Protein 5X3T (pdb70)

Organism: Mycobacterium tuberculosis (strain ATCC 25618 / H37Rv) (NCBI:txid83332)

Solvent-accessible surface area: 34575 Å² total

Sequence (798 aa):
DKTTVYLPDELKAAVKRAARQRGVSEAQVIRESIRAAVGGAKPPPRGGYAGSEPIARRVDELLAGFGEDKTTVYLPDELKAAVKRAARQRGVSEAQVIRESIRAAVGGAKPPPRGGYAGSEPIARRVDELLAGFGEDKTTVYLPDELKAAVKRAARQRGVSEAQVIRESIRAAVGGAKPPPRGGYAGSEPIARRVDKTTVYLPDELKAAVKRAARQRGVSEAQVIRESIRAAVGGAKPPPRGGYAGSEPIARRVSHIIDTSALLAYFDAAEPDHAAVSECIDSSADALVVSPYVVAELDYLVATRVGVDAELAVLRELAGGAWELANCGAAEIEQAARIVTKYQDQRIGIADAANVVLADRYRTRTILTLDRRHFSALRPIGGGRFTVIPSHIIDTSALLAYFDAAEPDHAAVSECIDSSADALVVSPYVVAELDYLVATRVGVDAELAVLRELAGGAWELANCGAAEIEQAARIVTKYQDQRIGIADAANVVLADRYRTRTILTLDRRHFSALRPIGGGRFTVIPSHIIDTSALLAYFDAAEPDHAAVSECIDSSADALVVSPYVVAELDYLVATRVGVDAELAVLRELAGGAWELANCGAAEIEQAARIVTKYQDQRIGIADAANVVLADRYRTRTILTLDRRHFSALRPIGGGRFTVIPSHIIDTSALLAYFDAAEPDHAAVSECIDSSADALVVSPYVVAELDYLVATRVGVDAELAVLRELAGGAWELANCGAAEIEQAARIVTKYQDQRIGIADAANVVLADRYRTRTILTLDRRHFSALRPIGGGRFTVIP

B-factor: mean 61.22, std 21.38, range [20.0, 223.57]

Radius of gyration: 30.85 Å; Cα contacts (8 Å, |Δi|>4): 1413; chains: 8; bounding box: 76×91×74 Å

GO terms:
  GO:0045927 positive regulation of growth (P, IMP)

Secondary structure (DSSP, 8-state):
-EEEE---HHHHHHHHHHHHHHTS-HHHHHHHHHHHHH-SSPPPP------SS--TT-HHHHTTTTT-/---B-HHHHHHHH-TTSTTHHHHHHHHTT--S--EE-HHHHHHHHHHHHHHT-HHHHHHHHHHHHSSSSEE----HHHHHHHHHHHHHTGGG--HHHHHHHHHHHHHTT--EEE-S-HHHHHSS--TTSS--EEE-/-PEEEE--HHHHHHHHHHHHHHTS-HHHHHHHHHHHHH-S-PPPP------SS--TT-HHHHTTT---/---B-HHHHHHHH-TTSTTHHHHHHHHTT--S--EE-HHHHHHHHHHHHHHT-HHHHHHHHHHHHTTSSEE----HHHHHHHHHHHHHTGGG--HHHHHHHHHHHHHTT--EEE-S-HHHHHTS--TTSS--EEE-/---EE---TTHHHHHHHHHHHHTS-HHHHHHHHHHHHH-SSPPPP------SS--SS--/---B-HHHHHHHH-TTSTTHHHHHHHHHT--S--EE-HHHHHHHHHHHHHHT-HHHHHHHHHHHTSSSSEE----HHHHHHHHHHHHHTTTTT-HHHHHHHHHHHHHTT--EEE-S--TTTTTS--SSSS--EEE-/--EE----HHHHHHHHHHHHHHTS-HHHHHHHHHHHHHGGGPPPP------SS--S---/---B-HHHHHHHH-TTSTTHHHHHHHHTT--S--EE-HHHHHHHHHHHHHHT-HHHHHHHHHHHTTTSSEE----HHHHHHHHHHHHHTTTS---HHHHHHHHHHHHTT--EEE-S-HHHHHSS--TTSS--EEE-

Structure (mmCIF, N/CA/C/O backbone):
data_5X3T
#
_entry.id   5X3T
#
_cell.length_a   64.221
_cell.length_b   64.221
_cell.length_c   216.134
_cell.angle_alpha   90.00
_cell.angle_beta   90.00
_cell.angle_gamma   90.00
#
_symmetry.space_group_name_H-M   'P 41'
#
loop_
_entity.id
_entity.type
_entity.pdbx_description
1 polymer 'Antitoxin VapB26'
2 polymer 'Ribonuclease VapC26'
3 non-polymer 'MAGNESIUM ION'
4 water water
#
loop_
_atom_site.group_PDB
_atom_site.id
_atom_site.type_symbol
_atom_site.label_atom_id
_atom_site.label_alt_id
_atom_site.label_comp_id
_atom_site.label_asym_id
_atom_site.label_entity_id
_atom_site.label_seq_id
_atom_site.pdbx_PDB_ins_code
_atom_site.Cartn_x
_atom_site.Cartn_y
_atom_site.Cartn_z
_atom_site.occupancy
_atom_site.B_iso_or_equiv
_atom_site.auth_seq_id
_atom_site.auth_comp_id
_atom_site.auth_asym_id
_atom_site.auth_atom_id
_atom_site.pdbx_PDB_model_num
ATOM 9 N N . ASP A 1 2 ? 3.352 46.859 142.660 1.00 88.95 2 ASP A N 1
ATOM 10 C CA . ASP A 1 2 ? 3.988 48.119 143.013 1.00 95.52 2 ASP A CA 1
ATOM 11 C C . ASP A 1 2 ? 3.836 49.120 141.887 1.00 89.34 2 ASP A C 1
ATOM 12 O O . ASP A 1 2 ? 4.009 48.787 140.715 1.00 79.57 2 ASP A O 1
ATOM 17 N N . LYS A 1 3 ? 3.524 50.355 142.253 1.00 75.76 3 LYS A N 1
ATOM 18 C CA . LYS A 1 3 ? 3.385 51.414 141.275 1.00 68.58 3 LYS A CA 1
ATOM 19 C C . LYS A 1 3 ? 4.732 52.093 141.065 1.00 78.60 3 LYS A C 1
ATOM 20 O O . LYS A 1 3 ? 5.260 52.743 141.966 1.00 88.20 3 LYS A O 1
ATOM 26 N N . THR A 1 4 ? 5.274 51.940 139.861 1.00 73.65 4 THR A N 1
ATOM 27 C CA . THR A 1 4 ? 6.583 52.486 139.518 1.00 76.97 4 THR A CA 1
ATOM 28 C C . THR A 1 4 ? 6.462 53.656 138.546 1.00 70.48 4 THR A C 1
ATOM 29 O O . THR A 1 4 ? 5.631 53.642 137.639 1.00 73.29 4 THR A O 1
ATOM 33 N N . THR A 1 5 ? 7.294 54.670 138.747 1.00 74.49 5 THR A N 1
ATOM 34 C CA . THR A 1 5 ? 7.329 55.824 137.863 1.00 67.33 5 THR A CA 1
ATOM 35 C C . THR A 1 5 ? 8.716 55.987 137.258 1.00 68.94 5 THR A C 1
ATOM 36 O O . THR A 1 5 ? 9.706 56.117 137.978 1.00 70.46 5 THR A O 1
ATOM 40 N N . VAL A 1 6 ? 8.790 55.970 135.934 1.00 62.42 6 VAL A N 1
ATOM 41 C CA . VAL A 1 6 ? 10.069 56.128 135.259 1.00 62.86 6 VAL A CA 1
ATOM 42 C C . VAL A 1 6 ? 10.015 57.251 134.241 1.00 67.25 6 VAL A C 1
ATOM 43 O O . VAL A 1 6 ? 8.986 57.474 133.604 1.00 70.02 6 VAL A O 1
ATOM 47 N N . TYR A 1 7 ? 11.118 57.974 134.094 1.00 63.06 7 TYR A N 1
ATOM 48 C CA . TYR A 1 7 ? 11.214 58.903 132.982 1.00 65.71 7 TYR A CA 1
ATOM 49 C C . TYR A 1 7 ? 11.604 58.139 131.728 1.00 62.53 7 TYR A C 1
ATOM 50 O O . TYR A 1 7 ? 12.588 57.400 131.714 1.00 58.27 7 TYR A O 1
ATOM 59 N N . LEU A 1 8 ? 10.795 58.293 130.688 1.00 56.95 8 LEU A N 1
ATOM 60 C CA . LEU A 1 8 ? 11.095 57.741 129.376 1.00 57.60 8 LEU A CA 1
ATOM 61 C C . LEU A 1 8 ? 11.293 58.907 128.420 1.00 57.57 8 LEU A C 1
ATOM 62 O O . LEU A 1 8 ? 10.390 59.731 128.265 1.00 66.14 8 LEU A O 1
ATOM 67 N N . PRO A 1 9 ? 12.481 59.017 127.805 1.00 68.36 9 PRO A N 1
ATOM 68 C CA . PRO A 1 9 ? 12.617 60.119 126.846 1.00 66.28 9 PRO A CA 1
ATOM 69 C C . PRO A 1 9 ? 11.672 59.956 125.654 1.00 72.19 9 PRO A C 1
ATOM 70 O O . PRO A 1 9 ? 11.297 58.834 125.319 1.00 74.00 9 PRO A O 1
ATOM 74 N N . ASP A 1 10 ? 11.301 61.076 125.041 1.00 83.18 10 ASP A N 1
ATOM 75 C CA . ASP A 1 10 ? 10.367 61.124 123.916 1.00 79.53 10 ASP A CA 1
ATOM 76 C C . ASP A 1 10 ? 10.692 60.139 122.792 1.00 72.80 10 ASP A C 1
ATOM 77 O O . ASP A 1 10 ? 9.792 59.533 122.201 1.00 71.01 10 ASP A O 1
ATOM 82 N N . GLU A 1 11 ? 11.982 59.999 122.503 1.00 72.58 11 GLU A N 1
ATOM 83 C CA . GLU A 1 11 ? 12.482 58.999 121.566 1.00 68.71 11 GLU A CA 1
ATOM 84 C C . GLU A 1 11 ? 11.860 57.620 121.819 1.00 65.97 11 GLU A C 1
ATOM 85 O O . GLU A 1 11 ? 11.262 57.006 120.930 1.00 64.23 11 GLU A O 1
ATOM 91 N N . LEU A 1 12 ? 11.942 57.197 123.073 1.00 70.96 12 LEU A N 1
ATOM 92 C CA . LEU A 1 12 ? 11.632 55.846 123.497 1.00 60.04 12 LEU A CA 1
ATOM 93 C C . LEU A 1 12 ? 10.133 55.641 123.620 1.00 60.62 12 LEU A C 1
ATOM 94 O O . LEU A 1 12 ? 9.614 54.563 123.334 1.00 63.54 12 LEU A O 1
ATOM 99 N N . LYS A 1 13 ? 9.447 56.688 124.060 1.00 56.33 13 LYS A N 1
ATOM 100 C CA . LYS A 1 13 ? 8.000 56.657 124.201 1.00 61.18 13 LYS A CA 1
ATOM 101 C C . LYS A 1 13 ? 7.351 56.594 122.826 1.00 61.53 13 LYS A C 1
ATOM 102 O O . LYS A 1 13 ? 6.331 55.927 122.639 1.00 52.32 13 LYS A O 1
ATOM 108 N N . ALA A 1 14 ? 7.955 57.283 121.862 1.00 60.49 14 ALA A N 1
ATOM 109 C CA . ALA A 1 14 ? 7.490 57.220 120.484 1.00 58.44 14 ALA A CA 1
ATOM 110 C C . ALA A 1 14 ? 7.787 55.854 119.873 1.00 59.04 14 ALA A C 1
ATOM 111 O O . ALA A 1 14 ? 6.979 55.322 119.110 1.00 63.87 14 ALA A O 1
ATOM 113 N N . ALA A 1 15 ? 8.950 55.296 120.203 1.00 58.99 15 ALA A N 1
ATOM 114 C CA . ALA A 1 15 ? 9.287 53.936 119.775 1.00 57.61 15 ALA A CA 1
ATOM 115 C C . ALA A 1 15 ? 8.235 52.939 120.267 1.00 60.19 15 ALA A C 1
ATOM 116 O O . ALA A 1 15 ? 7.695 52.136 119.492 1.00 52.01 15 ALA A O 1
ATOM 118 N N . VAL A 1 16 ? 7.951 53.013 121.564 1.00 57.81 16 VAL A N 1
ATOM 119 C CA . VAL A 1 16 ? 6.957 52.166 122.214 1.00 57.43 16 VAL A CA 1
ATOM 120 C C . VAL A 1 16 ? 5.587 52.332 121.579 1.00 53.91 16 VAL A C 1
ATOM 121 O O . VAL A 1 16 ? 4.909 51.347 121.305 1.00 50.62 16 VAL A O 1
ATOM 125 N N . LYS A 1 17 ? 5.186 53.581 121.359 1.00 52.21 17 LYS A N 1
ATOM 126 C CA . LYS A 1 17 ? 3.900 53.883 120.739 1.00 58.00 17 LYS A CA 1
ATOM 127 C C . LYS A 1 17 ? 3.802 53.235 119.360 1.00 56.56 17 LYS A C 1
ATOM 128 O O . LYS A 1 17 ? 2.790 52.613 119.014 1.00 64.74 17 LYS A O 1
ATOM 134 N N . ARG A 1 18 ? 4.869 53.383 118.582 1.00 48.66 18 ARG A N 1
ATOM 135 C CA . ARG A 1 18 ? 4.958 52.756 117.271 1.00 60.39 18 ARG A CA 1
ATOM 136 C C . ARG A 1 18 ? 4.750 51.243 117.356 1.00 66.43 18 ARG A C 1
ATOM 137 O O . ARG A 1 18 ? 3.877 50.682 116.676 1.00 59.10 18 ARG A O 1
ATOM 145 N N . ALA A 1 19 ? 5.552 50.591 118.198 1.00 65.69 19 ALA A N 1
ATOM 146 C CA . ALA A 1 19 ? 5.463 49.143 118.375 1.00 51.64 19 ALA A CA 1
ATOM 147 C C . ALA A 1 19 ? 4.058 48.721 118.811 1.00 61.83 19 ALA A C 1
ATOM 148 O O . ALA A 1 19 ? 3.545 47.682 118.384 1.00 58.88 19 ALA A O 1
ATOM 150 N N . ALA A 1 20 ? 3.441 49.547 119.649 1.00 54.32 20 ALA A N 1
ATOM 151 C CA . ALA A 1 20 ? 2.120 49.267 120.188 1.00 59.81 20 ALA A CA 1
ATOM 152 C C . ALA A 1 20 ? 1.072 49.280 119.091 1.00 61.43 20 ALA A C 1
ATOM 153 O O . ALA A 1 20 ? 0.273 48.349 118.982 1.00 60.15 20 ALA A O 1
ATOM 155 N N . ARG A 1 21 ? 1.074 50.328 118.273 1.00 60.48 21 ARG A N 1
ATOM 156 C CA . ARG A 1 21 ? 0.092 50.407 117.194 1.00 65.50 21 ARG A CA 1
ATOM 157 C C . ARG A 1 21 ? 0.354 49.416 116.067 1.00 62.07 21 ARG A C 1
ATOM 158 O O . ARG A 1 21 ? -0.563 49.068 115.326 1.00 69.12 21 ARG A O 1
ATOM 166 N N . GLN A 1 22 ? 1.595 48.959 115.934 1.00 70.82 22 GLN A N 1
ATOM 167 C CA . GLN A 1 22 ? 1.886 47.926 114.943 1.00 74.29 22 GLN A CA 1
ATOM 168 C C . GLN A 1 22 ? 1.449 46.539 115.413 1.00 71.82 22 GLN A C 1
ATOM 169 O O . GLN A 1 22 ? 1.041 45.704 114.605 1.00 74.26 22 GLN A O 1
ATOM 175 N N . ARG A 1 23 ? 1.577 46.280 116.712 1.00 68.81 23 ARG A N 1
ATOM 176 C CA . ARG A 1 23 ? 1.151 45.003 117.290 1.00 74.93 23 ARG A CA 1
ATOM 177 C C . ARG A 1 23 ? -0.332 44.954 117.662 1.00 72.40 23 ARG A C 1
ATOM 178 O O . ARG A 1 23 ? -0.906 43.871 117.809 1.00 66.36 23 ARG A O 1
ATOM 186 N N . GLY A 1 24 ? -0.951 46.121 117.812 1.00 70.77 24 GLY A N 1
ATOM 187 C CA . GLY A 1 24 ? -2.355 46.193 118.179 1.00 74.62 24 GLY A CA 1
ATOM 188 C C . GLY A 1 24 ? -2.621 45.925 119.651 1.00 78.06 24 GLY A C 1
ATOM 189 O O . GLY A 1 24 ? -3.601 45.265 120.000 1.00 74.10 24 GLY A O 1
ATOM 190 N N . VAL A 1 25 ? -1.742 46.430 120.516 1.00 80.05 25 VAL A N 1
ATOM 191 C CA . VAL A 1 25 ? -1.906 46.296 121.967 1.00 70.53 25 VAL A CA 1
ATOM 192 C C . VAL A 1 25 ? -1.556 47.595 122.703 1.00 61.74 25 VAL A C 1
ATOM 193 O O . VAL A 1 25 ? -1.034 48.537 122.109 1.00 61.26 25 VAL A O 1
ATOM 197 N N . SER A 1 26 ? -1.851 47.634 124.000 1.00 59.57 26 SER A N 1
ATOM 198 C CA . SER A 1 26 ? -1.544 48.791 124.842 1.00 52.61 26 SER A CA 1
ATOM 199 C C . SER A 1 26 ? -0.041 49.062 124.923 1.00 56.89 26 SER A C 1
ATOM 200 O O . SER A 1 26 ? 0.772 48.157 124.727 1.00 58.38 26 SER A O 1
ATOM 203 N N . GLU A 1 27 ? 0.324 50.310 125.201 1.00 47.83 27 GLU A N 1
ATOM 204 C CA . GLU A 1 27 ? 1.728 50.672 125.397 1.00 61.13 27 GLU A CA 1
ATOM 205 C C . GLU A 1 27 ? 2.265 49.999 126.664 1.00 48.65 27 GLU A C 1
ATOM 206 O O . GLU A 1 27 ? 3.431 49.573 126.734 1.00 51.40 27 GLU A O 1
ATOM 212 N N . ALA A 1 28 ? 1.381 49.893 127.652 1.00 40.59 28 ALA A N 1
ATOM 213 C CA . ALA A 1 28 ? 1.665 49.215 128.909 1.00 44.94 28 ALA A CA 1
ATOM 214 C C . ALA A 1 28 ? 2.166 47.790 128.691 1.00 49.53 28 ALA A C 1
ATOM 215 O O . ALA A 1 28 ? 3.174 47.379 129.271 1.00 53.69 28 ALA A O 1
ATOM 217 N N . GLN A 1 29 ? 1.453 47.043 127.851 1.00 44.85 29 GLN A N 1
ATOM 218 C CA . GLN A 1 29 ? 1.790 45.650 127.579 1.00 41.35 29 GLN A CA 1
ATOM 219 C C . GLN A 1 29 ? 3.156 45.523 126.909 1.00 47.04 29 GLN A C 1
ATOM 220 O O . GLN A 1 29 ? 3.948 44.644 127.265 1.00 47.02 29 GLN A O 1
ATOM 226 N N . VAL A 1 30 ? 3.425 46.398 125.942 1.00 43.97 30 VAL A N 1
ATOM 227 C CA . VAL A 1 30 ? 4.722 46.436 125.274 1.00 43.86 30 VAL A CA 1
ATOM 228 C C . VAL A 1 30 ? 5.834 46.642 126.296 1.00 47.84 30 VAL A C 1
ATOM 229 O O . VAL A 1 30 ? 6.845 45.930 126.286 1.00 47.57 30 VAL A O 1
ATOM 233 N N . ILE A 1 31 ? 5.632 47.611 127.186 1.00 47.37 31 ILE A N 1
ATOM 234 C CA . ILE A 1 31 ? 6.621 47.905 128.219 1.00 38.10 31 ILE A CA 1
ATOM 235 C C . ILE A 1 31 ? 6.858 46.703 129.150 1.00 44.30 31 ILE A C 1
ATOM 236 O O . ILE A 1 31 ? 8.011 46.304 129.383 1.00 47.75 31 ILE A O 1
ATOM 241 N N . ARG A 1 32 ? 5.776 46.119 129.665 1.00 41.64 32 ARG A N 1
ATOM 242 C CA . ARG A 1 32 ? 5.883 44.955 130.548 1.00 40.12 32 ARG A CA 1
ATOM 243 C C . ARG A 1 32 ? 6.626 43.803 129.882 1.00 43.45 32 ARG A C 1
ATOM 244 O O . ARG A 1 32 ? 7.531 43.208 130.472 1.00 43.19 32 ARG A O 1
ATOM 252 N N . GLU A 1 33 ? 6.236 43.499 128.649 1.00 46.27 33 GLU A N 1
ATOM 253 C CA . GLU A 1 33 ? 6.871 42.429 127.895 1.00 41.54 33 GLU A CA 1
ATOM 254 C C . GLU A 1 33 ? 8.356 42.698 127.668 1.00 46.97 33 GLU A C 1
ATOM 255 O O . GLU A 1 33 ? 9.174 41.787 127.795 1.00 41.49 33 GLU A O 1
ATOM 261 N N . SER A 1 34 ? 8.703 43.941 127.339 1.00 41.73 34 SER A N 1
ATOM 262 C CA . SER A 1 34 ? 10.104 44.310 127.133 1.00 45.00 34 SER A CA 1
ATOM 263 C C . SER A 1 34 ? 10.918 44.047 128.394 1.00 45.66 34 SER A C 1
ATOM 264 O O . SER A 1 34 ? 11.954 43.361 128.366 1.00 45.53 34 SER A O 1
ATOM 267 N N . ILE A 1 35 ? 10.419 44.583 129.504 1.00 41.48 35 ILE A N 1
ATOM 268 C CA . ILE A 1 35 ? 11.072 44.416 130.800 1.00 38.35 35 ILE A CA 1
ATOM 269 C C . ILE A 1 35 ? 11.252 42.944 131.179 1.00 44.94 35 ILE A C 1
ATOM 270 O O . ILE A 1 35 ? 12.353 42.532 131.546 1.00 45.29 35 ILE A O 1
ATOM 275 N N . ARG A 1 36 ? 10.174 42.162 131.103 1.00 41.46 36 ARG A N 1
ATOM 276 C CA . ARG A 1 36 ? 10.255 40.725 131.375 1.00 37.56 36 ARG A CA 1
ATOM 277 C C . ARG A 1 36 ? 11.278 40.038 130.490 1.00 38.06 36 ARG A C 1
ATOM 278 O O . ARG A 1 36 ? 12.019 39.169 130.942 1.00 39.31 36 ARG A O 1
ATOM 286 N N . ALA A 1 37 ? 11.303 40.431 129.225 1.00 33.43 37 ALA A N 1
ATOM 287 C CA . ALA A 1 37 ? 12.259 39.878 128.283 1.00 39.07 37 ALA A CA 1
ATOM 288 C C . ALA A 1 37 ? 13.691 40.165 128.714 1.00 40.20 37 ALA A C 1
ATOM 289 O O . ALA A 1 37 ? 14.565 39.315 128.563 1.00 42.93 37 ALA A O 1
ATOM 291 N N . ALA A 1 38 ? 13.944 41.362 129.240 1.00 45.29 38 ALA A N 1
ATOM 292 C CA . ALA A 1 38 ? 15.311 41.701 129.657 1.00 40.27 38 ALA A CA 1
ATOM 293 C C . ALA A 1 38 ? 15.738 41.093 131.002 1.00 43.58 38 ALA A C 1
ATOM 294 O O . ALA A 1 38 ? 16.796 40.471 131.090 1.00 52.25 38 ALA A O 1
ATOM 296 N N . VAL A 1 39 ? 14.932 41.287 132.046 1.00 37.18 39 VAL A N 1
ATOM 297 C CA . VAL A 1 39 ? 15.318 40.847 133.393 1.00 36.66 39 VAL A CA 1
ATOM 298 C C . VAL A 1 39 ? 14.722 39.517 133.859 1.00 41.92 39 VAL A C 1
ATOM 299 O O . VAL A 1 39 ? 15.065 39.037 134.942 1.00 37.36 39 VAL A O 1
ATOM 303 N N . GLY A 1 40 ? 13.832 38.931 133.062 1.00 41.50 40 GLY A N 1
ATOM 304 C CA . GLY A 1 40 ? 13.166 37.699 133.449 1.00 38.98 40 GLY A CA 1
ATOM 305 C C . GLY A 1 40 ? 12.078 37.877 134.495 1.00 42.43 40 GLY A C 1
ATOM 306 O O . GLY A 1 40 ? 11.764 38.991 134.916 1.00 48.10 40 GLY A O 1
ATOM 307 N N . GLY A 1 41 ? 11.507 36.752 134.907 1.00 42.26 41 GLY A N 1
ATOM 308 C CA . GLY A 1 41 ? 10.459 36.690 135.907 1.00 49.23 41 GLY A CA 1
ATOM 309 C C . GLY A 1 41 ? 11.047 36.338 137.257 1.00 52.10 41 GLY A C 1
ATOM 310 O O . GLY A 1 41 ? 12.116 36.828 137.626 1.00 46.44 41 GLY A O 1
ATOM 311 N N . ALA A 1 42 ? 10.317 35.517 138.006 1.00 60.50 42 ALA A N 1
ATOM 312 C CA . ALA A 1 42 ? 10.799 34.977 139.274 1.00 57.97 42 ALA A CA 1
ATOM 313 C C . ALA A 1 42 ? 12.181 34.378 139.080 1.00 47.65 42 ALA A C 1
ATOM 314 O O . ALA A 1 42 ? 12.466 33.783 138.042 1.00 44.98 42 ALA A O 1
ATOM 316 N N . LYS A 1 43 ? 13.046 34.557 140.072 1.00 45.82 43 LYS A N 1
ATOM 317 C CA . LYS A 1 43 ? 14.428 34.110 139.951 1.00 40.59 43 LYS A CA 1
ATOM 318 C C . LYS A 1 43 ? 14.508 32.595 139.803 1.00 46.04 43 LYS A C 1
ATOM 319 O O . LYS A 1 43 ? 14.044 31.857 140.674 1.00 51.24 43 LYS A O 1
ATOM 325 N N . PRO A 1 44 ? 15.084 32.127 138.684 1.00 48.43 44 PRO A N 1
ATOM 326 C CA . PRO A 1 44 ? 15.286 30.693 138.463 1.00 40.57 44 PRO A CA 1
ATOM 327 C C . PRO A 1 44 ? 16.174 30.093 139.542 1.00 46.72 44 PRO A C 1
ATOM 328 O O . PRO A 1 44 ? 17.169 30.711 139.913 1.00 40.02 44 PRO A O 1
ATOM 332 N N . PRO A 1 45 ? 15.802 28.917 140.065 1.00 46.54 45 PRO A N 1
ATOM 333 C CA . PRO A 1 45 ? 16.656 28.179 141.000 1.00 36.09 45 PRO A CA 1
ATOM 334 C C . PRO A 1 45 ? 17.963 27.750 140.337 1.00 35.35 45 PRO A C 1
ATOM 335 O O . PRO A 1 45 ? 17.982 27.505 139.129 1.00 40.29 45 PRO A O 1
ATOM 339 N N . PRO A 1 46 ? 19.051 27.673 141.114 1.00 35.76 46 PRO A N 1
ATOM 340 C CA . PRO A 1 46 ? 20.334 27.249 140.547 1.00 35.95 46 PRO A CA 1
ATOM 341 C C . PRO A 1 46 ? 20.363 25.766 140.191 1.00 36.73 46 PRO A C 1
ATOM 342 O O . PRO A 1 46 ? 19.562 24.992 140.715 1.00 32.60 46 PRO A O 1
ATOM 346 N N . ARG A 1 47 ? 21.280 25.381 139.308 1.00 43.48 47 ARG A N 1
ATOM 347 C CA . ARG A 1 47 ? 21.473 23.977 138.969 1.00 32.93 47 ARG A CA 1
ATOM 348 C C . ARG A 1 47 ? 22.912 23.556 139.229 1.00 40.39 47 ARG A C 1
ATOM 349 O O . ARG A 1 47 ? 23.855 24.176 138.733 1.00 41.21 47 ARG A O 1
ATOM 357 N N . GLY A 1 48 ? 23.074 22.517 140.039 1.00 42.45 48 GLY A N 1
ATOM 358 C CA . GLY A 1 48 ? 24.382 21.948 140.304 1.00 37.08 48 GLY A CA 1
ATOM 359 C C . GLY A 1 48 ? 24.559 20.621 139.599 1.00 48.85 48 GLY A C 1
ATOM 360 O O . GLY A 1 48 ? 23.696 20.207 138.828 1.00 53.70 48 GLY A O 1
ATOM 361 N N . GLY A 1 49 ? 25.670 19.949 139.886 1.00 44.99 49 GLY A N 1
ATOM 362 C CA . GLY A 1 49 ? 25.930 18.618 139.366 1.00 44.64 49 GLY A CA 1
ATOM 363 C C . GLY A 1 49 ? 25.877 18.506 137.853 1.00 47.45 49 GLY A C 1
ATOM 364 O O . GLY A 1 49 ? 25.147 17.677 137.312 1.00 55.05 49 GLY A O 1
ATOM 373 N N . TYR A 1 51 ? 28.533 17.915 135.832 1.00 45.02 51 TYR A N 1
ATOM 374 C CA . TYR A 1 51 ? 29.521 16.995 135.310 1.00 51.53 51 TYR A CA 1
ATOM 375 C C . TYR A 1 51 ? 30.034 16.125 136.441 1.00 50.49 51 TYR A C 1
ATOM 376 O O . TYR A 1 51 ? 29.686 16.331 137.599 1.00 48.03 51 TYR A O 1
ATOM 385 N N . ALA A 1 52 ? 30.871 15.158 136.101 1.00 50.35 52 ALA A N 1
ATOM 386 C CA . ALA A 1 52 ? 31.512 14.330 137.107 1.00 49.09 52 ALA A CA 1
ATOM 387 C C . ALA A 1 52 ? 33.000 14.383 136.833 1.00 53.93 52 ALA A C 1
ATOM 388 O O . ALA A 1 52 ? 33.459 13.985 135.763 1.00 62.55 52 ALA A O 1
ATOM 390 N N . GLY A 1 53 ? 33.744 14.918 137.792 1.00 55.76 53 GLY A N 1
ATOM 391 C CA . GLY A 1 53 ? 35.162 15.144 137.608 1.00 59.76 53 GLY A CA 1
ATOM 392 C C . GLY A 1 53 ? 35.959 13.905 137.939 1.00 62.43 53 GLY A C 1
ATOM 393 O O . GLY A 1 53 ? 35.432 12.955 138.511 1.00 53.96 53 GLY A O 1
ATOM 394 N N . SER A 1 54 ? 37.229 13.907 137.553 1.00 65.96 54 SER A N 1
ATOM 395 C CA . SER A 1 54 ? 38.113 12.796 137.858 1.00 67.09 54 SER A CA 1
ATOM 396 C C . SER A 1 54 ? 38.531 12.822 139.324 1.00 71.90 54 SER A C 1
ATOM 397 O O . SER A 1 54 ? 38.358 11.846 140.053 1.00 77.12 54 SER A O 1
ATOM 400 N N . GLU A 1 55 ? 39.044 13.968 139.756 1.00 79.33 55 GLU A N 1
ATOM 401 C CA . GLU A 1 55 ? 39.656 14.092 141.072 1.00 73.52 55 GLU A CA 1
ATOM 402 C C . GLU A 1 55 ? 39.005 15.203 141.889 1.00 70.14 55 GLU A C 1
ATOM 403 O O . GLU A 1 55 ? 38.673 16.256 141.344 1.00 57.90 55 GLU A O 1
ATOM 409 N N . PRO A 1 56 ? 38.799 14.972 143.198 1.00 67.01 56 PRO A N 1
ATOM 410 C CA . PRO A 1 56 ? 38.301 16.101 143.994 1.00 51.89 56 PRO A CA 1
ATOM 411 C C . PRO A 1 56 ? 39.329 17.226 144.063 1.00 50.73 56 PRO A C 1
ATOM 412 O O . PRO A 1 56 ? 40.439 17.013 144.556 1.00 65.63 56 PRO A O 1
ATOM 416 N N . ILE A 1 57 ? 38.964 18.406 143.571 1.00 44.73 57 ILE A N 1
ATOM 417 C CA . ILE A 1 57 ? 39.822 19.585 143.675 1.00 47.20 57 ILE A CA 1
ATOM 418 C C . ILE A 1 57 ? 39.335 20.654 144.662 1.00 47.34 57 ILE A C 1
ATOM 419 O O . ILE A 1 57 ? 40.019 21.651 144.891 1.00 45.44 57 ILE A O 1
ATOM 424 N N . ALA A 1 58 ? 38.159 20.442 145.244 1.00 42.01 58 ALA A N 1
ATOM 425 C CA . ALA A 1 58 ? 37.429 21.514 145.928 1.00 46.77 58 ALA A CA 1
ATOM 426 C C . ALA A 1 58 ? 38.106 22.008 147.203 1.00 49.64 58 ALA A C 1
ATOM 427 O O . ALA A 1 58 ? 37.974 23.178 147.572 1.00 50.64 58 ALA A O 1
ATOM 429 N N . ARG A 1 59 ? 38.822 21.115 147.875 1.00 49.35 59 ARG A N 1
ATOM 430 C CA . ARG A 1 59 ? 39.499 21.476 149.112 1.00 54.61 59 ARG A CA 1
ATOM 431 C C . ARG A 1 59 ? 40.941 21.895 148.819 1.00 57.06 59 ARG A C 1
ATOM 432 O O . ARG A 1 59 ? 41.693 22.275 149.715 1.00 61.85 59 ARG A O 1
ATOM 440 N N . ARG A 1 60 ? 41.325 21.797 147.552 1.00 51.61 60 ARG A N 1
ATOM 441 C CA . ARG A 1 60 ? 42.696 22.080 147.129 1.00 44.19 60 ARG A CA 1
ATOM 442 C C . ARG A 1 60 ? 42.948 23.458 146.488 1.00 47.40 60 ARG A C 1
ATOM 443 O O . ARG A 1 60 ? 44.041 23.697 145.978 1.00 56.32 60 ARG A O 1
ATOM 451 N N . VAL A 1 61 ? 41.958 24.352 146.538 1.00 45.40 61 VAL A N 1
ATOM 452 C CA . VAL A 1 61 ? 41.947 25.615 145.782 1.00 46.45 61 VAL A CA 1
ATOM 453 C C . VAL A 1 61 ? 43.300 26.347 145.743 1.00 45.47 61 VAL A C 1
ATOM 454 O O . VAL A 1 61 ? 43.869 26.528 144.656 1.00 48.63 61 VAL A O 1
ATOM 458 N N . ASP A 1 62 ? 43.801 26.763 146.910 1.00 43.88 62 ASP A N 1
ATOM 459 C CA . ASP A 1 62 ? 45.096 27.451 147.016 1.00 51.52 62 ASP A CA 1
ATOM 460 C C . ASP A 1 62 ? 46.181 26.763 146.205 1.00 54.15 62 ASP A C 1
ATOM 461 O O . ASP A 1 62 ? 46.866 27.394 145.402 1.00 57.84 62 ASP A O 1
ATOM 466 N N . GLU A 1 63 ? 46.316 25.459 146.421 1.00 44.76 63 GLU A N 1
ATOM 467 C CA . GLU A 1 63 ? 47.322 24.647 145.751 1.00 47.43 63 GLU A CA 1
ATOM 468 C C . GLU A 1 63 ? 47.176 24.654 144.222 1.00 49.54 63 GLU A C 1
ATOM 469 O O . GLU A 1 63 ? 48.179 24.718 143.508 1.00 59.28 63 GLU A O 1
ATOM 475 N N . LEU A 1 64 ? 45.938 24.602 143.725 1.00 51.15 64 LEU A N 1
ATOM 476 C CA . LEU A 1 64 ? 45.699 24.407 142.288 1.00 50.70 64 LEU A CA 1
ATOM 477 C C . LEU A 1 64 ? 45.540 25.693 141.490 1.00 44.45 64 LEU A C 1
ATOM 478 O O . LEU A 1 64 ? 45.482 25.667 140.258 1.00 52.75 64 LEU A O 1
ATOM 483 N N . LEU A 1 65 ? 45.452 26.808 142.203 1.00 43.25 65 LEU A N 1
ATOM 484 C CA . LEU A 1 65 ? 45.428 28.134 141.596 1.00 51.63 65 LEU A CA 1
ATOM 485 C C . LEU A 1 65 ? 46.778 28.553 141.038 1.00 56.21 65 LEU A C 1
ATOM 486 O O . LEU A 1 65 ? 46.927 29.667 140.556 1.00 52.14 65 LEU A O 1
ATOM 491 N N . ALA A 1 66 ? 47.762 27.671 141.157 1.00 62.23 66 ALA A N 1
ATOM 492 C CA . ALA A 1 66 ? 49.172 27.986 140.915 1.00 55.49 66 ALA A CA 1
ATOM 493 C C . ALA A 1 66 ? 49.463 28.861 139.684 1.00 62.25 66 ALA A C 1
ATOM 494 O O . ALA A 1 66 ? 49.990 29.961 139.822 1.00 75.18 66 ALA A O 1
ATOM 496 N N . GLY A 1 67 ? 49.132 28.382 138.490 1.00 47.64 67 GLY A N 1
ATOM 497 C CA . GLY A 1 67 ? 49.433 29.129 137.277 1.00 48.35 67 GLY A CA 1
ATOM 498 C C . GLY A 1 67 ? 48.397 30.163 136.855 1.00 62.50 67 GLY A C 1
ATOM 499 O O . GLY A 1 67 ? 48.361 30.564 135.693 1.00 56.10 67 GLY A O 1
ATOM 500 N N . PHE A 1 68 ? 47.546 30.580 137.790 1.00 55.60 68 PHE A N 1
ATOM 501 C CA . PHE A 1 68 ? 46.522 31.602 137.542 1.00 43.13 68 PHE A CA 1
ATOM 502 C C . PHE A 1 68 ? 47.123 32.895 136.983 1.00 49.05 68 PHE A C 1
ATOM 503 O O . PHE A 1 68 ? 48.099 33.418 137.520 1.00 52.77 68 PHE A O 1
ATOM 511 N N . GLY A 1 69 ? 46.540 33.402 135.899 1.00 55.57 69 GLY A N 1
ATOM 512 C CA . GLY A 1 69 ? 47.025 34.619 135.266 1.00 56.15 69 GLY A CA 1
ATOM 513 C C . GLY A 1 69 ? 48.216 34.369 134.358 1.00 69.41 69 GLY A C 1
ATOM 514 O O . GLY A 1 69 ? 48.868 35.308 133.893 1.00 65.35 69 GLY A O 1
ATOM 515 N N . GLU A 1 70 ? 48.489 33.089 134.118 1.00 68.75 70 GLU A N 1
ATOM 516 C CA . GLU A 1 70 ? 49.584 32.644 133.257 1.00 75.31 70 GLU A CA 1
ATOM 517 C C . GLU A 1 70 ? 50.937 33.184 133.717 1.00 84.99 70 GLU A C 1
ATOM 518 O O . GLU A 1 70 ? 51.687 32.504 134.422 1.00 82.70 70 GLU A O 1
ATOM 532 N N . ASP B 1 2 ? 6.048 65.074 132.500 1.00 139.52 2 ASP C N 1
ATOM 533 C CA . ASP B 1 2 ? 5.262 63.972 133.043 1.00 134.88 2 ASP C CA 1
ATOM 534 C C . ASP B 1 2 ? 5.952 62.621 132.865 1.00 132.27 2 ASP C C 1
ATOM 535 O O . ASP B 1 2 ? 6.243 62.204 131.743 1.00 131.58 2 ASP C O 1
ATOM 540 N N . LYS B 1 3 ? 6.209 61.952 133.987 1.00 118.50 3 LYS C N 1
ATOM 541 C CA . LYS B 1 3 ? 6.842 60.642 133.980 1.00 102.80 3 LYS C CA 1
ATOM 542 C C . LYS B 1 3 ? 5.811 59.552 133.743 1.00 89.84 3 LYS C C 1
ATOM 543 O O . LYS B 1 3 ? 4.638 59.703 134.084 1.00 92.22 3 LYS C O 1
ATOM 549 N N . THR B 1 4 ? 6.259 58.450 133.158 1.00 74.92 4 THR C N 1
ATOM 550 C CA . THR B 1 4 ? 5.355 57.374 132.783 1.00 75.21 4 THR C CA 1
ATOM 551 C C . THR B 1 4 ? 5.107 56.422 133.949 1.00 69.07 4 THR C C 1
ATOM 552 O O . THR B 1 4 ? 6.043 55.970 134.610 1.00 67.05 4 THR C O 1
ATOM 556 N N . THR B 1 5 ? 3.837 56.123 134.201 1.00 68.30 5 THR C N 1
ATOM 557 C CA . THR B 1 5 ? 3.482 55.148 135.223 1.00 66.40 5 THR C CA 1
ATOM 558 C C . THR B 1 5 ? 3.619 53.729 134.684 1.00 55.06 5 THR C C 1
ATOM 559 O O . THR B 1 5 ? 3.154 53.419 133.587 1.00 53.86 5 THR C O 1
ATOM 563 N N . VAL B 1 6 ? 4.268 52.872 135.462 1.00 60.66 6 VAL C N 1
ATOM 564 C CA . VAL B 1 6 ? 4.409 51.472 135.098 1.00 54.71 6 VAL C CA 1
ATOM 565 C C . VAL B 1 6 ? 4.019 50.584 136.269 1.00 61.42 6 VAL C C 1
ATOM 566 O O . VAL B 1 6 ? 4.610 50.676 137.345 1.00 68.96 6 VAL C O 1
ATOM 570 N N . TYR B 1 7 ? 3.019 49.733 136.067 1.00 44.92 7 TYR C N 1
ATOM 571 C CA . TYR B 1 7 ? 2.640 48.780 137.100 1.00 53.19 7 TYR C CA 1
ATOM 572 C C . TYR B 1 7 ? 3.368 47.459 136.880 1.00 54.99 7 TYR C C 1
ATOM 573 O O . TYR B 1 7 ? 3.234 46.819 135.836 1.00 58.67 7 TYR C O 1
ATOM 582 N N . LEU B 1 8 ? 4.180 47.093 137.864 1.00 47.40 8 LEU C N 1
ATOM 583 C CA . LEU B 1 8 ? 4.969 45.872 137.817 1.00 55.00 8 LEU C CA 1
ATOM 584 C C . LEU B 1 8 ? 4.423 44.823 138.779 1.00 54.97 8 LEU C C 1
ATOM 585 O O . LEU B 1 8 ? 4.215 45.115 139.958 1.00 66.03 8 LEU C O 1
ATOM 590 N N . PRO B 1 9 ? 4.159 43.606 138.278 1.00 54.95 9 PRO C N 1
ATOM 591 C CA . PRO B 1 9 ? 3.930 42.498 139.212 1.00 60.72 9 PRO C CA 1
ATOM 592 C C . PRO B 1 9 ? 5.158 42.309 140.096 1.00 62.82 9 PRO C C 1
ATOM 593 O O . PRO B 1 9 ? 6.260 42.667 139.684 1.00 61.40 9 PRO C O 1
ATOM 597 N N . ASP B 1 10 ? 4.970 41.772 141.297 1.00 65.53 10 ASP C N 1
ATOM 598 C CA . ASP B 1 10 ? 6.057 41.694 142.272 1.00 64.81 10 ASP C CA 1
ATOM 599 C C . ASP B 1 10 ? 7.214 40.829 141.786 1.00 61.56 10 ASP C C 1
ATOM 600 O O . ASP B 1 10 ? 8.375 41.084 142.117 1.00 55.94 10 ASP C O 1
ATOM 605 N N . GLU B 1 11 ? 6.885 39.813 140.998 1.00 52.94 11 GLU C N 1
ATOM 606 C CA . GLU B 1 11 ? 7.880 38.962 140.364 1.00 47.67 11 GLU C CA 1
ATOM 607 C C . GLU B 1 11 ? 8.853 39.825 139.562 1.00 52.65 11 GLU C C 1
ATOM 608 O O . GLU B 1 11 ? 10.088 39.770 139.727 1.00 55.32 11 GLU C O 1
ATOM 614 N N . LEU B 1 12 ? 8.258 40.660 138.719 1.00 49.71 12 LEU C N 1
ATOM 615 C CA . LEU B 1 12 ? 8.979 41.495 137.780 1.00 49.43 12 LEU C CA 1
ATOM 616 C C . LEU B 1 12 ? 9.703 42.644 138.481 1.00 54.42 12 LEU C C 1
ATOM 617 O O . LEU B 1 12 ? 10.816 43.014 138.096 1.00 48.19 12 LEU C O 1
ATOM 622 N N . LYS B 1 13 ? 9.062 43.207 139.504 1.00 47.36 13 LYS C N 1
ATOM 623 C CA . LYS B 1 13 ? 9.660 44.275 140.300 1.00 54.41 13 LYS C CA 1
ATOM 624 C C . LYS B 1 13 ? 10.936 43.764 140.963 1.00 52.58 13 LYS C C 1
ATOM 625 O O . LYS B 1 13 ? 11.985 44.424 140.933 1.00 47.86 13 LYS C O 1
ATOM 631 N N . ALA B 1 14 ? 10.833 42.575 141.553 1.00 45.97 14 ALA C N 1
ATOM 632 C CA . ALA B 1 14 ? 11.974 41.909 142.171 1.00 46.91 14 ALA C CA 1
ATOM 633 C C . ALA B 1 14 ? 13.074 41.651 141.154 1.00 54.76 14 ALA C C 1
ATOM 634 O O . ALA B 1 14 ? 14.257 41.822 141.457 1.00 46.83 14 ALA C O 1
ATOM 636 N N . ALA B 1 15 ? 12.685 41.229 139.953 1.00 43.86 15 ALA C N 1
ATOM 637 C CA . ALA B 1 15 ? 13.666 40.989 138.897 1.00 45.56 15 ALA C CA 1
ATOM 638 C C . ALA B 1 15 ? 14.416 42.267 138.491 1.00 44.71 15 ALA C C 1
ATOM 639 O O . ALA B 1 15 ? 15.635 42.248 138.287 1.00 45.34 15 ALA C O 1
ATOM 641 N N . VAL B 1 16 ? 13.683 43.372 138.382 1.00 41.32 16 VAL C N 1
ATOM 642 C CA . VAL B 1 16 ? 14.285 44.657 138.024 1.00 48.26 16 VAL C CA 1
ATOM 643 C C . VAL B 1 16 ? 15.256 45.123 139.107 1.00 45.12 16 VAL C C 1
ATOM 644 O O . VAL B 1 16 ? 16.399 45.498 138.820 1.00 44.46 16 VAL C O 1
ATOM 648 N N . LYS B 1 17 ? 14.791 45.085 140.352 1.00 47.15 17 LYS C N 1
ATOM 649 C CA . LYS B 1 17 ? 15.622 45.391 141.513 1.00 50.54 17 LYS C CA 1
ATOM 650 C C . LYS B 1 17 ? 16.915 44.570 141.501 1.00 54.17 17 LYS C C 1
ATOM 651 O O . LYS B 1 17 ? 18.012 45.103 141.696 1.00 49.41 17 LYS C O 1
ATOM 657 N N . ARG B 1 18 ? 16.760 43.274 141.246 1.00 51.62 18 ARG C N 1
ATOM 658 C CA . ARG B 1 18 ? 17.859 42.313 141.198 1.00 45.03 18 ARG C CA 1
ATOM 659 C C . ARG B 1 18 ? 18.894 42.706 140.136 1.00 45.86 18 ARG C C 1
ATOM 660 O O . ARG B 1 18 ? 20.098 42.804 140.420 1.00 43.14 18 ARG C O 1
ATOM 668 N N . ALA B 1 19 ? 18.410 42.964 138.924 1.00 36.76 19 ALA C N 1
ATOM 669 C CA . ALA B 1 19 ? 19.269 43.354 137.806 1.00 41.45 19 ALA C CA 1
ATOM 670 C C . ALA B 1 19 ? 20.031 44.646 138.079 1.00 46.33 19 ALA C C 1
ATOM 671 O O . ALA B 1 19 ? 21.229 44.746 137.799 1.00 50.36 19 ALA C O 1
ATOM 673 N N . ALA B 1 20 ? 19.321 45.637 138.609 1.00 41.69 20 ALA C N 1
ATOM 674 C CA . ALA B 1 20 ? 19.925 46.915 138.969 1.00 52.94 20 ALA C CA 1
ATOM 675 C C . ALA B 1 20 ? 21.017 46.732 140.017 1.00 48.11 20 ALA C C 1
ATOM 676 O O . ALA B 1 20 ? 22.114 47.282 139.891 1.00 42.76 20 ALA C O 1
ATOM 678 N N . ARG B 1 21 ? 20.708 45.956 141.051 1.00 43.73 21 ARG C N 1
ATOM 679 C CA . ARG B 1 21 ? 21.665 45.688 142.115 1.00 42.23 21 ARG C CA 1
ATOM 680 C C . ARG B 1 21 ? 22.926 45.032 141.566 1.00 43.18 21 ARG C C 1
ATOM 681 O O . ARG B 1 21 ? 24.037 45.412 141.936 1.00 42.92 21 ARG C O 1
ATOM 689 N N . GLN B 1 22 ? 22.758 44.055 140.679 1.00 53.26 22 GLN C N 1
ATOM 690 C CA . GLN B 1 22 ? 23.916 43.390 140.087 1.00 43.59 22 GLN C CA 1
ATOM 691 C C . GLN B 1 22 ? 24.725 44.309 139.176 1.00 44.49 22 GLN C C 1
ATOM 692 O O . GLN B 1 22 ? 25.956 44.263 139.177 1.00 48.51 22 GLN C O 1
ATOM 698 N N . ARG B 1 23 ? 24.036 45.141 138.401 1.00 52.77 23 ARG C N 1
ATOM 699 C CA . ARG B 1 23 ? 24.703 45.945 137.377 1.00 53.00 23 ARG C CA 1
ATOM 700 C C . ARG B 1 23 ? 25.292 47.264 137.875 1.00 59.04 23 ARG C C 1
ATOM 701 O O . ARG B 1 23 ? 26.044 47.925 137.153 1.00 50.44 23 ARG C O 1
ATOM 709 N N . GLY B 1 24 ? 24.955 47.644 139.102 1.00 50.67 24 GLY C N 1
ATOM 710 C CA . GLY B 1 24 ? 25.415 48.905 139.650 1.00 47.76 24 GLY C CA 1
ATOM 711 C C . GLY B 1 24 ? 24.837 50.081 138.889 1.00 60.13 24 GLY C C 1
ATOM 712 O O . GLY B 1 24 ? 25.500 51.103 138.704 1.00 61.82 24 GLY C O 1
ATOM 713 N N . VAL B 1 25 ? 23.602 49.923 138.425 1.00 67.38 25 VAL C N 1
ATOM 714 C CA . VAL B 1 25 ? 22.876 51.019 137.796 1.00 55.62 25 VAL C CA 1
ATOM 715 C C . VAL B 1 25 ? 21.512 51.193 138.464 1.00 55.11 25 VAL C C 1
ATOM 716 O O . VAL B 1 25 ? 21.167 50.474 139.404 1.00 60.16 25 VAL C O 1
ATOM 720 N N . SER B 1 26 ? 20.748 52.163 137.975 1.00 59.91 26 SER C N 1
ATOM 721 C CA . SER B 1 26 ? 19.429 52.475 138.523 1.00 62.46 26 SER C CA 1
ATOM 722 C C . SER B 1 26 ? 18.353 51.519 138.018 1.00 55.32 26 SER C C 1
ATOM 723 O O . SER B 1 26 ? 18.483 50.942 136.939 1.00 49.00 26 SER C O 1
ATOM 726 N N . GLU B 1 27 ? 17.293 51.354 138.804 1.00 44.55 27 GLU C N 1
ATOM 727 C CA . GLU B 1 27 ? 16.130 50.578 138.373 1.00 52.86 27 GLU C CA 1
ATOM 728 C C . GLU B 1 27 ? 15.510 51.213 137.127 1.00 47.19 27 GLU C C 1
ATOM 729 O O . GLU B 1 27 ? 15.155 50.521 136.161 1.00 53.56 27 GLU C O 1
ATOM 735 N N . ALA B 1 28 ? 15.398 52.538 137.163 1.00 47.20 28 ALA C N 1
ATOM 736 C CA . ALA B 1 28 ? 14.914 53.325 136.033 1.00 53.83 28 ALA C CA 1
ATOM 737 C C . ALA B 1 28 ? 15.695 53.012 134.759 1.00 47.81 28 ALA C C 1
ATOM 738 O O . ALA B 1 28 ? 15.122 52.870 133.672 1.00 53.12 28 ALA C O 1
ATOM 740 N N . GLN B 1 29 ? 17.009 52.900 134.913 1.00 53.73 29 GLN C N 1
ATOM 741 C CA . GLN B 1 29 ? 17.909 52.646 133.797 1.00 48.85 29 GLN C CA 1
ATOM 742 C C . GLN B 1 29 ? 17.743 51.234 133.240 1.00 51.78 29 GLN C C 1
ATOM 743 O O . GLN B 1 29 ? 17.742 51.038 132.022 1.00 48.32 29 GLN C O 1
ATOM 749 N N . VAL B 1 30 ? 17.610 50.256 134.133 1.00 43.87 30 VAL C N 1
ATOM 750 C CA . VAL B 1 30 ? 17.325 48.881 133.730 1.00 42.65 30 VAL C CA 1
ATOM 751 C C . VAL B 1 30 ? 16.062 48.837 132.880 1.00 47.11 30 VAL C C 1
ATOM 752 O O . VAL B 1 30 ? 16.034 48.214 131.811 1.00 36.89 30 VAL C O 1
ATOM 756 N N . ILE B 1 31 ? 15.020 49.514 133.358 1.00 45.43 31 ILE C N 1
ATOM 757 C CA . ILE B 1 31 ? 13.760 49.576 132.623 1.00 46.95 31 ILE C CA 1
ATOM 758 C C . ILE B 1 31 ? 13.927 50.212 131.239 1.00 51.30 31 ILE C C 1
ATOM 759 O O . ILE B 1 31 ? 13.508 49.633 130.220 1.00 48.87 31 ILE C O 1
ATOM 764 N N . ARG B 1 32 ? 14.549 51.389 131.201 1.00 48.52 32 ARG C N 1
ATOM 765 C CA . ARG B 1 32 ? 14.795 52.074 129.932 1.00 47.92 32 ARG C CA 1
ATOM 766 C C . ARG B 1 32 ? 15.554 51.215 128.927 1.00 51.13 32 ARG C C 1
ATOM 767 O O . ARG B 1 32 ? 15.187 51.155 127.755 1.00 50.69 32 ARG C O 1
ATOM 775 N N . GLU B 1 33 ? 16.610 50.550 129.381 1.00 48.53 33 GLU C N 1
ATOM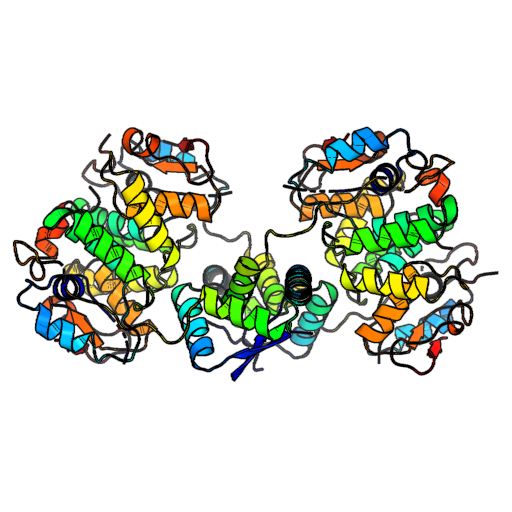 776 C CA . GLU B 1 33 ? 17.397 49.727 128.470 1.00 48.05 33 GLU C CA 1
ATOM 777 C C . GLU B 1 33 ? 16.646 48.480 128.023 1.00 48.28 33 GLU C C 1
ATOM 778 O O . GLU B 1 33 ? 16.840 48.008 126.898 1.00 38.03 33 GLU C O 1
ATOM 784 N N . SER B 1 34 ? 15.798 47.944 128.897 1.00 55.71 34 SER C N 1
ATOM 785 C CA . SER B 1 34 ? 14.919 46.844 128.511 1.00 47.36 34 SER C CA 1
ATOM 786 C C . SER B 1 34 ? 14.076 47.269 127.318 1.00 47.28 34 SER C C 1
ATOM 787 O O . SER B 1 34 ? 14.056 46.617 126.255 1.00 50.98 34 SER C O 1
ATOM 790 N N . ILE B 1 35 ? 13.392 48.393 127.507 1.00 41.63 35 ILE C N 1
ATOM 791 C CA . ILE B 1 35 ? 12.509 48.928 126.481 1.00 42.26 35 ILE C CA 1
ATOM 792 C C . ILE B 1 35 ? 13.246 49.249 125.183 1.00 49.60 35 ILE C C 1
ATOM 793 O O . ILE B 1 35 ? 12.752 48.944 124.101 1.00 53.83 35 ILE C O 1
ATOM 798 N N . ARG B 1 36 ? 14.426 49.853 125.287 1.00 57.00 36 ARG C N 1
ATOM 799 C CA . ARG B 1 36 ? 15.197 50.188 124.097 1.00 57.46 36 ARG C CA 1
ATOM 800 C C . ARG B 1 36 ? 15.603 48.932 123.337 1.00 54.47 36 ARG C C 1
ATOM 801 O O . ARG B 1 36 ? 15.483 48.876 122.111 1.00 56.05 36 ARG C O 1
ATOM 809 N N . ALA B 1 37 ? 16.083 47.930 124.067 1.00 52.91 37 ALA C N 1
ATOM 810 C CA . ALA B 1 37 ? 16.499 46.680 123.447 1.00 54.69 37 ALA C CA 1
ATOM 811 C C . ALA B 1 37 ? 15.334 46.013 122.736 1.00 50.02 37 ALA C C 1
ATOM 812 O O . ALA B 1 37 ? 15.516 45.383 121.690 1.00 52.05 37 ALA C O 1
ATOM 814 N N . ALA B 1 38 ? 14.136 46.143 123.299 1.00 48.26 38 ALA C N 1
ATOM 815 C CA . ALA B 1 38 ? 12.964 45.596 122.621 1.00 52.83 38 ALA C CA 1
ATOM 816 C C . ALA B 1 38 ? 12.526 46.389 121.380 1.00 61.20 38 ALA C C 1
ATOM 817 O O . ALA B 1 38 ? 12.472 45.842 120.280 1.00 65.18 38 ALA C O 1
ATOM 819 N N . VAL B 1 39 ? 12.220 47.675 121.555 1.00 55.07 39 VAL C N 1
ATOM 820 C CA . VAL B 1 39 ? 11.649 48.472 120.462 1.00 57.34 39 VAL C CA 1
ATOM 821 C C . VAL B 1 39 ? 12.612 49.419 119.717 1.00 71.33 39 VAL C C 1
ATOM 822 O O . VAL B 1 39 ? 12.184 50.142 118.816 1.00 71.89 39 VAL C O 1
ATOM 826 N N . GLY B 1 40 ? 13.892 49.435 120.082 1.00 71.82 40 GLY C N 1
ATOM 827 C CA . GLY B 1 40 ? 14.839 50.345 119.446 1.00 64.12 40 GLY C CA 1
ATOM 828 C C . GLY B 1 40 ? 15.460 49.809 118.168 1.00 73.67 40 GLY C C 1
ATOM 829 O O . GLY B 1 40 ? 15.179 48.687 117.756 1.00 62.24 40 GLY C O 1
ATOM 830 N N . GLY B 1 41 ? 16.305 50.622 117.538 1.00 73.35 41 GLY C N 1
ATOM 831 C CA . GLY B 1 41 ? 17.016 50.228 116.332 1.00 77.67 41 GLY C CA 1
ATOM 832 C C . GLY B 1 41 ? 16.145 50.173 115.094 1.00 81.41 41 GLY C C 1
ATOM 833 O O . GLY B 1 41 ? 16.635 49.947 113.989 1.00 82.27 41 GLY C O 1
ATOM 834 N N . ALA B 1 42 ? 14.851 50.403 115.303 1.00 77.24 42 ALA C N 1
ATOM 835 C CA . ALA B 1 42 ? 13.822 50.231 114.285 1.00 78.50 42 ALA C CA 1
ATOM 836 C C . ALA B 1 42 ? 13.398 51.538 113.578 1.00 79.98 42 ALA C C 1
ATOM 837 O O . ALA B 1 42 ? 12.493 51.516 112.727 1.00 87.31 42 ALA C O 1
ATOM 839 N N . LYS B 1 43 ? 14.041 52.660 113.917 1.00 80.76 43 LYS C N 1
ATOM 840 C CA . LYS B 1 43 ? 13.579 53.987 113.476 1.00 86.68 43 LYS C CA 1
ATOM 841 C C . LYS B 1 43 ? 13.587 54.156 111.941 1.00 83.55 43 LYS C C 1
ATOM 842 O O . LYS B 1 43 ? 14.575 53.828 111.269 1.00 85.34 43 LYS C O 1
ATOM 848 N N . PRO B 1 44 ? 12.463 54.648 111.391 1.00 68.20 44 PRO C N 1
ATOM 849 C CA . PRO B 1 44 ? 12.145 54.789 109.961 1.00 74.33 44 PRO C CA 1
ATOM 850 C C . PRO B 1 44 ? 13.162 55.613 109.170 1.00 71.13 44 PRO C C 1
ATOM 851 O O . PRO B 1 44 ? 13.697 56.578 109.703 1.00 68.28 44 PRO C O 1
ATOM 855 N N . PRO B 1 45 ? 13.425 55.236 107.906 1.00 75.25 45 PRO C N 1
ATOM 856 C CA . PRO B 1 45 ? 14.310 56.062 107.076 1.00 74.83 45 PRO C CA 1
ATOM 857 C C . PRO B 1 45 ? 13.657 57.396 106.701 1.00 75.33 45 PRO C C 1
ATOM 858 O O . PRO B 1 45 ? 12.429 57.493 106.700 1.00 74.46 45 PRO C O 1
ATOM 862 N N . PRO B 1 46 ? 14.470 58.421 106.403 1.00 76.83 46 PRO C N 1
ATOM 863 C CA . PRO B 1 46 ? 13.955 59.730 105.980 1.00 70.27 46 PRO C CA 1
ATOM 864 C C . PRO B 1 46 ? 13.359 59.704 104.574 1.00 69.20 46 PRO C C 1
ATOM 865 O O . PRO B 1 46 ? 13.876 59.013 103.693 1.00 68.33 46 PRO C O 1
ATOM 869 N N . ARG B 1 47 ? 12.277 60.450 104.373 1.00 73.88 47 ARG C N 1
ATOM 870 C CA . ARG B 1 47 ? 11.620 60.517 103.072 1.00 77.52 47 ARG C CA 1
ATOM 871 C C . ARG B 1 47 ? 11.918 61.848 102.383 1.00 73.91 47 ARG C C 1
ATOM 872 O O . ARG B 1 47 ? 11.560 62.914 102.885 1.00 79.79 47 ARG C O 1
ATOM 880 N N . GLY B 1 48 ? 12.570 61.786 101.228 1.00 70.88 48 GLY C N 1
ATOM 881 C CA . GLY B 1 48 ? 12.820 62.979 100.439 1.00 73.11 48 GLY C CA 1
ATOM 882 C C . GLY B 1 48 ? 11.818 63.097 99.309 1.00 78.18 48 GLY C C 1
ATOM 883 O O . GLY B 1 48 ? 10.807 62.394 99.308 1.00 79.60 48 GLY C O 1
ATOM 884 N N . GLY B 1 49 ? 12.102 63.988 98.359 1.00 73.72 49 GLY C N 1
ATOM 885 C CA . GLY B 1 49 ? 11.319 64.128 97.139 1.00 68.20 49 GLY C CA 1
ATOM 886 C C . GLY B 1 49 ? 9.831 64.273 97.371 1.00 63.47 49 GLY C C 1
ATOM 887 O O . GLY B 1 49 ? 9.008 63.834 96.569 1.00 74.07 49 GLY C O 1
ATOM 896 N N . TYR B 1 51 ? 7.573 66.579 97.274 1.00 75.75 51 TYR C N 1
ATOM 897 C CA . TYR B 1 51 ? 6.640 67.390 96.506 1.00 68.09 51 TYR C CA 1
ATOM 898 C C . TYR B 1 51 ? 7.258 68.040 95.270 1.00 77.77 51 TYR C C 1
ATOM 899 O O . TYR B 1 51 ? 8.450 67.912 95.010 1.00 72.12 51 TYR C O 1
ATOM 908 N N . ALA B 1 52 ? 6.422 68.751 94.520 1.00 85.66 52 ALA C N 1
ATOM 909 C CA . ALA B 1 52 ? 6.835 69.418 93.281 1.00 85.08 52 ALA C CA 1
ATOM 910 C C . ALA B 1 52 ? 6.747 70.941 93.451 1.00 81.75 52 ALA C C 1
ATOM 911 O O . ALA B 1 52 ? 5.665 71.474 93.652 1.00 79.53 52 ALA C O 1
ATOM 913 N N . GLY B 1 53 ? 7.882 71.630 93.362 1.00 75.87 53 GLY C N 1
ATOM 914 C CA . GLY B 1 53 ? 7.990 73.015 93.790 1.00 80.59 53 GLY C CA 1
ATOM 915 C C . GLY B 1 53 ? 7.464 74.122 92.893 1.00 85.78 53 GLY C C 1
ATOM 916 O O . GLY B 1 53 ? 6.696 74.952 93.353 1.00 99.57 53 GLY C O 1
ATOM 917 N N . SER B 1 54 ? 7.793 74.073 91.602 1.00 81.29 54 SER C N 1
ATOM 918 C CA . SER B 1 54 ? 7.964 75.261 90.745 1.00 92.54 54 SER C CA 1
ATOM 919 C C . SER B 1 54 ? 9.205 76.051 91.179 1.00 96.50 54 SER C C 1
ATOM 920 O O . SER B 1 54 ? 10.305 75.500 91.195 1.00 94.75 54 SER C O 1
ATOM 923 N N . GLU B 1 55 ? 9.041 77.328 91.521 1.00 94.34 55 GLU C N 1
ATOM 924 C CA . GLU B 1 55 ? 10.183 78.250 91.717 1.00 82.98 55 GLU C CA 1
ATOM 925 C C . GLU B 1 55 ? 11.242 77.730 92.703 1.00 80.17 55 GLU C C 1
ATOM 926 O O . GLU B 1 55 ? 10.931 77.408 93.852 1.00 82.51 55 GLU C O 1
ATOM 932 N N . PRO B 1 56 ? 12.493 77.594 92.234 1.00 78.17 56 PRO C N 1
ATOM 933 C CA . PRO B 1 56 ? 13.551 77.103 93.126 1.00 71.02 56 PRO C CA 1
ATOM 934 C C . PRO B 1 56 ? 13.964 78.137 94.175 1.00 70.47 56 PRO C C 1
ATOM 935 O O . PRO B 1 56 ? 14.424 79.223 93.811 1.00 62.25 56 PRO C O 1
ATOM 939 N N . ILE B 1 57 ? 13.817 77.805 95.455 1.00 67.21 57 ILE C N 1
ATOM 940 C CA . ILE B 1 57 ? 14.243 78.703 96.532 1.00 58.38 57 ILE C CA 1
ATOM 941 C C . ILE B 1 57 ? 15.464 78.295 97.383 1.00 55.37 57 ILE C C 1
ATOM 942 O O . ILE B 1 57 ? 15.900 79.073 98.233 1.00 56.41 57 ILE C O 1
ATOM 947 N N . ALA B 1 58 ? 16.019 77.104 97.168 1.00 65.56 58 ALA C N 1
ATOM 948 C CA . ALA B 1 58 ? 16.953 76.516 98.142 1.00 64.68 58 ALA C CA 1
ATOM 949 C C . ALA B 1 58 ? 18.254 77.298 98.324 1.00 56.07 58 ALA C C 1
ATOM 950 O O . ALA B 1 58 ? 18.806 77.347 99.426 1.00 60.53 58 ALA C O 1
ATOM 952 N N . ARG B 1 59 ? 18.746 77.889 97.242 1.00 49.67 59 ARG C N 1
ATOM 953 C CA . ARG B 1 59 ? 19.993 78.643 97.286 1.00 61.98 59 ARG C CA 1
ATOM 954 C C . ARG B 1 59 ? 19.703 80.104 97.600 1.00 57.68 59 ARG C C 1
ATOM 955 O O . ARG B 1 59 ? 20.609 80.923 97.765 1.00 51.79 59 ARG C O 1
ATOM 963 N N . ARG B 1 60 ? 18.418 80.425 97.630 1.00 47.72 60 ARG C N 1
ATOM 964 C CA . ARG B 1 60 ? 17.965 81.792 97.832 1.00 58.15 60 ARG C CA 1
ATOM 965 C C . ARG B 1 60 ? 17.491 82.155 99.251 1.00 58.72 60 ARG C C 1
ATOM 966 O O . ARG B 1 60 ? 16.967 83.250 99.447 1.00 57.74 60 ARG C O 1
ATOM 974 N N . VAL B 1 61 ? 17.689 81.263 100.225 1.00 51.03 61 VAL C N 1
ATOM 975 C CA . VAL B 1 61 ? 17.026 81.340 101.539 1.00 49.59 61 VAL C CA 1
ATOM 976 C C . VAL B 1 61 ? 16.987 82.737 102.164 1.00 56.63 61 VAL C C 1
ATOM 977 O O . VAL B 1 61 ? 15.902 83.234 102.496 1.00 54.84 61 VAL C O 1
ATOM 981 N N . ASP B 1 62 ? 18.150 83.379 102.271 1.00 56.23 62 ASP C N 1
ATOM 982 C CA . ASP B 1 62 ? 18.240 84.699 102.883 1.00 55.61 62 ASP C CA 1
ATOM 983 C C . ASP B 1 62 ? 17.256 85.616 102.183 1.00 61.74 62 ASP C C 1
ATOM 984 O O . ASP B 1 62 ? 16.308 86.118 102.801 1.00 71.99 62 ASP C O 1
ATOM 989 N N . GLU B 1 63 ? 17.443 85.750 100.873 1.00 54.42 63 GLU C N 1
ATOM 990 C CA . GLU B 1 63 ? 16.589 86.582 100.041 1.00 61.95 63 GLU C CA 1
ATOM 991 C C . GLU B 1 63 ? 15.112 86.322 100.300 1.00 56.90 63 GLU C C 1
ATOM 992 O O . GLU B 1 63 ? 14.322 87.263 100.412 1.00 67.95 63 GLU C O 1
ATOM 998 N N . LEU B 1 64 ? 14.743 85.050 100.415 1.00 49.14 64 LEU C N 1
ATOM 999 C CA . LEU B 1 64 ? 13.332 84.700 100.504 1.00 53.24 64 LEU C CA 1
ATOM 1000 C C . LEU B 1 64 ? 12.815 84.465 101.906 1.00 59.36 64 LEU C C 1
ATOM 1001 O O . LEU B 1 64 ? 11.658 84.076 102.072 1.00 65.17 64 LEU C O 1
ATOM 1006 N N . LEU B 1 65 ? 13.651 84.679 102.916 1.00 64.56 65 LEU C N 1
ATOM 1007 C CA . LEU B 1 65 ? 13.142 84.641 104.286 1.00 62.00 65 LEU C CA 1
ATOM 1008 C C . LEU B 1 65 ? 12.532 85.957 104.715 1.00 57.21 65 LEU C C 1
ATOM 1009 O O . LEU B 1 65 ? 12.151 86.118 105.868 1.00 58.39 65 LEU C O 1
ATOM 1014 N N . ALA B 1 66 ? 12.458 86.889 103.776 1.00 56.65 66 ALA C N 1
ATOM 1015 C CA . ALA B 1 66 ? 12.181 88.302 104.046 1.00 58.50 66 ALA C CA 1
ATOM 1016 C C . ALA B 1 66 ? 11.040 88.564 105.016 1.00 68.78 66 ALA C C 1
ATOM 1017 O O . ALA B 1 66 ? 11.229 89.134 106.087 1.00 77.44 66 ALA C O 1
ATOM 1019 N N . GLY B 1 67 ? 9.850 88.134 104.654 1.00 59.26 67 GLY C N 1
ATOM 1020 C CA . GLY B 1 67 ? 8.728 88.393 105.518 1.00 52.99 67 GLY C CA 1
ATOM 1021 C C . GLY B 1 67 ? 8.635 87.468 106.722 1.00 54.49 67 GLY C C 1
ATOM 1022 O O . GLY B 1 67 ? 7.560 87.384 107.301 1.00 46.05 67 GLY C O 1
ATOM 1023 N N . PHE B 1 68 ? 9.722 86.788 107.111 1.00 57.33 68 PHE C N 1
ATOM 1024 C CA . PHE B 1 68 ? 9.652 85.797 108.204 1.00 51.60 68 PHE C CA 1
ATOM 1025 C C . PHE B 1 68 ? 8.953 86.426 109.447 1.00 48.46 68 PHE C C 1
ATOM 1026 O O . PHE B 1 68 ? 9.187 87.588 109.791 1.00 53.48 68 PHE C O 1
ATOM 1034 N N . GLY B 1 69 ? 8.133 85.632 110.137 1.00 60.58 69 GLY C N 1
ATOM 1035 C CA . GLY B 1 69 ? 6.853 86.073 110.685 1.00 68.35 69 GLY C CA 1
ATOM 1036 C C . GLY B 1 69 ? 6.557 87.356 111.468 1.00 57.40 69 GLY C C 1
ATOM 1037 O O . GLY B 1 69 ? 7.136 87.679 112.510 1.00 73.21 69 GLY C O 1
ATOM 1038 N N . GLU B 1 70 ? 5.545 88.064 110.979 1.00 66.45 70 GLU C N 1
ATOM 1039 C CA . GLU B 1 70 ? 4.835 87.642 109.771 1.00 80.49 70 GLU C CA 1
ATOM 1040 C C . GLU B 1 70 ? 4.466 88.810 108.846 1.00 81.41 70 GLU C C 1
ATOM 1041 O O . GLU B 1 70 ? 4.036 89.870 109.303 1.00 87.93 70 GLU C O 1
ATOM 1055 N N . ASP C 1 2 ? 12.391 67.137 152.984 1.00 156.68 2 ASP E N 1
ATOM 1056 C CA . ASP C 1 2 ? 13.263 66.515 152.000 1.00 155.99 2 ASP E CA 1
ATOM 1057 C C . ASP C 1 2 ? 13.206 65.000 152.029 1.00 148.50 2 ASP E C 1
ATOM 1058 O O . ASP C 1 2 ? 13.655 64.339 152.973 1.00 145.34 2 ASP E O 1
ATOM 1063 N N . LYS C 1 3 ? 12.662 64.472 150.944 1.00 145.95 3 LYS E N 1
ATOM 1064 C CA . LYS C 1 3 ? 12.739 63.071 150.570 1.00 139.92 3 LYS E CA 1
ATOM 1065 C C . LYS C 1 3 ? 13.637 62.822 149.337 1.00 135.04 3 LYS E C 1
ATOM 1066 O O . LYS C 1 3 ? 13.614 61.699 148.820 1.00 138.52 3 LYS E O 1
ATOM 1072 N N . THR C 1 4 ? 14.347 63.835 148.803 1.00 129.54 4 THR E N 1
ATOM 1073 C CA . THR C 1 4 ? 14.932 63.631 147.466 1.00 120.57 4 THR E CA 1
ATOM 1074 C C . THR C 1 4 ? 15.889 62.474 147.463 1.00 102.84 4 THR E C 1
ATOM 1075 O O . THR C 1 4 ? 16.941 62.510 148.096 1.00 87.18 4 THR E O 1
ATOM 1079 N N . THR C 1 5 ? 15.531 61.487 146.656 1.00 99.37 5 THR E N 1
ATOM 1080 C CA . THR C 1 5 ? 16.298 60.275 146.524 1.00 101.53 5 THR E CA 1
ATOM 1081 C C . THR C 1 5 ? 16.611 60.159 145.047 1.00 91.22 5 THR E C 1
ATOM 1082 O O . THR C 1 5 ? 15.709 60.081 144.210 1.00 85.34 5 THR E O 1
ATOM 1086 N N . VAL C 1 6 ? 17.893 60.201 144.720 1.00 84.81 6 VAL E N 1
ATOM 1087 C CA . VAL C 1 6 ? 18.296 60.247 143.331 1.00 77.43 6 VAL E CA 1
ATOM 1088 C C . VAL C 1 6 ? 19.476 59.325 143.130 1.00 75.66 6 VAL E C 1
ATOM 1089 O O . VAL C 1 6 ? 20.447 59.371 143.885 1.00 73.33 6 VAL E O 1
ATOM 1093 N N . TYR C 1 7 ? 19.390 58.473 142.117 1.00 88.16 7 TYR E N 1
ATOM 1094 C CA . TYR C 1 7 ? 20.486 57.562 141.854 1.00 88.42 7 TYR E CA 1
ATOM 1095 C C . TYR C 1 7 ? 21.667 58.284 141.226 1.00 73.98 7 TYR E C 1
ATOM 1096 O O . TYR C 1 7 ? 21.542 58.951 140.199 1.00 66.85 7 TYR E O 1
ATOM 1105 N N . LEU C 1 8 ? 22.817 58.136 141.871 1.00 69.06 8 LEU E N 1
ATOM 1106 C CA . LEU C 1 8 ? 24.074 58.685 141.393 1.00 71.14 8 LEU E CA 1
ATOM 1107 C C . LEU C 1 8 ? 24.998 57.504 141.103 1.00 75.99 8 LEU E C 1
ATOM 1108 O O . LEU C 1 8 ? 25.331 56.755 142.021 1.00 89.86 8 LEU E O 1
ATOM 1113 N N . PRO C 1 9 ? 25.387 57.302 139.829 1.00 82.79 9 PRO E N 1
ATOM 1114 C CA . PRO C 1 9 ? 26.184 56.100 139.539 1.00 89.28 9 PRO E CA 1
ATOM 1115 C C . PRO C 1 9 ? 27.531 56.093 140.254 1.00 90.88 9 PRO E C 1
ATOM 1116 O O . PRO C 1 9 ? 28.043 57.144 140.626 1.00 84.84 9 PRO E O 1
ATOM 1120 N N . ASP C 1 10 ? 28.096 54.908 140.433 1.00 103.59 10 ASP E N 1
ATOM 1121 C CA . ASP C 1 10 ? 29.184 54.718 141.381 1.00 98.80 10 ASP E CA 1
ATOM 1122 C C . ASP C 1 10 ? 30.492 55.421 141.020 1.00 99.58 10 ASP E C 1
ATOM 1123 O O . ASP C 1 10 ? 31.419 55.479 141.831 1.00 107.53 10 ASP E O 1
ATOM 1128 N N . GLU C 1 11 ? 30.568 55.979 139.819 1.00 101.03 11 GLU E N 1
ATOM 1129 C CA . GLU C 1 11 ? 31.747 56.760 139.458 1.00 97.26 11 GLU E CA 1
ATOM 1130 C C . GLU C 1 11 ? 31.707 58.193 140.000 1.00 93.52 11 GLU E C 1
ATOM 1131 O O . GLU C 1 11 ? 32.744 58.734 140.353 1.00 92.01 11 GLU E O 1
ATOM 1137 N N . LEU C 1 12 ? 30.540 58.829 140.063 1.00 105.26 12 LEU E N 1
ATOM 1138 C CA . LEU C 1 12 ? 30.536 60.254 140.399 1.00 104.20 12 LEU E CA 1
ATOM 1139 C C . LEU C 1 12 ? 30.376 60.568 141.874 1.00 101.55 12 LEU E C 1
ATOM 1140 O O . LEU C 1 12 ? 30.435 61.730 142.246 1.00 106.17 12 LEU E O 1
ATOM 1145 N N . LYS C 1 13 ? 30.108 59.566 142.700 1.00 94.59 13 LYS E N 1
ATOM 1146 C CA . LYS C 1 13 ? 30.082 59.808 144.141 1.00 90.88 13 LYS E CA 1
ATOM 1147 C C . LYS C 1 13 ? 31.473 59.658 144.710 1.00 87.20 13 LYS E C 1
ATOM 1148 O O . LYS C 1 13 ? 31.806 60.120 145.817 1.00 85.56 13 LYS E O 1
ATOM 1154 N N . ALA C 1 14 ? 32.268 58.944 143.927 1.00 81.81 14 ALA E N 1
ATOM 1155 C CA . ALA C 1 14 ? 33.701 58.986 144.010 1.00 90.13 14 ALA E CA 1
ATOM 1156 C C . ALA C 1 14 ? 34.120 60.447 143.818 1.00 85.83 14 ALA E C 1
ATOM 1157 O O . ALA C 1 14 ? 34.804 61.027 144.685 1.00 86.92 14 ALA E O 1
ATOM 1159 N N . ALA C 1 15 ? 33.721 61.018 142.678 1.00 81.68 15 ALA E N 1
ATOM 1160 C CA . ALA C 1 15 ? 34.002 62.402 142.356 1.00 89.73 15 ALA E CA 1
ATOM 1161 C C . ALA C 1 15 ? 33.557 63.317 143.484 1.00 86.53 15 ALA E C 1
ATOM 1162 O O . ALA C 1 15 ? 34.302 64.208 143.907 1.00 85.22 15 ALA E O 1
ATOM 1164 N N . VAL C 1 16 ? 32.342 63.087 143.969 1.00 76.31 16 VAL E N 1
ATOM 1165 C CA . VAL C 1 16 ? 31.772 63.927 145.009 1.00 77.45 16 VAL E CA 1
ATOM 1166 C C . VAL C 1 16 ? 32.551 63.865 146.319 1.00 87.75 16 VAL E C 1
ATOM 1167 O O . VAL C 1 16 ? 32.937 64.907 146.840 1.00 92.63 16 VAL E O 1
ATOM 1171 N N . LYS C 1 17 ? 32.797 62.668 146.855 1.00 92.86 17 LYS E N 1
ATOM 1172 C CA . LYS C 1 17 ? 33.488 62.588 148.150 1.00 98.24 17 LYS E CA 1
ATOM 1173 C C . LYS C 1 17 ? 34.926 63.092 148.034 1.00 94.73 17 LYS E C 1
ATOM 1174 O O . LYS C 1 17 ? 35.422 63.751 148.959 1.00 100.78 17 LYS E O 1
ATOM 1180 N N . ARG C 1 18 ? 35.588 62.798 146.912 1.00 86.66 18 ARG E N 1
ATOM 1181 C CA . ARG C 1 18 ? 36.894 63.404 146.640 1.00 89.41 18 ARG E CA 1
ATOM 1182 C C . ARG C 1 18 ? 36.790 64.927 146.711 1.00 94.89 18 ARG E C 1
ATOM 1183 O O . ARG C 1 18 ? 37.626 65.595 147.324 1.00 96.71 18 ARG E O 1
ATOM 1191 N N . ALA C 1 19 ? 35.746 65.460 146.081 1.00 94.89 19 ALA E N 1
ATOM 1192 C CA . ALA C 1 19 ? 35.490 66.898 146.045 1.00 90.48 19 ALA E CA 1
ATOM 1193 C C . ALA C 1 19 ? 35.326 67.494 147.446 1.00 84.22 19 ALA E C 1
ATOM 1194 O O . ALA C 1 19 ? 35.992 68.477 147.786 1.00 86.15 19 ALA E O 1
ATOM 1196 N N . ALA C 1 20 ? 34.443 66.904 148.248 1.00 72.00 20 ALA E N 1
ATOM 1197 C CA . ALA C 1 20 ? 34.199 67.371 149.606 1.00 81.81 20 ALA E CA 1
ATOM 1198 C C . ALA C 1 20 ? 35.467 67.271 150.438 1.00 87.11 20 ALA E C 1
ATOM 1199 O O . ALA C 1 20 ? 35.689 68.079 151.344 1.00 82.07 20 ALA E O 1
ATOM 1201 N N . ARG C 1 21 ? 36.300 66.280 150.127 1.00 94.15 21 ARG E N 1
ATOM 1202 C CA . ARG C 1 21 ? 37.590 66.157 150.791 1.00 95.69 21 ARG E CA 1
ATOM 1203 C C . ARG C 1 21 ? 38.492 67.330 150.435 1.00 89.11 21 ARG E C 1
ATOM 1204 O O . ARG C 1 21 ? 39.094 67.941 151.316 1.00 87.84 21 ARG E O 1
ATOM 1212 N N . GLN C 1 22 ? 38.595 67.660 149.154 1.00 90.33 22 GLN E N 1
ATOM 1213 C CA . GLN C 1 22 ? 39.495 68.750 148.802 1.00 88.09 22 GLN E CA 1
ATOM 1214 C C . GLN C 1 22 ? 38.940 70.119 149.201 1.00 86.38 22 GLN E C 1
ATOM 1215 O O . GLN C 1 22 ? 39.691 71.086 149.289 1.00 75.97 22 GLN E O 1
ATOM 1221 N N . ARG C 1 23 ? 37.634 70.221 149.426 1.00 91.20 23 ARG E N 1
ATOM 1222 C CA . ARG C 1 23 ? 37.086 71.477 149.940 1.00 84.48 23 ARG E CA 1
ATOM 1223 C C . ARG C 1 23 ? 36.798 71.516 151.447 1.00 82.60 23 ARG E C 1
ATOM 1224 O O . ARG C 1 23 ? 36.499 72.580 151.994 1.00 79.20 23 ARG E O 1
ATOM 1232 N N . GLY C 1 24 ? 36.925 70.377 152.123 1.00 80.78 24 GLY E N 1
ATOM 1233 C CA . GLY C 1 24 ? 36.620 70.291 153.545 1.00 66.09 24 GLY E CA 1
ATOM 1234 C C . GLY C 1 24 ? 35.177 70.583 153.936 1.00 74.11 24 GLY E C 1
ATOM 1235 O O . GLY C 1 24 ? 34.936 71.326 154.887 1.00 80.98 24 GLY E O 1
ATOM 1236 N N . VAL C 1 25 ? 34.219 69.994 153.220 1.00 79.29 25 VAL E N 1
ATOM 1237 C CA . VAL C 1 25 ? 32.793 70.252 153.461 1.00 79.29 25 VAL E CA 1
ATOM 1238 C C . VAL C 1 25 ? 31.926 68.995 153.391 1.00 79.96 25 VAL E C 1
ATOM 1239 O O . VAL C 1 25 ? 32.399 67.915 153.033 1.00 74.56 25 VAL E O 1
ATOM 1243 N N . SER C 1 26 ? 30.658 69.140 153.770 1.00 77.65 26 SER E N 1
ATOM 1244 C CA . SER C 1 26 ? 29.656 68.103 153.539 1.00 77.08 26 SER E CA 1
ATOM 1245 C C . SER C 1 26 ? 29.588 67.806 152.044 1.00 85.12 26 SER E C 1
ATOM 1246 O O . SER C 1 26 ? 29.617 68.728 151.230 1.00 88.30 26 SER E O 1
ATOM 1249 N N . GLU C 1 27 ? 29.506 66.535 151.666 1.00 77.41 27 GLU E N 1
ATOM 1250 C CA . GLU C 1 27 ? 29.387 66.223 150.246 1.00 74.86 27 GLU E CA 1
ATOM 1251 C C . GLU C 1 27 ? 27.951 66.411 149.781 1.00 72.62 27 GLU E C 1
ATOM 1252 O O . GLU C 1 27 ? 27.692 66.645 148.593 1.00 72.35 27 GLU E O 1
ATOM 1258 N N . ALA C 1 28 ? 27.017 66.330 150.723 1.00 60.37 28 ALA E N 1
ATOM 1259 C CA . ALA C 1 28 ? 25.652 66.741 150.439 1.00 70.75 28 ALA E CA 1
ATOM 1260 C C . ALA C 1 28 ? 25.708 68.179 149.941 1.00 81.20 28 ALA E C 1
ATOM 1261 O O . ALA C 1 28 ? 25.021 68.554 148.991 1.00 84.95 28 ALA E O 1
ATOM 1263 N N . GLN C 1 29 ? 26.580 68.959 150.572 1.00 77.43 29 GLN E N 1
ATOM 1264 C CA . GLN C 1 29 ? 26.758 70.373 150.262 1.00 70.31 29 GLN E CA 1
ATOM 1265 C C . GLN C 1 29 ? 27.421 70.608 148.901 1.00 66.06 29 GLN E C 1
ATOM 1266 O O . GLN C 1 29 ? 27.024 71.516 148.160 1.00 66.36 29 GLN E O 1
ATOM 1272 N N . VAL C 1 30 ? 28.429 69.798 148.578 1.00 63.51 30 VAL E N 1
ATOM 1273 C CA . VAL C 1 30 ? 29.028 69.817 147.244 1.00 66.40 30 VAL E CA 1
ATOM 1274 C C . VAL C 1 30 ? 27.923 69.601 146.216 1.00 71.55 30 VAL E C 1
ATOM 1275 O O . VAL C 1 30 ? 27.864 70.288 145.188 1.00 64.33 30 VAL E O 1
ATOM 1279 N N . ILE C 1 31 ? 27.029 68.663 146.520 1.00 68.22 31 ILE E N 1
ATOM 1280 C CA . ILE C 1 31 ? 25.890 68.368 145.653 1.00 64.22 31 ILE E CA 1
ATOM 1281 C C . ILE C 1 31 ? 24.945 69.565 145.462 1.00 63.20 31 ILE E C 1
ATOM 1282 O O . ILE C 1 31 ? 24.654 69.961 144.318 1.00 67.82 31 ILE E O 1
ATOM 1287 N N . ARG C 1 32 ? 24.482 70.151 146.568 1.00 56.95 32 ARG E N 1
ATOM 1288 C CA . ARG C 1 32 ? 23.609 71.329 146.473 1.00 69.18 32 ARG E CA 1
ATOM 1289 C C . ARG C 1 32 ? 24.255 72.457 145.673 1.00 66.37 32 ARG E C 1
ATOM 1290 O O . ARG C 1 32 ? 23.600 73.093 144.837 1.00 66.30 32 ARG E O 1
ATOM 1298 N N . GLU C 1 33 ? 25.540 72.696 145.912 1.00 65.31 33 GLU E N 1
ATOM 1299 C CA . GLU C 1 33 ? 26.225 73.786 145.228 1.00 60.26 33 GLU E CA 1
ATOM 1300 C C . GLU C 1 33 ? 26.407 73.522 143.732 1.00 60.97 33 GLU E C 1
ATOM 1301 O O . GLU C 1 33 ? 26.238 74.432 142.921 1.00 68.13 33 GLU E O 1
ATOM 1307 N N . SER C 1 34 ? 26.743 72.289 143.366 1.00 57.37 34 SER E N 1
ATOM 1308 C CA . SER C 1 34 ? 26.820 71.921 141.953 1.00 58.52 34 SER E CA 1
ATOM 1309 C C . SER C 1 34 ? 25.486 72.177 141.253 1.00 57.74 34 SER E C 1
ATOM 1310 O O . SER C 1 34 ? 25.418 72.855 140.211 1.00 52.23 34 SER E O 1
ATOM 1313 N N . ILE C 1 35 ? 24.424 71.630 141.840 1.00 57.80 35 ILE E N 1
ATOM 1314 C CA . ILE C 1 35 ? 23.084 71.801 141.285 1.00 54.98 35 ILE E CA 1
ATOM 1315 C C . ILE C 1 35 ? 22.741 73.277 141.090 1.00 52.63 35 ILE E C 1
ATOM 1316 O O . ILE C 1 35 ? 22.291 73.685 140.010 1.00 54.89 35 ILE E O 1
ATOM 1321 N N . ARG C 1 36 ? 22.964 74.078 142.130 1.00 52.35 36 ARG E N 1
ATOM 1322 C CA . ARG C 1 36 ? 22.653 75.498 142.049 1.00 57.07 36 ARG E CA 1
ATOM 1323 C C . ARG C 1 36 ? 23.505 76.179 140.985 1.00 53.72 36 ARG E C 1
ATOM 1324 O O . ARG C 1 36 ? 23.067 77.130 140.338 1.00 49.74 36 ARG E O 1
ATOM 1332 N N . ALA C 1 37 ? 24.720 75.683 140.794 1.00 44.38 37 ALA E N 1
ATOM 1333 C CA . ALA C 1 37 ? 25.572 76.219 139.744 1.00 46.14 37 ALA E CA 1
ATOM 1334 C C . ALA C 1 37 ? 24.967 75.947 138.372 1.00 49.09 37 ALA E C 1
ATOM 1335 O O . ALA C 1 37 ? 25.016 76.818 137.496 1.00 47.10 37 ALA E O 1
ATOM 1337 N N . ALA C 1 38 ? 24.374 74.775 138.177 1.00 58.81 38 ALA E N 1
ATOM 1338 C CA . ALA C 1 38 ? 23.784 74.487 136.873 1.00 49.90 38 ALA E CA 1
ATOM 1339 C C . ALA C 1 38 ? 22.421 75.146 136.640 1.00 47.90 38 ALA E C 1
ATOM 1340 O O . ALA C 1 38 ? 22.269 75.967 135.745 1.00 62.70 38 ALA E O 1
ATOM 1342 N N . VAL C 1 39 ? 21.422 74.773 137.441 1.00 45.61 39 VAL E N 1
ATOM 1343 C CA . VAL C 1 39 ? 20.045 75.271 137.250 1.00 52.62 39 VAL E CA 1
ATOM 1344 C C . VAL C 1 39 ? 19.618 76.436 138.170 1.00 52.83 39 VAL E C 1
ATOM 1345 O O . VAL C 1 39 ? 18.545 77.019 137.993 1.00 51.97 39 VAL E O 1
ATOM 1349 N N . GLY C 1 40 ? 20.490 76.804 139.105 1.00 49.63 40 GLY E N 1
ATOM 1350 C CA . GLY C 1 40 ? 20.076 77.198 140.448 1.00 54.00 40 GLY E CA 1
ATOM 1351 C C . GLY C 1 40 ? 19.324 78.422 140.929 1.00 57.29 40 GLY E C 1
ATOM 1352 O O . GLY C 1 40 ? 19.457 79.536 140.418 1.00 73.59 40 GLY E O 1
ATOM 1353 N N . GLY C 1 41 ? 18.545 78.178 141.981 1.00 61.40 41 GLY E N 1
ATOM 1354 C CA . GLY C 1 41 ? 17.948 79.225 142.785 1.00 71.62 41 GLY E CA 1
ATOM 1355 C C . GLY C 1 41 ? 16.523 79.576 142.419 1.00 64.01 41 GLY E C 1
ATOM 1356 O O . GLY C 1 41 ? 15.940 78.982 141.511 1.00 65.77 41 GLY E O 1
ATOM 1357 N N . ALA C 1 42 ? 15.964 80.539 143.149 1.00 64.88 42 ALA E N 1
ATOM 1358 C CA . ALA C 1 42 ? 14.665 81.103 142.821 1.00 54.44 42 ALA E CA 1
ATOM 1359 C C . ALA C 1 42 ? 14.726 81.639 141.407 1.00 48.05 42 ALA E C 1
ATOM 1360 O O . ALA C 1 42 ? 15.748 82.192 140.999 1.00 53.82 42 ALA E O 1
ATOM 1362 N N . LYS C 1 43 ? 13.641 81.460 140.662 1.00 50.95 43 LYS E N 1
ATOM 1363 C CA . LYS C 1 43 ? 13.590 81.914 139.283 1.00 50.13 43 LYS E CA 1
ATOM 1364 C C . LYS C 1 43 ? 13.893 83.397 139.200 1.00 52.28 43 LYS E C 1
ATOM 1365 O O . LYS C 1 43 ? 13.272 84.202 139.898 1.00 53.55 43 LYS E O 1
ATOM 1371 N N . PRO C 1 44 ? 14.866 83.763 138.359 1.00 49.04 44 PRO E N 1
ATOM 1372 C CA . PRO C 1 44 ? 15.112 85.186 138.139 1.00 42.00 44 PRO E CA 1
ATOM 1373 C C . PRO C 1 44 ? 13.891 85.822 137.490 1.00 45.97 44 PRO E C 1
ATOM 1374 O O . PRO C 1 44 ? 13.295 85.218 136.604 1.00 48.89 44 PRO E O 1
ATOM 1378 N N . PRO C 1 45 ? 13.474 86.996 137.977 1.00 43.88 45 PRO E N 1
ATOM 1379 C CA . PRO C 1 45 ? 12.429 87.747 137.279 1.00 41.04 45 PRO E CA 1
ATOM 1380 C C . PRO C 1 45 ? 12.921 88.210 135.915 1.00 45.20 45 PRO E C 1
ATOM 1381 O O . PRO C 1 45 ? 14.118 88.444 135.748 1.00 49.10 45 PRO E O 1
ATOM 1385 N N . PRO C 1 46 ? 12.008 88.332 134.940 1.00 47.87 46 PRO E N 1
ATOM 1386 C CA . PRO C 1 46 ? 12.386 88.752 133.588 1.00 40.65 46 PRO E CA 1
ATOM 1387 C C . PRO C 1 46 ? 12.767 90.225 133.516 1.00 36.91 46 PRO E C 1
ATOM 1388 O O . PRO C 1 46 ? 12.395 91.002 134.398 1.00 34.35 46 PRO E O 1
ATOM 1392 N N . ARG C 1 47 ? 13.514 90.594 132.481 1.00 34.33 47 ARG E N 1
ATOM 1393 C CA . ARG C 1 47 ? 13.849 91.990 132.243 1.00 34.37 47 ARG E CA 1
ATOM 1394 C C . ARG C 1 47 ? 13.420 92.437 130.846 1.00 38.47 47 ARG E C 1
ATOM 1395 O O . ARG C 1 47 ? 13.804 91.839 129.837 1.00 39.87 47 ARG E O 1
ATOM 1403 N N . GLY C 1 48 ? 12.597 93.480 130.804 1.00 36.23 48 GLY E N 1
ATOM 1404 C CA . GLY C 1 48 ? 12.170 94.083 129.555 1.00 38.01 48 GLY E CA 1
ATOM 1405 C C . GLY C 1 48 ? 12.813 95.440 129.351 1.00 42.42 48 GLY E C 1
ATOM 1406 O O . GLY C 1 48 ? 13.721 95.816 130.093 1.00 44.41 48 GLY E O 1
ATOM 1407 N N . GLY C 1 49 ? 12.331 96.180 128.356 1.00 42.28 49 GLY E N 1
ATOM 1408 C CA . GLY C 1 49 ? 12.834 97.513 128.065 1.00 43.62 49 GLY E CA 1
ATOM 1409 C C . GLY C 1 49 ? 14.338 97.572 127.871 1.00 47.22 49 GLY E C 1
ATOM 1410 O O . GLY C 1 49 ? 15.012 98.462 128.390 1.00 58.27 49 GLY E O 1
ATOM 1419 N N . TYR C 1 51 ? 15.954 97.991 125.077 1.00 40.19 51 TYR E N 1
ATOM 1420 C CA . TYR C 1 51 ? 16.319 99.004 124.097 1.00 45.95 51 TYR E CA 1
ATOM 1421 C C . TYR C 1 51 ? 15.108 99.854 123.745 1.00 47.97 51 TYR E C 1
ATOM 1422 O O . TYR C 1 51 ? 13.998 99.589 124.202 1.00 49.12 51 TYR E O 1
ATOM 1431 N N . ALA C 1 52 ? 15.323 100.867 122.918 1.00 55.96 52 ALA E N 1
ATOM 1432 C CA . ALA C 1 52 ? 14.213 101.608 122.344 1.00 51.78 52 ALA E CA 1
ATOM 1433 C C . ALA C 1 52 ? 14.381 101.652 120.834 1.00 51.82 52 ALA E C 1
ATOM 1434 O O . ALA C 1 52 ? 15.313 102.273 120.321 1.00 66.16 52 ALA E O 1
ATOM 1436 N N . GLY C 1 53 ? 13.477 100.981 120.128 1.00 56.55 53 GLY E N 1
ATOM 1437 C CA . GLY C 1 53 ? 13.512 100.941 118.677 1.00 61.10 53 GLY E CA 1
ATOM 1438 C C . GLY C 1 53 ? 13.057 102.259 118.084 1.00 70.35 53 GLY E C 1
ATOM 1439 O O . GLY C 1 53 ? 12.501 103.101 118.790 1.00 62.08 53 GLY E O 1
ATOM 1440 N N . SER C 1 54 ? 13.299 102.438 116.787 1.00 74.30 54 SER E N 1
ATOM 1441 C CA . SER C 1 54 ? 13.001 103.698 116.107 1.00 77.10 54 SER E CA 1
ATOM 1442 C C . SER C 1 54 ? 11.652 103.720 115.378 1.00 76.98 54 SER E C 1
ATOM 1443 O O . SER C 1 54 ? 11.335 104.710 114.719 1.00 77.09 54 SER E O 1
ATOM 1446 N N . GLU C 1 55 ? 10.865 102.648 115.500 1.00 82.29 55 GLU E N 1
ATOM 1447 C CA . GLU C 1 55 ? 9.514 102.589 114.916 1.00 80.65 55 GLU E CA 1
ATOM 1448 C C . GLU C 1 55 ? 8.785 101.299 115.301 1.00 74.77 55 GLU E C 1
ATOM 1449 O O . GLU C 1 55 ? 9.405 100.238 115.376 1.00 69.65 55 GLU E O 1
ATOM 1455 N N . PRO C 1 56 ? 7.461 101.389 115.538 1.00 78.73 56 PRO E N 1
ATOM 1456 C CA . PRO C 1 56 ? 6.678 100.248 116.029 1.00 67.10 56 PRO E CA 1
ATOM 1457 C C . PRO C 1 56 ? 6.482 99.145 114.996 1.00 65.97 56 PRO E C 1
ATOM 1458 O O . PRO C 1 56 ? 6.174 99.408 113.834 1.00 77.03 56 PRO E O 1
ATOM 1462 N N . ILE C 1 57 ? 6.662 97.910 115.446 1.00 68.78 57 ILE E N 1
ATOM 1463 C CA . ILE C 1 57 ? 6.562 96.728 114.596 1.00 64.97 57 ILE E CA 1
ATOM 1464 C C . ILE C 1 57 ? 5.594 95.715 115.211 1.00 61.27 57 ILE E C 1
ATOM 1465 O O . ILE C 1 57 ? 4.707 95.212 114.526 1.00 63.37 57 ILE E O 1
ATOM 1470 N N . ALA C 1 58 ? 5.776 95.429 116.497 1.00 59.64 58 ALA E N 1
ATOM 1471 C CA . ALA C 1 58 ? 5.068 94.361 117.205 1.00 60.62 58 ALA E CA 1
ATOM 1472 C C . ALA C 1 58 ? 3.571 94.241 116.885 1.00 61.19 58 ALA E C 1
ATOM 1473 O O . ALA C 1 58 ? 3.021 93.144 116.948 1.00 66.26 58 ALA E O 1
ATOM 1475 N N . ARG C 1 59 ? 2.903 95.344 116.561 1.00 71.14 59 ARG E N 1
ATOM 1476 C CA . ARG C 1 59 ? 1.489 95.257 116.202 1.00 77.45 59 ARG E CA 1
ATOM 1477 C C . ARG C 1 59 ? 1.248 95.237 114.695 1.00 73.87 59 ARG E C 1
ATOM 1478 O O . ARG C 1 59 ? 1.899 95.952 113.937 1.00 76.93 59 ARG E O 1
ATOM 1486 N N . ARG C 1 60 ? 0.286 94.417 114.281 1.00 82.21 60 ARG E N 1
ATOM 1487 C CA . ARG C 1 60 ? -0.001 94.174 112.871 1.00 92.03 60 ARG E CA 1
ATOM 1488 C C . ARG C 1 60 ? -0.819 95.277 112.202 1.00 98.97 60 ARG E C 1
ATOM 1489 O O . ARG C 1 60 ? -1.087 96.321 112.797 1.00 96.56 60 ARG E O 1
ATOM 1497 N N . VAL C 1 61 ? -1.215 95.030 110.956 1.00 108.98 61 VAL E N 1
ATOM 1498 C CA . VAL C 1 61 ? -2.027 95.976 110.197 1.00 104.52 61 VAL E CA 1
ATOM 1499 C C . VAL C 1 61 ? -3.517 95.712 110.402 1.00 96.26 61 VAL E C 1
ATOM 1500 O O . VAL C 1 61 ? -4.088 96.080 111.427 1.00 90.59 61 VAL E O 1
ATOM 1512 N N . ASP D 1 2 ? 22.694 51.617 146.722 1.00 136.37 2 ASP G N 1
ATOM 1513 C CA . ASP D 1 2 ? 22.551 52.197 145.395 1.00 134.68 2 ASP G CA 1
ATOM 1514 C C . ASP D 1 2 ? 22.200 53.682 145.447 1.00 124.87 2 ASP G C 1
ATOM 1515 O O . ASP D 1 2 ? 23.023 54.540 145.127 1.00 104.68 2 ASP G O 1
ATOM 1520 N N . LYS D 1 3 ? 20.974 53.974 145.871 1.00 125.36 3 LYS G N 1
ATOM 1521 C CA . LYS D 1 3 ? 20.367 55.287 145.647 1.00 120.62 3 LYS G CA 1
ATOM 1522 C C . LYS D 1 3 ? 20.516 56.284 146.797 1.00 121.91 3 LYS G C 1
ATOM 1523 O O . LYS D 1 3 ? 20.353 55.932 147.965 1.00 125.15 3 LYS G O 1
ATOM 1529 N N . THR D 1 4 ? 20.791 57.538 146.437 1.00 111.95 4 THR G N 1
ATOM 1530 C CA . THR D 1 4 ? 21.149 58.589 147.390 1.00 104.70 4 THR G CA 1
ATOM 1531 C C . THR D 1 4 ? 19.956 59.417 147.846 1.00 99.72 4 THR G C 1
ATOM 1532 O O . THR D 1 4 ? 19.054 59.666 147.063 1.00 99.23 4 THR G O 1
ATOM 1536 N N . THR D 1 5 ? 19.972 59.850 149.107 1.00 96.89 5 THR G N 1
ATOM 1537 C CA . THR D 1 5 ? 19.119 60.947 149.575 1.00 95.97 5 THR G CA 1
ATOM 1538 C C . THR D 1 5 ? 20.041 62.095 150.038 1.00 99.50 5 THR G C 1
ATOM 1539 O O . THR D 1 5 ? 21.084 61.841 150.642 1.00 99.99 5 THR G O 1
ATOM 1543 N N . VAL D 1 6 ? 19.684 63.343 149.717 1.00 99.95 6 VAL G N 1
ATOM 1544 C CA . VAL D 1 6 ? 20.471 64.536 150.103 1.00 90.06 6 VAL G CA 1
ATOM 1545 C C . VAL D 1 6 ? 19.570 65.743 150.346 1.00 92.18 6 VAL G C 1
ATOM 1546 O O . VAL D 1 6 ? 18.503 65.795 149.750 1.00 90.51 6 VAL G O 1
ATOM 1550 N N . TYR D 1 7 ? 20.002 66.737 151.139 1.00 95.94 7 TYR G N 1
ATOM 1551 C CA . TYR D 1 7 ? 19.099 67.863 151.446 1.00 102.82 7 TYR G CA 1
ATOM 1552 C C . TYR D 1 7 ? 19.020 68.889 150.322 1.00 98.84 7 TYR G C 1
ATOM 1553 O O . TYR D 1 7 ? 20.016 69.499 149.947 1.00 92.15 7 TYR G O 1
ATOM 1562 N N . LEU D 1 8 ? 17.817 69.052 149.779 1.00 93.46 8 LEU G N 1
ATOM 1563 C CA . LEU D 1 8 ? 17.525 70.083 148.782 1.00 84.94 8 LEU G CA 1
ATOM 1564 C C . LEU D 1 8 ? 16.452 71.054 149.283 1.00 84.15 8 LEU G C 1
ATOM 1565 O O . LEU D 1 8 ? 15.312 70.643 149.525 1.00 85.13 8 LEU G O 1
ATOM 1570 N N . PRO D 1 9 ? 16.802 72.343 149.434 1.00 83.51 9 PRO G N 1
ATOM 1571 C CA . PRO D 1 9 ? 15.797 73.368 149.745 1.00 86.36 9 PRO G CA 1
ATOM 1572 C C . PRO D 1 9 ? 14.723 73.421 148.656 1.00 88.97 9 PRO G C 1
ATOM 1573 O O . PRO D 1 9 ? 15.024 73.056 147.522 1.00 85.27 9 PRO G O 1
ATOM 1577 N N . ASP D 1 10 ? 13.506 73.846 148.994 1.00 85.57 10 ASP G N 1
ATOM 1578 C CA . ASP D 1 10 ? 12.382 73.831 148.053 1.00 92.39 10 ASP G CA 1
ATOM 1579 C C . ASP D 1 10 ? 12.732 74.541 146.751 1.00 86.39 10 ASP G C 1
ATOM 1580 O O . ASP D 1 10 ? 12.491 74.022 145.661 1.00 83.84 10 ASP G O 1
ATOM 1585 N N . GLU D 1 11 ? 13.312 75.727 146.885 1.00 81.69 11 GLU G N 1
ATOM 1586 C CA . GLU D 1 11 ? 13.682 76.569 145.751 1.00 80.99 11 GLU G CA 1
ATOM 1587 C C . GLU D 1 11 ? 14.585 75.830 144.757 1.00 72.46 11 GLU G C 1
ATOM 1588 O O . GLU D 1 11 ? 14.443 75.980 143.529 1.00 72.35 11 GLU G O 1
ATOM 1594 N N . LEU D 1 12 ? 15.485 75.005 145.292 1.00 67.78 12 LEU G N 1
ATOM 1595 C CA . LEU D 1 12 ? 16.396 74.213 144.470 1.00 75.63 12 LEU G CA 1
ATOM 1596 C C . LEU D 1 12 ? 15.696 73.117 143.673 1.00 68.37 12 LEU G C 1
ATOM 1597 O O . LEU D 1 12 ? 15.959 72.947 142.486 1.00 62.25 12 LEU G O 1
ATOM 1602 N N . LYS D 1 13 ? 14.820 72.371 144.335 1.00 85.53 13 LYS G N 1
ATOM 1603 C CA . LYS D 1 13 ? 14.040 71.316 143.686 1.00 78.65 13 LYS G CA 1
ATOM 1604 C C . LYS D 1 13 ? 13.102 71.886 142.636 1.00 65.65 13 LYS G C 1
ATOM 1605 O O . LYS D 1 13 ? 12.822 71.254 141.612 1.00 69.46 13 LYS G O 1
ATOM 1611 N N . ALA D 1 14 ? 12.607 73.087 142.912 1.00 62.62 14 ALA G N 1
ATOM 1612 C CA . ALA D 1 14 ? 11.803 73.828 141.958 1.00 63.14 14 ALA G CA 1
ATOM 1613 C C . ALA D 1 14 ? 12.645 74.139 140.729 1.00 69.28 14 ALA G C 1
ATOM 1614 O O . ALA D 1 14 ? 12.193 73.939 139.595 1.00 68.31 14 ALA G O 1
ATOM 1616 N N . ALA D 1 15 ? 13.859 74.640 140.957 1.00 64.21 15 ALA G N 1
ATOM 1617 C CA . ALA D 1 15 ? 14.783 74.920 139.865 1.00 57.35 15 ALA G CA 1
ATOM 1618 C C . ALA D 1 15 ? 15.062 73.672 139.020 1.00 55.02 15 ALA G C 1
ATOM 1619 O O . ALA D 1 15 ? 15.079 73.731 137.784 1.00 61.03 15 ALA G O 1
ATOM 1621 N N . VAL D 1 16 ? 15.269 72.545 139.699 1.00 64.18 16 VAL G N 1
ATOM 1622 C CA . VAL D 1 16 ? 15.533 71.270 139.035 1.00 61.72 16 VAL G CA 1
ATOM 1623 C C . VAL D 1 16 ? 14.362 70.851 138.162 1.00 55.03 16 VAL G C 1
ATOM 1624 O O . VAL D 1 16 ? 14.544 70.446 137.007 1.00 53.67 16 VAL G O 1
ATOM 1628 N N . LYS D 1 17 ? 13.159 70.956 138.720 1.00 50.23 17 LYS G N 1
ATOM 1629 C CA . LYS D 1 17 ? 11.944 70.616 137.991 1.00 59.24 17 LYS G CA 1
ATOM 1630 C C . LYS D 1 17 ? 11.802 71.512 136.761 1.00 60.83 17 LYS G C 1
ATOM 1631 O O . LYS D 1 17 ? 11.399 71.044 135.692 1.00 54.69 17 LYS G O 1
ATOM 1637 N N . ARG D 1 18 ? 12.153 72.788 136.913 1.00 56.83 18 ARG G N 1
ATOM 1638 C CA . ARG D 1 18 ? 12.059 73.739 135.814 1.00 55.46 18 ARG G CA 1
ATOM 1639 C C . ARG D 1 18 ? 12.977 73.322 134.684 1.00 54.94 18 ARG G C 1
ATOM 1640 O O . ARG D 1 18 ? 12.549 73.166 133.538 1.00 50.70 18 ARG G O 1
ATOM 1648 N N . ALA D 1 19 ? 14.245 73.132 135.036 1.00 43.43 19 ALA G N 1
ATOM 1649 C CA . ALA D 1 19 ? 15.267 72.720 134.082 1.00 44.17 19 ALA G CA 1
ATOM 1650 C C . ALA D 1 19 ? 14.846 71.464 133.328 1.00 53.54 19 ALA G C 1
ATOM 1651 O O . ALA D 1 19 ? 14.846 71.450 132.095 1.00 51.12 19 ALA G O 1
ATOM 1653 N N . ALA D 1 20 ? 14.493 70.415 134.071 1.00 59.54 20 ALA G N 1
ATOM 1654 C CA . ALA D 1 20 ? 14.086 69.146 133.476 1.00 60.85 20 ALA G CA 1
ATOM 1655 C C . ALA D 1 20 ? 12.889 69.299 132.548 1.00 56.76 20 ALA G C 1
ATOM 1656 O O . ALA D 1 20 ? 12.845 68.705 131.471 1.00 50.90 20 ALA G O 1
ATOM 1658 N N . ARG D 1 21 ? 11.919 70.096 132.979 1.00 49.22 21 ARG G N 1
ATOM 1659 C CA . ARG D 1 21 ? 10.707 70.320 132.198 1.00 54.17 21 ARG G CA 1
ATOM 1660 C C . ARG D 1 21 ? 11.007 71.051 130.893 1.00 60.39 21 ARG G C 1
ATOM 1661 O O . ARG D 1 21 ? 10.365 70.810 129.872 1.00 66.01 21 ARG G O 1
ATOM 1669 N N . GLN D 1 22 ? 11.988 71.945 130.933 1.00 64.50 22 GLN G N 1
ATOM 1670 C CA . GLN D 1 22 ? 12.371 72.690 129.740 1.00 56.66 22 GLN G CA 1
ATOM 1671 C C . GLN D 1 22 ? 13.219 71.885 128.763 1.00 57.30 22 GLN G C 1
ATOM 1672 O O . GLN D 1 22 ? 12.962 71.886 127.562 1.00 63.01 22 GLN G O 1
ATOM 1678 N N . ARG D 1 23 ? 14.234 71.201 129.277 1.00 51.73 23 ARG G N 1
ATOM 1679 C CA . ARG D 1 23 ? 15.203 70.530 128.419 1.00 66.99 23 ARG G CA 1
ATOM 1680 C C . ARG D 1 23 ? 14.691 69.155 127.975 1.00 70.14 23 ARG G C 1
ATOM 1681 O O . ARG D 1 23 ? 15.268 68.516 127.090 1.00 75.35 23 ARG G O 1
ATOM 1689 N N . GLY D 1 24 ? 13.592 68.713 128.582 1.00 67.50 24 GLY G N 1
ATOM 1690 C CA . GLY D 1 24 ? 12.988 67.436 128.243 1.00 57.97 24 GLY G CA 1
ATOM 1691 C C . GLY D 1 24 ? 13.829 66.252 128.679 1.00 65.37 24 GLY G C 1
ATOM 1692 O O . GLY D 1 24 ? 14.092 65.344 127.891 1.00 69.48 24 GLY G O 1
ATOM 1693 N N . VAL D 1 25 ? 14.267 66.269 129.935 1.00 67.74 25 VAL G N 1
ATOM 1694 C CA . VAL D 1 25 ? 14.964 65.127 130.523 1.00 55.54 25 VAL G CA 1
ATOM 1695 C C . VAL D 1 25 ? 14.457 64.860 131.935 1.00 63.39 25 VAL G C 1
ATOM 1696 O O . VAL D 1 25 ? 13.581 65.571 132.430 1.00 70.28 25 VAL G O 1
ATOM 1700 N N . SER D 1 26 ? 15.012 63.841 132.584 1.00 66.89 26 SER G N 1
ATOM 1701 C CA . SER D 1 26 ? 14.635 63.515 133.956 1.00 70.15 26 SER G CA 1
ATOM 1702 C C . SER D 1 26 ? 15.267 64.512 134.922 1.00 72.20 26 SER G C 1
ATOM 1703 O O . SER D 1 26 ? 16.326 65.067 134.637 1.00 73.39 26 SER G O 1
ATOM 1706 N N . GLU D 1 27 ? 14.610 64.748 136.055 1.00 62.98 27 GLU G N 1
ATOM 1707 C CA . GLU D 1 27 ? 15.194 65.538 137.143 1.00 62.77 27 GLU G CA 1
ATOM 1708 C C . GLU D 1 27 ? 16.536 64.947 137.552 1.00 66.80 27 GLU G C 1
ATOM 1709 O O . GLU D 1 27 ? 17.495 65.662 137.865 1.00 84.77 27 GLU G O 1
ATOM 1715 N N . ALA D 1 28 ? 16.570 63.619 137.539 1.00 66.73 28 ALA G N 1
ATOM 1716 C CA . ALA D 1 28 ? 17.712 62.837 137.986 1.00 64.23 28 ALA G CA 1
ATOM 1717 C C . ALA D 1 28 ? 18.964 63.096 137.154 1.00 67.93 28 ALA G C 1
ATOM 1718 O O . ALA D 1 28 ? 20.067 63.126 137.695 1.00 75.40 28 ALA G O 1
ATOM 1720 N N . GLN D 1 29 ? 18.801 63.268 135.842 1.00 71.85 29 GLN G N 1
ATOM 1721 C CA . GLN D 1 29 ? 19.963 63.509 134.985 1.00 69.95 29 GLN G CA 1
ATOM 1722 C C . GLN D 1 29 ? 20.302 65.006 134.901 1.00 70.76 29 GLN G C 1
ATOM 1723 O O . GLN D 1 29 ? 21.426 65.381 134.541 1.00 72.79 29 GLN G O 1
ATOM 1729 N N . VAL D 1 30 ? 19.350 65.855 135.285 1.00 62.70 30 VAL G N 1
ATOM 1730 C CA . VAL D 1 30 ? 19.623 67.278 135.478 1.00 61.68 30 VAL G CA 1
ATOM 1731 C C . VAL D 1 30 ? 20.588 67.403 136.653 1.00 72.80 30 VAL G C 1
ATOM 1732 O O . VAL D 1 30 ? 21.652 68.031 136.548 1.00 70.33 30 VAL G O 1
ATOM 1736 N N . ILE D 1 31 ? 20.198 66.776 137.763 1.00 64.97 31 ILE G N 1
ATOM 1737 C CA . ILE D 1 31 ? 20.994 66.742 138.987 1.00 66.69 31 ILE G CA 1
ATOM 1738 C C . ILE D 1 31 ? 22.357 66.114 138.736 1.00 62.54 31 ILE G C 1
ATOM 1739 O O . ILE D 1 31 ? 23.403 66.703 139.044 1.00 71.32 31 ILE G O 1
ATOM 1744 N N . ARG D 1 32 ? 22.330 64.912 138.171 1.00 64.24 32 ARG G N 1
ATOM 1745 C CA . ARG D 1 32 ? 23.541 64.194 137.779 1.00 68.60 32 ARG G CA 1
ATOM 1746 C C . ARG D 1 32 ? 24.539 65.017 136.960 1.00 69.23 32 ARG G C 1
ATOM 1747 O O . ARG D 1 32 ? 25.700 65.158 137.352 1.00 80.63 32 ARG G O 1
ATOM 1755 N N . GLU D 1 33 ? 24.118 65.501 135.793 1.00 62.67 33 GLU G N 1
ATOM 1756 C CA . GLU D 1 33 ? 25.038 66.271 134.956 1.00 76.13 33 GLU G CA 1
ATOM 1757 C C . GLU D 1 33 ? 25.453 67.566 135.641 1.00 78.12 33 GLU G C 1
ATOM 1758 O O . GLU D 1 33 ? 26.546 68.061 135.402 1.00 70.90 33 GLU G O 1
ATOM 1764 N N . SER D 1 34 ? 24.587 68.132 136.478 1.00 66.51 34 SER G N 1
ATOM 1765 C CA . SER D 1 34 ? 25.002 69.284 137.275 1.00 53.93 34 SER G CA 1
ATOM 1766 C C . SER D 1 34 ? 26.266 68.902 138.045 1.00 64.52 34 SER G C 1
ATOM 1767 O O . SER D 1 34 ? 27.299 69.602 137.994 1.00 57.69 34 SER G O 1
ATOM 1770 N N . ILE D 1 35 ? 26.182 67.757 138.721 1.00 72.04 35 ILE G N 1
ATOM 1771 C CA . ILE D 1 35 ? 27.324 67.212 139.452 1.00 69.14 35 ILE G CA 1
ATOM 1772 C C . ILE D 1 35 ? 28.551 67.020 138.549 1.00 64.02 35 ILE G C 1
ATOM 1773 O O . ILE D 1 35 ? 29.659 67.432 138.908 1.00 63.74 35 ILE G O 1
ATOM 1778 N N . ARG D 1 36 ? 28.359 66.393 137.388 1.00 68.03 36 ARG G N 1
ATOM 1779 C CA . ARG D 1 36 ? 29.476 66.140 136.474 1.00 78.86 36 ARG G CA 1
ATOM 1780 C C . ARG D 1 36 ? 30.120 67.438 135.993 1.00 68.21 36 ARG G C 1
ATOM 1781 O O . ARG D 1 36 ? 31.334 67.516 135.845 1.00 68.69 36 ARG G O 1
ATOM 1789 N N . ALA D 1 37 ? 29.301 68.450 135.744 1.00 76.39 37 ALA G N 1
ATOM 1790 C CA . ALA D 1 37 ? 29.791 69.737 135.286 1.00 70.55 37 ALA G CA 1
ATOM 1791 C C . ALA D 1 37 ? 30.597 70.426 136.373 1.00 70.84 37 ALA G C 1
ATOM 1792 O O . ALA D 1 37 ? 31.560 71.131 136.075 1.00 70.63 37 ALA G O 1
ATOM 1794 N N . ALA D 1 38 ? 30.217 70.230 137.633 1.00 73.72 38 ALA G N 1
ATOM 1795 C CA . ALA D 1 38 ? 31.006 70.838 138.706 1.00 67.66 38 ALA G CA 1
ATOM 1796 C C . ALA D 1 38 ? 32.320 70.084 138.955 1.00 74.01 38 ALA G C 1
ATOM 1797 O O . ALA D 1 38 ? 33.376 70.700 139.094 1.00 67.37 38 ALA G O 1
ATOM 1799 N N . VAL D 1 39 ? 32.258 68.756 139.018 1.00 84.27 39 VAL G N 1
ATOM 1800 C CA . VAL D 1 39 ? 33.443 67.957 139.357 1.00 89.98 39 VAL G CA 1
ATOM 1801 C C . VAL D 1 39 ? 34.187 67.352 138.141 1.00 94.41 39 VAL G C 1
ATOM 1802 O O . VAL D 1 39 ? 35.140 66.588 138.306 1.00 100.13 39 VAL G O 1
ATOM 1806 N N . GLY D 1 40 ? 33.769 67.702 136.927 1.00 88.62 40 GLY G N 1
ATOM 1807 C CA . GLY D 1 40 ? 34.310 67.087 135.720 1.00 93.60 40 GLY G CA 1
ATOM 1808 C C . GLY D 1 40 ? 35.816 66.961 135.541 1.00 105.92 40 GLY G C 1
ATOM 1809 O O . GLY D 1 40 ? 36.306 65.870 135.261 1.00 97.56 40 GLY G O 1
ATOM 1810 N N . GLY D 1 41 ? 36.561 68.046 135.711 1.00 118.08 41 GLY G N 1
ATOM 1811 C CA . GLY D 1 41 ? 37.982 68.005 135.415 1.00 121.56 41 GLY G CA 1
ATOM 1812 C C . GLY D 1 41 ? 38.851 67.253 136.407 1.00 119.47 41 GLY G C 1
ATOM 1813 O O . GLY D 1 41 ? 39.949 66.805 136.063 1.00 111.14 41 GLY G O 1
ATOM 1814 N N . ALA D 1 42 ? 38.326 67.054 137.613 1.00 119.69 42 ALA G N 1
ATOM 1815 C CA . ALA D 1 42 ? 39.132 66.730 138.790 1.00 117.46 42 ALA G CA 1
ATOM 1816 C C . ALA D 1 42 ? 39.488 65.247 138.919 1.00 105.96 42 ALA G C 1
ATOM 1817 O O . ALA D 1 42 ? 40.085 64.824 139.917 1.00 101.35 42 ALA G O 1
ATOM 1819 N N . LYS D 1 43 ? 39.103 64.469 137.913 1.00 97.08 43 LYS G N 1
ATOM 1820 C CA . LYS D 1 43 ? 39.494 63.067 137.809 1.00 92.38 43 LYS G CA 1
ATOM 1821 C C . LYS D 1 43 ? 41.008 62.918 137.934 1.00 84.08 43 LYS G C 1
ATOM 1822 O O . LYS D 1 43 ? 41.758 63.506 137.151 1.00 75.47 43 LYS G O 1
ATOM 1828 N N . PRO D 1 44 ? 41.459 62.133 138.923 1.00 77.40 44 PRO G N 1
ATOM 1829 C CA . PRO D 1 44 ? 42.881 61.842 139.139 1.00 71.80 44 PRO G CA 1
ATOM 1830 C C . PRO D 1 44 ? 43.499 61.142 137.936 1.00 64.47 44 PRO G C 1
ATOM 1831 O O . PRO D 1 44 ? 42.876 60.243 137.378 1.00 64.23 44 PRO G O 1
ATOM 1835 N N . PRO D 1 45 ? 44.704 61.560 137.525 1.00 69.98 45 PRO G N 1
ATOM 1836 C CA . PRO D 1 45 ? 45.385 60.845 136.443 1.00 68.77 45 PRO G CA 1
ATOM 1837 C C . PRO D 1 45 ? 45.922 59.504 136.934 1.00 54.55 45 PRO G C 1
ATOM 1838 O O . PRO D 1 45 ? 46.132 59.341 138.134 1.00 60.21 45 PRO G O 1
ATOM 1842 N N . PRO D 1 46 ? 46.135 58.550 136.017 1.00 47.73 46 PRO G N 1
ATOM 1843 C CA . PRO D 1 46 ? 46.685 57.248 136.404 1.00 54.17 46 PRO G CA 1
ATOM 1844 C C . PRO D 1 46 ? 48.120 57.378 136.895 1.00 63.71 46 PRO G C 1
ATOM 1845 O O . PRO D 1 46 ? 48.798 58.349 136.558 1.00 64.72 46 PRO G O 1
ATOM 1849 N N . ARG D 1 47 ? 48.569 56.429 137.708 1.00 54.63 47 ARG G N 1
ATOM 1850 C CA . ARG D 1 47 ? 49.923 56.476 138.241 1.00 60.32 47 ARG G CA 1
ATOM 1851 C C . ARG D 1 47 ? 50.589 55.113 138.134 1.00 64.97 47 ARG G C 1
ATOM 1852 O O . ARG D 1 47 ? 50.075 54.118 138.645 1.00 72.75 47 ARG G O 1
ATOM 1860 N N . GLY D 1 48 ? 51.727 55.069 137.452 1.00 61.36 48 GLY G N 1
ATOM 1861 C CA . GLY D 1 48 ? 52.469 53.835 137.284 1.00 51.21 48 GLY G CA 1
ATOM 1862 C C . GLY D 1 48 ? 53.717 53.797 138.142 1.00 55.09 48 GLY G C 1
ATOM 1863 O O . GLY D 1 48 ? 54.011 54.749 138.860 1.00 55.30 48 GLY G O 1
ATOM 1864 N N . GLY D 1 49 ? 54.449 52.690 138.063 1.00 57.87 49 GLY G N 1
ATOM 1865 C CA . GLY D 1 49 ? 55.709 52.534 138.769 1.00 53.97 49 GLY G CA 1
ATOM 1866 C C . GLY D 1 49 ? 55.594 52.715 140.270 1.00 57.20 49 GLY G C 1
ATOM 1867 O O . GLY D 1 49 ? 56.301 53.526 140.860 1.00 68.03 49 GLY G O 1
ATOM 1876 N N . TYR D 1 51 ? 56.182 50.274 142.393 1.00 59.47 51 TYR G N 1
ATOM 1877 C CA . TYR D 1 51 ? 57.259 49.489 142.971 1.00 63.42 51 TYR G CA 1
ATOM 1878 C C . TYR D 1 51 ? 58.275 49.138 141.898 1.00 59.21 51 TYR G C 1
ATOM 1879 O O . TYR D 1 51 ? 58.052 49.389 140.718 1.00 52.67 51 TYR G O 1
ATOM 1888 N N . ALA D 1 52 ? 59.383 48.535 142.304 1.00 59.97 52 ALA G N 1
ATOM 1889 C CA . ALA D 1 52 ? 60.229 47.832 141.356 1.00 64.39 52 ALA G CA 1
ATOM 1890 C C . ALA D 1 52 ? 60.281 46.388 141.812 1.00 64.40 52 ALA G C 1
ATOM 1891 O O . ALA D 1 52 ? 60.859 46.075 142.853 1.00 76.34 52 ALA G O 1
ATOM 1893 N N . GLY D 1 53 ? 59.650 45.513 141.037 1.00 65.00 53 GLY G N 1
ATOM 1894 C CA . GLY D 1 53 ? 59.584 44.106 141.379 1.00 66.65 53 GLY G CA 1
ATOM 1895 C C . GLY D 1 53 ? 60.934 43.439 141.223 1.00 81.91 53 GLY G C 1
ATOM 1896 O O . GLY D 1 53 ? 61.808 43.946 140.518 1.00 89.80 53 GLY G O 1
ATOM 1897 N N . SER D 1 54 ? 61.110 42.304 141.888 1.00 95.04 54 SER G N 1
ATOM 1898 C CA . SER D 1 54 ? 62.377 41.589 141.842 1.00 99.09 54 SER G CA 1
ATOM 1899 C C . SER D 1 54 ? 62.372 40.496 140.776 1.00 100.74 54 SER G C 1
ATOM 1900 O O . SER D 1 54 ? 63.330 39.732 140.662 1.00 105.23 54 SER G O 1
ATOM 1903 N N . GLU D 1 55 ? 61.290 40.417 140.003 1.00 101.50 55 GLU G N 1
ATOM 1904 C CA . GLU D 1 55 ? 61.205 39.432 138.924 1.00 105.86 55 GLU G CA 1
ATOM 1905 C C . GLU D 1 55 ? 60.487 39.981 137.687 1.00 108.99 55 GLU G C 1
ATOM 1906 O O . GLU D 1 55 ? 59.568 40.782 137.820 1.00 98.37 55 GLU G O 1
ATOM 1912 N N . PRO D 1 56 ? 60.928 39.565 136.483 1.00 111.76 56 PRO G N 1
ATOM 1913 C CA . PRO D 1 56 ? 60.381 39.926 135.164 1.00 104.23 56 PRO G CA 1
ATOM 1914 C C . PRO D 1 56 ? 59.220 39.041 134.662 1.00 108.12 56 PRO G C 1
ATOM 1915 O O . PRO D 1 56 ? 59.444 38.128 133.858 1.00 104.49 56 PRO G O 1
ATOM 1919 N N . ILE D 1 57 ? 58.000 39.290 135.138 1.00 107.14 57 ILE G N 1
ATOM 1920 C CA . ILE D 1 57 ? 56.841 38.446 134.799 1.00 108.28 57 ILE G CA 1
ATOM 1921 C C . ILE D 1 57 ? 55.833 38.899 133.729 1.00 104.94 57 ILE G C 1
ATOM 1922 O O . ILE D 1 57 ? 54.942 38.119 133.384 1.00 101.06 57 ILE G O 1
ATOM 1927 N N . ALA D 1 58 ? 55.950 40.108 133.183 1.00 101.21 58 ALA G N 1
ATOM 1928 C CA . ALA D 1 58 ? 54.812 40.671 132.449 1.00 95.64 58 ALA G CA 1
ATOM 1929 C C . ALA D 1 58 ? 54.612 40.061 131.065 1.00 104.95 58 ALA G C 1
ATOM 1930 O O . ALA D 1 58 ? 53.515 40.119 130.519 1.00 104.75 58 ALA G O 1
ATOM 1932 N N . ARG D 1 59 ? 55.672 39.488 130.504 1.00 103.59 59 ARG G N 1
ATOM 1933 C CA . ARG D 1 59 ? 55.592 38.923 129.165 1.00 103.52 59 ARG G CA 1
ATOM 1934 C C . ARG D 1 59 ? 55.722 37.411 129.113 1.00 110.29 59 ARG G C 1
ATOM 1935 O O . ARG D 1 59 ? 56.596 36.821 129.749 1.00 112.65 59 ARG G O 1
ATOM 1943 N N . ARG D 1 60 ? 54.828 36.796 128.349 1.00 114.04 60 ARG G N 1
ATOM 1944 C CA . ARG D 1 60 ? 55.025 35.429 127.894 1.00 118.00 60 ARG G CA 1
ATOM 1945 C C . ARG D 1 60 ? 55.774 35.558 126.569 1.00 124.82 60 ARG G C 1
ATOM 1946 O O . ARG D 1 60 ? 56.864 35.006 126.387 1.00 117.72 60 ARG G O 1
ATOM 1954 N N . VAL D 1 61 ? 55.145 36.267 125.633 1.00 125.92 61 VAL G N 1
ATOM 1955 C CA . VAL D 1 61 ? 55.791 36.732 124.404 1.00 123.44 61 VAL G CA 1
ATOM 1956 C C . VAL D 1 61 ? 57.184 37.330 124.645 1.00 114.98 61 VAL G C 1
ATOM 1957 O O . VAL D 1 61 ? 58.141 37.013 123.932 1.00 104.94 61 VAL G O 1
ATOM 1961 N N . SER E 2 19 ? 19.020 34.209 154.681 1.00 70.49 -1 SER B N 1
ATOM 1962 C CA . SER E 2 19 ? 19.632 35.451 154.274 1.00 61.52 -1 SER B CA 1
ATOM 1963 C C . SER E 2 19 ? 20.348 35.257 152.984 1.00 48.52 -1 SER B C 1
ATOM 1964 O O . SER E 2 19 ? 20.262 34.224 152.381 1.00 50.63 -1 SER B O 1
ATOM 1967 N N . HIS E 2 20 ? 21.052 36.281 152.566 1.00 42.85 0 HIS B N 1
ATOM 1968 C CA . HIS E 2 20 ? 21.894 36.190 151.426 1.00 42.12 0 HIS B CA 1
ATOM 1969 C C . HIS E 2 20 ? 23.150 35.528 151.884 1.00 43.73 0 HIS B C 1
ATOM 1970 O O . HIS E 2 20 ? 23.502 35.619 153.023 1.00 44.03 0 HIS B O 1
ATOM 1985 N N . ILE E 2 22 ? 27.252 34.665 150.825 1.00 34.37 2 ILE B N 1
ATOM 1986 C CA . ILE E 2 22 ? 28.429 34.902 150.006 1.00 31.46 2 ILE B CA 1
ATOM 1987 C C . ILE E 2 22 ? 29.089 33.575 149.675 1.00 38.14 2 ILE B C 1
ATOM 1988 O O . ILE E 2 22 ? 29.354 32.769 150.567 1.00 44.13 2 ILE B O 1
ATOM 1993 N N . ILE E 2 23 ? 29.361 33.354 148.393 1.00 34.01 3 ILE B N 1
ATOM 1994 C CA . ILE E 2 23 ? 29.827 32.054 147.937 1.00 30.95 3 ILE B CA 1
ATOM 1995 C C . ILE E 2 23 ? 31.286 32.101 147.499 1.00 38.32 3 ILE B C 1
ATOM 1996 O O . ILE E 2 23 ? 31.702 33.006 146.774 1.00 39.50 3 ILE B O 1
ATOM 2001 N N . ASP E 2 24 ? 32.046 31.103 147.941 1.00 36.61 4 ASP B N 1
ATOM 2002 C CA . ASP E 2 24 ? 33.470 31.007 147.663 1.00 40.38 4 ASP B CA 1
ATOM 2003 C C . ASP E 2 24 ? 33.736 29.948 146.600 1.00 43.98 4 ASP B C 1
ATOM 2004 O O . ASP E 2 24 ? 32.938 29.031 146.413 1.00 39.99 4 ASP B O 1
ATOM 2009 N N . THR E 2 25 ? 34.844 30.122 145.887 1.00 42.36 5 THR B N 1
ATOM 2010 C CA . THR E 2 25 ? 35.266 29.239 144.806 1.00 44.28 5 THR B CA 1
ATOM 2011 C C . THR E 2 25 ? 35.143 27.749 145.134 1.00 41.28 5 THR B C 1
ATOM 2012 O O . THR E 2 25 ? 34.603 26.978 144.339 1.00 40.35 5 THR B O 1
ATOM 2016 N N . SER E 2 26 ? 35.644 27.355 146.300 1.00 35.27 6 SER B N 1
ATOM 2017 C CA . SER E 2 26 ? 35.602 25.961 146.740 1.00 38.40 6 SER B CA 1
ATOM 2018 C C . SER E 2 26 ? 34.186 25.380 146.702 1.00 43.71 6 SER B C 1
ATOM 2019 O O . SER E 2 26 ? 33.948 24.298 146.138 1.00 43.11 6 SER B O 1
ATOM 2022 N N . ALA E 2 27 ? 33.258 26.122 147.301 1.00 36.92 7 ALA B N 1
ATOM 2023 C CA . ALA E 2 27 ? 31.851 25.749 147.362 1.00 37.56 7 ALA B CA 1
ATOM 2024 C C . ALA E 2 27 ? 31.251 25.518 145.982 1.00 36.82 7 ALA B C 1
ATOM 2025 O O . ALA E 2 27 ? 30.563 24.524 145.762 1.00 45.29 7 ALA B O 1
ATOM 2027 N N . LEU E 2 28 ? 31.506 26.443 145.061 1.00 30.67 8 LEU B N 1
ATOM 2028 C CA . LEU E 2 28 ? 30.997 26.319 143.697 1.00 34.76 8 LEU B CA 1
ATOM 2029 C C . LEU E 2 28 ? 31.616 25.126 142.983 1.00 42.19 8 LEU B C 1
ATOM 2030 O O . LEU E 2 28 ? 30.949 24.448 142.189 1.00 36.96 8 LEU B O 1
ATOM 2035 N N . LEU E 2 29 ? 32.890 24.873 143.266 1.00 37.95 9 LEU B N 1
ATOM 2036 C CA . LEU E 2 29 ? 33.540 23.671 142.764 1.00 33.25 9 LEU B CA 1
ATOM 2037 C C . LEU E 2 29 ? 32.783 22.429 143.229 1.00 39.54 9 LEU B C 1
ATOM 2038 O O . LEU E 2 29 ? 32.513 21.535 142.426 1.00 43.41 9 LEU B O 1
ATOM 2043 N N . ALA E 2 30 ? 32.421 22.377 144.509 1.00 38.11 10 ALA B N 1
ATOM 2044 C CA . ALA E 2 30 ? 31.699 21.215 145.025 1.00 37.64 10 ALA B CA 1
ATOM 2045 C C . ALA E 2 30 ? 30.252 21.129 144.509 1.00 39.61 10 ALA B C 1
ATOM 2046 O O . ALA E 2 30 ? 29.706 20.035 144.374 1.00 35.28 10 ALA B O 1
ATOM 2048 N N . TYR E 2 31 ? 29.640 22.278 144.228 1.00 34.47 11 TYR B N 1
ATOM 2049 C CA . TYR E 2 31 ? 28.242 22.331 143.799 1.00 41.51 11 TYR B CA 1
ATOM 2050 C C . TYR E 2 31 ? 28.087 21.896 142.353 1.00 42.23 11 TYR B C 1
ATOM 2051 O O . TYR E 2 31 ? 27.155 21.169 142.005 1.00 45.09 11 TYR B O 1
ATOM 2060 N N . PHE E 2 32 ? 29.013 22.338 141.510 1.00 38.29 12 PHE B N 1
ATOM 2061 C CA . PHE E 2 32 ? 28.937 22.054 140.080 1.00 40.35 12 PHE B CA 1
ATOM 2062 C C . PHE E 2 32 ? 29.436 20.655 139.717 1.00 41.09 12 PHE B C 1
ATOM 2063 O O . PHE E 2 32 ? 29.030 20.092 138.700 1.00 41.95 12 PHE B O 1
ATOM 2071 N N . ASP E 2 33 ? 30.315 20.095 140.543 1.00 44.28 13 ASP B N 1
ATOM 2072 C CA . ASP E 2 33 ? 30.830 18.749 140.298 1.00 40.80 13 ASP B CA 1
ATOM 2073 C C . ASP E 2 33 ? 30.097 17.740 141.179 1.00 42.14 13 ASP B C 1
ATOM 2074 O O . ASP E 2 33 ? 30.154 17.816 142.406 1.00 43.65 13 ASP B O 1
ATOM 2079 N N . ALA E 2 34 ? 29.422 16.788 140.541 1.00 42.26 14 ALA B N 1
ATOM 2080 C CA . ALA E 2 34 ? 28.644 15.776 141.247 1.00 49.54 14 ALA B CA 1
ATOM 2081 C C . ALA E 2 34 ? 29.530 14.769 141.977 1.00 52.72 14 ALA B C 1
ATOM 2082 O O . ALA E 2 34 ? 29.084 14.103 142.914 1.00 53.52 14 ALA B O 1
ATOM 2084 N N . ALA E 2 35 ? 30.782 14.658 141.541 1.00 50.53 15 ALA B N 1
ATOM 2085 C CA . ALA E 2 35 ? 31.702 13.657 142.079 1.00 50.42 15 ALA B CA 1
ATOM 2086 C C . ALA E 2 35 ? 32.522 14.180 143.259 1.00 49.64 15 ALA B C 1
ATOM 2087 O O . ALA E 2 35 ? 33.232 13.418 143.916 1.00 51.30 15 ALA B O 1
ATOM 2089 N N . GLU E 2 36 ? 32.427 15.480 143.518 1.00 50.27 16 GLU B N 1
ATOM 2090 C CA . GLU E 2 36 ? 33.073 16.072 144.680 1.00 54.83 16 GLU B CA 1
ATOM 2091 C C . GLU E 2 36 ? 32.440 15.540 145.962 1.00 51.77 16 GLU B C 1
ATOM 2092 O O . GLU E 2 36 ? 31.218 15.481 146.074 1.00 45.83 16 GLU B O 1
ATOM 2098 N N . PRO E 2 37 ? 33.276 15.141 146.932 1.00 51.42 17 PRO B N 1
ATOM 2099 C CA . PRO E 2 37 ? 32.824 14.576 148.209 1.00 43.93 17 PRO B CA 1
ATOM 2100 C C . PRO E 2 37 ? 31.876 15.494 148.982 1.00 48.03 17 PRO B C 1
ATOM 2101 O O . PRO E 2 37 ? 30.992 14.994 149.675 1.00 54.31 17 PRO B O 1
ATOM 2105 N N . ASP E 2 38 ? 32.046 16.807 148.846 1.00 43.74 18 ASP B N 1
ATOM 2106 C CA . ASP E 2 38 ? 31.219 17.784 149.559 1.00 44.34 18 ASP B CA 1
ATOM 2107 C C . ASP E 2 38 ? 30.009 18.249 148.750 1.00 46.15 18 ASP B C 1
ATOM 2108 O O . ASP E 2 38 ? 29.295 19.162 149.171 1.00 40.60 18 ASP B O 1
ATOM 2113 N N . HIS E 2 39 ? 29.800 17.643 147.583 1.00 46.24 19 HIS B N 1
ATOM 2114 C CA . HIS E 2 39 ? 28.725 18.056 146.677 1.00 44.74 19 HIS B CA 1
ATOM 2115 C C . HIS E 2 39 ? 27.350 18.083 147.337 1.00 49.42 19 HIS B C 1
ATOM 2116 O O . HIS E 2 39 ? 26.578 19.009 147.112 1.00 42.92 19 HIS B O 1
ATOM 2123 N N . ALA E 2 40 ? 27.053 17.073 148.148 1.00 51.67 20 ALA B N 1
ATOM 2124 C CA . ALA E 2 40 ? 25.722 16.921 148.729 1.00 46.78 20 ALA B CA 1
ATOM 2125 C C . ALA E 2 40 ? 25.401 17.993 149.765 1.00 45.04 20 ALA B C 1
ATOM 2126 O O . ALA E 2 40 ? 24.301 18.543 149.776 1.00 48.54 20 ALA B O 1
ATOM 2128 N N . ALA E 2 41 ? 26.363 18.277 150.636 1.00 45.83 21 ALA B N 1
ATOM 2129 C CA . ALA E 2 41 ? 26.184 19.273 151.686 1.00 49.19 21 ALA B CA 1
ATOM 2130 C C . ALA E 2 41 ? 26.039 20.673 151.103 1.00 44.34 21 ALA B C 1
ATOM 2131 O O . ALA E 2 41 ? 25.113 21.418 151.450 1.00 53.57 21 ALA B O 1
ATOM 2133 N N . VAL E 2 42 ? 26.980 21.023 150.231 1.00 42.10 22 VAL B N 1
ATOM 2134 C CA . VAL E 2 42 ? 26.946 22.285 149.508 1.00 45.81 22 VAL B CA 1
ATOM 2135 C C . VAL E 2 42 ? 25.629 22.432 148.760 1.00 42.41 22 VAL B C 1
ATOM 2136 O O . VAL E 2 42 ? 24.980 23.472 148.843 1.00 47.25 22 VAL B O 1
ATOM 2140 N N . SER E 2 43 ? 25.233 21.379 148.049 1.00 39.44 23 SER B N 1
ATOM 2141 C CA . SER E 2 43 ? 23.967 21.378 147.324 1.00 44.67 23 SER B CA 1
ATOM 2142 C C . SER E 2 43 ? 22.799 21.618 148.274 1.00 45.40 23 SER B C 1
ATOM 2143 O O . SER E 2 43 ? 21.853 22.322 147.929 1.00 50.85 23 SER B O 1
ATOM 2146 N N . GLU E 2 44 ? 22.870 21.045 149.472 1.00 45.53 24 GLU B N 1
ATOM 2147 C CA . GLU E 2 44 ? 21.820 21.262 150.461 1.00 49.17 24 GLU B CA 1
ATOM 2148 C C . GLU E 2 44 ? 21.798 22.716 150.921 1.00 53.14 24 GLU B C 1
ATOM 2149 O O . GLU E 2 44 ? 20.733 23.269 151.197 1.00 58.12 24 GLU B O 1
ATOM 2155 N N . CYS E 2 45 ? 22.968 23.341 150.997 1.00 48.08 25 CYS B N 1
ATOM 2156 C CA . CYS E 2 45 ? 23.021 24.747 151.374 1.00 51.62 25 CYS B CA 1
ATOM 2157 C C . CYS E 2 45 ? 22.465 25.656 150.270 1.00 45.11 25 CYS B C 1
ATOM 2158 O O . CYS E 2 45 ? 21.672 26.553 150.552 1.00 48.84 25 CYS B O 1
ATOM 2161 N N . ILE E 2 46 ? 22.848 25.406 149.020 1.00 46.61 26 ILE B N 1
ATOM 2162 C CA . ILE E 2 46 ? 22.512 26.314 147.920 1.00 53.81 26 ILE B CA 1
ATOM 2163 C C . ILE E 2 46 ? 21.048 26.194 147.505 1.00 54.80 26 ILE B C 1
ATOM 2164 O O . ILE E 2 46 ? 20.291 27.155 147.610 1.00 55.63 26 ILE B O 1
ATOM 2169 N N . ASP E 2 47 ? 20.658 25.024 147.013 1.00 53.38 27 ASP B N 1
ATOM 2170 C CA . ASP E 2 47 ? 19.248 24.709 146.873 1.00 60.53 27 ASP B CA 1
ATOM 2171 C C . ASP E 2 47 ? 18.684 24.844 148.284 1.00 67.11 27 ASP B C 1
ATOM 2172 O O . ASP E 2 47 ? 19.378 24.484 149.233 1.00 73.51 27 ASP B O 1
ATOM 2177 N N . SER E 2 48 ? 17.462 25.374 148.408 1.00 70.61 28 SER B N 1
ATOM 2178 C CA . SER E 2 48 ? 16.781 25.685 149.684 1.00 76.13 28 SER B CA 1
ATOM 2179 C C . SER E 2 48 ? 17.138 27.071 150.246 1.00 70.49 28 SER B C 1
ATOM 2180 O O . SER E 2 48 ? 16.634 27.456 151.302 1.00 65.38 28 SER B O 1
ATOM 2183 N N . SER E 2 49 ? 18.002 27.814 149.553 1.00 72.02 29 SER B N 1
ATOM 2184 C CA . SER E 2 49 ? 18.427 29.153 150.001 1.00 67.97 29 SER B CA 1
ATOM 2185 C C . SER E 2 49 ? 17.295 30.193 150.095 1.00 74.39 29 SER B C 1
ATOM 2186 O O . SER E 2 49 ? 17.103 30.796 151.156 1.00 86.44 29 SER B O 1
ATOM 2189 N N . ALA E 2 50 ? 16.595 30.404 148.974 1.00 61.74 30 ALA B N 1
ATOM 2190 C CA . ALA E 2 50 ? 15.468 31.345 148.824 1.00 70.42 30 ALA B CA 1
ATOM 2191 C C . ALA E 2 50 ? 15.903 32.809 148.674 1.00 73.30 30 ALA B C 1
ATOM 2192 O O . ALA E 2 50 ? 15.089 33.662 148.317 1.00 75.46 30 ALA B O 1
ATOM 2194 N N . ASP E 2 51 ? 17.176 33.097 148.932 1.00 61.96 31 ASP B N 1
ATOM 2195 C CA . ASP E 2 51 ? 17.686 34.459 148.803 1.00 56.10 31 ASP B CA 1
ATOM 2196 C C . ASP E 2 51 ? 18.902 34.534 147.881 1.00 56.57 31 ASP B C 1
ATOM 2197 O O . ASP E 2 51 ? 19.277 33.549 147.249 1.00 55.17 31 ASP B O 1
ATOM 2202 N N . ALA E 2 52 ? 19.496 35.722 147.801 1.00 48.58 32 ALA B N 1
ATOM 2203 C CA . ALA E 2 52 ? 20.602 35.993 146.885 1.00 40.60 32 ALA B CA 1
ATOM 2204 C C . ALA E 2 52 ? 21.772 35.036 147.082 1.00 38.39 32 ALA B C 1
ATOM 2205 O O . ALA E 2 52 ? 22.254 34.845 148.197 1.00 38.29 32 ALA B O 1
ATOM 2207 N N . LEU E 2 53 ? 22.223 34.431 145.990 1.00 36.05 33 LEU B N 1
ATOM 2208 C CA . LEU E 2 53 ? 23.432 33.626 146.029 1.00 31.75 33 LEU B CA 1
ATOM 2209 C C . LEU E 2 53 ? 24.532 34.498 145.455 1.00 33.21 33 LEU B C 1
ATOM 2210 O O . LEU E 2 53 ? 24.596 34.714 144.246 1.00 34.50 33 LEU B O 1
ATOM 2215 N N . VAL E 2 54 ? 25.410 34.991 146.320 1.00 30.46 34 VAL B N 1
ATOM 2216 C CA . VAL E 2 54 ? 26.314 36.057 145.913 1.00 34.00 34 VAL B CA 1
ATOM 2217 C C . VAL E 2 54 ? 27.654 35.510 145.450 1.00 37.19 34 VAL B C 1
ATOM 2218 O O . VAL E 2 54 ? 28.325 34.775 146.172 1.00 34.45 34 VAL B O 1
ATOM 2222 N N . VAL E 2 55 ? 28.018 35.852 144.219 1.00 32.12 35 VAL B N 1
ATOM 2223 C CA . VAL E 2 55 ? 29.263 35.382 143.630 1.00 31.22 35 VAL B CA 1
ATOM 2224 C C . VAL E 2 55 ? 30.046 36.560 143.071 1.00 35.27 35 VAL B C 1
ATOM 2225 O O . VAL E 2 55 ? 29.581 37.255 142.166 1.00 40.39 35 VAL B O 1
ATOM 2229 N N . SER E 2 56 ? 31.233 36.791 143.625 1.00 45.54 36 SER B N 1
ATOM 2230 C CA . SER E 2 56 ? 32.114 37.852 143.148 1.00 37.37 36 SER B CA 1
ATOM 2231 C C . SER E 2 56 ? 32.660 37.528 141.758 1.00 32.88 36 SER B C 1
ATOM 2232 O O . SER E 2 56 ? 32.782 36.358 141.392 1.00 34.01 36 SER B O 1
ATOM 2235 N N . PRO E 2 57 ? 32.983 38.565 140.971 1.00 30.19 37 PRO B N 1
ATOM 2236 C CA . PRO E 2 57 ? 33.642 38.353 139.674 1.00 34.47 37 PRO B CA 1
ATOM 2237 C C . PRO E 2 57 ? 35.047 37.758 139.824 1.00 39.76 37 PRO B C 1
ATOM 2238 O O . PRO E 2 57 ? 35.540 37.070 138.922 1.00 39.32 37 PRO B O 1
ATOM 2242 N N . TYR E 2 58 ? 35.675 38.021 140.965 1.00 35.28 38 TYR B N 1
ATOM 2243 C CA . TYR E 2 58 ? 36.989 37.472 141.272 1.00 36.90 38 TYR B CA 1
ATOM 2244 C C . TYR E 2 58 ? 36.877 35.958 141.456 1.00 41.71 38 TYR B C 1
ATOM 2245 O O . TYR E 2 58 ? 37.698 35.181 140.941 1.00 45.37 38 TYR B O 1
ATOM 2254 N N . VAL E 2 59 ? 35.839 35.549 142.179 1.00 38.45 39 VAL B N 1
ATOM 2255 C CA . VAL E 2 59 ? 35.512 34.136 142.328 1.00 39.58 39 VAL B CA 1
ATOM 2256 C C . VAL E 2 59 ? 35.223 33.503 140.964 1.00 38.95 39 VAL B C 1
ATOM 2257 O O . VAL E 2 59 ? 35.650 32.385 140.699 1.00 39.33 39 VAL B O 1
ATOM 2261 N N . VAL E 2 60 ? 34.516 34.230 140.100 1.00 35.61 40 VAL B N 1
ATOM 2262 C CA . VAL E 2 60 ? 34.227 33.755 138.746 1.00 30.53 40 VAL B CA 1
ATOM 2263 C C . VAL E 2 60 ? 35.520 33.502 137.967 1.00 33.28 40 VAL B C 1
ATOM 2264 O O . VAL E 2 60 ? 35.666 32.459 137.331 1.00 32.35 40 VAL B O 1
ATOM 2268 N N . ALA E 2 61 ? 36.456 34.447 138.034 1.00 37.07 41 ALA B N 1
ATOM 2269 C CA . ALA E 2 61 ? 37.768 34.291 137.407 1.00 37.65 41 ALA B CA 1
ATOM 2270 C C . ALA E 2 61 ? 38.487 33.037 137.900 1.00 31.97 41 ALA B C 1
ATOM 2271 O O . ALA E 2 61 ? 38.903 32.183 137.101 1.00 31.66 41 ALA B O 1
ATOM 2273 N N . GLU E 2 62 ? 38.624 32.931 139.221 1.00 37.34 42 GLU B N 1
ATOM 2274 C CA . GLU E 2 62 ? 39.283 31.773 139.818 1.00 33.01 42 GLU B CA 1
ATOM 2275 C C . GLU E 2 62 ? 38.634 30.461 139.375 1.00 37.82 42 GLU B C 1
ATOM 2276 O O . GLU E 2 62 ? 39.324 29.526 138.974 1.00 41.49 42 GLU B O 1
ATOM 2282 N N . LEU E 2 63 ? 37.305 30.410 139.446 1.00 38.17 43 LEU B N 1
ATOM 2283 C CA . LEU E 2 63 ? 36.528 29.215 139.122 1.00 32.25 43 LEU B CA 1
ATOM 2284 C C . LEU E 2 63 ? 36.696 28.825 137.658 1.00 39.94 43 LEU B C 1
ATOM 2285 O O . LEU E 2 63 ? 36.825 27.644 137.325 1.00 44.68 43 LEU B O 1
ATOM 2290 N N . ASP E 2 64 ? 36.693 29.831 136.791 1.00 39.19 44 ASP B N 1
ATOM 2291 C CA . ASP E 2 64 ? 36.920 29.625 135.371 1.00 35.97 44 ASP B CA 1
ATOM 2292 C C . ASP E 2 64 ? 38.278 28.982 135.149 1.00 34.30 44 ASP B C 1
ATOM 2293 O O . ASP E 2 64 ? 38.383 27.942 134.481 1.00 34.84 44 ASP B O 1
ATOM 2298 N N . TYR E 2 65 ? 39.311 29.593 135.727 1.00 35.75 45 TYR B N 1
ATOM 2299 C CA . TYR E 2 65 ? 40.662 29.058 135.596 1.00 35.16 45 TYR B CA 1
ATOM 2300 C C . TYR E 2 65 ? 40.732 27.612 136.077 1.00 42.26 45 TYR B C 1
ATOM 2301 O O . TYR E 2 65 ? 41.245 26.745 135.368 1.00 36.42 45 TYR B O 1
ATOM 2310 N N . LEU E 2 66 ? 40.203 27.355 137.269 1.00 42.17 46 LEU B N 1
ATOM 2311 C CA . LEU E 2 66 ? 40.313 26.034 137.879 1.00 37.51 46 LEU B CA 1
ATOM 2312 C C . LEU E 2 66 ? 39.545 24.937 137.148 1.00 35.02 46 LEU B C 1
ATOM 2313 O O . LEU E 2 66 ? 40.043 23.823 137.020 1.00 45.90 46 LEU B O 1
ATOM 2318 N N . VAL E 2 67 ? 38.338 25.237 136.678 1.00 34.19 47 VAL B N 1
ATOM 2319 C CA . VAL E 2 67 ? 37.549 24.230 135.971 1.00 40.70 47 VAL B CA 1
ATOM 2320 C C . VAL E 2 67 ? 38.126 23.967 134.583 1.00 39.81 47 VAL B C 1
ATOM 2321 O O . VAL E 2 67 ? 38.220 22.814 134.153 1.00 43.95 47 VAL B O 1
ATOM 2325 N N . ALA E 2 68 ? 38.523 25.030 133.886 1.00 39.46 48 ALA B N 1
ATOM 2326 C CA . ALA E 2 68 ? 39.162 24.856 132.584 1.00 39.85 48 ALA B CA 1
ATOM 2327 C C . ALA E 2 68 ? 40.438 24.026 132.710 1.00 47.80 48 ALA B C 1
ATOM 2328 O O . ALA E 2 68 ? 40.656 23.082 131.950 1.00 49.44 48 ALA B O 1
ATOM 2330 N N . THR E 2 69 ? 41.273 24.382 133.680 1.00 47.97 49 THR B N 1
ATOM 2331 C CA . THR E 2 69 ? 42.554 23.714 133.872 1.00 48.48 49 THR B CA 1
ATOM 2332 C C . THR E 2 69 ? 42.398 22.263 134.339 1.00 48.65 49 THR B C 1
ATOM 2333 O O . THR E 2 69 ? 42.948 21.349 133.726 1.00 52.72 49 THR B O 1
ATOM 2337 N N . ARG E 2 70 ? 41.653 22.052 135.420 1.00 42.07 50 ARG B N 1
ATOM 2338 C CA . ARG E 2 70 ? 41.597 20.738 136.067 1.00 38.21 50 ARG B CA 1
ATOM 2339 C C . ARG E 2 70 ? 40.491 19.778 135.612 1.00 41.94 50 ARG B C 1
ATOM 2340 O O . ARG E 2 70 ? 40.559 18.585 135.909 1.00 46.02 50 ARG B O 1
ATOM 2348 N N . VAL E 2 71 ? 39.486 20.271 134.895 1.00 44.39 51 VAL B N 1
ATOM 2349 C CA . VAL E 2 71 ? 38.402 19.400 134.446 1.00 41.93 51 VAL B CA 1
ATOM 2350 C C . VAL E 2 71 ? 38.349 19.345 132.925 1.00 38.96 51 VAL B C 1
ATOM 2351 O O . VAL E 2 71 ? 38.545 18.289 132.324 1.00 53.43 51 VAL B O 1
ATOM 2355 N N . GLY E 2 72 ? 38.062 20.489 132.316 1.00 44.48 52 GLY B N 1
ATOM 2356 C CA . GLY E 2 72 ? 38.048 20.605 130.875 1.00 38.79 52 GLY B CA 1
ATOM 2357 C C . GLY E 2 72 ? 37.289 21.836 130.429 1.00 38.98 52 GLY B C 1
ATOM 2358 O O . GLY E 2 72 ? 36.621 22.494 131.232 1.00 44.53 52 GLY B O 1
ATOM 2359 N N . VAL E 2 73 ? 37.378 22.136 129.138 1.00 41.10 53 VAL B N 1
ATOM 2360 C CA . VAL E 2 73 ? 36.725 23.305 128.570 1.00 44.58 53 VAL B CA 1
ATOM 2361 C C . VAL E 2 73 ? 35.199 23.164 128.586 1.00 46.91 53 VAL B C 1
ATOM 2362 O O . VAL E 2 73 ? 34.491 24.139 128.818 1.00 50.46 53 VAL B O 1
ATOM 2366 N N . ASP E 2 74 ? 34.692 21.956 128.363 1.00 34.78 54 ASP B N 1
ATOM 2367 C CA . ASP E 2 74 ? 33.246 21.747 128.313 1.00 38.87 54 ASP B CA 1
ATOM 2368 C C . ASP E 2 74 ? 32.586 21.996 129.670 1.0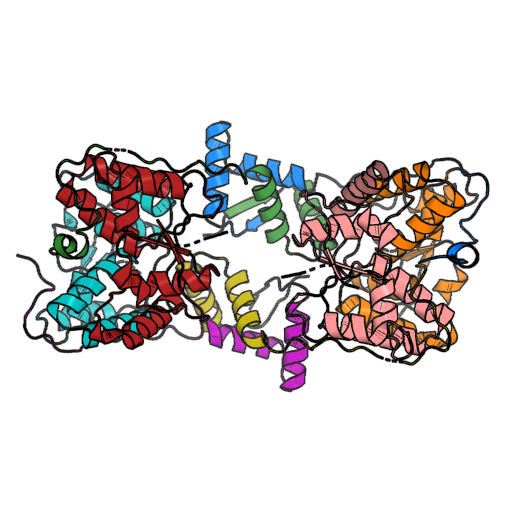0 40.23 54 ASP B C 1
ATOM 2369 O O . ASP E 2 74 ? 31.494 22.572 129.754 1.00 52.58 54 ASP B O 1
ATOM 2374 N N . ALA E 2 75 ? 33.266 21.567 130.728 1.00 34.10 55 ALA B N 1
ATOM 2375 C CA . ALA E 2 75 ? 32.791 21.794 132.086 1.00 32.17 55 ALA B CA 1
ATOM 2376 C C . ALA E 2 75 ? 32.869 23.277 132.429 1.00 40.44 55 ALA B C 1
ATOM 2377 O O . ALA E 2 75 ? 31.953 23.827 133.044 1.00 41.03 55 ALA B O 1
ATOM 2379 N N . GLU E 2 76 ? 33.969 23.911 132.027 1.00 36.91 56 GLU B N 1
ATOM 2380 C CA . GLU E 2 76 ? 34.160 25.350 132.187 1.00 41.59 56 GLU B CA 1
ATOM 2381 C C . GLU E 2 76 ? 33.000 26.130 131.578 1.00 37.13 56 GLU B C 1
ATOM 2382 O O . GLU E 2 76 ? 32.415 27.016 132.214 1.00 39.24 56 GLU B O 1
ATOM 2388 N N . LEU E 2 77 ? 32.670 25.775 130.341 1.00 41.86 57 LEU B N 1
ATOM 2389 C CA . LEU E 2 77 ? 31.595 26.415 129.600 1.00 38.38 57 LEU B CA 1
ATOM 2390 C C . LEU E 2 77 ? 30.248 26.155 130.263 1.00 34.70 57 LEU B C 1
ATOM 2391 O O . LEU E 2 77 ? 29.410 27.059 130.346 1.00 33.13 57 LEU B O 1
ATOM 2396 N N . ALA E 2 78 ? 30.045 24.929 130.741 1.00 33.65 58 ALA B N 1
ATOM 2397 C CA . ALA E 2 78 ? 28.831 24.600 131.486 1.00 36.99 58 ALA B CA 1
ATOM 2398 C C . ALA E 2 78 ? 28.655 25.526 132.694 1.00 29.44 58 ALA B C 1
ATOM 2399 O O . ALA E 2 78 ? 27.576 26.100 132.912 1.00 45.49 58 ALA B O 1
ATOM 2401 N N . VAL E 2 79 ? 29.731 25.670 133.463 1.00 32.65 59 VAL B N 1
ATOM 2402 C CA . VAL E 2 79 ? 29.744 26.532 134.639 1.00 34.94 59 VAL B CA 1
ATOM 2403 C C . VAL E 2 79 ? 29.466 27.992 134.284 1.00 38.21 59 VAL B C 1
ATOM 2404 O O . VAL E 2 79 ? 28.681 28.662 134.960 1.00 37.96 59 VAL B O 1
ATOM 2408 N N . LEU E 2 80 ? 30.099 28.483 133.223 1.00 33.00 60 LEU B N 1
ATOM 2409 C CA . LEU E 2 80 ? 29.881 29.865 132.800 1.00 37.94 60 LEU B CA 1
ATOM 2410 C C . LEU E 2 80 ? 28.441 30.126 132.375 1.00 38.96 60 LEU B C 1
ATOM 2411 O O . LEU E 2 80 ? 27.853 31.137 132.761 1.00 41.79 60 LEU B O 1
ATOM 2416 N N . ARG E 2 81 ? 27.875 29.222 131.581 1.00 37.15 61 ARG B N 1
ATOM 2417 C CA . ARG E 2 81 ? 26.488 29.383 131.156 1.00 41.47 61 ARG B CA 1
ATOM 2418 C C . ARG E 2 81 ? 25.511 29.292 132.327 1.00 34.60 61 ARG B C 1
ATOM 2419 O O . ARG E 2 81 ? 24.515 30.016 132.358 1.00 30.86 61 ARG B O 1
ATOM 2427 N N . GLU E 2 82 ? 25.790 28.412 133.286 1.00 37.28 62 GLU B N 1
ATOM 2428 C CA . GLU E 2 82 ? 24.953 28.335 134.484 1.00 33.89 62 GLU B CA 1
ATOM 2429 C C . GLU E 2 82 ? 25.006 29.611 135.298 1.00 35.58 62 GLU B C 1
ATOM 2430 O O . GLU E 2 82 ? 23.984 30.090 135.796 1.00 38.69 62 GLU B O 1
ATOM 2436 N N . LEU E 2 83 ? 26.218 30.127 135.466 1.00 34.89 63 LEU B N 1
ATOM 2437 C CA . LEU E 2 83 ? 26.426 31.366 136.196 1.00 38.94 63 LEU B CA 1
ATOM 2438 C C . LEU E 2 83 ? 25.709 32.516 135.506 1.00 36.73 63 LEU B C 1
ATOM 2439 O O . LEU E 2 83 ? 25.333 33.494 136.145 1.00 40.93 63 LEU B O 1
ATOM 2444 N N . ALA E 2 84 ? 25.520 32.390 134.198 1.00 37.27 64 ALA B N 1
ATOM 2445 C CA . ALA E 2 84 ? 24.869 33.433 133.416 1.00 34.28 64 ALA B CA 1
ATOM 2446 C C . ALA E 2 84 ? 23.354 33.246 133.357 1.00 32.70 64 ALA B C 1
ATOM 2447 O O . ALA E 2 84 ? 22.632 34.133 132.905 1.00 38.40 64 ALA B O 1
ATOM 2449 N N . GLY E 2 85 ? 22.884 32.091 133.821 1.00 36.52 65 GLY B N 1
ATOM 2450 C CA . GLY E 2 85 ? 21.492 31.706 133.674 1.00 33.95 65 GLY B CA 1
ATOM 2451 C C . GLY E 2 85 ? 20.433 32.439 134.485 1.00 41.19 65 GLY B C 1
ATOM 2452 O O . GLY E 2 85 ? 19.242 32.182 134.304 1.00 33.85 65 GLY B O 1
ATOM 2453 N N . GLY E 2 86 ? 20.850 33.331 135.383 1.00 45.24 66 GLY B N 1
ATOM 2454 C CA . GLY E 2 86 ? 19.916 34.171 136.118 1.00 30.06 66 GLY B CA 1
ATOM 2455 C C . GLY E 2 86 ? 19.709 33.805 137.577 1.00 35.31 66 GLY B C 1
ATOM 2456 O O . GLY E 2 86 ? 19.099 34.559 138.334 1.00 41.53 66 GLY B O 1
ATOM 2457 N N . ALA E 2 87 ? 20.223 32.648 137.976 1.00 39.06 67 ALA B N 1
ATOM 2458 C CA . ALA E 2 87 ? 20.038 32.151 139.333 1.00 33.49 67 ALA B CA 1
ATOM 2459 C C . ALA E 2 87 ? 20.975 32.806 140.338 1.00 42.07 67 ALA B C 1
ATOM 2460 O O . ALA E 2 87 ? 20.754 32.725 141.547 1.00 42.79 67 ALA B O 1
ATOM 2462 N N . TRP E 2 88 ? 22.028 33.441 139.839 1.00 45.89 68 TRP B N 1
ATOM 2463 C CA . TRP E 2 88 ? 23.107 33.880 140.708 1.00 32.55 68 TRP B CA 1
ATOM 2464 C C . TRP E 2 88 ? 23.154 35.390 140.833 1.00 29.62 68 TRP B C 1
ATOM 2465 O O . TRP E 2 88 ? 22.819 36.118 139.897 1.00 40.79 68 TRP B O 1
ATOM 2476 N N . GLU E 2 89 ? 23.570 35.860 142.000 1.00 28.48 69 GLU B N 1
ATOM 2477 C CA . GLU E 2 89 ? 23.738 37.280 142.199 1.00 29.70 69 GLU B CA 1
ATOM 2478 C C . GLU E 2 89 ? 25.177 37.559 141.826 1.00 30.31 69 GLU B C 1
ATOM 2479 O O . GLU E 2 89 ? 26.101 37.235 142.572 1.00 30.21 69 GLU B O 1
ATOM 2485 N N . LEU E 2 90 ? 25.369 38.185 140.673 1.00 34.14 70 LEU B N 1
ATOM 2486 C CA . LEU E 2 90 ? 26.711 38.493 140.221 1.00 31.81 70 LEU B CA 1
ATOM 2487 C C . LEU E 2 90 ? 26.987 39.912 140.673 1.00 39.45 70 LEU B C 1
ATOM 2488 O O . LEU E 2 90 ? 26.461 40.877 140.122 1.00 35.70 70 LEU B O 1
ATOM 2493 N N . ALA E 2 91 ? 27.848 40.024 141.675 1.00 38.13 71 ALA B N 1
ATOM 2494 C CA . ALA E 2 91 ? 27.948 41.242 142.460 1.00 34.30 71 ALA B CA 1
ATOM 2495 C C . ALA E 2 91 ? 28.723 42.328 141.735 1.00 37.53 71 ALA B C 1
ATOM 2496 O O . ALA E 2 91 ? 29.666 42.050 140.998 1.00 40.86 71 ALA B O 1
ATOM 2498 N N . ASN E 2 92 ? 28.312 43.572 141.952 1.00 46.55 72 ASN B N 1
ATOM 2499 C CA . ASN E 2 92 ? 29.016 44.716 141.400 1.00 49.63 72 ASN B CA 1
ATOM 2500 C C . ASN E 2 92 ? 30.239 45.022 142.248 1.00 46.03 72 ASN B C 1
ATOM 2501 O O . ASN E 2 92 ? 30.114 45.363 143.420 1.00 45.93 72 ASN B O 1
ATOM 2506 N N . CYS E 2 93 ? 31.426 44.899 141.667 1.00 47.71 73 CYS B N 1
ATOM 2507 C CA . CYS E 2 93 ? 32.625 45.302 142.387 1.00 49.91 73 CYS B CA 1
ATOM 2508 C C . CYS E 2 93 ? 33.275 46.482 141.682 1.00 55.30 73 CYS B C 1
ATOM 2509 O O . CYS E 2 93 ? 33.884 46.334 140.626 1.00 57.76 73 CYS B O 1
ATOM 2512 N N . GLY E 2 94 ? 33.131 47.657 142.281 1.00 39.87 74 GLY B N 1
ATOM 2513 C CA . GLY E 2 94 ? 33.690 48.874 141.734 1.00 46.07 74 GLY B CA 1
ATOM 2514 C C . GLY E 2 94 ? 34.842 49.409 142.554 1.00 51.75 74 GLY B C 1
ATOM 2515 O O . GLY E 2 94 ? 35.497 48.672 143.298 1.00 55.61 74 GLY B O 1
ATOM 2516 N N . ALA E 2 95 ? 35.068 50.713 142.427 1.00 47.81 75 ALA B N 1
ATOM 2517 C CA . ALA E 2 95 ? 36.145 51.397 143.127 1.00 44.61 75 ALA B CA 1
ATOM 2518 C C . ALA E 2 95 ? 36.007 51.331 144.646 1.00 39.00 75 ALA B C 1
ATOM 2519 O O . ALA E 2 95 ? 36.978 51.048 145.345 1.00 46.25 75 ALA B O 1
ATOM 2521 N N . ALA E 2 96 ? 34.807 51.594 145.156 1.00 43.14 76 ALA B N 1
ATOM 2522 C CA . ALA E 2 96 ? 34.588 51.603 146.601 1.00 52.40 76 ALA B CA 1
ATOM 2523 C C . ALA E 2 96 ? 34.852 50.223 147.204 1.00 52.16 76 ALA B C 1
ATOM 2524 O O . ALA E 2 96 ? 35.440 50.096 148.287 1.00 48.98 76 ALA B O 1
ATOM 2526 N N . GLU E 2 97 ? 34.441 49.192 146.474 1.00 47.97 77 GLU B N 1
ATOM 2527 C CA . GLU E 2 97 ? 34.577 47.813 146.925 1.00 47.55 77 GLU B CA 1
ATOM 2528 C C . GLU E 2 97 ? 36.042 47.376 146.959 1.00 44.23 77 GLU B C 1
ATOM 2529 O O . GLU E 2 97 ? 36.446 46.624 147.848 1.00 44.35 77 GLU B O 1
ATOM 2535 N N . ILE E 2 98 ? 36.828 47.849 145.993 1.00 41.44 78 ILE B N 1
ATOM 2536 C CA . ILE E 2 98 ? 38.255 47.539 145.933 1.00 39.54 78 ILE B CA 1
ATOM 2537 C C . ILE E 2 98 ? 39.017 48.330 146.996 1.00 50.22 78 ILE B C 1
ATOM 2538 O O . ILE E 2 98 ? 40.008 47.851 147.551 1.00 46.32 78 ILE B O 1
ATOM 2543 N N . GLU E 2 99 ? 38.543 49.537 147.289 1.00 45.27 79 GLU B N 1
ATOM 2544 C CA . GLU E 2 99 ? 39.139 50.351 148.343 1.00 50.88 79 GLU B CA 1
ATOM 2545 C C . GLU E 2 99 ? 38.963 49.660 149.698 1.00 48.06 79 GLU B C 1
ATOM 2546 O O . GLU E 2 99 ? 39.939 49.422 150.433 1.00 54.67 79 GLU B O 1
ATOM 2552 N N . GLN E 2 100 ? 37.718 49.314 150.015 1.00 42.47 80 GLN B N 1
ATOM 2553 C CA . GLN E 2 100 ? 37.434 48.598 151.255 1.00 44.34 80 GLN B CA 1
ATOM 2554 C C . GLN E 2 100 ? 38.140 47.239 151.313 1.00 47.54 80 GLN B C 1
ATOM 2555 O O . GLN E 2 100 ? 38.624 46.826 152.373 1.00 44.64 80 GLN B O 1
ATOM 2561 N N . ALA E 2 101 ? 38.197 46.549 150.175 1.00 42.66 81 ALA B N 1
ATOM 2562 C CA . ALA E 2 101 ? 38.886 45.263 150.092 1.00 46.22 81 ALA B CA 1
ATOM 2563 C C . ALA E 2 101 ? 40.363 45.419 150.423 1.00 54.43 81 ALA B C 1
ATOM 2564 O O . ALA E 2 101 ? 40.945 44.576 151.108 1.00 50.71 81 ALA B O 1
ATOM 2566 N N . ALA E 2 102 ? 40.962 46.494 149.920 1.00 36.72 82 ALA B N 1
ATOM 2567 C CA . ALA E 2 102 ? 42.351 46.806 150.212 1.00 44.24 82 ALA B CA 1
ATOM 2568 C C . ALA E 2 102 ? 42.520 47.059 151.697 1.00 47.95 82 ALA B C 1
ATOM 2569 O O . ALA E 2 102 ? 43.513 46.649 152.296 1.00 40.68 82 ALA B O 1
ATOM 2571 N N . ARG E 2 103 ? 41.535 47.724 152.290 1.00 46.29 83 ARG B N 1
ATOM 2572 C CA . ARG E 2 103 ? 41.553 47.947 153.732 1.00 49.20 83 ARG B CA 1
ATOM 2573 C C . ARG E 2 103 ? 41.576 46.608 154.486 1.00 47.24 83 ARG B C 1
ATOM 2574 O O . ARG E 2 103 ? 42.347 46.424 155.442 1.00 56.72 83 ARG B O 1
ATOM 2582 N N . ILE E 2 104 ? 40.757 45.665 154.027 1.00 49.00 84 ILE B N 1
ATOM 2583 C CA . ILE E 2 104 ? 40.686 44.336 154.636 1.00 43.55 84 ILE B CA 1
ATOM 2584 C C . ILE E 2 104 ? 41.998 43.557 154.470 1.00 51.39 84 ILE B C 1
ATOM 2585 O O . ILE E 2 104 ? 42.461 42.905 155.408 1.00 53.45 84 ILE B O 1
ATOM 2590 N N . VAL E 2 105 ? 42.587 43.629 153.277 1.00 48.83 85 VAL B N 1
ATOM 2591 C CA . VAL E 2 105 ? 43.862 42.974 152.993 1.00 50.72 85 VAL B CA 1
ATOM 2592 C C . VAL E 2 105 ? 44.944 43.523 153.908 1.00 52.83 85 VAL B C 1
ATOM 2593 O O . VAL E 2 105 ? 45.754 42.769 154.449 1.00 55.14 85 VAL B O 1
ATOM 2597 N N . THR E 2 106 ? 44.949 44.840 154.085 1.00 45.09 86 THR B N 1
ATOM 2598 C CA . THR E 2 106 ? 45.881 45.474 155.007 1.00 53.43 86 THR B CA 1
ATOM 2599 C C . THR E 2 106 ? 45.695 44.941 156.418 1.00 48.83 86 THR B C 1
ATOM 2600 O O . THR E 2 106 ? 46.662 44.564 157.076 1.00 52.85 86 THR B O 1
ATOM 2604 N N . LYS E 2 107 ? 44.446 44.902 156.874 1.00 50.51 87 LYS B N 1
ATOM 2605 C CA . LYS E 2 107 ? 44.152 44.475 158.244 1.00 51.03 87 LYS B CA 1
ATOM 2606 C C . LYS E 2 107 ? 44.685 43.060 158.542 1.00 45.25 87 LYS B C 1
ATOM 2607 O O . LYS E 2 107 ? 45.183 42.792 159.638 1.00 49.79 87 LYS B O 1
ATOM 2613 N N . TYR E 2 108 ? 44.555 42.173 157.558 1.00 46.42 88 TYR B N 1
ATOM 2614 C CA . TYR E 2 108 ? 45.023 40.783 157.619 1.00 49.69 88 TYR B CA 1
ATOM 2615 C C . TYR E 2 108 ? 46.375 40.502 156.943 1.00 47.78 88 TYR B C 1
ATOM 2616 O O . TYR E 2 108 ? 46.693 39.348 156.644 1.00 48.51 88 TYR B O 1
ATOM 2625 N N . GLN E 2 109 ? 47.143 41.562 156.692 1.00 45.43 89 GLN B N 1
ATOM 2626 C CA . GLN E 2 109 ? 48.351 41.551 155.850 1.00 51.13 89 GLN B CA 1
ATOM 2627 C C . GLN E 2 109 ? 49.266 40.331 156.002 1.00 46.55 89 GLN B C 1
ATOM 2628 O O . GLN E 2 109 ? 49.715 39.768 155.002 1.00 55.18 89 GLN B O 1
ATOM 2634 N N . ASP E 2 110 ? 49.524 39.913 157.238 1.00 46.57 90 ASP B N 1
ATOM 2635 C CA . ASP E 2 110 ? 50.388 38.758 157.497 1.00 53.80 90 ASP B CA 1
ATOM 2636 C C . ASP E 2 110 ? 49.874 37.454 156.888 1.00 55.39 90 ASP B C 1
ATOM 2637 O O . ASP E 2 110 ? 50.646 36.521 156.654 1.00 62.98 90 ASP B O 1
ATOM 2642 N N . GLN E 2 111 ? 48.569 37.384 156.645 1.00 54.59 91 GLN B N 1
ATOM 2643 C CA . GLN E 2 111 ? 47.954 36.144 156.181 1.00 56.91 91 GLN B CA 1
ATOM 2644 C C . GLN E 2 111 ? 47.878 35.994 154.664 1.00 51.95 91 GLN B C 1
ATOM 2645 O O . GLN E 2 111 ? 47.586 34.903 154.175 1.00 50.82 91 GLN B O 1
ATOM 2651 N N . ARG E 2 112 ? 48.136 37.076 153.932 1.00 41.66 92 ARG B N 1
ATOM 2652 C CA . ARG E 2 112 ? 48.162 37.045 152.466 1.00 44.50 92 ARG B CA 1
ATOM 2653 C C . ARG E 2 112 ? 46.881 36.447 151.869 1.00 50.20 92 ARG B C 1
ATOM 2654 O O . ARG E 2 112 ? 46.929 35.504 151.078 1.00 52.86 92 ARG B O 1
ATOM 2662 N N . ILE E 2 113 ? 45.742 37.016 152.259 1.00 53.30 93 ILE B N 1
ATOM 2663 C CA . ILE E 2 113 ? 44.426 36.450 151.957 1.00 45.62 93 ILE B CA 1
ATOM 2664 C C . ILE E 2 113 ? 43.932 36.680 150.524 1.00 48.94 93 ILE B C 1
ATOM 2665 O O . ILE E 2 113 ? 43.167 35.871 149.994 1.00 50.47 93 ILE B O 1
ATOM 2670 N N . GLY E 2 114 ? 44.344 37.785 149.909 1.00 46.88 94 GLY B N 1
ATOM 2671 C CA . GLY E 2 114 ? 43.996 38.053 148.526 1.00 33.76 94 GLY B CA 1
ATOM 2672 C C . GLY E 2 114 ? 42.667 38.751 148.281 1.00 43.46 94 GLY B C 1
ATOM 2673 O O . GLY E 2 114 ? 41.783 38.830 149.159 1.00 44.46 94 GLY B O 1
ATOM 2674 N N . ILE E 2 115 ? 42.522 39.237 147.052 1.00 40.50 95 ILE B N 1
ATOM 2675 C CA . ILE E 2 115 ? 41.389 40.066 146.674 1.00 40.42 95 ILE B CA 1
ATOM 2676 C C . ILE E 2 115 ? 40.056 39.323 146.757 1.00 41.27 95 ILE B C 1
ATOM 2677 O O . ILE E 2 115 ? 39.058 39.912 147.138 1.00 41.72 95 ILE B O 1
ATOM 2682 N N . ALA E 2 116 ? 40.035 38.040 146.407 1.00 42.17 96 ALA B N 1
ATOM 2683 C CA . ALA E 2 116 ? 38.785 37.292 146.395 1.00 43.32 96 ALA B CA 1
ATOM 2684 C C . ALA E 2 116 ? 38.193 37.244 147.794 1.00 43.42 96 ALA B C 1
ATOM 2685 O O . ALA E 2 116 ? 37.022 37.576 148.014 1.00 45.11 96 ALA B O 1
ATOM 2687 N N . ASP E 2 117 ? 39.028 36.850 148.745 1.00 41.29 97 ASP B N 1
ATOM 2688 C CA . ASP E 2 117 ? 38.614 36.747 150.134 1.00 40.47 97 ASP B CA 1
ATOM 2689 C C . ASP E 2 117 ? 38.238 38.109 150.733 1.00 37.86 97 ASP B C 1
ATOM 2690 O O . ASP E 2 117 ? 37.149 38.260 151.319 1.00 44.49 97 ASP B O 1
ATOM 2695 N N . ALA E 2 118 ? 39.118 39.101 150.578 1.00 31.29 98 ALA B N 1
ATOM 2696 C CA . ALA E 2 118 ? 38.814 40.439 151.104 1.00 29.26 98 ALA B CA 1
ATOM 2697 C C . ALA E 2 118 ? 37.483 40.974 150.542 1.00 33.18 98 ALA B C 1
ATOM 2698 O O . ALA E 2 118 ? 36.614 41.474 151.283 1.00 44.69 98 ALA B O 1
ATOM 2700 N N . ALA E 2 119 ? 37.339 40.855 149.226 1.00 33.10 99 ALA B N 1
ATOM 2701 C CA . ALA E 2 119 ? 36.127 41.260 148.526 1.00 31.34 99 ALA B CA 1
ATOM 2702 C C . ALA E 2 119 ? 34.902 40.516 149.038 1.00 37.82 99 ALA B C 1
ATOM 2703 O O . ALA E 2 119 ? 33.817 41.086 149.082 1.00 38.12 99 ALA B O 1
ATOM 2705 N N . ASN E 2 120 ? 35.061 39.246 149.402 1.00 35.22 100 ASN B N 1
ATOM 2706 C CA . ASN E 2 120 ? 33.946 38.497 149.976 1.00 30.44 100 ASN B CA 1
ATOM 2707 C C . ASN E 2 120 ? 33.550 39.059 151.338 1.00 37.67 100 ASN B C 1
ATOM 2708 O O . ASN E 2 120 ? 32.362 39.104 151.669 1.00 38.50 100 ASN B O 1
ATOM 2713 N N . VAL E 2 121 ? 34.534 39.495 152.125 1.00 35.13 101 VAL B N 1
ATOM 2714 C CA . VAL E 2 121 ? 34.216 40.189 153.379 1.00 35.43 101 VAL B CA 1
ATOM 2715 C C . VAL E 2 121 ? 33.374 41.443 153.095 1.00 40.37 101 VAL B C 1
ATOM 2716 O O . VAL E 2 121 ? 32.280 41.634 153.670 1.00 41.16 101 VAL B O 1
ATOM 2720 N N . VAL E 2 122 ? 33.880 42.285 152.193 1.00 35.98 102 VAL B N 1
ATOM 2721 C CA . VAL E 2 122 ? 33.164 43.506 151.811 1.00 32.96 102 VAL B CA 1
ATOM 2722 C C . VAL E 2 122 ? 31.735 43.228 151.333 1.00 37.60 102 VAL B C 1
ATOM 2723 O O . VAL E 2 122 ? 30.795 43.917 151.739 1.00 41.56 102 VAL B O 1
ATOM 2727 N N . LEU E 2 123 ? 31.582 42.222 150.473 1.00 34.61 103 LEU B N 1
ATOM 2728 C CA . LEU E 2 123 ? 30.279 41.849 149.919 1.00 43.19 103 LEU B CA 1
ATOM 2729 C C . LEU E 2 123 ? 29.341 41.327 150.992 1.00 41.37 103 LEU B C 1
ATOM 2730 O O . LEU E 2 123 ? 28.131 41.554 150.938 1.00 39.97 103 LEU B O 1
ATOM 2735 N N . ALA E 2 124 ? 29.907 40.611 151.956 1.00 37.55 104 ALA B N 1
ATOM 2736 C CA . ALA E 2 124 ? 29.158 40.211 153.134 1.00 40.71 104 ALA B CA 1
ATOM 2737 C C . ALA E 2 124 ? 28.574 41.458 153.784 1.00 46.99 104 ALA B C 1
ATOM 2738 O O . ALA E 2 124 ? 27.406 41.469 154.166 1.00 46.65 104 ALA B O 1
ATOM 2740 N N . ASP E 2 125 ? 29.371 42.522 153.886 1.00 42.71 105 ASP B N 1
ATOM 2741 C CA . ASP E 2 125 ? 28.831 43.762 154.455 1.00 42.96 105 ASP B CA 1
ATOM 2742 C C . ASP E 2 125 ? 27.762 44.426 153.560 1.00 49.45 105 ASP B C 1
ATOM 2743 O O . ASP E 2 125 ? 26.744 44.904 154.066 1.00 41.96 105 ASP B O 1
ATOM 2748 N N . ARG E 2 126 ? 28.000 44.463 152.248 1.00 42.62 106 ARG B N 1
ATOM 2749 C CA . ARG E 2 126 ? 27.060 45.066 151.295 1.00 41.95 106 ARG B CA 1
ATOM 2750 C C . ARG E 2 126 ? 25.679 44.430 151.357 1.00 45.27 106 ARG B C 1
ATOM 2751 O O . ARG E 2 126 ? 24.655 45.116 151.301 1.00 53.60 106 ARG B O 1
ATOM 2759 N N . TYR E 2 127 ? 25.667 43.107 151.458 1.00 43.78 107 TYR B N 1
ATOM 2760 C CA . TYR E 2 127 ? 24.438 42.329 151.409 1.00 43.83 107 TYR B CA 1
ATOM 2761 C C . TYR E 2 127 ? 23.867 42.062 152.797 1.00 40.54 107 TYR B C 1
ATOM 2762 O O . TYR E 2 127 ? 22.926 41.282 152.950 1.00 52.83 107 TYR B O 1
ATOM 2771 N N . ARG E 2 128 ? 24.466 42.703 153.799 1.00 39.67 108 ARG B N 1
ATOM 2772 C CA . ARG E 2 128 ? 23.993 42.644 155.180 1.00 40.78 108 ARG B CA 1
ATOM 2773 C C . ARG E 2 128 ? 23.833 41.212 155.667 1.00 42.38 108 ARG B C 1
ATOM 2774 O O . ARG E 2 128 ? 22.782 40.835 156.183 1.00 41.14 108 ARG B O 1
ATOM 2782 N N . THR E 2 129 ? 24.883 40.419 155.487 1.00 40.24 109 THR B N 1
ATOM 2783 C CA . THR E 2 129 ? 24.878 39.024 155.906 1.00 36.79 109 THR B CA 1
ATOM 2784 C C . THR E 2 129 ? 26.234 38.605 156.453 1.00 40.57 109 THR B C 1
ATOM 2785 O O . THR E 2 129 ? 27.281 39.074 155.996 1.00 43.91 109 THR B O 1
ATOM 2789 N N . ARG E 2 130 ? 26.209 37.765 157.478 1.00 38.30 110 ARG B N 1
ATOM 2790 C CA . ARG E 2 130 ? 27.433 37.161 157.978 1.00 38.70 110 ARG B CA 1
ATOM 2791 C C . ARG E 2 130 ? 27.592 35.718 157.480 1.00 44.92 110 ARG B C 1
ATOM 2792 O O . ARG E 2 130 ? 28.560 35.040 157.827 1.00 44.53 110 ARG B O 1
ATOM 2800 N N . THR E 2 131 ? 26.658 35.260 156.647 1.00 36.12 111 THR B N 1
ATOM 2801 C CA . THR E 2 131 ? 26.662 33.876 156.172 1.00 42.12 111 THR B CA 1
ATOM 2802 C C . THR E 2 131 ? 27.587 33.672 154.973 1.00 41.30 111 THR B C 1
ATOM 2803 O O . THR E 2 131 ? 27.372 34.239 153.900 1.00 43.38 111 THR B O 1
ATOM 2807 N N . ILE E 2 132 ? 28.595 32.825 155.157 1.00 37.66 112 ILE B N 1
ATOM 2808 C CA . ILE E 2 132 ? 29.574 32.537 154.114 1.00 39.31 112 ILE B CA 1
ATOM 2809 C C . ILE E 2 132 ? 29.533 31.070 153.710 1.00 39.69 112 ILE B C 1
ATOM 2810 O O . ILE E 2 132 ? 29.534 30.190 154.567 1.00 42.40 112 ILE B O 1
ATOM 2815 N N . LEU E 2 133 ? 29.495 30.803 152.409 1.00 39.45 113 LEU B N 1
ATOM 2816 C CA . LEU E 2 133 ? 29.536 29.429 151.934 1.00 34.57 113 LEU B CA 1
ATOM 2817 C C . LEU E 2 133 ? 30.909 29.106 151.359 1.00 42.77 113 LEU B C 1
ATOM 2818 O O . LEU E 2 133 ? 31.266 29.575 150.277 1.00 45.13 113 LEU B O 1
ATOM 2823 N N . THR E 2 134 ? 31.675 28.296 152.082 1.00 39.27 114 THR B N 1
ATOM 2824 C CA . THR E 2 134 ? 33.011 27.916 151.634 1.00 42.17 114 THR B CA 1
ATOM 2825 C C . THR E 2 134 ? 33.450 26.582 152.221 1.00 42.48 114 THR B C 1
ATOM 2826 O O . THR E 2 134 ? 32.961 26.167 153.272 1.00 55.29 114 THR B O 1
ATOM 2830 N N . LEU E 2 135 ? 34.358 25.902 151.528 1.00 46.18 115 LEU B N 1
ATOM 2831 C CA . LEU E 2 135 ? 34.974 24.705 152.084 1.00 56.81 115 LEU B CA 1
ATOM 2832 C C . LEU E 2 135 ? 36.274 24.978 152.810 1.00 49.86 115 LEU B C 1
ATOM 2833 O O . LEU E 2 135 ? 36.771 24.117 153.533 1.00 62.82 115 LEU B O 1
ATOM 2838 N N . ASP E 2 136 ? 36.818 26.177 152.655 1.00 46.51 116 ASP B N 1
ATOM 2839 C CA . ASP E 2 136 ? 37.978 26.506 153.456 1.00 66.44 116 ASP B CA 1
ATOM 2840 C C . ASP E 2 136 ? 37.418 27.299 154.604 1.00 54.58 116 ASP B C 1
ATOM 2841 O O . ASP E 2 136 ? 37.186 28.503 154.524 1.00 50.23 116 ASP B O 1
ATOM 2846 N N . ARG E 2 137 ? 37.221 26.572 155.691 1.00 55.34 117 ARG B N 1
ATOM 2847 C CA . ARG E 2 137 ? 36.522 27.089 156.843 1.00 48.43 117 ARG B CA 1
ATOM 2848 C C . ARG E 2 137 ? 37.458 27.887 157.698 1.00 48.19 117 ARG B C 1
ATOM 2849 O O . ARG E 2 137 ? 37.148 28.990 158.139 1.00 47.26 117 ARG B O 1
ATOM 2857 N N . ARG E 2 138 ? 38.616 27.286 157.926 1.00 41.89 118 ARG B N 1
ATOM 2858 C CA . ARG E 2 138 ? 39.620 27.830 158.808 1.00 46.15 118 ARG B CA 1
ATOM 2859 C C . ARG E 2 138 ? 40.143 29.155 158.280 1.00 49.11 118 ARG B C 1
ATOM 2860 O O . ARG E 2 138 ? 40.516 30.039 159.052 1.00 62.24 118 ARG B O 1
ATOM 2868 N N . HIS E 2 139 ? 40.149 29.299 156.960 1.00 47.70 119 HIS B N 1
ATOM 2869 C CA . HIS E 2 139 ? 40.626 30.533 156.354 1.00 49.08 119 HIS B CA 1
ATOM 2870 C C . HIS E 2 139 ? 39.736 31.724 156.710 1.00 49.25 119 HIS B C 1
ATOM 2871 O O . HIS E 2 139 ? 40.231 32.746 157.178 1.00 53.39 119 HIS B O 1
ATOM 2878 N N . PHE E 2 140 ? 38.429 31.599 156.502 1.00 45.24 120 PHE B N 1
ATOM 2879 C CA . PHE E 2 140 ? 37.519 32.716 156.777 1.00 55.24 120 PHE B CA 1
ATOM 2880 C C . PHE E 2 140 ? 37.026 32.803 158.214 1.00 51.12 120 PHE B C 1
ATOM 2881 O O . PHE E 2 140 ? 36.466 33.821 158.621 1.00 45.47 120 PHE B O 1
ATOM 2889 N N . SER E 2 141 ? 37.212 31.734 158.977 1.00 43.96 121 SER B N 1
ATOM 2890 C CA . SER E 2 141 ? 36.909 31.780 160.396 1.00 38.37 121 SER B CA 1
ATOM 2891 C C . SER E 2 141 ? 37.852 32.759 161.074 1.00 42.02 121 SER B C 1
ATOM 2892 O O . SER E 2 141 ? 37.505 33.370 162.080 1.00 42.40 121 SER B O 1
ATOM 2895 N N . ALA E 2 142 ? 39.046 32.908 160.511 1.00 44.90 122 ALA B N 1
ATOM 2896 C CA . ALA E 2 142 ? 40.044 33.813 161.067 1.00 43.22 122 ALA B CA 1
ATOM 2897 C C . ALA E 2 142 ? 39.645 35.269 160.832 1.00 47.94 122 ALA B C 1
ATOM 2898 O O . ALA E 2 142 ? 40.012 36.153 161.605 1.00 58.24 122 ALA B O 1
ATOM 2900 N N . LEU E 2 143 ? 38.896 35.508 159.758 1.00 46.22 123 LEU B N 1
ATOM 2901 C CA . LEU E 2 143 ? 38.433 36.849 159.409 1.00 41.43 123 LEU B CA 1
ATOM 2902 C C . LEU E 2 143 ? 37.202 37.262 160.218 1.00 53.76 123 LEU B C 1
ATOM 2903 O O . LEU E 2 143 ? 36.459 36.417 160.720 1.00 56.74 123 LEU B O 1
ATOM 2908 N N . ARG E 2 144 ? 36.998 38.570 160.345 1.00 47.47 124 ARG B N 1
ATOM 2909 C CA . ARG E 2 144 ? 35.847 39.106 161.067 1.00 46.91 124 ARG B CA 1
ATOM 2910 C C . ARG E 2 144 ? 34.971 39.975 160.174 1.00 41.80 124 ARG B C 1
ATOM 2911 O O . ARG E 2 144 ? 35.475 40.684 159.303 1.00 42.86 124 ARG B O 1
ATOM 2919 N N . PRO E 2 145 ? 33.648 39.915 160.385 1.00 43.23 125 PRO B N 1
ATOM 2920 C CA . PRO E 2 145 ? 32.739 40.792 159.641 1.00 41.86 125 PRO B CA 1
ATOM 2921 C C . PRO E 2 145 ? 32.981 42.264 159.964 1.00 44.42 125 PRO B C 1
ATOM 2922 O O . PRO E 2 145 ? 33.310 42.593 161.102 1.00 49.01 125 PRO B O 1
ATOM 2926 N N . ILE E 2 146 ? 32.823 43.126 158.962 1.00 44.70 126 ILE B N 1
ATOM 2927 C CA . ILE E 2 146 ? 33.125 44.554 159.081 1.00 46.32 126 ILE B CA 1
ATOM 2928 C C . ILE E 2 146 ? 32.410 45.212 160.265 1.00 57.94 126 ILE B C 1
ATOM 2929 O O . ILE E 2 146 ? 33.018 45.976 161.020 1.00 59.11 126 ILE B O 1
ATOM 2934 N N . GLY E 2 147 ? 31.129 44.895 160.432 1.00 52.87 127 GLY B N 1
ATOM 2935 C CA . GLY E 2 147 ? 30.314 45.529 161.452 1.00 56.97 127 GLY B CA 1
ATOM 2936 C C . GLY E 2 147 ? 30.285 44.804 162.784 1.00 60.97 127 GLY B C 1
ATOM 2937 O O . GLY E 2 147 ? 29.383 45.022 163.594 1.00 70.93 127 GLY B O 1
ATOM 2938 N N . GLY E 2 148 ? 31.270 43.941 163.012 1.00 63.34 128 GLY B N 1
ATOM 2939 C CA . GLY E 2 148 ? 31.359 43.191 164.253 1.00 57.23 128 GLY B CA 1
ATOM 2940 C C . GLY E 2 148 ? 30.744 41.811 164.132 1.00 58.40 128 GLY B C 1
ATOM 2941 O O . GLY E 2 148 ? 30.280 41.422 163.061 1.00 60.71 128 GLY B O 1
ATOM 2942 N N . GLY E 2 149 ? 30.740 41.068 165.234 1.00 59.39 129 GLY B N 1
ATOM 2943 C CA . GLY E 2 149 ? 30.180 39.731 165.247 1.00 61.69 129 GLY B CA 1
ATOM 2944 C C . GLY E 2 149 ? 31.149 38.719 164.673 1.00 60.02 129 GLY B C 1
ATOM 2945 O O . GLY E 2 149 ? 32.340 38.999 164.534 1.00 48.47 129 GLY B O 1
ATOM 2946 N N . ARG 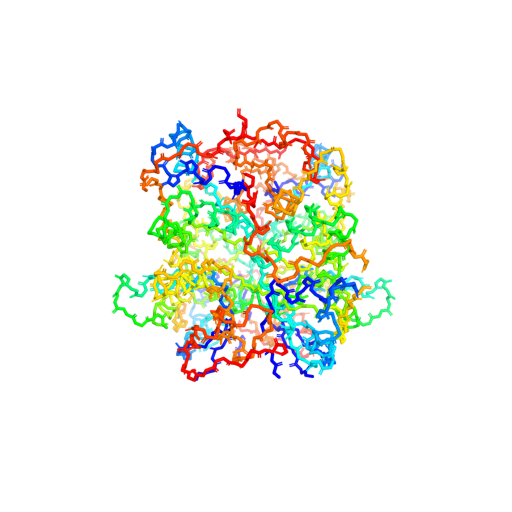E 2 150 ? 30.638 37.538 164.345 1.00 47.82 130 ARG B N 1
ATOM 2947 C CA . ARG E 2 150 ? 31.449 36.501 163.715 1.00 53.20 130 ARG B CA 1
ATOM 2948 C C . ARG E 2 150 ? 30.769 36.035 162.433 1.00 55.23 130 ARG B C 1
ATOM 2949 O O . ARG E 2 150 ? 29.563 36.224 162.256 1.00 52.46 130 ARG B O 1
ATOM 2957 N N . PHE E 2 151 ? 31.537 35.432 161.535 1.00 44.55 131 PHE B N 1
ATOM 2958 C CA . PHE E 2 151 ? 30.959 34.871 160.324 1.00 39.48 131 PHE B CA 1
ATOM 2959 C C . PHE E 2 151 ? 30.325 33.520 160.619 1.00 48.66 131 PHE B C 1
ATOM 2960 O O . PHE E 2 151 ? 30.805 32.769 161.470 1.00 50.48 131 PHE B O 1
ATOM 2968 N N . THR E 2 152 ? 29.238 33.217 159.921 1.00 44.19 132 THR B N 1
ATOM 2969 C CA . THR E 2 152 ? 28.676 31.877 159.962 1.00 46.79 132 THR B CA 1
ATOM 2970 C C . THR E 2 152 ? 29.118 31.147 158.699 1.00 44.91 132 THR B C 1
ATOM 2971 O O . THR E 2 152 ? 28.662 31.458 157.600 1.00 42.76 132 THR B O 1
ATOM 2975 N N . VAL E 2 153 ? 30.020 30.185 158.858 1.00 53.19 133 VAL B N 1
ATOM 2976 C CA . VAL E 2 153 ? 30.565 29.472 157.711 1.00 43.92 133 VAL B CA 1
ATOM 2977 C C . VAL E 2 153 ? 29.859 28.140 157.536 1.00 43.35 133 VAL B C 1
ATOM 2978 O O . VAL E 2 153 ? 29.849 27.322 158.449 1.00 48.93 133 VAL B O 1
ATOM 2982 N N . ILE E 2 154 ? 29.266 27.934 156.363 1.00 46.04 134 ILE B N 1
ATOM 2983 C CA . ILE E 2 154 ? 28.537 26.704 156.062 1.00 49.07 134 ILE B CA 1
ATOM 2984 C C . ILE E 2 154 ? 29.126 26.043 154.810 1.00 51.21 134 ILE B C 1
ATOM 2985 O O . ILE E 2 154 ? 29.788 26.708 154.014 1.00 41.30 134 ILE B O 1
ATOM 2990 N N . PRO E 2 155 ? 28.903 24.727 154.627 1.00 61.30 135 PRO B N 1
ATOM 2991 C CA . PRO E 2 155 ? 28.163 23.782 155.474 1.00 59.39 135 PRO B CA 1
ATOM 2992 C C . PRO E 2 155 ? 28.969 23.298 156.678 1.00 76.28 135 PRO B C 1
ATOM 2993 O O . PRO E 2 155 ? 29.942 23.956 157.066 1.00 69.83 135 PRO B O 1
ATOM 2997 N N . SER F 2 19 ? 29.265 60.171 113.149 1.00 74.98 -1 SER D N 1
ATOM 2998 C CA . SER F 2 19 ? 28.001 59.762 113.712 1.00 76.50 -1 SER D CA 1
ATOM 2999 C C . SER F 2 19 ? 26.974 60.885 113.738 1.00 79.43 -1 SER D C 1
ATOM 3000 O O . SER F 2 19 ? 25.855 60.668 114.163 1.00 78.97 -1 SER D O 1
ATOM 3003 N N . HIS F 2 20 ? 27.338 62.074 113.278 1.00 65.86 0 HIS D N 1
ATOM 3004 C CA . HIS F 2 20 ? 26.376 63.166 113.281 1.00 71.47 0 HIS D CA 1
ATOM 3005 C C . HIS F 2 20 ? 26.519 64.231 112.236 1.00 61.24 0 HIS D C 1
ATOM 3006 O O . HIS F 2 20 ? 27.589 64.604 111.871 1.00 63.47 0 HIS D O 1
ATOM 3021 N N . ILE F 2 22 ? 24.825 68.029 111.144 1.00 51.76 2 ILE D N 1
ATOM 3022 C CA . ILE F 2 22 ? 23.978 69.203 111.410 1.00 43.21 2 ILE D CA 1
ATOM 3023 C C . ILE F 2 22 ? 23.370 69.753 110.114 1.00 47.44 2 ILE D C 1
ATOM 3024 O O . ILE F 2 22 ? 24.082 69.985 109.138 1.00 45.51 2 ILE D O 1
ATOM 3029 N N . ILE F 2 23 ? 22.057 69.975 110.114 1.00 48.75 3 ILE D N 1
ATOM 3030 C CA . ILE F 2 23 ? 21.325 70.245 108.876 1.00 50.58 3 ILE D CA 1
ATOM 3031 C C . ILE F 2 23 ? 20.698 71.637 108.803 1.00 52.23 3 ILE D C 1
ATOM 3032 O O . ILE F 2 23 ? 19.800 71.965 109.579 1.00 51.96 3 ILE D O 1
ATOM 3037 N N . ASP F 2 24 ? 21.177 72.452 107.868 1.00 61.85 4 ASP D N 1
ATOM 3038 C CA . ASP F 2 24 ? 20.601 73.772 107.614 1.00 53.73 4 ASP D CA 1
ATOM 3039 C C . ASP F 2 24 ? 19.320 73.739 106.762 1.00 54.48 4 ASP D C 1
ATOM 3040 O O . ASP F 2 24 ? 19.061 72.773 106.042 1.00 60.68 4 ASP D O 1
ATOM 3045 N N . THR F 2 25 ? 18.536 74.811 106.861 1.00 50.01 5 THR D N 1
ATOM 3046 C CA . THR F 2 25 ? 17.290 74.996 106.116 1.00 54.53 5 THR D CA 1
ATOM 3047 C C . THR F 2 25 ? 17.404 74.777 104.605 1.00 53.36 5 THR D C 1
ATOM 3048 O O . THR F 2 25 ? 16.548 74.132 103.998 1.00 52.25 5 THR D O 1
ATOM 3052 N N . SER F 2 26 ? 18.460 75.319 104.006 1.00 49.04 6 SER D N 1
ATOM 3053 C CA . SER F 2 26 ? 18.689 75.207 102.566 1.00 59.53 6 SER D CA 1
ATOM 3054 C C . SER F 2 26 ? 18.651 73.758 102.074 1.00 58.68 6 SER D C 1
ATOM 3055 O O . SER F 2 26 ? 17.926 73.422 101.126 1.00 55.46 6 SER D O 1
ATOM 3058 N N . ALA F 2 27 ? 19.428 72.909 102.740 1.00 57.94 7 ALA D N 1
ATOM 3059 C CA . ALA F 2 27 ? 19.513 71.490 102.413 1.00 53.58 7 ALA D CA 1
ATOM 3060 C C . ALA F 2 27 ? 18.179 70.766 102.549 1.00 51.09 7 ALA D C 1
ATOM 3061 O O . ALA F 2 27 ? 17.898 69.848 101.789 1.00 52.15 7 ALA D O 1
ATOM 3063 N N . LEU F 2 28 ? 17.369 71.153 103.529 1.00 42.36 8 LEU D N 1
ATOM 3064 C CA . LEU F 2 28 ? 16.068 70.511 103.705 1.00 49.66 8 LEU D CA 1
ATOM 3065 C C . LEU F 2 28 ? 15.108 70.952 102.612 1.00 52.11 8 LEU D C 1
ATOM 3066 O O . LEU F 2 28 ? 14.314 70.151 102.113 1.00 57.10 8 LEU D O 1
ATOM 3071 N N . LEU F 2 29 ? 15.186 72.230 102.252 1.00 54.06 9 LEU D N 1
ATOM 3072 C CA . LEU F 2 29 ? 14.459 72.737 101.096 1.00 57.44 9 LEU D CA 1
ATOM 3073 C C . LEU F 2 29 ? 14.820 71.927 99.853 1.00 54.40 9 LEU D C 1
ATOM 3074 O O . LEU F 2 29 ? 13.940 71.525 99.093 1.00 54.05 9 LEU D O 1
ATOM 3079 N N . ALA F 2 30 ? 16.108 71.661 99.659 1.00 43.10 10 ALA D N 1
ATOM 3080 C CA . ALA F 2 30 ? 16.547 70.894 98.493 1.00 53.66 10 ALA D CA 1
ATOM 3081 C C . ALA F 2 30 ? 16.104 69.426 98.565 1.00 64.58 10 ALA D C 1
ATOM 3082 O O . ALA F 2 30 ? 15.733 68.833 97.551 1.00 66.02 10 ALA D O 1
ATOM 3084 N N . TYR F 2 31 ? 16.145 68.849 99.763 1.00 65.40 11 TYR D N 1
ATOM 3085 C CA . TYR F 2 31 ? 15.861 67.428 99.958 1.00 59.34 11 TYR D CA 1
ATOM 3086 C C . TYR F 2 31 ? 14.380 67.108 99.801 1.00 65.27 11 TYR D C 1
ATOM 3087 O O . TYR F 2 31 ? 14.021 66.113 99.173 1.00 65.34 11 TYR D O 1
ATOM 3096 N N . PHE F 2 32 ? 13.521 67.950 100.368 1.00 62.50 12 PHE D N 1
ATOM 3097 C CA . PHE F 2 32 ? 12.080 67.702 100.326 1.00 62.83 12 PHE D CA 1
ATOM 3098 C C . PHE F 2 32 ? 11.449 68.003 98.962 1.00 65.09 12 PHE D C 1
ATOM 3099 O O . PHE F 2 32 ? 10.344 67.540 98.671 1.00 67.89 12 PHE D O 1
ATOM 3107 N N . ASP F 2 33 ? 12.152 68.763 98.127 1.00 67.52 13 ASP D N 1
ATOM 3108 C CA . ASP F 2 33 ? 11.611 69.185 96.836 1.00 62.00 13 ASP D CA 1
ATOM 3109 C C . ASP F 2 33 ? 12.391 68.542 95.689 1.00 73.81 13 ASP D C 1
ATOM 3110 O O . ASP F 2 33 ? 13.568 68.841 95.480 1.00 76.79 13 ASP D O 1
ATOM 3115 N N . ALA F 2 34 ? 11.717 67.675 94.937 1.00 73.87 14 ALA D N 1
ATOM 3116 C CA . ALA F 2 34 ? 12.330 66.980 93.808 1.00 72.52 14 ALA D CA 1
ATOM 3117 C C . ALA F 2 34 ? 12.774 67.950 92.714 1.00 69.93 14 ALA D C 1
ATOM 3118 O O . ALA F 2 34 ? 13.757 67.701 92.015 1.00 66.42 14 ALA D O 1
ATOM 3120 N N . ALA F 2 35 ? 12.053 69.059 92.581 1.00 71.78 15 ALA D N 1
ATOM 3121 C CA . ALA F 2 35 ? 12.285 70.007 91.495 1.00 68.96 15 ALA D CA 1
ATOM 3122 C C . ALA F 2 35 ? 13.562 70.824 91.687 1.00 70.60 15 ALA D C 1
ATOM 3123 O O . ALA F 2 35 ? 14.171 71.268 90.713 1.00 72.11 15 ALA D O 1
ATOM 3125 N N . GLU F 2 36 ? 13.957 71.020 92.942 1.00 68.03 16 GLU D N 1
ATOM 3126 C CA . GLU F 2 36 ? 15.176 71.754 93.262 1.00 67.65 16 GLU D CA 1
ATOM 3127 C C . GLU F 2 36 ? 16.396 71.126 92.591 1.00 66.76 16 GLU D C 1
ATOM 3128 O O . GLU F 2 36 ? 16.573 69.909 92.629 1.00 78.67 16 GLU D O 1
ATOM 3134 N N . PRO F 2 37 ? 17.238 71.963 91.963 1.00 68.11 17 PRO D N 1
ATOM 3135 C CA . PRO F 2 37 ? 18.448 71.531 91.250 1.00 63.64 17 PRO D CA 1
ATOM 3136 C C . PRO F 2 37 ? 19.379 70.665 92.102 1.00 63.54 17 PRO D C 1
ATOM 3137 O O . PRO F 2 37 ? 20.022 69.760 91.571 1.00 76.52 17 PRO D O 1
ATOM 3141 N N . ASP F 2 38 ? 19.428 70.932 93.404 1.00 65.86 18 ASP D N 1
ATOM 3142 C CA . ASP F 2 38 ? 20.360 70.249 94.298 1.00 75.01 18 ASP D CA 1
ATOM 3143 C C . ASP F 2 38 ? 19.792 68.990 94.947 1.00 69.42 18 ASP D C 1
ATOM 3144 O O . ASP F 2 38 ? 20.495 68.323 95.706 1.00 61.92 18 ASP D O 1
ATOM 3149 N N . HIS F 2 39 ? 18.531 68.673 94.656 1.00 67.71 19 HIS D N 1
ATOM 3150 C CA . HIS F 2 39 ? 17.814 67.585 95.331 1.00 64.44 19 HIS D CA 1
ATOM 3151 C C . HIS F 2 39 ? 18.586 66.263 95.372 1.00 67.16 19 HIS D C 1
ATOM 3152 O O . HIS F 2 39 ? 18.649 65.610 96.416 1.00 66.33 19 HIS D O 1
ATOM 3159 N N . ALA F 2 40 ? 19.176 65.882 94.243 1.00 76.19 20 ALA D N 1
ATOM 3160 C CA . ALA F 2 40 ? 19.901 64.616 94.128 1.00 68.33 20 ALA D CA 1
ATOM 3161 C C . ALA F 2 40 ? 21.137 64.555 95.029 1.00 69.27 20 ALA D C 1
ATOM 3162 O O . ALA F 2 40 ? 21.309 63.614 95.816 1.00 76.83 20 ALA D O 1
ATOM 3164 N N . ALA F 2 41 ? 21.993 65.564 94.887 1.00 63.65 21 ALA D N 1
ATOM 3165 C CA . ALA F 2 41 ? 23.239 65.669 95.640 1.00 69.82 21 ALA D CA 1
ATOM 3166 C C . ALA F 2 41 ? 23.002 65.614 97.142 1.00 73.51 21 ALA D C 1
ATOM 3167 O O . ALA F 2 41 ? 23.797 65.037 97.882 1.00 74.03 21 ALA D O 1
ATOM 3169 N N . VAL F 2 42 ? 21.905 66.220 97.583 1.00 58.39 22 VAL D N 1
ATOM 3170 C CA . VAL F 2 42 ? 21.558 66.241 98.998 1.00 62.58 22 VAL D CA 1
ATOM 3171 C C . VAL F 2 42 ? 20.976 64.890 99.422 1.00 66.63 22 VAL D C 1
ATOM 3172 O O . VAL F 2 42 ? 21.297 64.365 100.501 1.00 74.60 22 VAL D O 1
ATOM 3176 N N . SER F 2 43 ? 20.137 64.324 98.557 1.00 71.73 23 SER D N 1
ATOM 3177 C CA . SER F 2 43 ? 19.555 63.005 98.789 1.00 67.24 23 SER D CA 1
ATOM 3178 C C . SER F 2 43 ? 20.624 61.942 99.032 1.00 71.70 23 SER D C 1
ATOM 3179 O O . SER F 2 43 ? 20.493 61.127 99.946 1.00 81.33 23 SER D O 1
ATOM 3182 N N . GLU F 2 44 ? 21.684 61.955 98.226 1.00 64.39 24 GLU D N 1
ATOM 3183 C CA . GLU F 2 44 ? 22.765 60.979 98.393 1.00 77.94 24 GLU D CA 1
ATOM 3184 C C . GLU F 2 44 ? 23.535 61.150 99.701 1.00 83.14 24 GLU D C 1
ATOM 3185 O O . GLU F 2 44 ? 24.162 60.208 100.184 1.00 89.79 24 GLU D O 1
ATOM 3191 N N . CYS F 2 45 ? 23.517 62.358 100.253 1.00 88.10 25 CYS D N 1
ATOM 3192 C CA . CYS F 2 45 ? 24.150 62.602 101.542 1.00 82.78 25 CYS D CA 1
ATOM 3193 C C . CYS F 2 45 ? 23.273 62.113 102.689 1.00 76.30 25 CYS D C 1
ATOM 3194 O O . CYS F 2 45 ? 23.758 61.446 103.603 1.00 85.49 25 CYS D O 1
ATOM 3197 N N . ILE F 2 46 ? 21.980 62.425 102.633 1.00 70.21 26 ILE D N 1
ATOM 3198 C CA . ILE F 2 46 ? 21.086 62.049 103.729 1.00 74.67 26 ILE D CA 1
ATOM 3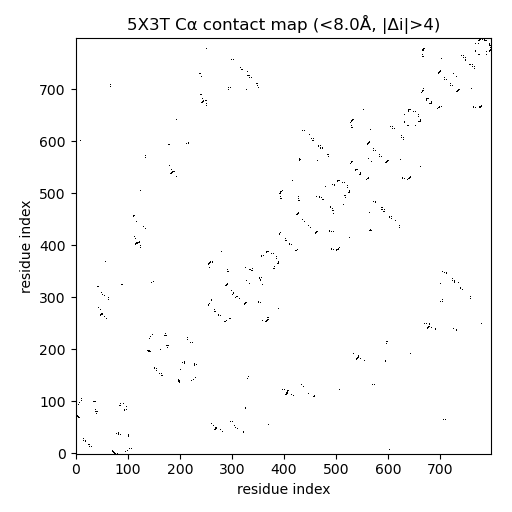199 C C . ILE F 2 46 ? 20.812 60.550 103.711 1.00 80.68 26 ILE D C 1
ATOM 3200 O O . ILE F 2 46 ? 21.151 59.840 104.655 1.00 76.54 26 ILE D O 1
ATOM 3205 N N . ASP F 2 47 ? 20.178 60.072 102.649 1.00 91.05 27 ASP D N 1
ATOM 3206 C CA . ASP F 2 47 ? 20.055 58.640 102.446 1.00 84.17 27 ASP D CA 1
ATOM 3207 C C . ASP F 2 47 ? 21.480 58.125 102.246 1.00 85.08 27 ASP D C 1
ATOM 3208 O O . ASP F 2 47 ? 22.259 58.745 101.520 1.00 89.41 27 ASP D O 1
ATOM 3213 N N . SER F 2 48 ? 21.801 57.000 102.890 1.00 87.36 28 SER D N 1
ATOM 3214 C CA . SER F 2 48 ? 23.173 56.488 103.040 1.00 88.37 28 SER D CA 1
ATOM 3215 C C . SER F 2 48 ? 24.069 57.378 103.910 1.00 90.67 28 SER D C 1
ATOM 3216 O O . SER F 2 48 ? 25.214 57.666 103.548 1.00 93.67 28 SER D O 1
ATOM 3219 N N . SER F 2 49 ? 23.546 57.804 105.056 1.00 83.42 29 SER D N 1
ATOM 3220 C CA . SER F 2 49 ? 24.319 58.588 106.019 1.00 91.26 29 SER D CA 1
ATOM 3221 C C . SER F 2 49 ? 24.911 57.715 107.107 1.00 92.21 29 SER D C 1
ATOM 3222 O O . SER F 2 49 ? 26.132 57.630 107.262 1.00 92.45 29 SER D O 1
ATOM 3225 N N . ALA F 2 50 ? 24.000 57.102 107.863 1.00 86.91 30 ALA D N 1
ATOM 3226 C CA . ALA F 2 50 ? 24.274 56.369 109.098 1.00 85.73 30 ALA D CA 1
ATOM 3227 C C . ALA F 2 50 ? 24.615 57.323 110.232 1.00 88.55 30 ALA D C 1
ATOM 3228 O O . ALA F 2 50 ? 24.632 56.932 111.391 1.00 87.38 30 ALA D O 1
ATOM 3230 N N . ASP F 2 51 ? 24.855 58.587 109.908 1.00 93.58 31 ASP D N 1
ATOM 3231 C CA . ASP F 2 51 ? 24.937 59.592 110.955 1.00 82.62 31 ASP D CA 1
ATOM 3232 C C . ASP F 2 51 ? 23.493 59.886 111.365 1.00 70.21 31 ASP D C 1
ATOM 3233 O O . ASP F 2 51 ? 22.557 59.669 110.587 1.00 74.53 31 ASP D O 1
ATOM 3238 N N . ALA F 2 52 ? 23.301 60.362 112.588 1.00 67.22 32 ALA D N 1
ATOM 3239 C CA . ALA F 2 52 ? 21.982 60.817 113.005 1.00 67.17 32 ALA D CA 1
ATOM 3240 C C . ALA F 2 52 ? 21.754 62.167 112.343 1.00 69.41 32 ALA D C 1
ATOM 3241 O O . ALA F 2 52 ? 22.711 62.882 112.050 1.00 63.97 32 ALA D O 1
ATOM 3243 N N . LEU F 2 53 ? 20.500 62.516 112.090 1.00 65.10 33 LEU D N 1
ATOM 3244 C CA . LEU F 2 53 ? 20.202 63.740 111.358 1.00 65.95 33 LEU D CA 1
ATOM 3245 C C . LEU F 2 53 ? 19.732 64.842 112.308 1.00 67.92 33 LEU D C 1
ATOM 3246 O O . LEU F 2 53 ? 18.614 64.791 112.822 1.00 58.65 33 LEU D O 1
ATOM 3251 N N . VAL F 2 54 ? 20.569 65.852 112.526 1.00 64.96 34 VAL D N 1
ATOM 3252 C CA . VAL F 2 54 ? 20.253 66.875 113.521 1.00 55.54 34 VAL D CA 1
ATOM 3253 C C . VAL F 2 54 ? 19.616 68.114 112.903 1.00 50.86 34 VAL D C 1
ATOM 3254 O O . VAL F 2 54 ? 20.216 68.776 112.056 1.00 49.93 34 VAL D O 1
ATOM 3258 N N . VAL F 2 55 ? 18.395 68.416 113.335 1.00 45.13 35 VAL D N 1
ATOM 3259 C CA . VAL F 2 55 ? 17.666 69.585 112.854 1.00 41.13 35 VAL D CA 1
ATOM 3260 C C . VAL F 2 55 ? 17.271 70.482 114.022 1.00 43.80 35 VAL D C 1
ATOM 3261 O O . VAL F 2 55 ? 16.589 70.045 114.948 1.00 52.25 35 VAL D O 1
ATOM 3265 N N . SER F 2 56 ? 17.718 71.735 113.977 1.00 46.42 36 SER D N 1
ATOM 3266 C CA . SER F 2 56 ? 17.363 72.718 114.999 1.00 39.39 36 SER D CA 1
ATOM 3267 C C . SER F 2 56 ? 15.890 73.099 114.874 1.00 40.28 36 SER D C 1
ATOM 3268 O O . SER F 2 56 ? 15.321 73.029 113.785 1.00 50.58 36 SER D O 1
ATOM 3271 N N . PRO F 2 57 ? 15.257 73.479 115.996 1.00 37.50 37 PRO D N 1
ATOM 3272 C CA . PRO F 2 57 ? 13.870 73.953 115.922 1.00 38.48 37 PRO D CA 1
ATOM 3273 C C . PRO F 2 57 ? 13.770 75.286 115.187 1.00 46.34 37 PRO D C 1
ATOM 3274 O O . PRO F 2 57 ? 12.727 75.601 114.606 1.00 56.47 37 PRO D O 1
ATOM 3278 N N . TYR F 2 58 ? 14.858 76.051 115.217 1.00 42.61 38 TYR D N 1
ATOM 3279 C CA . TYR F 2 58 ? 14.954 77.313 114.495 1.00 42.81 38 TYR D CA 1
ATOM 3280 C C . TYR F 2 58 ? 14.869 77.050 112.990 1.00 41.79 38 TYR D C 1
ATOM 3281 O O . TYR F 2 58 ? 14.189 77.777 112.247 1.00 45.86 38 TYR D O 1
ATOM 3290 N N . VAL F 2 59 ? 15.547 75.990 112.554 1.00 40.12 39 VAL D N 1
ATOM 3291 C CA . VAL F 2 59 ? 15.490 75.550 111.160 1.00 50.27 39 VAL D CA 1
ATOM 3292 C C . VAL F 2 59 ? 14.092 75.052 110.799 1.00 50.30 39 VAL D C 1
ATOM 3293 O O . VAL F 2 59 ? 13.607 75.291 109.693 1.00 58.78 39 VAL D O 1
ATOM 3297 N N . VAL F 2 60 ? 13.452 74.358 111.734 1.00 43.48 40 VAL D N 1
ATOM 3298 C CA . VAL F 2 60 ? 12.072 73.925 111.552 1.00 54.12 40 VAL D CA 1
ATOM 3299 C C . VAL F 2 60 ? 11.169 75.131 111.319 1.00 49.63 40 VAL D C 1
ATOM 3300 O O . VAL F 2 60 ? 10.334 75.120 110.418 1.00 56.03 40 VAL D O 1
ATOM 3304 N N . ALA F 2 61 ? 11.362 76.173 112.121 1.00 42.49 41 ALA D N 1
ATOM 3305 C CA . ALA F 2 61 ? 10.623 77.425 111.971 1.00 48.83 41 ALA D CA 1
ATOM 3306 C C . ALA F 2 61 ? 10.796 78.021 110.572 1.00 51.58 41 ALA D C 1
ATOM 3307 O O . ALA F 2 61 ? 9.812 78.260 109.846 1.00 59.28 41 ALA D O 1
ATOM 3309 N N . GLU F 2 62 ? 12.054 78.250 110.200 1.00 40.94 42 GLU D N 1
ATOM 3310 C CA . GLU F 2 62 ? 12.372 78.800 108.881 1.00 44.56 42 GLU D CA 1
ATOM 3311 C C . GLU F 2 62 ? 11.771 77.976 107.740 1.00 46.26 42 GLU D C 1
ATOM 3312 O O . GLU F 2 62 ? 11.070 78.517 106.879 1.00 52.74 42 GLU D O 1
ATOM 3318 N N . LEU F 2 63 ? 12.044 76.674 107.743 1.00 58.92 43 LEU D N 1
ATOM 3319 C CA . LEU F 2 63 ? 11.497 75.743 106.753 1.00 48.82 43 LEU D CA 1
ATOM 3320 C C . LEU F 2 63 ? 9.981 75.820 106.653 1.00 45.36 43 LEU D C 1
ATOM 3321 O O . LEU F 2 63 ? 9.419 75.846 105.557 1.00 53.60 43 LEU D O 1
ATOM 3326 N N . ASP F 2 64 ? 9.330 75.849 107.810 1.00 41.40 44 ASP D N 1
ATOM 3327 C CA . ASP F 2 64 ? 7.880 75.949 107.871 1.00 49.24 44 ASP D CA 1
ATOM 3328 C C . ASP F 2 64 ? 7.430 77.180 107.108 1.00 56.19 44 ASP D C 1
ATOM 3329 O O . ASP F 2 64 ? 6.664 77.074 106.144 1.00 58.53 44 ASP D O 1
ATOM 3334 N N . TYR F 2 65 ? 7.945 78.338 107.516 1.00 57.02 45 TYR D N 1
ATOM 3335 C CA . TYR F 2 65 ? 7.559 79.593 106.875 1.00 56.17 45 TYR D CA 1
ATOM 3336 C C . TYR F 2 65 ? 7.782 79.559 105.361 1.00 56.51 45 TYR D C 1
ATOM 3337 O O . TYR F 2 65 ? 6.882 79.894 104.582 1.00 54.51 45 TYR D O 1
ATOM 3346 N N . LEU F 2 66 ? 8.981 79.146 104.956 1.00 54.15 46 LEU D N 1
ATOM 3347 C CA . LEU F 2 66 ? 9.385 79.165 103.553 1.00 54.96 46 LEU D CA 1
ATOM 3348 C C . LEU F 2 66 ? 8.565 78.240 102.663 1.00 58.32 46 LEU D C 1
ATOM 3349 O O . LEU F 2 66 ? 8.052 78.671 101.628 1.00 57.84 46 LEU D O 1
ATOM 3354 N N . VAL F 2 67 ? 8.475 76.968 103.041 1.00 58.32 47 VAL D N 1
ATOM 3355 C CA . VAL F 2 67 ? 7.689 76.010 102.277 1.00 52.66 47 VAL D CA 1
ATOM 3356 C C . VAL F 2 67 ? 6.235 76.449 102.214 1.00 51.78 47 VAL D C 1
ATOM 3357 O O . VAL F 2 67 ? 5.606 76.405 101.156 1.00 59.97 47 VAL D O 1
ATOM 3361 N N . ALA F 2 68 ? 5.722 76.908 103.350 1.00 46.37 48 ALA D N 1
ATOM 3362 C CA . ALA F 2 68 ? 4.359 77.415 103.413 1.00 55.16 48 ALA D CA 1
ATOM 3363 C C . ALA F 2 68 ? 4.102 78.530 102.396 1.00 61.93 48 ALA D C 1
ATOM 3364 O O . ALA F 2 68 ? 3.178 78.433 101.588 1.00 63.31 48 ALA D O 1
ATOM 3366 N N . THR F 2 69 ? 4.915 79.583 102.428 1.00 53.84 49 THR D N 1
ATOM 3367 C CA . THR F 2 69 ? 4.659 80.744 101.576 1.00 55.25 49 THR D CA 1
ATOM 3368 C C . THR F 2 69 ? 5.038 80.545 100.100 1.00 58.59 49 THR D C 1
ATOM 3369 O O . THR F 2 69 ? 4.388 81.102 99.216 1.00 56.87 49 THR D O 1
ATOM 3373 N N . ARG F 2 70 ? 6.092 79.779 99.829 1.00 53.64 50 ARG D N 1
ATOM 3374 C CA . ARG F 2 70 ? 6.565 79.602 98.447 1.00 63.20 50 ARG D CA 1
ATOM 3375 C C . ARG F 2 70 ? 6.022 78.380 97.705 1.00 70.40 50 ARG D C 1
ATOM 3376 O O . ARG F 2 70 ? 6.185 78.261 96.495 1.00 77.64 50 ARG D O 1
ATOM 3384 N N . VAL F 2 71 ? 5.382 77.478 98.433 1.00 65.25 51 VAL D N 1
ATOM 3385 C CA . VAL F 2 71 ? 4.956 76.195 97.880 1.00 68.28 51 VAL D CA 1
ATOM 3386 C C . VAL F 2 71 ? 3.470 76.033 98.201 1.00 60.07 51 VAL D C 1
ATOM 3387 O O . VAL F 2 71 ? 2.656 75.743 97.333 1.00 74.48 51 VAL D O 1
ATOM 3391 N N . GLY F 2 72 ? 3.150 76.214 99.478 1.00 61.29 52 GLY D N 1
ATOM 3392 C CA . GLY F 2 72 ? 1.793 76.126 99.991 1.00 69.19 52 GLY D CA 1
ATOM 3393 C C . GLY F 2 72 ? 1.490 75.035 101.003 1.00 71.44 52 GLY D C 1
ATOM 3394 O O . GLY F 2 72 ? 2.302 74.142 101.240 1.00 65.66 52 GLY D O 1
ATOM 3395 N N . VAL F 2 73 ? 0.320 75.142 101.631 1.00 64.27 53 VAL D N 1
ATOM 3396 C CA . VAL F 2 73 ? 0.045 74.446 102.888 1.00 62.35 53 VAL D CA 1
ATOM 3397 C C . VAL F 2 73 ? 0.199 72.933 102.816 1.00 68.34 53 VAL D C 1
ATOM 3398 O O . VAL F 2 73 ? 0.731 72.326 103.745 1.00 74.73 53 VAL D O 1
ATOM 3402 N N . ASP F 2 74 ? -0.242 72.329 101.718 1.00 69.00 54 ASP D N 1
ATOM 3403 C CA . ASP F 2 74 ? -0.131 70.882 101.551 1.00 73.90 54 ASP D CA 1
ATOM 3404 C C . ASP F 2 74 ? 1.306 70.418 101.801 1.00 73.46 54 ASP D C 1
ATOM 3405 O O . ASP F 2 74 ? 1.553 69.502 102.594 1.00 71.74 54 ASP D O 1
ATOM 3410 N N . ALA F 2 75 ? 2.250 71.104 101.167 1.00 72.70 55 ALA D N 1
ATOM 3411 C CA . ALA F 2 75 ? 3.670 70.807 101.335 1.00 74.03 55 ALA D CA 1
ATOM 3412 C C . ALA F 2 75 ? 4.160 71.073 102.755 1.00 69.57 55 ALA D C 1
ATOM 3413 O O . ALA F 2 75 ? 4.944 70.296 103.293 1.00 61.52 55 ALA D O 1
ATOM 3415 N N . GLU F 2 76 ? 3.709 72.178 103.346 1.00 56.09 56 GLU D N 1
ATOM 3416 C CA . GLU F 2 76 ? 4.019 72.515 104.735 1.00 59.87 56 GLU D CA 1
ATOM 3417 C C . GLU F 2 76 ? 3.702 71.340 105.653 1.00 63.24 56 GLU D C 1
ATOM 3418 O O . GLU F 2 76 ? 4.550 70.879 106.430 1.00 67.42 56 GLU D O 1
ATOM 3424 N N . LEU F 2 77 ? 2.469 70.856 105.530 1.00 69.53 57 LEU D N 1
ATOM 3425 C CA . LEU F 2 77 ? 1.986 69.708 106.284 1.00 63.99 57 LEU D CA 1
ATOM 3426 C C . LEU F 2 77 ? 2.826 68.465 106.032 1.00 62.41 57 LEU D C 1
ATOM 3427 O O . LEU F 2 77 ? 3.223 67.773 106.979 1.00 59.72 57 LEU D O 1
ATOM 3432 N N . ALA F 2 78 ? 3.088 68.181 104.757 1.00 62.03 58 ALA D N 1
ATOM 3433 C CA . ALA F 2 78 ? 3.937 67.048 104.400 1.00 57.84 58 ALA D CA 1
ATOM 3434 C C . ALA F 2 78 ? 5.257 67.115 105.178 1.00 66.45 58 ALA D C 1
ATOM 3435 O O . ALA F 2 78 ? 5.631 66.167 105.883 1.00 75.60 58 ALA D O 1
ATOM 3437 N N . VAL F 2 79 ? 5.928 68.260 105.077 1.00 70.58 59 VAL D N 1
ATOM 3438 C CA . VAL F 2 79 ? 7.215 68.488 105.723 1.00 63.12 59 VAL D CA 1
ATOM 3439 C C . VAL F 2 79 ? 7.146 68.292 107.243 1.00 56.72 59 VAL D C 1
ATOM 3440 O O . VAL F 2 79 ? 7.969 67.571 107.813 1.00 50.05 59 VAL D O 1
ATOM 3444 N N . LEU F 2 80 ? 6.167 68.921 107.896 1.00 59.16 60 LEU D N 1
ATOM 3445 C CA . LEU F 2 80 ? 6.024 68.789 109.350 1.00 55.84 60 LEU D CA 1
ATOM 3446 C C . LEU F 2 80 ? 5.843 67.332 109.765 1.00 61.81 60 LEU D C 1
ATOM 3447 O O . LEU F 2 80 ? 6.476 66.859 110.719 1.00 55.34 60 LEU D O 1
ATOM 3452 N N . ARG F 2 81 ? 4.988 66.619 109.039 1.00 66.54 61 ARG D N 1
ATOM 3453 C CA . ARG F 2 81 ? 4.696 65.229 109.369 1.00 64.91 61 ARG D CA 1
ATOM 3454 C C . ARG F 2 81 ? 5.916 64.319 109.176 1.00 67.31 61 ARG D C 1
ATOM 3455 O O . ARG F 2 81 ? 6.163 63.417 109.988 1.00 66.13 61 ARG D O 1
ATOM 3463 N N . GLU F 2 82 ? 6.692 64.569 108.124 1.00 51.17 62 GLU D N 1
ATOM 3464 C CA . GLU F 2 82 ? 7.962 63.854 107.956 1.00 56.78 62 GLU D CA 1
ATOM 3465 C C . GLU F 2 82 ? 8.926 64.141 109.094 1.00 61.90 62 GLU D C 1
ATOM 3466 O O . GLU F 2 82 ? 9.592 63.238 109.591 1.00 60.86 62 GLU D O 1
ATOM 3472 N N . LEU F 2 83 ? 9.006 65.406 109.491 1.00 60.33 63 LEU D N 1
ATOM 3473 C CA . LEU F 2 83 ? 9.890 65.803 110.581 1.00 61.57 63 LEU D CA 1
ATOM 3474 C C . LEU F 2 83 ? 9.511 65.126 111.895 1.00 63.27 63 LEU D C 1
ATOM 3475 O O . LEU F 2 83 ? 10.377 64.751 112.685 1.00 60.06 63 LEU D O 1
ATOM 3480 N N . ALA F 2 84 ? 8.213 64.963 112.126 1.00 58.51 64 ALA D N 1
ATOM 3481 C CA . ALA F 2 84 ? 7.741 64.353 113.366 1.00 62.79 64 ALA D CA 1
ATOM 3482 C C . ALA F 2 84 ? 7.664 62.833 113.244 1.00 68.28 64 ALA D C 1
ATOM 3483 O O . ALA F 2 84 ? 7.356 62.136 114.212 1.00 57.10 64 ALA D O 1
ATOM 3485 N N . GLY F 2 85 ? 7.962 62.331 112.048 1.00 71.67 65 GLY D N 1
ATOM 3486 C CA . GLY F 2 85 ? 7.891 60.909 111.752 1.00 70.45 65 GLY D CA 1
ATOM 3487 C C . GLY F 2 85 ? 8.848 59.979 112.484 1.00 73.38 65 GLY D C 1
ATOM 3488 O O . GLY F 2 85 ? 8.658 58.760 112.478 1.00 73.74 65 GLY D O 1
ATOM 3489 N N . GLY F 2 86 ? 9.883 60.539 113.104 1.00 70.70 66 GLY D N 1
ATOM 3490 C CA . GLY F 2 86 ? 10.806 59.751 113.904 1.00 62.73 66 GLY D CA 1
ATOM 3491 C C . GLY F 2 86 ? 12.184 59.512 113.306 1.00 58.08 66 GLY D C 1
ATOM 3492 O O . GLY F 2 86 ? 13.067 58.981 113.977 1.00 61.25 66 GLY D O 1
ATOM 3493 N N . ALA F 2 87 ? 12.373 59.899 112.049 1.00 58.87 67 ALA D N 1
ATOM 3494 C CA . ALA F 2 87 ? 13.649 59.689 111.367 1.00 58.40 67 ALA D CA 1
ATOM 3495 C C . ALA F 2 87 ? 14.662 60.764 111.734 1.00 62.99 67 ALA D C 1
ATOM 3496 O O . ALA F 2 87 ? 15.860 60.624 111.480 1.00 60.80 67 ALA D O 1
ATOM 3498 N N . TRP F 2 88 ? 14.168 61.838 112.336 1.00 55.29 68 TR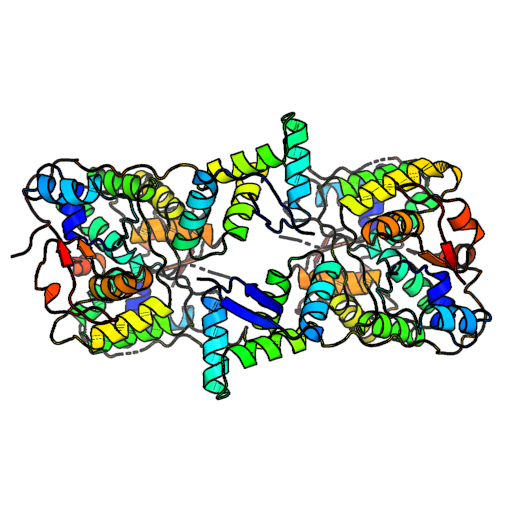P D N 1
ATOM 3499 C CA . TRP F 2 88 ? 14.983 63.012 112.589 1.00 57.25 68 TRP D CA 1
ATOM 3500 C C . TRP F 2 88 ? 15.264 63.215 114.063 1.00 59.40 68 TRP D C 1
ATOM 3501 O O . TRP F 2 88 ? 14.411 62.971 114.913 1.00 67.54 68 TRP D O 1
ATOM 3512 N N . GLU F 2 89 ? 16.465 63.696 114.354 1.00 55.29 69 GLU D N 1
ATOM 3513 C CA . GLU F 2 89 ? 16.802 64.112 115.702 1.00 58.65 69 GLU D CA 1
ATOM 3514 C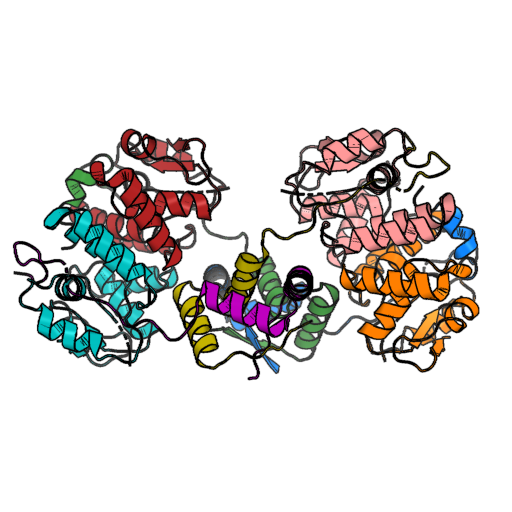 C . GLU F 2 89 ? 16.432 65.571 115.819 1.00 61.14 69 GLU D C 1
ATOM 3515 O O . GLU F 2 89 ? 17.099 66.438 115.262 1.00 59.02 69 GLU D O 1
ATOM 3521 N N . LEU F 2 90 ? 15.369 65.842 116.564 1.00 50.19 70 LEU D N 1
ATOM 3522 C CA . LEU F 2 90 ? 14.897 67.205 116.690 1.00 55.16 70 LEU D CA 1
ATOM 3523 C C . LEU F 2 90 ? 15.524 67.795 117.934 1.00 59.78 70 LEU D C 1
ATOM 3524 O O . LEU F 2 90 ? 15.182 67.429 119.057 1.00 66.56 70 LEU D O 1
ATOM 3529 N N . ALA F 2 91 ? 16.454 68.715 117.715 1.00 50.59 71 ALA D N 1
ATOM 3530 C CA . ALA F 2 91 ? 17.314 69.174 118.786 1.00 48.36 71 ALA D CA 1
ATOM 3531 C C . ALA F 2 91 ? 16.551 70.084 119.719 1.00 47.56 71 ALA D C 1
ATOM 3532 O O . ALA F 2 91 ? 15.553 70.691 119.336 1.00 52.92 71 ALA D O 1
ATOM 3534 N N . ASN F 2 92 ? 17.020 70.159 120.954 1.00 50.63 72 ASN D N 1
ATOM 3535 C CA . ASN F 2 92 ? 16.482 71.105 121.906 1.00 55.00 72 ASN D CA 1
ATOM 3536 C C . ASN F 2 92 ? 17.430 72.278 122.039 1.00 52.95 72 ASN D C 1
ATOM 3537 O O . ASN F 2 92 ? 18.643 72.094 122.112 1.00 55.69 72 ASN D O 1
ATOM 3542 N N . CYS F 2 93 ? 16.890 73.488 122.053 1.00 59.19 73 CYS D N 1
ATOM 3543 C CA . CYS F 2 93 ? 17.722 74.641 122.348 1.00 57.03 73 CYS D CA 1
ATOM 3544 C C . CYS F 2 93 ? 17.189 75.296 123.617 1.00 61.47 73 CYS D C 1
ATOM 3545 O O . CYS F 2 93 ? 16.132 75.928 123.613 1.00 66.39 73 CYS D O 1
ATOM 3548 N N . GLY F 2 94 ? 17.939 75.147 124.703 1.00 56.56 74 GLY D N 1
ATOM 3549 C CA . GLY F 2 94 ? 17.548 75.687 125.991 1.00 42.97 74 GLY D CA 1
ATOM 3550 C C . GLY F 2 94 ? 18.396 76.883 126.360 1.00 44.96 74 GLY D C 1
ATOM 3551 O O . GLY F 2 94 ? 19.071 77.454 125.502 1.00 50.63 74 GLY D O 1
ATOM 3552 N N . ALA F 2 95 ? 18.371 77.246 127.640 1.00 36.86 75 ALA D N 1
ATOM 3553 C CA . ALA F 2 95 ? 19.078 78.423 128.141 1.00 46.21 75 ALA D CA 1
ATOM 3554 C C . ALA F 2 95 ? 20.569 78.401 127.819 1.00 37.95 75 ALA D C 1
ATOM 3555 O O . ALA F 2 95 ? 21.118 79.389 127.334 1.00 48.09 75 ALA D O 1
ATOM 3557 N N . ALA F 2 96 ? 21.214 77.269 128.081 1.00 38.36 76 ALA D N 1
ATOM 3558 C CA . ALA F 2 96 ? 22.641 77.119 127.809 1.00 40.29 76 ALA D CA 1
ATOM 3559 C C . ALA F 2 96 ? 22.947 77.303 126.324 1.00 46.92 76 ALA D C 1
ATOM 3560 O O . ALA F 2 96 ? 23.879 78.026 125.945 1.00 51.80 76 ALA D O 1
ATOM 3562 N N . GLU F 2 97 ? 22.149 76.641 125.491 1.00 46.59 77 GLU D N 1
ATOM 3563 C CA . GLU F 2 97 ? 22.301 76.705 124.041 1.00 43.86 77 GLU D CA 1
ATOM 3564 C C . GLU F 2 97 ? 22.135 78.122 123.496 1.00 47.31 77 GLU D C 1
ATOM 3565 O O . GLU F 2 97 ? 22.880 78.533 122.608 1.00 39.23 77 GLU D O 1
ATOM 3571 N N . ILE F 2 98 ? 21.159 78.863 124.018 1.00 38.76 78 ILE D N 1
ATOM 3572 C CA . ILE F 2 98 ? 20.912 80.227 123.556 1.00 40.28 78 ILE D CA 1
ATOM 3573 C C . ILE F 2 98 ? 21.994 81.180 124.059 1.00 47.73 78 ILE D C 1
ATOM 3574 O O . ILE F 2 98 ? 22.404 82.090 123.340 1.00 41.23 78 ILE D O 1
ATOM 3579 N N . GLU F 2 99 ? 22.454 80.971 125.290 1.00 49.25 79 GLU D N 1
ATOM 3580 C CA . GLU F 2 99 ? 23.562 81.754 125.827 1.00 47.41 79 GLU D CA 1
ATOM 3581 C C . GLU F 2 99 ? 24.793 81.602 124.922 1.00 38.90 79 GLU D C 1
ATOM 3582 O O . GLU F 2 99 ? 25.374 82.593 124.444 1.00 46.04 79 GLU D O 1
ATOM 3588 N N . GLN F 2 100 ? 25.167 80.356 124.658 1.00 43.39 80 GLN D N 1
ATOM 3589 C CA . GLN F 2 100 ? 26.339 80.097 123.832 1.00 50.11 80 GLN D CA 1
ATOM 3590 C C . GLN F 2 100 ? 26.145 80.621 122.408 1.00 42.58 80 GLN D C 1
ATOM 3591 O O . GLN F 2 100 ? 27.072 81.187 121.810 1.00 40.90 80 GLN D O 1
ATOM 3597 N N . ALA F 2 101 ? 24.936 80.438 121.881 1.00 48.10 81 ALA D N 1
ATOM 3598 C CA . ALA F 2 101 ? 24.585 80.918 120.550 1.00 45.14 81 ALA D CA 1
ATOM 3599 C C . ALA F 2 101 ? 24.771 82.420 120.463 1.00 36.39 81 ALA D C 1
ATOM 3600 O O . ALA F 2 101 ? 25.260 82.943 119.462 1.00 39.43 81 ALA D O 1
ATOM 3602 N N . ALA F 2 102 ? 24.367 83.100 121.528 1.00 35.39 82 ALA D N 1
ATOM 3603 C CA . ALA F 2 102 ? 24.508 84.538 121.636 1.00 42.08 82 ALA D CA 1
ATOM 3604 C C . ALA F 2 102 ? 25.977 84.909 121.606 1.00 37.55 82 ALA D C 1
ATOM 3605 O O . ALA F 2 102 ? 26.361 85.890 120.967 1.00 46.27 82 ALA D O 1
ATOM 3607 N N . ARG F 2 103 ? 26.804 84.118 122.285 1.00 35.10 83 ARG D N 1
ATOM 3608 C CA . ARG F 2 103 ? 28.247 84.346 122.203 1.00 41.50 83 ARG D CA 1
ATOM 3609 C C . ARG F 2 103 ? 28.786 84.180 120.773 1.00 37.05 83 ARG D C 1
ATOM 3610 O O . ARG F 2 103 ? 29.661 84.945 120.342 1.00 42.53 83 ARG D O 1
ATOM 3618 N N . ILE F 2 104 ? 28.261 83.202 120.035 1.00 41.85 84 ILE D N 1
ATOM 3619 C CA . ILE F 2 104 ? 28.696 82.985 118.651 1.00 36.43 84 ILE D CA 1
ATOM 3620 C C . ILE F 2 104 ? 28.257 84.121 117.721 1.00 39.60 84 ILE D C 1
ATOM 3621 O O . ILE F 2 104 ? 29.031 84.565 116.869 1.00 35.80 84 ILE D O 1
ATOM 3626 N N . VAL F 2 105 ? 27.015 84.575 117.879 1.00 35.90 85 VAL D N 1
ATOM 3627 C CA . VAL F 2 105 ? 26.518 85.741 117.151 1.00 38.01 85 VAL D CA 1
ATOM 3628 C C . VAL F 2 105 ? 27.399 86.949 117.443 1.00 42.14 85 VAL D C 1
ATOM 3629 O O . VAL F 2 105 ? 27.762 87.698 116.546 1.00 39.47 85 VAL D O 1
ATOM 3633 N N . THR F 2 106 ? 27.738 87.118 118.716 1.00 39.92 86 THR D N 1
ATOM 3634 C CA . THR F 2 106 ? 28.585 88.215 119.182 1.00 39.09 86 THR D CA 1
ATOM 3635 C C . THR F 2 106 ? 29.961 88.207 118.519 1.00 42.74 86 THR D C 1
ATOM 3636 O O . THR F 2 106 ? 30.464 89.249 118.087 1.00 47.24 86 THR D O 1
ATOM 3640 N N . LYS F 2 107 ? 30.560 87.023 118.451 1.00 38.91 87 LYS D N 1
ATOM 3641 C CA . LYS F 2 107 ? 31.884 86.851 117.863 1.00 36.61 87 LYS D CA 1
ATOM 3642 C C . LYS F 2 107 ? 31.879 87.258 116.375 1.00 42.94 87 LYS D C 1
ATOM 3643 O O . LYS F 2 107 ? 32.821 87.896 115.892 1.00 63.64 87 LYS D O 1
ATOM 3649 N N . TYR F 2 108 ? 30.815 86.873 115.670 1.00 45.02 88 TYR D N 1
ATOM 3650 C CA . TYR F 2 108 ? 30.628 87.155 114.246 1.00 42.66 88 TYR D CA 1
ATOM 3651 C C . TYR F 2 108 ? 29.707 88.342 113.888 1.00 39.95 88 TYR D C 1
ATOM 3652 O O . TYR F 2 108 ? 29.344 88.505 112.722 1.00 51.20 88 TYR D O 1
ATOM 3661 N N . GLN F 2 109 ? 29.325 89.152 114.876 1.00 38.38 89 GLN D N 1
ATOM 3662 C CA . GLN F 2 109 ? 28.215 90.119 114.755 1.00 53.61 89 GLN D CA 1
ATOM 3663 C C . GLN F 2 109 ? 28.179 90.972 113.476 1.00 42.66 89 GLN D C 1
ATOM 3664 O O . GLN F 2 109 ? 27.095 91.313 113.005 1.00 51.14 89 GLN D O 1
ATOM 3670 N N . ASP F 2 110 ? 29.332 91.320 112.913 1.00 40.97 90 ASP D N 1
ATOM 3671 C CA . ASP F 2 110 ? 29.337 92.098 111.671 1.00 50.46 90 ASP D CA 1
ATOM 3672 C C . ASP F 2 110 ? 28.723 91.333 110.501 1.00 48.68 90 ASP D C 1
ATOM 3673 O O . ASP F 2 110 ? 28.240 91.932 109.539 1.00 45.87 90 ASP D O 1
ATOM 3678 N N . GLN F 2 111 ? 28.748 90.008 110.585 1.00 45.34 91 GLN D N 1
ATOM 3679 C CA . GLN F 2 111 ? 28.249 89.169 109.505 1.00 35.47 91 GLN D CA 1
ATOM 3680 C C . GLN F 2 111 ? 26.748 88.920 109.645 1.00 39.17 91 GLN D C 1
ATOM 3681 O O . GLN F 2 111 ? 26.125 88.347 108.752 1.00 43.47 91 GLN D O 1
ATOM 3687 N N . ARG F 2 112 ? 26.182 89.365 110.766 1.00 36.81 92 ARG D N 1
ATOM 3688 C CA . ARG F 2 112 ? 24.740 89.292 111.009 1.00 35.46 92 ARG D CA 1
ATOM 3689 C C . ARG F 2 112 ? 24.188 87.886 110.753 1.00 46.00 92 ARG D C 1
ATOM 3690 O O . ARG F 2 112 ? 23.177 87.720 110.069 1.00 48.20 92 ARG D O 1
ATOM 3698 N N . ILE F 2 113 ? 24.857 86.883 111.315 1.00 37.57 93 ILE D N 1
ATOM 3699 C CA . ILE F 2 113 ? 24.635 85.488 110.937 1.00 38.81 93 ILE D CA 1
ATOM 3700 C C . ILE F 2 113 ? 23.325 84.884 111.432 1.00 39.05 93 ILE D C 1
ATOM 3701 O O . ILE F 2 113 ? 22.872 83.870 110.900 1.00 40.11 93 ILE D O 1
ATOM 3706 N N . GLY F 2 114 ? 22.728 85.483 112.455 1.00 41.64 94 GLY D N 1
ATOM 3707 C CA . GLY F 2 114 ? 21.454 85.007 112.959 1.00 35.12 94 GLY D CA 1
ATOM 3708 C C . GLY F 2 114 ? 21.516 83.754 113.819 1.00 41.41 94 GLY D C 1
ATOM 3709 O O . GLY F 2 114 ? 22.505 82.990 113.830 1.00 39.35 94 GLY D O 1
ATOM 3710 N N . ILE F 2 115 ? 20.417 83.525 114.529 1.00 38.67 95 ILE D N 1
ATOM 3711 C CA . ILE F 2 115 ? 20.370 82.490 115.545 1.00 45.60 95 ILE D CA 1
ATOM 3712 C C . ILE F 2 115 ? 20.313 81.080 114.966 1.00 46.86 95 ILE D C 1
ATOM 3713 O O . ILE F 2 115 ? 20.674 80.131 115.645 1.00 49.90 95 ILE D O 1
ATOM 3718 N N . ALA F 2 116 ? 19.860 80.931 113.726 1.00 41.62 96 ALA D N 1
ATOM 3719 C CA . ALA F 2 116 ? 19.797 79.602 113.132 1.00 40.26 96 ALA D CA 1
ATOM 3720 C C . ALA F 2 116 ? 21.215 79.079 112.929 1.00 48.60 96 ALA D C 1
ATOM 3721 O O . ALA F 2 116 ? 21.572 77.992 113.395 1.00 49.85 96 ALA D O 1
ATOM 3723 N N . ASP F 2 117 ? 22.031 79.887 112.264 1.00 39.02 97 ASP D N 1
ATOM 3724 C CA . ASP F 2 117 ? 23.434 79.561 112.038 1.00 37.06 97 ASP D CA 1
ATOM 3725 C C . ASP F 2 117 ? 24.203 79.411 113.351 1.00 39.65 97 ASP D C 1
ATOM 3726 O O . ASP F 2 117 ? 24.916 78.412 113.555 1.00 50.62 97 ASP D O 1
ATOM 3731 N N . ALA F 2 118 ? 24.065 80.404 114.233 1.00 44.47 98 ALA D N 1
ATOM 3732 C CA . ALA F 2 118 ? 24.723 80.342 115.544 1.00 41.89 98 ALA D CA 1
ATOM 3733 C C . ALA F 2 118 ? 24.394 79.028 116.270 1.00 44.07 98 ALA D C 1
ATOM 3734 O O . ALA F 2 118 ? 25.293 78.298 116.747 1.00 39.89 98 ALA D O 1
ATOM 3736 N N . ALA F 2 119 ? 23.100 78.726 116.339 1.00 40.47 99 ALA D N 1
ATOM 3737 C CA . ALA F 2 119 ? 22.626 77.521 117.006 1.00 41.64 99 ALA D CA 1
ATOM 3738 C C . ALA F 2 119 ? 23.151 76.272 116.330 1.00 40.19 99 ALA D C 1
ATOM 3739 O O . ALA F 2 119 ? 23.351 75.260 116.985 1.00 44.04 99 ALA D O 1
ATOM 3741 N N . ASN F 2 120 ? 23.364 76.337 115.021 1.00 42.16 100 ASN D N 1
ATOM 3742 C CA . ASN F 2 120 ? 23.948 75.199 114.323 1.00 43.38 100 ASN D CA 1
ATOM 3743 C C . ASN F 2 120 ? 25.401 74.981 114.726 1.00 49.33 100 ASN D C 1
ATOM 3744 O O . ASN F 2 120 ? 25.843 73.840 114.859 1.00 40.46 100 ASN D O 1
ATOM 3749 N N . VAL F 2 121 ? 26.139 76.068 114.933 1.00 46.68 101 VAL D N 1
ATOM 3750 C CA . VAL F 2 121 ? 27.496 75.943 115.471 1.00 46.07 101 VAL D CA 1
ATOM 3751 C C . VAL F 2 121 ? 27.456 75.240 116.843 1.00 48.31 101 VAL D C 1
ATOM 3752 O O . VAL F 2 121 ? 28.143 74.213 117.082 1.00 39.34 101 VAL D O 1
ATOM 3756 N N . VAL F 2 122 ? 26.621 75.781 117.730 1.00 44.36 102 VAL D N 1
ATOM 3757 C CA . VAL F 2 122 ? 26.459 75.218 119.073 1.00 51.06 102 VAL D CA 1
ATOM 3758 C C . VAL F 2 122 ? 26.097 73.728 119.045 1.00 52.81 102 VAL D C 1
ATOM 3759 O O . VAL F 2 122 ? 26.683 72.927 119.777 1.00 49.58 102 VAL D O 1
ATOM 3763 N N . LEU F 2 123 ? 25.135 73.367 118.196 1.00 43.89 103 LEU D N 1
ATOM 3764 C CA . LEU F 2 123 ? 24.669 71.986 118.075 1.00 43.44 103 LEU D CA 1
ATOM 3765 C C . LEU F 2 123 ? 25.749 71.100 117.492 1.00 45.35 103 LEU D C 1
ATOM 3766 O O . LEU F 2 123 ? 25.804 69.901 117.773 1.00 45.04 103 LEU D O 1
ATOM 3771 N N . ALA F 2 124 ? 26.601 71.697 116.667 1.00 45.22 104 ALA D N 1
ATOM 3772 C CA . ALA F 2 124 ? 27.755 70.986 116.159 1.00 38.03 104 ALA D CA 1
ATOM 3773 C C . ALA F 2 124 ? 28.635 70.572 117.325 1.00 51.10 104 ALA D C 1
ATOM 3774 O O . ALA F 2 124 ? 29.126 69.442 117.357 1.00 53.09 104 ALA D O 1
ATOM 3776 N N . ASP F 2 125 ? 28.827 71.463 118.298 1.00 51.20 105 ASP D N 1
ATOM 3777 C CA . ASP F 2 125 ? 29.631 71.052 119.460 1.00 45.15 105 ASP D CA 1
ATOM 3778 C C . ASP F 2 125 ? 28.893 70.090 120.400 1.00 46.23 105 ASP D C 1
ATOM 3779 O O . ASP F 2 125 ? 29.505 69.166 120.948 1.00 51.71 105 ASP D O 1
ATOM 3784 N N . ARG F 2 126 ? 27.595 70.316 120.597 1.00 42.29 106 ARG D N 1
ATOM 3785 C CA . ARG F 2 126 ? 26.782 69.460 121.455 1.00 46.39 106 ARG D CA 1
ATOM 3786 C C . ARG F 2 126 ? 26.819 68.011 120.995 1.00 51.23 106 ARG D C 1
ATOM 3787 O O . ARG F 2 126 ? 26.892 67.093 121.812 1.00 49.93 106 ARG D O 1
ATOM 3795 N N . TYR F 2 127 ? 26.754 67.817 119.683 1.00 52.82 107 TYR D N 1
ATOM 3796 C CA . TYR F 2 127 ? 26.714 66.483 119.104 1.00 48.24 107 TYR D CA 1
ATOM 3797 C C . TYR F 2 127 ? 28.105 65.999 118.701 1.00 49.94 107 TYR D C 1
ATOM 3798 O O . TYR F 2 127 ? 28.244 64.943 118.082 1.00 52.30 107 TYR D O 1
ATOM 3807 N N . ARG F 2 128 ? 29.121 66.790 119.045 1.00 55.28 108 ARG D N 1
ATOM 3808 C CA . ARG F 2 128 ? 30.522 66.409 118.862 1.00 57.75 108 ARG D CA 1
ATOM 3809 C C . ARG F 2 128 ? 30.838 66.096 117.407 1.00 52.82 108 ARG D C 1
ATOM 3810 O O . ARG F 2 128 ? 31.527 65.120 117.106 1.00 61.47 108 ARG D O 1
ATOM 3818 N N . THR F 2 129 ? 30.322 66.933 116.512 1.00 59.26 109 THR D N 1
ATOM 3819 C CA . THR F 2 129 ? 30.544 66.777 115.080 1.00 55.13 109 THR D CA 1
ATOM 3820 C C . THR F 2 129 ? 30.980 68.078 114.417 1.00 57.57 109 THR D C 1
ATOM 3821 O O . THR F 2 129 ? 30.577 69.171 114.823 1.00 69.18 109 THR D O 1
ATOM 3825 N N . ARG F 2 130 ? 31.843 67.953 113.417 1.00 52.04 110 ARG D N 1
ATOM 3826 C CA . ARG F 2 130 ? 32.209 69.086 112.581 1.00 53.17 110 ARG D CA 1
ATOM 3827 C C . ARG F 2 130 ? 31.460 69.084 111.238 1.00 50.94 110 ARG D C 1
ATOM 3828 O O . ARG F 2 130 ? 31.676 69.968 110.410 1.00 55.55 110 ARG D O 1
ATOM 3836 N N . THR F 2 131 ? 30.573 68.113 111.022 1.00 51.58 111 THR D N 1
ATOM 3837 C CA . THR F 2 131 ? 29.929 67.934 109.713 1.00 54.57 111 THR D CA 1
ATOM 3838 C C . THR F 2 131 ? 28.622 68.730 109.543 1.00 56.28 111 THR D C 1
ATOM 3839 O O . THR F 2 131 ? 27.640 68.493 110.246 1.00 54.02 111 THR D O 1
ATOM 3843 N N . ILE F 2 132 ? 28.613 69.651 108.581 1.00 49.12 112 ILE D N 1
ATOM 3844 C CA . ILE F 2 132 ? 27.459 70.519 108.342 1.00 51.28 112 ILE D CA 1
ATOM 3845 C C . ILE F 2 132 ? 26.835 70.293 106.966 1.00 54.64 112 ILE D C 1
ATOM 3846 O O . ILE F 2 132 ? 27.532 70.282 105.953 1.00 49.04 112 ILE D O 1
ATOM 3851 N N . LEU F 2 133 ? 25.518 70.118 106.928 1.00 58.44 113 LEU D N 1
ATOM 3852 C CA . LEU F 2 133 ? 24.837 69.960 105.652 1.00 48.97 113 LEU D CA 1
ATOM 3853 C C . LEU F 2 133 ? 24.144 71.263 105.275 1.00 49.00 113 LEU D C 1
ATOM 3854 O O . LEU F 2 133 ? 23.114 71.612 105.851 1.00 51.11 113 LEU D O 1
ATOM 3859 N N . THR F 2 134 ? 24.711 71.978 104.307 1.00 51.29 114 THR D N 1
ATOM 3860 C CA . THR F 2 134 ? 24.116 73.221 103.836 1.00 63.90 114 THR D CA 1
ATOM 3861 C C . THR F 2 134 ? 24.579 73.586 102.431 1.00 53.52 114 THR D C 1
ATOM 3862 O O . THR F 2 134 ? 25.666 73.193 102.004 1.00 47.13 114 THR D O 1
ATOM 3866 N N . LEU F 2 135 ? 23.756 74.360 101.728 1.00 55.45 115 LEU D N 1
ATOM 3867 C CA . LEU F 2 135 ? 24.142 74.900 100.431 1.00 58.24 115 LEU D CA 1
ATOM 3868 C C . LEU F 2 135 ? 24.722 76.297 100.541 1.00 66.41 115 LEU D C 1
ATOM 3869 O O . LEU F 2 135 ? 25.235 76.838 99.563 1.00 78.64 115 LEU D O 1
ATOM 3874 N N . ASP F 2 136 ? 24.683 76.878 101.734 1.00 57.55 116 ASP D N 1
ATOM 3875 C CA . ASP F 2 136 ? 25.351 78.157 101.889 1.00 62.98 116 ASP D CA 1
ATOM 3876 C C . ASP F 2 136 ? 26.684 77.755 102.463 1.00 60.89 116 ASP D C 1
ATOM 3877 O O . ASP F 2 136 ? 26.855 77.643 103.678 1.00 70.53 116 ASP D O 1
ATOM 3882 N N . ARG F 2 137 ? 27.643 77.571 101.566 1.00 55.26 117 ARG D N 1
ATOM 3883 C CA . ARG F 2 137 ? 28.917 77.019 101.969 1.00 58.26 117 ARG D CA 1
ATOM 3884 C C . ARG F 2 137 ? 29.865 78.103 102.414 1.00 58.85 117 ARG D C 1
ATOM 3885 O O . ARG F 2 137 ? 30.545 77.967 103.425 1.00 59.17 117 ARG D O 1
ATOM 3893 N N . ARG F 2 138 ? 29.898 79.181 101.640 1.00 61.02 118 ARG D N 1
ATOM 3894 C CA . ARG F 2 138 ? 30.837 80.260 101.880 1.00 58.85 118 ARG D CA 1
ATOM 3895 C C . ARG F 2 138 ? 30.514 80.962 103.184 1.00 57.25 118 ARG D C 1
ATOM 3896 O O . ARG F 2 138 ? 31.411 81.286 103.965 1.00 70.16 118 ARG D O 1
ATOM 3904 N N . HIS F 2 139 ? 29.225 81.184 103.414 1.00 44.01 119 HIS D N 1
ATOM 3905 C CA . HIS F 2 139 ? 28.760 81.760 104.667 1.00 52.81 119 HIS D CA 1
ATOM 3906 C C . HIS F 2 139 ? 29.279 80.956 105.856 1.00 54.77 119 HIS D C 1
ATOM 3907 O O . HIS F 2 139 ? 29.958 81.493 106.732 1.00 54.33 119 HIS D O 1
ATOM 3914 N N . PHE F 2 140 ? 28.980 79.660 105.860 1.00 49.93 120 PHE D N 1
ATOM 3915 C CA . PHE F 2 140 ? 29.272 78.804 107.007 1.00 47.43 120 PHE D CA 1
ATOM 3916 C C . PHE F 2 140 ? 30.765 78.528 107.157 1.00 52.88 120 PHE D C 1
ATOM 3917 O O . PHE F 2 140 ? 31.245 78.269 108.260 1.00 52.70 120 PHE D O 1
ATOM 3925 N N . SER F 2 141 ? 31.500 78.596 106.053 1.00 50.36 121 SER D N 1
ATOM 3926 C CA . SER F 2 141 ? 32.925 78.289 106.078 1.00 50.15 121 SER D CA 1
ATOM 3927 C C . SER F 2 141 ? 33.721 79.384 106.782 1.00 53.77 121 SER D C 1
ATOM 3928 O O . SER F 2 141 ? 34.867 79.171 107.173 1.00 60.23 121 SER D O 1
ATOM 3931 N N . ALA F 2 142 ? 33.108 80.552 106.952 1.00 52.03 122 ALA D N 1
ATOM 3932 C CA . ALA F 2 142 ? 33.753 81.652 107.661 1.00 46.63 122 ALA D CA 1
ATOM 3933 C C . ALA F 2 142 ? 33.621 81.461 109.167 1.00 46.52 122 ALA D C 1
ATOM 3934 O O . ALA F 2 142 ? 34.356 82.064 109.948 1.00 50.92 122 ALA D O 1
ATOM 3936 N N . LEU F 2 143 ? 32.662 80.632 109.563 1.00 42.78 123 LEU D N 1
ATOM 3937 C CA . LEU F 2 143 ? 32.470 80.277 110.963 1.00 54.34 123 LEU D CA 1
ATOM 3938 C C . LEU F 2 143 ? 33.468 79.187 111.368 1.00 59.61 123 LEU D C 1
ATOM 3939 O O . LEU F 2 143 ? 33.928 78.411 110.526 1.00 61.96 123 LEU D O 1
ATOM 3944 N N . ARG F 2 144 ? 33.804 79.133 112.652 1.00 50.77 124 ARG D N 1
ATOM 3945 C CA . ARG F 2 144 ? 34.711 78.111 113.161 1.00 61.25 124 ARG D CA 1
ATOM 3946 C C . ARG F 2 144 ? 34.033 77.262 114.227 1.00 54.94 124 ARG D C 1
ATOM 3947 O O . ARG F 2 144 ? 33.225 77.769 115.006 1.00 52.47 124 ARG D O 1
ATOM 3955 N N . PRO F 2 145 ? 34.353 75.958 114.262 1.00 58.80 125 PRO D N 1
ATOM 3956 C CA . PRO F 2 145 ? 33.820 75.093 115.318 1.00 53.45 125 PRO D CA 1
ATOM 3957 C C . PRO F 2 145 ? 34.323 75.543 116.686 1.00 51.21 125 PRO D C 1
ATOM 3958 O O . PRO F 2 145 ? 35.432 76.071 116.786 1.00 50.38 125 PRO D O 1
ATOM 3962 N N . ILE F 2 146 ? 33.507 75.353 117.717 1.00 58.05 126 ILE D N 1
ATOM 3963 C CA . ILE F 2 146 ? 33.842 75.795 119.067 1.00 58.01 126 ILE D CA 1
ATOM 3964 C C . ILE F 2 146 ? 35.070 75.048 119.597 1.00 54.33 126 ILE D C 1
ATOM 3965 O O . ILE F 2 146 ? 35.869 75.601 120.357 1.00 56.69 126 ILE D O 1
ATOM 3970 N N . GLY F 2 147 ? 35.238 73.803 119.163 1.00 51.84 127 GLY D N 1
ATOM 3971 C CA . GLY F 2 147 ? 36.363 72.994 119.597 1.00 60.95 127 GLY D CA 1
ATOM 3972 C C . GLY F 2 147 ? 37.615 73.211 118.768 1.00 66.05 127 GLY D C 1
ATOM 3973 O O . GLY F 2 147 ? 38.634 72.554 118.982 1.00 65.41 127 GLY D O 1
ATOM 3974 N N . GLY F 2 148 ? 37.540 74.141 117.822 1.00 62.13 128 GLY D N 1
ATOM 3975 C CA . GLY F 2 148 ? 38.650 74.414 116.929 1.00 57.75 128 GLY D CA 1
ATOM 3976 C C . GLY F 2 148 ? 38.582 73.519 115.708 1.00 70.08 128 GLY D C 1
ATOM 3977 O O . GLY F 2 148 ? 37.704 72.663 115.613 1.00 63.42 128 GLY D O 1
ATOM 3978 N N . GLY F 2 149 ? 39.511 73.707 114.776 1.00 72.73 129 GLY D N 1
ATOM 3979 C CA . GLY F 2 149 ? 39.508 72.942 113.544 1.00 60.60 129 GLY D CA 1
ATOM 3980 C C . GLY F 2 149 ? 38.699 73.656 112.483 1.00 61.07 129 GLY D C 1
ATOM 3981 O O . GLY F 2 149 ? 38.553 74.878 112.525 1.00 54.79 129 GLY D O 1
ATOM 3982 N N . ARG F 2 150 ? 38.168 72.901 111.529 1.00 58.68 130 ARG D N 1
ATOM 3983 C CA . ARG F 2 150 ? 37.340 73.490 110.484 1.00 60.26 130 ARG D CA 1
ATOM 3984 C C . ARG F 2 150 ? 36.054 72.703 110.309 1.00 57.57 130 ARG D C 1
ATOM 3985 O O . ARG F 2 150 ? 36.036 71.485 110.490 1.00 47.77 130 ARG D O 1
ATOM 3993 N N . PHE F 2 151 ? 34.976 73.392 109.958 1.00 53.45 131 PHE D N 1
ATOM 3994 C CA . PHE F 2 151 ? 33.735 72.701 109.652 1.00 54.53 131 PHE D CA 1
ATOM 3995 C C . PHE F 2 151 ? 33.866 71.930 108.353 1.00 67.00 131 PHE D C 1
ATOM 3996 O O . PHE F 2 151 ? 34.592 72.336 107.446 1.00 68.15 131 PHE D O 1
ATOM 4004 N N . THR F 2 152 ? 33.164 70.809 108.269 1.00 59.21 132 THR D N 1
ATOM 4005 C CA . THR F 2 152 ? 33.110 70.057 107.029 1.00 56.47 132 THR D CA 1
ATOM 4006 C C . THR F 2 152 ? 31.730 70.237 106.410 1.00 57.62 132 THR D C 1
ATOM 4007 O O . THR F 2 152 ? 30.744 69.694 106.908 1.00 62.12 132 THR D O 1
ATOM 4011 N N . VAL F 2 153 ? 31.665 70.993 105.318 1.00 59.22 133 VAL D N 1
ATOM 4012 C CA . VAL F 2 153 ? 30.392 71.296 104.675 1.00 50.59 133 VAL D CA 1
ATOM 4013 C C . VAL F 2 153 ? 30.096 70.310 103.552 1.00 49.97 133 VAL D C 1
ATOM 4014 O O . VAL F 2 153 ? 30.933 70.084 102.678 1.00 66.09 133 VAL D O 1
ATOM 4018 N N . ILE F 2 154 ? 28.905 69.721 103.584 1.00 55.79 134 ILE D N 1
ATOM 4019 C CA . ILE F 2 154 ? 28.457 68.843 102.510 1.00 63.09 134 ILE D CA 1
ATOM 4020 C C . ILE F 2 154 ? 27.090 69.293 101.985 1.00 60.48 134 ILE D C 1
ATOM 4021 O O . ILE F 2 154 ? 26.276 69.825 102.740 1.00 59.19 134 ILE D O 1
ATOM 4026 N N . PRO F 2 155 ? 26.833 69.085 100.681 1.00 62.91 135 PRO D N 1
ATOM 4027 C CA . PRO F 2 155 ? 27.724 68.434 99.711 1.00 68.02 135 PRO D CA 1
ATOM 4028 C C . PRO F 2 155 ? 28.848 69.343 99.221 1.00 74.55 135 PRO D C 1
ATOM 4029 O O . PRO F 2 155 ? 29.925 68.828 98.914 1.00 78.23 135 PRO D O 1
ATOM 4033 N N . SER G 2 19 ? -1.225 79.129 137.378 1.00 77.69 -1 SER F N 1
ATOM 4034 C CA . SER G 2 19 ? -1.279 79.885 136.140 1.00 87.65 -1 SER F CA 1
ATOM 4035 C C . SER G 2 19 ? -0.008 79.745 135.310 1.00 91.85 -1 SER F C 1
ATOM 4036 O O . SER G 2 19 ? 1.022 79.345 135.806 1.00 98.57 -1 SER F O 1
ATOM 4039 N N . HIS G 2 20 ? -0.090 80.054 134.034 1.00 74.99 0 HIS F N 1
ATOM 4040 C CA . HIS G 2 20 ? 1.033 79.881 133.156 1.00 68.08 0 HIS F CA 1
ATOM 4041 C C . HIS G 2 20 ? 0.559 80.601 131.986 1.00 57.14 0 HIS F C 1
ATOM 4042 O O . HIS G 2 20 ? -0.612 80.800 131.881 1.00 66.16 0 HIS F O 1
ATOM 4057 N N . ILE G 2 22 ? 1.337 81.287 127.713 1.00 55.96 2 ILE F N 1
ATOM 4058 C CA . ILE G 2 22 ? 2.026 81.070 126.457 1.00 57.35 2 ILE F CA 1
ATOM 4059 C C . ILE G 2 22 ? 2.285 82.428 125.841 1.00 58.18 2 ILE F C 1
ATOM 4060 O O . ILE G 2 22 ? 1.401 83.282 125.814 1.00 54.35 2 ILE F O 1
ATOM 4065 N N . ILE G 2 23 ? 3.502 82.638 125.359 1.00 57.55 3 ILE F N 1
ATOM 4066 C CA . ILE G 2 23 ? 3.886 83.959 124.891 1.00 46.48 3 ILE F CA 1
ATOM 4067 C C . ILE G 2 23 ? 4.200 83.972 123.395 1.00 49.03 3 ILE F C 1
ATOM 4068 O O . ILE G 2 23 ? 4.835 83.058 122.867 1.00 42.15 3 ILE F O 1
ATOM 4073 N N . ASP G 2 24 ? 3.745 85.029 122.728 1.00 45.93 4 ASP F N 1
ATOM 4074 C CA . ASP G 2 24 ? 3.843 85.172 121.280 1.00 46.51 4 ASP F CA 1
ATOM 4075 C C . ASP G 2 24 ? 4.860 86.249 120.911 1.00 52.60 4 ASP F C 1
ATOM 4076 O O . ASP G 2 24 ? 5.173 87.127 121.717 1.00 52.14 4 ASP F O 1
ATOM 4081 N N . THR G 2 25 ? 5.402 86.136 119.703 1.00 43.90 5 THR F N 1
ATOM 4082 C CA . THR G 2 25 ? 6.415 87.052 119.193 1.00 44.02 5 THR F CA 1
ATOM 4083 C C . THR G 2 25 ? 6.064 88.530 119.388 1.00 59.24 5 THR F C 1
ATOM 4084 O O . THR G 2 25 ? 6.914 89.312 119.815 1.00 53.71 5 THR F O 1
ATOM 4088 N N . SER G 2 26 ? 4.824 88.910 119.085 1.00 46.54 6 SER F N 1
ATOM 4089 C CA . SER G 2 26 ? 4.401 90.308 119.205 1.00 54.92 6 SER F CA 1
ATOM 4090 C C . SER G 2 26 ? 4.561 90.848 120.628 1.00 44.66 6 SER F C 1
ATOM 4091 O O . SER G 2 26 ? 5.129 91.926 120.840 1.00 50.28 6 SER F O 1
ATOM 4094 N N . ALA G 2 27 ? 4.057 90.087 121.592 1.00 41.39 7 ALA F N 1
ATOM 4095 C CA . ALA G 2 27 ? 4.179 90.434 123.002 1.00 49.25 7 ALA F CA 1
ATOM 4096 C C . ALA G 2 27 ? 5.628 90.649 123.421 1.00 51.40 7 ALA F C 1
ATOM 4097 O O . ALA G 2 27 ? 5.924 91.592 124.146 1.00 52.84 7 ALA F O 1
ATOM 4099 N N . LEU G 2 28 ? 6.524 89.767 122.980 1.00 42.70 8 LEU F N 1
ATOM 4100 C CA . LEU G 2 28 ? 7.938 89.874 123.336 1.00 46.00 8 LEU F CA 1
ATOM 4101 C C . LEU G 2 28 ? 8.586 91.081 122.673 1.00 45.87 8 LEU F C 1
ATOM 4102 O O . LEU G 2 28 ? 9.401 91.775 123.289 1.00 44.25 8 LEU F O 1
ATOM 4107 N N . LEU G 2 29 ? 8.220 91.327 121.419 1.00 43.41 9 LEU F N 1
ATOM 4108 C CA . LEU G 2 29 ? 8.645 92.538 120.730 1.00 44.58 9 LEU F CA 1
ATOM 4109 C C . LEU G 2 29 ? 8.244 93.772 121.531 1.00 45.34 9 LEU F C 1
ATOM 4110 O O . LEU G 2 29 ? 9.020 94.715 121.651 1.00 51.23 9 LEU F O 1
ATOM 4115 N N . ALA G 2 30 ? 7.039 93.761 122.093 1.00 49.78 10 ALA F N 1
ATOM 4116 C CA . ALA G 2 30 ? 6.582 94.894 122.893 1.00 40.52 10 ALA F CA 1
ATOM 4117 C C . ALA G 2 30 ? 7.316 94.968 124.239 1.00 44.57 10 ALA F C 1
ATOM 4118 O O . ALA G 2 30 ? 7.636 96.059 124.716 1.00 44.65 10 ALA F O 1
ATOM 4120 N N . TYR G 2 31 ? 7.576 93.809 124.842 1.00 43.15 11 TYR F N 1
ATOM 4121 C CA . TYR G 2 31 ? 8.178 93.741 126.173 1.00 43.42 11 TYR F CA 1
ATOM 4122 C C . TYR G 2 31 ? 9.630 94.193 126.172 1.00 50.14 11 TYR F C 1
ATOM 4123 O O . TYR G 2 31 ? 10.061 94.883 127.093 1.00 44.45 11 TYR F O 1
ATOM 4132 N N . PHE G 2 32 ? 10.388 93.797 125.150 1.00 41.45 12 PHE F N 1
ATOM 4133 C CA . PHE G 2 32 ? 11.819 94.119 125.093 1.00 43.95 12 PHE F CA 1
ATOM 4134 C C . PHE G 2 32 ? 12.103 95.529 124.571 1.00 45.85 12 PHE F C 1
ATOM 4135 O O . PHE G 2 32 ? 13.182 96.074 124.810 1.00 48.56 12 PHE F O 1
ATOM 4143 N N . ASP G 2 33 ? 11.139 96.118 123.868 1.00 45.96 13 ASP F N 1
ATOM 4144 C CA . ASP G 2 33 ? 11.320 97.448 123.289 1.00 43.39 13 ASP F CA 1
ATOM 4145 C C . ASP G 2 33 ? 10.481 98.475 124.053 1.00 48.59 13 ASP F C 1
ATOM 4146 O O . ASP G 2 33 ? 9.250 98.479 123.975 1.00 50.20 13 ASP F O 1
ATOM 4151 N N . ALA G 2 34 ? 11.165 99.355 124.777 1.00 49.81 14 ALA F N 1
ATOM 4152 C CA . ALA G 2 34 ? 10.513 100.340 125.630 1.00 49.45 14 ALA F CA 1
ATOM 4153 C C . ALA G 2 34 ? 9.821 101.437 124.828 1.00 53.03 14 ALA F C 1
ATOM 4154 O O . ALA G 2 34 ? 9.016 102.192 125.371 1.00 58.96 14 ALA F O 1
ATOM 4156 N N . ALA G 2 35 ? 10.148 101.534 123.544 1.00 50.75 15 ALA F N 1
ATOM 4157 C CA . ALA G 2 35 ? 9.570 102.566 122.690 1.00 50.72 15 ALA F CA 1
ATOM 4158 C C . ALA G 2 35 ? 8.262 102.115 122.052 1.00 55.12 15 ALA F C 1
ATOM 4159 O O . ALA G 2 35 ? 7.521 102.928 121.497 1.00 64.54 15 ALA F O 1
ATOM 4161 N N . GLU G 2 36 ? 7.984 100.818 122.127 1.00 54.29 16 GLU F N 1
ATOM 4162 C CA . GLU G 2 36 ? 6.757 100.265 121.566 1.00 52.83 16 GLU F CA 1
ATOM 4163 C C . GLU G 2 36 ? 5.559 100.703 122.402 1.00 53.47 16 GLU F C 1
ATOM 4164 O O . GLU G 2 36 ? 5.590 100.606 123.628 1.00 60.13 16 GLU F O 1
ATOM 4170 N N . PRO G 2 37 ? 4.496 101.185 121.740 1.00 56.43 17 PRO F N 1
ATOM 4171 C CA . PRO G 2 37 ? 3.298 101.702 122.420 1.00 51.61 17 PRO F CA 1
ATOM 4172 C C . PRO G 2 37 ? 2.674 100.724 123.422 1.00 62.06 17 PRO F C 1
ATOM 4173 O O . PRO G 2 37 ? 2.061 101.159 124.399 1.00 46.56 17 PRO F O 1
ATOM 4177 N N . ASP G 2 38 ? 2.847 99.427 123.186 1.00 56.66 18 ASP F N 1
ATOM 4178 C CA . ASP G 2 38 ? 2.270 98.391 124.043 1.00 58.31 18 ASP F CA 1
ATOM 4179 C C . ASP G 2 38 ? 3.165 97.965 125.195 1.00 54.28 18 ASP F C 1
ATOM 4180 O O . ASP G 2 38 ? 2.819 97.050 125.943 1.00 59.14 18 ASP F O 1
ATOM 4185 N N . HIS G 2 39 ? 4.315 98.612 125.327 1.00 51.37 19 HIS F N 1
ATOM 4186 C CA . HIS G 2 39 ? 5.317 98.165 126.282 1.00 54.54 19 HIS F CA 1
ATOM 4187 C C . HIS G 2 39 ? 4.785 98.109 127.710 1.00 60.13 19 HIS F C 1
ATOM 4188 O O . HIS G 2 39 ? 5.014 97.136 128.424 1.00 59.61 19 HIS F O 1
ATOM 4195 N N . ALA G 2 40 ? 4.060 99.149 128.105 1.00 54.07 20 ALA F N 1
ATOM 4196 C CA . ALA G 2 40 ? 3.533 99.273 129.459 1.00 50.25 20 ALA F CA 1
ATOM 4197 C C . ALA G 2 40 ? 2.544 98.155 129.813 1.00 55.22 20 ALA F C 1
ATOM 4198 O O . ALA G 2 40 ? 2.665 97.526 130.866 1.00 52.29 20 ALA F O 1
ATOM 4200 N N . ALA G 2 41 ? 1.581 97.900 128.930 1.00 47.81 21 ALA F N 1
ATOM 4201 C CA . ALA G 2 41 ? 0.567 96.866 129.160 1.00 57.42 21 ALA F CA 1
ATOM 4202 C C . ALA G 2 41 ? 1.181 95.464 129.272 1.00 64.52 21 ALA F C 1
ATOM 4203 O O . ALA G 2 41 ? 0.985 94.759 130.275 1.00 61.61 21 ALA F O 1
ATOM 4205 N N . VAL G 2 42 ? 1.920 95.067 128.239 1.00 56.06 22 VAL F N 1
ATOM 4206 C CA . VAL G 2 42 ? 2.580 93.763 128.204 1.00 56.51 22 VAL F CA 1
ATOM 4207 C C . VAL G 2 42 ? 3.517 93.592 129.400 1.00 58.20 22 VAL F C 1
ATOM 4208 O O . VAL G 2 42 ? 3.552 92.531 130.025 1.00 63.25 22 VAL F O 1
ATOM 4212 N N . SER G 2 43 ? 4.270 94.642 129.715 1.00 45.61 23 SER F N 1
ATOM 4213 C CA . SER G 2 43 ? 5.148 94.628 130.880 1.00 52.95 23 SER F CA 1
ATOM 4214 C C . SER G 2 43 ? 4.355 94.407 132.160 1.00 59.71 23 SER F C 1
ATOM 4215 O O . SER G 2 43 ? 4.811 93.719 133.070 1.00 58.35 23 SER F O 1
ATOM 4218 N N . GLU G 2 44 ? 3.168 95.001 132.228 1.00 60.94 24 GLU F N 1
ATOM 4219 C CA . GLU G 2 44 ? 2.299 94.811 133.380 1.00 68.76 24 GLU F CA 1
ATOM 4220 C C . GLU G 2 44 ? 1.873 93.359 133.495 1.00 66.85 24 GLU F C 1
ATOM 4221 O O . GLU G 2 44 ? 1.825 92.809 134.590 1.00 65.55 24 GLU F O 1
ATOM 4227 N N . CYS G 2 45 ? 1.565 92.742 132.360 1.00 55.83 25 CYS F N 1
ATOM 4228 C CA . CYS G 2 45 ? 1.184 91.334 132.366 1.00 59.98 25 CYS F CA 1
ATOM 4229 C C . CYS G 2 45 ? 2.338 90.414 132.787 1.00 62.65 25 CYS F C 1
ATOM 4230 O O . CYS G 2 45 ? 2.157 89.544 133.639 1.00 63.41 25 CYS F O 1
ATOM 4233 N N . ILE G 2 46 ? 3.520 90.612 132.204 1.00 61.22 26 ILE F N 1
ATOM 4234 C CA . ILE G 2 46 ? 4.659 89.721 132.452 1.00 58.63 26 ILE F CA 1
ATOM 4235 C C . ILE G 2 46 ? 5.310 89.925 133.822 1.00 61.45 26 ILE F C 1
ATOM 4236 O O . ILE G 2 46 ? 5.517 88.960 134.560 1.00 58.56 26 ILE F O 1
ATOM 4241 N N . ASP G 2 47 ? 5.622 91.174 134.163 1.00 67.45 27 ASP F N 1
ATOM 4242 C CA . ASP G 2 47 ? 6.282 91.488 135.429 1.00 60.97 27 ASP F CA 1
ATOM 4243 C C . ASP G 2 47 ? 5.457 91.039 136.633 1.00 71.89 27 ASP F C 1
ATOM 4244 O O . ASP G 2 47 ? 5.996 90.823 137.719 1.00 76.99 27 ASP F O 1
ATOM 4249 N N . SER G 2 48 ? 4.147 90.918 136.437 1.00 70.81 28 SER F N 1
ATOM 4250 C CA . SER G 2 48 ? 3.237 90.578 137.526 1.00 71.42 28 SER F CA 1
ATOM 4251 C C . SER G 2 48 ? 2.834 89.098 137.605 1.00 75.49 28 SER F C 1
ATOM 4252 O O . SER G 2 48 ? 2.051 88.722 138.477 1.00 86.52 28 SER F O 1
ATOM 4255 N N . SER G 2 49 ? 3.349 88.263 136.704 1.00 64.63 29 SER F N 1
ATOM 4256 C CA . SER G 2 49 ? 3.099 86.823 136.787 1.00 66.12 29 SER F CA 1
ATOM 4257 C C . SER G 2 49 ? 3.933 86.178 137.895 1.00 71.91 29 SER F C 1
ATOM 4258 O O . SER G 2 49 ? 5.040 86.625 138.187 1.00 68.83 29 SER F O 1
ATOM 4261 N N . ALA G 2 50 ? 3.382 85.160 138.550 1.00 80.44 30 ALA F N 1
ATOM 4262 C CA . ALA G 2 50 ? 4.175 84.363 139.483 1.00 78.93 30 ALA F CA 1
ATOM 4263 C C . ALA G 2 50 ? 4.656 83.044 138.869 1.00 80.17 30 ALA F C 1
ATOM 4264 O O . ALA G 2 50 ? 5.462 82.333 139.470 1.00 89.83 30 ALA F O 1
ATOM 4266 N N . ASP G 2 51 ? 4.196 82.730 137.662 1.00 75.62 31 ASP F N 1
ATOM 4267 C CA . ASP G 2 51 ? 4.414 81.390 137.125 1.00 70.60 31 ASP F CA 1
ATOM 4268 C C . ASP G 2 51 ? 5.003 81.387 135.715 1.00 67.18 31 ASP F C 1
ATOM 4269 O O . ASP G 2 51 ? 5.295 82.442 135.153 1.00 72.07 31 ASP F O 1
ATOM 4274 N N . ALA G 2 52 ? 5.137 80.191 135.146 1.00 53.71 32 ALA F N 1
ATOM 4275 C CA . ALA G 2 52 ? 5.929 79.961 133.936 1.00 53.04 32 ALA F CA 1
ATOM 4276 C C . ALA G 2 52 ? 5.608 80.917 132.790 1.00 59.97 32 ALA F C 1
ATOM 4277 O O . ALA G 2 52 ? 4.451 81.094 132.409 1.00 58.83 32 ALA F O 1
ATOM 4279 N N . LEU G 2 53 ? 6.653 81.532 132.246 1.00 48.17 33 LEU F N 1
ATOM 4280 C CA . LEU G 2 53 ? 6.521 82.358 131.059 1.00 51.70 33 LEU F CA 1
ATOM 4281 C C . LEU G 2 53 ? 7.007 81.501 129.905 1.00 55.13 33 LEU F C 1
ATOM 4282 O O . LEU G 2 53 ? 8.207 81.286 129.750 1.00 54.32 33 LEU F O 1
ATOM 4287 N N . VAL G 2 54 ? 6.078 81.025 129.086 1.00 47.29 34 VAL F N 1
ATOM 4288 C CA . VAL G 2 54 ? 6.395 79.966 128.139 1.00 50.95 34 VAL F CA 1
ATOM 4289 C C . VAL G 2 54 ? 6.666 80.514 126.747 1.00 46.49 34 VAL F C 1
ATOM 4290 O O . VAL G 2 54 ? 5.818 81.179 126.152 1.00 53.92 34 VAL F O 1
ATOM 4294 N N . VAL G 2 55 ? 7.866 80.237 126.245 1.00 39.54 35 VAL F N 1
ATOM 4295 C CA . VAL G 2 55 ? 8.290 80.712 124.934 1.00 36.49 35 VAL F CA 1
ATOM 4296 C C . VAL G 2 55 ? 8.806 79.548 124.085 1.00 44.19 35 VAL F C 1
ATOM 4297 O O . VAL G 2 55 ? 9.806 78.917 124.427 1.00 46.13 35 VAL F O 1
ATOM 4301 N N . SER G 2 56 ? 8.117 79.261 122.982 1.00 42.23 36 SER F N 1
ATOM 4302 C CA . SER G 2 56 ? 8.529 78.189 122.077 1.00 44.40 36 SER F CA 1
ATOM 4303 C C . SER G 2 56 ? 9.786 78.605 121.318 1.00 46.27 36 SER F C 1
ATOM 4304 O O . SER G 2 56 ? 10.050 79.795 121.159 1.00 45.48 36 SER F O 1
ATOM 4307 N N . PRO G 2 57 ? 10.585 77.628 120.863 1.00 40.45 37 PRO F N 1
ATOM 4308 C CA . PRO G 2 57 ? 11.783 78.003 120.102 1.00 40.32 37 PRO F CA 1
ATOM 4309 C C . PRO G 2 57 ? 11.450 78.600 118.740 1.00 42.32 37 PRO F C 1
ATOM 4310 O O . PRO G 2 57 ? 12.273 79.311 118.163 1.00 54.45 37 PRO F O 1
ATOM 4314 N N . TYR G 2 58 ? 10.258 78.294 118.236 1.00 40.12 38 TYR F N 1
ATOM 4315 C CA . TYR G 2 58 ? 9.785 78.836 116.968 1.00 47.73 38 TYR F CA 1
ATOM 4316 C C . TYR G 2 58 ? 9.559 80.344 117.104 1.00 45.25 38 TYR F C 1
ATOM 4317 O O . TYR G 2 58 ? 9.967 81.133 116.237 1.00 48.59 38 TYR F O 1
ATOM 4326 N N . VAL G 2 59 ? 8.919 80.731 118.207 1.00 40.56 39 VAL F N 1
ATOM 4327 C CA . VAL G 2 59 ? 8.732 82.138 118.559 1.00 46.33 39 VAL F CA 1
ATOM 4328 C C . VAL G 2 59 ? 10.081 82.829 118.739 1.00 44.66 39 VAL F C 1
ATOM 4329 O O . VAL G 2 59 ? 10.247 83.987 118.358 1.00 46.19 39 VAL F O 1
ATOM 4333 N N . VAL G 2 60 ? 11.042 82.110 119.313 1.00 42.79 40 VAL F N 1
ATOM 4334 C CA . VAL G 2 60 ? 12.403 82.614 119.445 1.00 44.05 40 VAL F CA 1
ATOM 4335 C C . VAL G 2 60 ? 13.026 82.874 118.077 1.00 46.23 40 VAL F C 1
ATOM 4336 O O . VAL G 2 60 ? 13.689 83.890 117.878 1.00 38.65 40 VAL F O 1
ATOM 4340 N N . ALA G 2 61 ? 12.808 81.962 117.134 1.00 43.23 41 ALA F N 1
ATOM 4341 C CA . ALA G 2 61 ? 13.348 82.130 115.790 1.00 47.50 41 ALA F CA 1
ATOM 4342 C C . ALA G 2 61 ? 12.772 83.391 115.153 1.00 49.70 41 ALA F C 1
ATOM 4343 O O . ALA G 2 61 ? 13.515 84.287 114.711 1.00 41.83 41 ALA F O 1
ATOM 4345 N N . GLU G 2 62 ? 11.442 83.467 115.137 1.00 42.74 42 GLU F N 1
ATOM 4346 C CA . GLU G 2 62 ? 10.753 84.642 114.610 1.00 42.36 42 GLU F CA 1
ATOM 4347 C C . GLU G 2 62 ? 11.272 85.939 115.236 1.00 46.98 42 GLU F C 1
ATOM 4348 O O . GLU G 2 62 ? 11.663 86.871 114.524 1.00 44.98 42 GLU F O 1
ATOM 4354 N N . LEU G 2 63 ? 11.277 85.983 116.568 1.00 47.05 43 LEU F N 1
ATOM 4355 C CA . LEU G 2 63 ? 11.702 87.160 117.328 1.00 36.47 43 LEU F CA 1
ATOM 4356 C C . LEU G 2 63 ? 13.123 87.580 116.962 1.00 41.11 43 LEU F C 1
ATOM 4357 O O . LEU G 2 63 ? 13.400 88.767 116.745 1.00 43.72 43 LEU F O 1
ATOM 4362 N N . ASP G 2 64 ? 14.011 86.591 116.896 1.00 39.79 44 ASP F N 1
ATOM 4363 C CA . ASP G 2 64 ? 15.401 86.800 116.516 1.00 45.56 44 ASP F CA 1
ATOM 4364 C C . ASP G 2 64 ? 15.469 87.496 115.169 1.00 48.70 44 ASP F C 1
ATOM 4365 O O . ASP G 2 64 ? 16.153 88.512 115.014 1.00 48.31 44 ASP F O 1
ATOM 4370 N N . TYR G 2 65 ? 14.743 86.951 114.197 1.00 48.16 45 TYR F N 1
ATOM 4371 C CA . TYR G 2 65 ? 14.805 87.500 112.852 1.00 41.07 45 TYR F CA 1
ATOM 4372 C C . TYR G 2 65 ? 14.296 88.941 112.815 1.00 41.08 45 TYR F C 1
ATOM 4373 O O . TYR G 2 65 ? 14.965 89.831 112.276 1.00 45.98 45 TYR F O 1
ATOM 4382 N N . LEU G 2 66 ? 13.126 89.168 113.403 1.00 34.05 46 LEU F N 1
ATOM 4383 C CA . LEU G 2 66 ? 12.520 90.496 113.388 1.00 43.79 46 LEU F CA 1
ATOM 4384 C C . LEU G 2 66 ? 13.366 91.563 114.073 1.00 44.39 46 LEU F C 1
ATOM 4385 O O . LEU G 2 66 ? 13.499 92.675 113.561 1.00 36.70 46 LEU F O 1
ATOM 4390 N N . VAL G 2 67 ? 13.924 91.238 115.234 1.00 37.51 47 VAL F N 1
ATOM 4391 C CA . VAL G 2 67 ? 14.757 92.198 115.948 1.00 37.52 47 VAL F CA 1
ATOM 4392 C C . VAL G 2 67 ? 16.083 92.443 115.229 1.00 36.81 47 VAL F C 1
ATOM 4393 O O . VAL G 2 67 ? 16.545 93.582 115.136 1.00 40.84 47 VAL F O 1
ATOM 4397 N N . ALA G 2 68 ? 16.685 91.375 114.713 1.00 38.80 48 ALA F N 1
ATOM 4398 C CA . ALA G 2 68 ? 17.959 91.499 114.015 1.00 43.56 48 ALA F CA 1
ATOM 4399 C C . ALA G 2 68 ? 17.817 92.369 112.772 1.00 52.59 48 ALA F C 1
ATOM 4400 O O . ALA G 2 68 ? 18.639 93.257 112.530 1.00 51.20 48 ALA F O 1
ATOM 4402 N N . THR G 2 69 ? 16.769 92.128 111.990 1.00 46.05 49 THR F N 1
ATOM 4403 C CA . THR G 2 69 ? 16.597 92.874 110.745 1.00 42.56 49 THR F CA 1
ATOM 4404 C C . THR G 2 69 ? 16.005 94.280 110.941 1.00 40.92 49 THR F C 1
ATOM 4405 O O . THR G 2 69 ? 16.361 95.209 110.217 1.00 59.26 49 THR F O 1
ATOM 4409 N N . ARG G 2 70 ? 15.094 94.442 111.898 1.00 50.38 50 ARG F N 1
ATOM 4410 C CA . ARG G 2 70 ? 14.405 95.730 112.048 1.00 45.82 50 ARG F CA 1
ATOM 4411 C C . ARG G 2 70 ? 14.907 96.699 113.125 1.00 48.58 50 ARG F C 1
ATOM 4412 O O . ARG G 2 70 ? 14.451 97.841 113.182 1.00 54.70 50 ARG F O 1
ATOM 4420 N N . VAL G 2 71 ? 15.845 96.270 113.960 1.00 49.36 51 VAL F N 1
ATOM 4421 C CA . VAL G 2 71 ? 16.386 97.145 114.998 1.00 40.66 51 VAL F CA 1
ATOM 4422 C C . VAL G 2 71 ? 17.903 97.172 114.892 1.00 43.90 51 VAL F C 1
ATOM 4423 O O . VAL G 2 71 ? 18.501 98.225 114.680 1.00 56.55 51 VAL F O 1
ATOM 4427 N N . GLY G 2 72 ? 18.509 96.004 115.070 1.00 42.74 52 GLY F N 1
ATOM 4428 C CA . GLY G 2 72 ? 19.942 95.835 114.939 1.00 41.65 52 GLY F CA 1
ATOM 4429 C C . GLY G 2 72 ? 20.409 94.581 115.650 1.00 37.44 52 GLY F C 1
ATOM 4430 O O . GLY G 2 72 ? 19.634 93.931 116.357 1.00 44.51 52 GLY F O 1
ATOM 4431 N N . VAL G 2 73 ? 21.683 94.251 115.468 1.00 39.22 53 VAL F N 1
ATOM 4432 C CA . VAL G 2 73 ? 22.271 93.065 116.073 1.00 41.12 53 VAL F CA 1
ATOM 4433 C C . VAL G 2 73 ? 22.525 93.275 117.568 1.00 38.71 53 VAL F C 1
ATOM 4434 O O . VAL G 2 73 ? 22.520 92.320 118.338 1.00 42.27 53 VAL F O 1
ATOM 4438 N N . ASP G 2 74 ? 22.733 94.525 117.978 1.00 37.65 54 ASP F N 1
ATOM 4439 C CA . ASP G 2 74 ? 22.886 94.833 119.398 1.00 36.60 54 ASP F CA 1
ATOM 4440 C C . ASP G 2 74 ? 21.607 94.449 120.151 1.00 37.04 54 ASP F C 1
ATOM 4441 O O . ASP G 2 74 ? 21.656 93.755 121.177 1.00 45.35 54 ASP F O 1
ATOM 4446 N N . ALA G 2 75 ? 20.464 94.879 119.621 1.00 38.63 55 ALA F N 1
ATOM 4447 C CA . ALA G 2 75 ? 19.172 94.558 120.220 1.00 32.73 55 ALA F CA 1
ATOM 4448 C C . ALA G 2 75 ? 18.915 93.056 120.205 1.00 34.83 55 ALA F C 1
ATOM 4449 O O . ALA G 2 75 ? 18.420 92.487 121.184 1.00 40.82 55 ALA F O 1
ATOM 4451 N N . GLU G 2 76 ? 19.249 92.427 119.083 1.00 35.65 56 GLU F N 1
ATOM 4452 C CA . GLU G 2 76 ? 19.128 90.985 118.920 1.00 35.35 56 GLU F CA 1
ATOM 4453 C C . GLU G 2 76 ? 19.871 90.261 120.033 1.00 35.25 56 GLU F C 1
ATOM 4454 O O . GLU G 2 76 ? 19.330 89.357 120.680 1.00 42.56 56 GLU F O 1
ATOM 4460 N N . LEU G 2 77 ? 21.109 90.689 120.259 1.00 33.75 57 LEU F N 1
ATOM 4461 C CA . LEU G 2 77 ? 21.958 90.112 121.293 1.00 36.16 57 LEU F CA 1
ATOM 4462 C C . LEU G 2 77 ? 21.393 90.317 122.689 1.00 36.92 57 LEU F C 1
ATOM 4463 O O . LEU G 2 77 ? 21.401 89.396 123.504 1.00 41.12 57 LEU F O 1
ATOM 4468 N N . ALA G 2 78 ? 20.908 91.523 122.962 1.00 38.59 58 ALA F N 1
ATOM 4469 C CA . ALA G 2 78 ? 20.250 91.788 124.239 1.00 43.47 58 ALA F CA 1
ATOM 4470 C C . ALA G 2 78 ? 19.092 90.806 124.475 1.00 39.03 58 ALA F C 1
ATOM 4471 O O . ALA G 2 78 ? 18.986 90.195 125.553 1.00 44.03 58 ALA F O 1
ATOM 4473 N N . VAL G 2 79 ? 18.244 90.644 123.461 1.00 31.57 59 VAL F N 1
ATOM 4474 C CA . VAL G 2 79 ? 17.103 89.734 123.536 1.00 39.72 59 VAL F CA 1
ATOM 4475 C C . VAL G 2 79 ? 17.540 88.287 123.785 1.00 40.06 59 VAL F C 1
ATOM 4476 O O . VAL G 2 79 ? 17.000 87.608 124.670 1.00 39.36 59 VAL F O 1
ATOM 4480 N N . LEU G 2 80 ? 18.521 87.823 123.014 1.00 32.35 60 LEU F N 1
ATOM 4481 C CA . LEU G 2 80 ? 19.018 86.458 123.171 1.00 33.59 60 LEU F CA 1
ATOM 4482 C C . LEU G 2 80 ? 19.587 86.217 124.561 1.00 35.74 60 LEU F C 1
ATOM 4483 O O . LEU G 2 80 ? 19.338 85.176 125.167 1.00 36.57 60 LEU F O 1
ATOM 4488 N N . ARG G 2 81 ? 20.341 87.184 125.069 1.00 37.32 61 ARG F N 1
ATOM 4489 C CA . ARG G 2 81 ? 20.940 87.046 126.392 1.00 35.28 61 ARG F CA 1
ATOM 4490 C C . ARG G 2 81 ? 19.896 87.048 127.499 1.00 36.01 61 ARG F C 1
ATOM 4491 O O . ARG G 2 81 ? 20.053 86.351 128.502 1.00 36.35 61 ARG F O 1
ATOM 4499 N N . GLU G 2 82 ? 18.834 87.831 127.329 1.00 33.95 62 GLU F N 1
ATOM 4500 C CA . GLU G 2 82 ? 17.781 87.824 128.338 1.00 37.50 62 GLU F CA 1
ATOM 4501 C C . GLU G 2 82 ? 16.994 86.525 128.318 1.00 36.08 62 GLU F C 1
ATOM 4502 O O . GLU G 2 82 ? 16.653 85.991 129.375 1.00 37.80 62 GLU F O 1
ATOM 4508 N N . LEU G 2 83 ? 16.699 86.017 127.124 1.00 37.97 63 LEU F N 1
ATOM 4509 C CA . LEU G 2 83 ? 15.978 84.751 127.018 1.00 44.78 63 LEU F CA 1
ATOM 4510 C C . LEU G 2 83 ? 16.750 83.595 127.653 1.00 40.81 63 LEU F C 1
ATOM 4511 O O . LEU G 2 83 ? 16.151 82.642 128.150 1.00 39.26 63 LEU F O 1
ATOM 4516 N N . ALA G 2 84 ? 18.076 83.687 127.647 1.00 42.07 64 ALA F N 1
ATOM 4517 C CA . ALA G 2 84 ? 18.919 82.651 128.239 1.00 38.25 64 ALA F CA 1
ATOM 4518 C C . ALA G 2 84 ? 19.185 82.930 129.717 1.00 47.04 64 ALA F C 1
ATOM 4519 O O . ALA G 2 84 ? 19.837 82.142 130.403 1.00 49.67 64 ALA F O 1
ATOM 4521 N N . GLY G 2 85 ? 18.661 84.051 130.202 1.00 40.45 65 GLY F N 1
ATOM 4522 C CA . GLY G 2 85 ? 18.908 84.506 131.560 1.00 37.84 65 GLY F CA 1
ATOM 4523 C C . GLY G 2 85 ? 18.301 83.718 132.713 1.00 46.42 65 GLY F C 1
ATOM 4524 O O . GLY G 2 85 ? 18.645 83.962 133.869 1.00 46.27 65 GLY F O 1
ATOM 4525 N N . GLY G 2 86 ? 17.396 82.790 132.418 1.00 51.65 66 GLY F N 1
ATOM 4526 C CA . GLY G 2 86 ? 16.836 81.930 133.449 1.00 39.64 66 GLY F CA 1
ATOM 4527 C C . GLY G 2 86 ? 15.414 82.261 133.859 1.00 38.51 66 GLY F C 1
ATOM 4528 O O . GLY G 2 86 ? 14.771 81.498 134.581 1.00 46.04 66 GLY F O 1
ATOM 4529 N N . ALA G 2 87 ? 14.920 83.401 133.392 1.00 33.34 67 ALA F N 1
ATOM 4530 C CA . ALA G 2 87 ? 13.583 83.865 133.744 1.00 36.87 67 ALA F CA 1
ATOM 4531 C C . ALA G 2 87 ? 12.499 83.184 132.923 1.00 46.16 67 ALA F C 1
ATOM 4532 O O . ALA G 2 87 ? 11.322 83.219 133.284 1.00 38.59 67 ALA F O 1
ATOM 4534 N N . TRP G 2 88 ? 12.893 82.584 131.807 1.00 39.83 68 TRP F N 1
ATOM 4535 C CA . TRP G 2 88 ? 11.926 82.161 130.811 1.00 39.72 68 TRP F CA 1
ATOM 4536 C C . TRP G 2 88 ? 11.808 80.655 130.745 1.00 43.89 68 TRP F C 1
ATOM 4537 O O . TRP G 2 88 ? 12.766 79.931 131.007 1.00 51.64 68 TRP F O 1
ATOM 4548 N N . GLU G 2 89 ? 10.604 80.187 130.439 1.00 47.07 69 GLU F N 1
ATOM 4549 C CA . GLU G 2 89 ? 10.383 78.769 130.238 1.00 39.56 69 GLU F CA 1
ATOM 4550 C C . GLU G 2 89 ? 10.527 78.512 128.757 1.00 46.38 69 GLU F C 1
ATOM 4551 O O . GLU G 2 89 ? 9.634 78.828 127.973 1.00 46.45 69 GLU F O 1
ATOM 4557 N N . LEU G 2 90 ? 11.640 77.895 128.381 1.00 47.05 70 LEU F N 1
ATOM 4558 C CA . LEU G 2 90 ? 11.902 77.633 126.979 1.00 47.17 70 LEU F CA 1
ATOM 4559 C C . LEU G 2 90 ? 11.452 76.217 126.726 1.00 54.83 70 LEU F C 1
ATOM 4560 O O . LEU G 2 90 ? 12.093 75.256 127.152 1.00 45.63 70 LEU F O 1
ATOM 4565 N N . ALA G 2 91 ? 10.343 76.099 126.011 1.00 47.40 71 ALA F N 1
ATOM 4566 C CA . ALA G 2 91 ? 9.576 74.869 126.041 1.00 46.10 71 ALA F CA 1
ATOM 4567 C C . ALA G 2 91 ? 10.170 73.816 125.130 1.00 54.91 71 ALA F C 1
ATOM 4568 O O . ALA G 2 91 ? 10.617 74.110 124.021 1.00 56.21 71 ALA F O 1
ATOM 4570 N N . ASN G 2 92 ? 10.148 72.579 125.598 1.00 56.16 72 ASN F N 1
ATOM 4571 C CA . ASN G 2 92 ? 10.640 71.482 124.803 1.00 60.86 72 ASN F CA 1
ATOM 4572 C C . ASN G 2 92 ? 9.612 71.128 123.748 1.00 67.12 72 ASN F C 1
ATOM 4573 O O . ASN G 2 92 ? 8.494 70.724 124.064 1.00 55.75 72 ASN F O 1
ATOM 4578 N N . CYS G 2 93 ? 9.992 71.289 122.488 1.00 63.31 73 CYS F N 1
ATOM 4579 C CA . CYS G 2 93 ? 9.103 70.944 121.393 1.00 58.92 73 CYS F CA 1
ATOM 4580 C C . CYS G 2 93 ? 9.751 69.858 120.557 1.00 55.72 73 CYS F C 1
ATOM 4581 O O . CYS G 2 93 ? 10.720 70.100 119.839 1.00 59.45 73 CYS F O 1
ATOM 4584 N N . GLY G 2 94 ? 9.201 68.654 120.661 1.00 51.90 74 GLY F N 1
ATOM 4585 C CA . GLY G 2 94 ? 9.740 67.504 119.964 1.00 60.44 74 GLY F CA 1
ATOM 4586 C C . GLY G 2 94 ? 8.853 67.034 118.833 1.00 67.37 74 GLY F C 1
ATOM 4587 O O . GLY G 2 94 ? 8.013 67.784 118.330 1.00 67.70 74 GLY F O 1
ATOM 4588 N N . ALA G 2 95 ? 9.039 65.776 118.449 1.00 60.94 75 ALA F N 1
ATOM 4589 C CA . ALA G 2 95 ? 8.260 65.167 117.381 1.00 58.23 75 ALA F CA 1
ATOM 4590 C C . ALA G 2 95 ? 6.768 65.186 117.685 1.00 54.42 75 ALA F C 1
ATOM 4591 O O . ALA G 2 95 ? 5.974 65.566 116.835 1.00 54.34 75 ALA F O 1
ATOM 4593 N N . ALA G 2 96 ? 6.393 64.779 118.893 1.00 51.05 76 ALA F N 1
ATOM 4594 C CA . ALA G 2 96 ? 4.987 64.746 119.287 1.00 57.10 76 ALA F CA 1
ATOM 4595 C C . ALA G 2 96 ? 4.315 66.106 119.121 1.00 64.01 76 ALA F C 1
ATOM 4596 O O . ALA G 2 96 ? 3.237 66.215 118.529 1.00 63.63 76 ALA F O 1
ATOM 4598 N N . GLU G 2 97 ? 4.967 67.139 119.646 1.00 70.32 77 GLU F N 1
ATOM 4599 C CA . GLU G 2 97 ? 4.461 68.504 119.565 1.00 57.07 77 GLU F CA 1
ATOM 4600 C C . GLU G 2 97 ? 4.365 68.984 118.118 1.00 61.32 77 GLU F C 1
ATOM 4601 O O . GLU G 2 97 ? 3.473 69.752 117.780 1.00 69.84 77 GLU F O 1
ATOM 4607 N N . ILE G 2 98 ? 5.286 68.538 117.267 1.00 53.47 78 ILE F N 1
ATOM 4608 C CA . ILE G 2 98 ? 5.259 68.927 115.858 1.00 59.69 78 ILE F CA 1
ATOM 4609 C C . ILE G 2 98 ? 4.106 68.255 115.119 1.00 65.28 78 ILE F C 1
ATOM 4610 O O . ILE G 2 98 ? 3.358 68.909 114.403 1.00 54.99 78 ILE F O 1
ATOM 4615 N N . GLU G 2 99 ? 3.993 66.944 115.292 1.00 64.84 79 GLU F N 1
ATOM 4616 C CA . GLU G 2 99 ? 2.887 66.146 114.775 1.00 62.19 79 GLU F CA 1
ATOM 4617 C C . GLU G 2 99 ? 1.537 66.763 115.146 1.00 61.29 79 GLU F C 1
ATOM 4618 O O . GLU G 2 99 ? 0.656 66.984 114.296 1.00 64.72 79 GLU F O 1
ATOM 4624 N N . GLN G 2 100 ? 1.403 67.066 116.429 1.00 54.74 80 GLN F N 1
ATOM 4625 C CA . GLN G 2 100 ? 0.181 67.636 116.963 1.00 58.26 80 GLN F CA 1
ATOM 4626 C C . GLN G 2 100 ? -0.048 69.041 116.405 1.00 69.84 80 GLN F C 1
ATOM 4627 O O . GLN G 2 100 ? -1.184 69.431 116.120 1.00 70.03 80 GLN F O 1
ATOM 4633 N N . ALA G 2 101 ? 1.038 69.790 116.235 1.00 69.74 81 ALA F N 1
ATOM 4634 C CA . ALA G 2 101 ? 0.961 71.137 115.686 1.00 61.64 81 ALA F CA 1
ATOM 4635 C C . ALA G 2 101 ? 0.481 71.079 114.245 1.00 64.34 81 ALA F C 1
ATOM 4636 O O . ALA G 2 101 ? -0.231 71.963 113.774 1.00 61.87 81 ALA F O 1
ATOM 4638 N N . ALA G 2 102 ? 0.877 70.012 113.564 1.00 71.33 82 ALA F N 1
ATOM 4639 C CA . ALA G 2 102 ? 0.510 69.774 112.182 1.00 65.17 82 ALA F CA 1
ATOM 4640 C C . ALA G 2 102 ? -0.974 69.465 112.091 1.00 70.03 82 ALA F C 1
ATOM 4641 O O . ALA G 2 102 ? -1.662 69.929 111.171 1.00 65.49 82 ALA F O 1
ATOM 4643 N N . ARG G 2 103 ? -1.475 68.689 113.050 1.00 64.35 83 ARG F N 1
ATOM 4644 C CA . ARG G 2 103 ? -2.909 68.431 113.083 1.00 65.94 83 ARG F CA 1
ATOM 4645 C C . ARG G 2 103 ? -3.677 69.719 113.375 1.00 72.05 83 ARG F C 1
ATOM 4646 O O . ARG G 2 103 ? -4.738 69.958 112.800 1.00 78.70 83 ARG F O 1
ATOM 4654 N N . ILE G 2 104 ? -3.128 70.556 114.250 1.00 70.89 84 ILE F N 1
ATOM 4655 C CA . ILE G 2 104 ? -3.728 71.856 114.546 1.00 65.29 84 ILE F CA 1
ATOM 4656 C C . ILE G 2 104 ? -3.728 72.781 113.309 1.00 73.47 84 ILE F C 1
ATOM 4657 O O . ILE G 2 104 ? -4.638 73.591 113.134 1.00 79.74 84 ILE F O 1
ATOM 4662 N N . VAL G 2 105 ? -2.727 72.637 112.439 1.00 69.61 85 VAL F N 1
ATOM 4663 C CA . VAL G 2 105 ? -2.638 73.431 111.204 1.00 74.57 85 VAL F CA 1
ATOM 4664 C C . VAL G 2 105 ? -3.589 72.889 110.133 1.00 80.36 85 VAL F C 1
ATOM 4665 O O . VAL G 2 105 ? -4.040 73.627 109.255 1.00 82.57 85 VAL F O 1
ATOM 4669 N N . THR G 2 106 ? -3.862 71.586 110.179 1.00 80.09 86 THR F N 1
ATOM 4670 C CA . THR G 2 106 ? -4.820 70.997 109.248 1.00 75.91 86 THR F CA 1
ATOM 4671 C C . THR G 2 106 ? -6.197 71.459 109.645 1.00 77.66 86 THR F C 1
ATOM 4672 O O . THR G 2 106 ? -6.966 71.933 108.817 1.00 73.28 86 THR F O 1
ATOM 4676 N N . LYS G 2 107 ? -6.488 71.331 110.932 1.00 83.70 87 LYS F N 1
ATOM 4677 C CA . LYS G 2 107 ? -7.744 71.817 111.447 1.00 75.60 87 LYS F CA 1
ATOM 4678 C C . LYS G 2 107 ? -7.946 73.271 111.033 1.00 83.25 87 LYS F C 1
ATOM 4679 O O . LYS G 2 107 ? -9.073 73.649 110.694 1.00 88.57 87 LYS F O 1
ATOM 4685 N N . TYR G 2 108 ? -6.912 74.113 111.065 1.00 96.88 88 TYR F N 1
ATOM 4686 C CA . TYR G 2 108 ? -7.079 75.381 110.361 1.00 92.97 88 TYR F CA 1
ATOM 4687 C C . TYR G 2 108 ? -5.993 75.669 109.326 1.00 99.64 88 TYR F C 1
ATOM 4688 O O . TYR G 2 108 ? -4.994 76.312 109.624 1.00 123.77 88 TYR F O 1
ATOM 4697 N N . GLN G 2 109 ? -6.262 75.323 108.076 1.00 96.99 89 GLN F N 1
ATOM 4698 C CA . GLN G 2 109 ? -6.085 76.286 107.032 1.00 100.08 89 GLN F CA 1
ATOM 4699 C C . GLN G 2 109 ? -7.525 76.518 106.710 1.00 102.19 89 GLN F C 1
ATOM 4700 O O . GLN G 2 109 ? -8.117 75.838 105.872 1.00 107.04 89 GLN F O 1
ATOM 4706 N N . ASP G 2 110 ? -8.105 77.432 107.478 1.00 97.40 90 ASP F N 1
ATOM 4707 C CA . ASP G 2 110 ? -8.964 78.448 106.955 1.00 100.18 90 ASP F CA 1
ATOM 4708 C C . ASP G 2 110 ? -8.074 79.663 107.192 1.00 104.78 90 ASP F C 1
ATOM 4709 O O . ASP G 2 110 ? -8.140 80.686 106.505 1.00 101.88 90 ASP F O 1
ATOM 4714 N N . GLN G 2 111 ? -7.166 79.457 108.152 1.00 97.89 91 GLN F N 1
ATOM 4715 C CA . GLN G 2 111 ? -6.474 80.540 108.864 1.00 93.77 91 GLN F CA 1
ATOM 4716 C C . GLN G 2 111 ? -5.014 80.881 108.508 1.00 94.39 91 GLN F C 1
ATOM 4717 O O . GLN G 2 111 ? -4.564 81.951 108.895 1.00 93.31 91 GLN F O 1
ATOM 4723 N N . ARG G 2 112 ? -4.313 80.056 107.729 1.00 88.61 92 ARG F N 1
ATOM 4724 C CA . ARG G 2 112 ? -2.881 80.268 107.475 1.00 91.73 92 ARG F CA 1
ATOM 4725 C C . ARG G 2 112 ? -2.222 80.589 108.846 1.00 84.66 92 ARG F C 1
ATOM 4726 O O . ARG G 2 112 ? -1.918 81.732 109.167 1.00 84.50 92 ARG F O 1
ATOM 4734 N N . ILE G 2 113 ? -2.163 79.590 109.727 1.00 82.86 93 ILE F N 1
ATOM 4735 C CA . ILE G 2 113 ? -1.579 79.820 111.049 1.00 84.17 93 ILE F CA 1
ATOM 4736 C C . ILE G 2 113 ? -0.050 79.636 111.142 1.00 81.13 93 ILE F C 1
ATOM 4737 O O . ILE G 2 113 ? 0.656 80.505 111.649 1.00 78.11 93 ILE F O 1
ATOM 4742 N N . GLY G 2 114 ? 0.479 78.534 110.627 1.00 69.13 94 GLY F N 1
ATOM 4743 C CA . GLY G 2 114 ? 1.902 78.277 110.780 1.00 70.51 94 GLY F CA 1
ATOM 4744 C C . GLY G 2 114 ? 2.270 77.636 112.110 1.00 64.58 94 GLY F C 1
ATOM 4745 O O . GLY G 2 114 ? 1.510 77.654 113.101 1.00 57.85 94 GLY F O 1
ATOM 4746 N N . ILE G 2 115 ? 3.479 77.089 112.133 1.00 59.54 95 ILE F N 1
ATOM 4747 C CA . ILE G 2 115 ? 3.900 76.231 113.227 1.00 66.86 95 ILE F CA 1
ATOM 4748 C C . ILE G 2 115 ? 4.071 76.996 114.532 1.00 64.44 95 ILE F C 1
ATOM 4749 O O . ILE G 2 115 ? 3.939 76.415 115.602 1.00 59.21 95 ILE F O 1
ATOM 4754 N N . ALA G 2 116 ? 4.346 78.293 114.450 1.00 60.62 96 ALA F N 1
ATOM 4755 C CA . ALA G 2 116 ? 4.482 79.103 115.652 1.00 66.57 96 ALA F CA 1
ATOM 4756 C C . ALA G 2 116 ? 3.198 79.065 116.467 1.00 66.93 96 ALA F C 1
ATOM 4757 O O . ALA G 2 116 ? 3.165 78.589 117.610 1.00 62.57 96 ALA F O 1
ATOM 4759 N N . ASP G 2 117 ? 2.128 79.523 115.832 1.00 62.22 97 ASP F N 1
ATOM 4760 C CA . ASP G 2 117 ? 0.829 79.608 116.473 1.00 65.73 97 ASP F CA 1
ATOM 4761 C C . ASP G 2 117 ? 0.313 78.217 116.837 1.00 61.37 97 ASP F C 1
ATOM 4762 O O . ASP G 2 117 ? -0.189 78.003 117.953 1.00 54.70 97 ASP F O 1
ATOM 4767 N N . ALA G 2 118 ? 0.446 77.269 115.907 1.00 58.32 98 ALA F N 1
ATOM 4768 C CA . ALA G 2 118 ? 0.025 75.887 116.187 1.00 51.61 98 ALA F CA 1
ATOM 4769 C C . ALA G 2 118 ? 0.683 75.338 117.467 1.00 63.48 98 ALA F C 1
ATOM 4770 O O . ALA G 2 118 ? 0.000 74.865 118.410 1.00 53.94 98 ALA F O 1
ATOM 4772 N N . ALA G 2 119 ? 2.012 75.410 117.491 1.00 60.03 99 ALA F N 1
ATOM 4773 C CA . ALA G 2 119 ? 2.791 74.981 118.643 1.00 55.76 99 ALA F CA 1
ATOM 4774 C C . ALA G 2 119 ? 2.367 75.735 119.888 1.00 55.21 99 ALA F C 1
ATOM 4775 O O . ALA G 2 119 ? 2.415 75.186 120.981 1.00 54.25 99 ALA F O 1
ATOM 4777 N N . ASN G 2 120 ? 1.945 76.986 119.736 1.00 52.36 100 ASN F N 1
ATOM 4778 C CA . ASN G 2 120 ? 1.469 77.725 120.901 1.00 55.99 100 ASN F CA 1
ATOM 4779 C C . ASN G 2 120 ? 0.179 77.127 121.460 1.00 60.16 100 ASN F C 1
ATOM 4780 O O . ASN G 2 120 ? 0.010 77.055 122.679 1.00 60.23 100 ASN F O 1
ATOM 4785 N N . VAL G 2 121 ? -0.720 76.676 120.588 1.00 56.84 101 VAL F N 1
ATOM 4786 C CA . VAL G 2 121 ? -1.902 75.960 121.081 1.00 63.74 101 VAL F CA 1
ATOM 4787 C C . VAL G 2 121 ? -1.483 74.685 121.853 1.00 55.90 101 VAL F C 1
ATOM 4788 O O . VAL G 2 121 ? -1.885 74.468 123.036 1.00 53.27 101 VAL F O 1
ATOM 4792 N N . VAL G 2 122 ? -0.647 73.867 121.202 1.00 51.62 102 VAL F N 1
ATOM 4793 C CA . VAL G 2 122 ? -0.161 72.622 121.823 1.00 59.21 102 VAL F CA 1
ATOM 4794 C C . VAL G 2 122 ? 0.453 72.875 123.206 1.00 66.29 102 VAL F C 1
ATOM 4795 O O . VAL G 2 122 ? 0.232 72.112 124.158 1.00 68.45 102 VAL F O 1
ATOM 4799 N N . LEU G 2 123 ? 1.213 73.961 123.304 1.00 54.76 103 LEU F N 1
ATOM 4800 C CA . LEU G 2 123 ? 1.880 74.346 124.542 1.00 58.17 103 LEU F CA 1
ATOM 4801 C C . LEU G 2 123 ? 0.890 74.806 125.581 1.00 59.95 103 LEU F C 1
ATOM 4802 O O . LEU G 2 123 ? 1.089 74.596 126.781 1.00 57.66 103 LEU F O 1
ATOM 4807 N N . ALA G 2 124 ? -0.161 75.466 125.108 1.00 59.95 104 ALA F N 1
ATOM 4808 C CA . ALA G 2 124 ? -1.220 75.917 125.986 1.00 60.20 104 ALA F CA 1
ATOM 4809 C C . ALA G 2 124 ? -1.789 74.729 126.736 1.00 60.75 104 ALA F C 1
ATOM 4810 O O . ALA G 2 124 ? -2.029 74.814 127.939 1.00 65.94 104 ALA F O 1
ATOM 4812 N N . ASP G 2 125 ? -1.998 73.608 126.049 1.00 52.76 105 ASP F N 1
ATOM 4813 C CA . ASP G 2 125 ? -2.463 72.429 126.818 1.00 60.92 105 ASP F CA 1
ATOM 4814 C C . ASP G 2 125 ? -1.383 71.575 127.518 1.00 57.71 105 ASP F C 1
ATOM 4815 O O . ASP G 2 125 ? -1.689 70.896 128.509 1.00 70.47 105 ASP F O 1
ATOM 4820 N N . ARG G 2 126 ? -0.149 71.569 127.011 1.00 56.17 106 ARG F N 1
ATOM 4821 C CA . ARG G 2 126 ? 0.940 70.906 127.726 1.00 59.49 106 ARG F CA 1
ATOM 4822 C C . ARG G 2 126 ? 1.131 71.508 129.109 1.00 64.25 106 ARG F C 1
ATOM 4823 O O . ARG G 2 126 ? 1.420 70.801 130.072 1.00 70.80 106 ARG F O 1
ATOM 4831 N N . TYR G 2 127 ? 0.987 72.826 129.181 1.00 61.79 107 TYR F N 1
ATOM 4832 C CA . TYR G 2 127 ? 1.117 73.557 130.427 1.00 57.35 107 TYR F CA 1
ATOM 4833 C C . TYR G 2 127 ? -0.250 73.753 131.060 1.00 67.60 107 TYR F C 1
ATOM 4834 O O . TYR G 2 127 ? -0.390 74.465 132.057 1.00 59.54 107 TYR F O 1
ATOM 4843 N N . ARG G 2 128 ? -1.251 73.120 130.450 1.00 69.45 108 ARG F N 1
ATOM 4844 C CA . ARG G 2 128 ? -2.630 73.132 130.934 1.00 66.40 108 ARG F CA 1
ATOM 4845 C C . ARG G 2 128 ? -3.083 74.527 131.332 1.00 64.76 108 ARG F C 1
ATOM 4846 O O . ARG G 2 128 ? -3.403 74.790 132.491 1.00 61.31 108 ARG F O 1
ATOM 4854 N N . THR G 2 129 ? -3.102 75.414 130.348 1.00 58.81 109 THR F N 1
ATOM 4855 C CA . THR G 2 129 ? -3.473 76.801 130.551 1.00 58.49 109 THR F CA 1
ATOM 4856 C C . THR G 2 129 ? -4.143 77.316 129.288 1.00 70.30 109 THR F C 1
ATOM 4857 O O . THR G 2 129 ? -3.782 76.923 128.177 1.00 71.64 109 THR F O 1
ATOM 4861 N N . ARG G 2 130 ? -5.160 78.150 129.445 1.00 67.67 110 ARG F N 1
ATOM 4862 C CA . ARG G 2 130 ? -5.769 78.754 128.272 1.00 69.25 110 ARG F CA 1
ATOM 4863 C C . ARG G 2 130 ? -5.310 80.197 128.046 1.00 72.10 110 ARG F C 1
ATOM 4864 O O . ARG G 2 130 ? -5.760 80.850 127.106 1.00 78.85 110 ARG F O 1
ATOM 4872 N N . THR G 2 131 ? -4.402 80.687 128.887 1.00 64.58 111 THR F N 1
ATOM 4873 C CA . THR G 2 131 ? -3.944 82.076 128.799 1.00 67.92 111 THR F CA 1
ATOM 4874 C C . THR G 2 131 ? -2.905 82.298 127.701 1.00 57.92 111 THR F C 1
ATOM 4875 O O . THR G 2 131 ? -1.840 81.681 127.708 1.00 50.59 111 THR F O 1
ATOM 4879 N N . ILE G 2 132 ? -3.209 83.200 126.772 1.00 58.44 112 ILE F N 1
ATOM 4880 C CA . ILE G 2 132 ? -2.268 83.553 125.714 1.00 68.38 112 ILE F CA 1
ATOM 4881 C C . ILE G 2 132 ? -1.894 85.030 125.757 1.00 71.12 112 ILE F C 1
ATOM 4882 O O . ILE G 2 132 ? -2.760 85.903 125.779 1.00 60.70 112 ILE F O 1
ATOM 4887 N N . LEU G 2 133 ? -0.593 85.295 125.773 1.00 71.13 113 LEU F N 1
ATOM 4888 C CA . LEU G 2 133 ? -0.085 86.658 125.749 1.00 68.76 113 LEU F CA 1
ATOM 4889 C C . LEU G 2 133 ? 0.387 87.011 124.339 1.00 55.81 113 LEU F C 1
ATOM 4890 O O . LEU G 2 133 ? 1.351 86.431 123.833 1.00 58.65 113 LEU F O 1
ATOM 4895 N N . THR G 2 134 ? -0.274 87.988 123.726 1.00 64.77 114 THR F N 1
ATOM 4896 C CA . THR G 2 134 ? -0.048 88.311 122.320 1.00 69.76 114 THR F CA 1
ATOM 4897 C C . THR G 2 134 ? -0.855 89.528 121.900 1.00 66.34 114 THR F C 1
ATOM 4898 O O . THR G 2 134 ? -1.867 89.853 122.519 1.00 70.54 114 THR F O 1
ATOM 4902 N N . LEU G 2 135 ? -0.412 90.198 120.842 1.00 67.16 115 LEU F N 1
ATOM 4903 C CA . LEU G 2 135 ? -1.114 91.384 120.364 1.00 66.24 115 LEU F CA 1
ATOM 4904 C C . LEU G 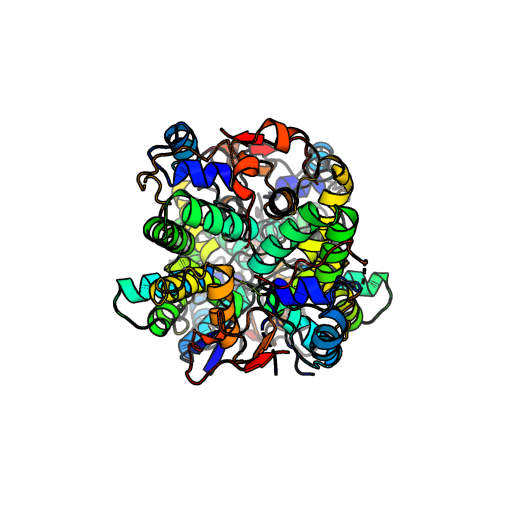2 135 ? -2.081 91.111 119.230 1.00 74.73 115 LEU F C 1
ATOM 4905 O O . LEU G 2 135 ? -2.942 91.935 118.934 1.00 74.70 115 LEU F O 1
ATOM 4910 N N . ASP G 2 136 ? -1.985 89.942 118.616 1.00 72.68 116 ASP F N 1
ATOM 4911 C CA . ASP G 2 136 ? -2.887 89.666 117.520 1.00 78.24 116 ASP F CA 1
ATOM 4912 C C . ASP G 2 136 ? -4.051 88.996 118.180 1.00 78.57 116 ASP F C 1
ATOM 4913 O O . ASP G 2 136 ? -3.967 87.831 118.555 1.00 73.37 116 ASP F O 1
ATOM 4918 N N . ARG G 2 137 ? -5.155 89.711 118.312 1.00 90.00 117 ARG F N 1
ATOM 4919 C CA . ARG G 2 137 ? -6.093 89.281 119.328 1.00 94.51 117 ARG F CA 1
ATOM 4920 C C . ARG G 2 137 ? -7.001 88.190 118.837 1.00 101.41 117 ARG F C 1
ATOM 4921 O O . ARG G 2 137 ? -6.838 87.041 119.247 1.00 104.00 117 ARG F O 1
ATOM 4929 N N . ARG G 2 138 ? -7.931 88.513 117.951 1.00 105.98 118 ARG F N 1
ATOM 4930 C CA . ARG G 2 138 ? -8.745 87.446 117.374 1.00 112.94 118 ARG F CA 1
ATOM 4931 C C . ARG G 2 138 ? -8.296 86.936 115.979 1.00 108.49 118 ARG F C 1
ATOM 4932 O O . ARG G 2 138 ? -8.995 86.137 115.370 1.00 112.06 118 ARG F O 1
ATOM 4940 N N . HIS G 2 139 ? -7.140 87.316 115.441 1.00 92.78 119 HIS F N 1
ATOM 4941 C CA . HIS G 2 139 ? -6.530 86.274 114.591 1.00 99.36 119 HIS F CA 1
ATOM 4942 C C . HIS G 2 139 ? -6.102 85.116 115.470 1.00 99.93 119 HIS F C 1
ATOM 4943 O O . HIS G 2 139 ? -6.081 83.982 114.980 1.00 92.69 119 HIS F O 1
ATOM 4950 N N . PHE G 2 140 ? -5.800 85.355 116.745 1.00 98.83 120 PHE F N 1
ATOM 4951 C CA . PHE G 2 140 ? -5.587 84.201 117.608 1.00 96.58 120 PHE F CA 1
ATOM 4952 C C . PHE G 2 140 ? -6.898 83.614 118.146 1.00 94.97 120 PHE F C 1
ATOM 4953 O O . PHE G 2 140 ? -7.031 82.395 118.249 1.00 99.47 120 PHE F O 1
ATOM 4961 N N . SER G 2 141 ? -7.855 84.472 118.497 1.00 89.52 121 SER F N 1
ATOM 4962 C CA . SER G 2 141 ? -9.087 84.017 119.139 1.00 92.83 121 SER F CA 1
ATOM 4963 C C . SER G 2 141 ? -10.006 83.296 118.169 1.00 96.99 121 SER F C 1
ATOM 4964 O O . SER G 2 141 ? -11.031 82.745 118.568 1.00 93.44 121 SER F O 1
ATOM 4967 N N . ALA G 2 142 ? -9.637 83.316 116.893 1.00 93.48 122 ALA F N 1
ATOM 4968 C CA . ALA G 2 142 ? -10.343 82.559 115.869 1.00 97.52 122 ALA F CA 1
ATOM 4969 C C . ALA G 2 142 ? -10.048 81.068 116.002 1.00 97.06 122 ALA F C 1
ATOM 4970 O O . ALA G 2 142 ? -10.613 80.246 115.280 1.00 91.78 122 ALA F O 1
ATOM 4972 N N . LEU G 2 143 ? -9.152 80.725 116.923 1.00 100.17 123 LEU F N 1
ATOM 4973 C CA . LEU G 2 143 ? -8.855 79.330 117.209 1.00 86.92 123 LEU F CA 1
ATOM 4974 C C . LEU G 2 143 ? -9.382 78.972 118.590 1.00 78.12 123 LEU F C 1
ATOM 4975 O O . LEU G 2 143 ? -9.868 79.838 119.319 1.00 78.79 123 LEU F O 1
ATOM 4980 N N . ARG G 2 144 ? -9.262 77.698 118.952 1.00 70.71 124 ARG F N 1
ATOM 4981 C CA . ARG G 2 144 ? -9.848 77.179 120.184 1.00 71.61 124 ARG F CA 1
ATOM 4982 C C . ARG G 2 144 ? -8.865 76.251 120.888 1.00 70.33 124 ARG F C 1
ATOM 4983 O O . ARG G 2 144 ? -8.110 75.534 120.228 1.00 60.68 124 ARG F O 1
ATOM 4991 N N . PRO G 2 145 ? -8.858 76.270 122.231 1.00 67.98 125 PRO F N 1
ATOM 4992 C CA . PRO G 2 145 ? -8.008 75.350 122.996 1.00 72.92 125 PRO F CA 1
ATOM 4993 C C . PRO G 2 145 ? -8.302 73.894 122.667 1.00 73.30 125 PRO F C 1
ATOM 4994 O O . PRO G 2 145 ? -9.409 73.575 122.233 1.00 84.03 125 PRO F O 1
ATOM 4998 N N . ILE G 2 146 ? -7.314 73.029 122.864 1.00 75.91 126 ILE F N 1
ATOM 4999 C CA . ILE G 2 146 ? -7.486 71.603 122.624 1.00 82.41 126 ILE F CA 1
ATOM 5000 C C . ILE G 2 146 ? -8.545 71.024 123.561 1.00 85.98 126 ILE F C 1
ATOM 5001 O O . ILE G 2 146 ? -9.431 70.282 123.134 1.00 91.72 126 ILE F O 1
ATOM 5006 N N . GLY G 2 147 ? -8.458 71.392 124.835 1.00 81.13 127 GLY F N 1
ATOM 5007 C CA . GLY G 2 147 ? -9.341 70.855 125.856 1.00 92.29 127 GLY F CA 1
ATOM 5008 C C . GLY G 2 147 ? -10.750 71.422 125.899 1.00 95.40 127 GLY F C 1
ATOM 5009 O O . GLY G 2 147 ? -11.614 70.879 126.586 1.00 93.98 127 GLY F O 1
ATOM 5010 N N . GLY G 2 148 ? -10.992 72.508 125.174 1.00 91.46 128 GLY F N 1
ATOM 5011 C CA . GLY G 2 148 ? -12.318 73.096 125.129 1.00 80.34 128 GLY F CA 1
ATOM 5012 C C . GLY G 2 148 ? -12.431 74.372 125.939 1.00 88.76 128 GLY F C 1
ATOM 5013 O O . GLY G 2 148 ? -11.699 74.580 126.906 1.00 91.97 128 GLY F O 1
ATOM 5014 N N . GLY G 2 149 ? -13.378 75.220 125.552 1.00 83.86 129 GLY F N 1
ATOM 5015 C CA . GLY G 2 149 ? -13.474 76.564 126.092 1.00 77.95 129 GLY F CA 1
ATOM 5016 C C . GLY G 2 149 ? -12.863 77.531 125.094 1.00 86.06 129 GLY F C 1
ATOM 5017 O O . GLY G 2 149 ? -12.631 77.156 123.949 1.00 85.17 129 GLY F O 1
ATOM 5018 N N . ARG G 2 150 ? -12.620 78.773 125.513 1.00 87.38 130 ARG F N 1
ATOM 5019 C CA . ARG G 2 150 ? -11.911 79.748 124.676 1.00 90.50 130 ARG F CA 1
ATOM 5020 C C . ARG G 2 150 ? -10.629 80.241 125.345 1.00 87.73 130 ARG F C 1
ATOM 5021 O O . ARG G 2 150 ? -10.499 80.182 126.568 1.00 79.19 130 ARG F O 1
ATOM 5029 N N . PHE G 2 151 ? -9.689 80.729 124.538 1.00 83.61 131 PHE F N 1
ATOM 5030 C CA . PHE G 2 151 ? -8.444 81.290 125.060 1.00 74.43 131 PHE F CA 1
ATOM 5031 C C . PHE G 2 151 ? -8.701 82.624 125.749 1.00 62.82 131 PHE F C 1
ATOM 5032 O O . PHE G 2 151 ? -9.542 83.404 125.305 1.00 63.15 131 PHE F O 1
ATOM 5040 N N . THR G 2 152 ? -7.977 82.885 126.833 1.00 58.96 132 THR F N 1
ATOM 5041 C CA . THR G 2 152 ? -7.940 84.225 127.405 1.00 72.04 132 THR F CA 1
ATOM 5042 C C . THR G 2 152 ? -6.753 84.940 126.781 1.00 72.75 132 THR F C 1
ATOM 5043 O O . THR G 2 152 ? -5.604 84.564 127.002 1.00 73.06 132 THR F O 1
ATOM 5047 N N . VAL G 2 153 ? -7.034 85.961 125.983 1.00 69.93 133 VAL F N 1
ATOM 5048 C CA . VAL G 2 153 ? -5.987 86.600 125.202 1.00 67.37 133 VAL F CA 1
ATOM 5049 C C . VAL G 2 153 ? -5.639 87.956 125.793 1.00 64.51 133 VAL F C 1
ATOM 5050 O O . VAL G 2 153 ? -6.430 88.893 125.724 1.00 64.93 133 VAL F O 1
ATOM 5054 N N . ILE G 2 154 ? -4.445 88.045 126.369 1.00 66.99 134 ILE F N 1
ATOM 5055 C CA . ILE G 2 154 ? -4.007 89.241 127.073 1.00 61.93 134 ILE F CA 1
ATOM 5056 C C . ILE G 2 154 ? -2.827 89.883 126.348 1.00 66.38 134 ILE F C 1
ATOM 5057 O O . ILE G 2 154 ? -2.093 89.197 125.636 1.00 68.88 134 ILE F O 1
ATOM 5062 N N . PRO G 2 155 ? -2.634 91.206 126.520 1.00 72.46 135 PRO F N 1
ATOM 5063 C CA . PRO G 2 155 ? -3.380 92.140 127.376 1.00 75.72 135 PRO F CA 1
ATOM 5064 C C . PRO G 2 155 ? -4.709 92.600 126.779 1.00 78.59 135 PRO F C 1
ATOM 5065 O O . PRO G 2 155 ? -5.497 93.210 127.505 1.00 82.22 135 PRO F O 1
ATOM 5069 N N . SER H 2 19 ? 38.316 57.036 122.543 1.00 62.67 -1 SER H N 1
ATOM 5070 C CA . SER H 2 19 ? 37.299 57.174 123.557 1.00 62.71 -1 SER H CA 1
ATOM 5071 C C . SER H 2 19 ? 37.449 56.110 124.642 1.00 71.87 -1 SER H C 1
ATOM 5072 O O . SER H 2 19 ? 37.101 56.345 125.778 1.00 69.85 -1 SER H O 1
ATOM 5075 N N . HIS H 2 20 ? 37.972 54.945 124.300 1.00 63.39 0 HIS H N 1
ATOM 5076 C CA . HIS H 2 20 ? 38.122 53.891 125.279 1.00 53.76 0 HIS H CA 1
ATOM 5077 C C . HIS H 2 20 ? 39.249 52.955 124.949 1.00 48.93 0 HIS H C 1
ATOM 5078 O O . HIS H 2 20 ? 39.616 52.815 123.821 1.00 60.54 0 HIS H O 1
ATOM 5093 N N . ILE H 2 22 ? 40.805 49.105 126.236 1.00 36.07 2 ILE H N 1
ATOM 5094 C CA . ILE H 2 22 ? 40.655 47.892 127.035 1.00 45.97 2 ILE H CA 1
ATOM 5095 C C . ILE H 2 22 ? 42.030 47.393 127.457 1.00 47.97 2 ILE H C 1
ATOM 5096 O O . ILE H 2 22 ? 42.909 47.208 126.616 1.00 46.09 2 ILE H O 1
ATOM 5101 N N . ILE H 2 23 ? 42.216 47.178 128.756 1.00 49.66 3 ILE H N 1
ATOM 5102 C CA . ILE H 2 23 ? 43.550 46.921 129.288 1.00 42.63 3 ILE H CA 1
ATOM 5103 C C . ILE H 2 23 ? 43.743 45.522 129.864 1.00 48.07 3 ILE H C 1
ATOM 5104 O O . ILE H 2 23 ? 43.058 45.114 130.805 1.00 50.58 3 ILE H O 1
ATOM 5109 N N . ASP H 2 24 ? 44.685 44.795 129.274 1.00 54.39 4 ASP H N 1
ATOM 5110 C CA . ASP H 2 24 ? 45.039 43.445 129.697 1.00 44.92 4 ASP H CA 1
ATOM 5111 C C . ASP H 2 24 ? 45.954 43.428 130.926 1.00 49.33 4 ASP H C 1
ATOM 5112 O O . ASP H 2 24 ? 46.600 44.424 131.245 1.00 55.90 4 ASP H O 1
ATOM 5117 N N . THR H 2 25 ? 45.983 42.287 131.612 1.00 47.60 5 THR H N 1
ATOM 5118 C CA . THR H 2 25 ? 46.828 42.052 132.788 1.00 45.10 5 THR H CA 1
ATOM 5119 C C . THR H 2 25 ? 48.318 42.365 132.585 1.00 51.70 5 THR H C 1
ATOM 5120 O O . THR H 2 25 ? 48.939 43.023 133.426 1.00 50.16 5 THR H O 1
ATOM 5124 N N . SER H 2 26 ? 48.884 41.882 131.482 1.00 49.14 6 SER H N 1
ATOM 5125 C CA . SER H 2 26 ? 50.310 42.045 131.197 1.00 53.99 6 SER H CA 1
ATOM 5126 C C . SER H 2 26 ? 50.740 43.514 131.178 1.00 60.74 6 SER H C 1
ATOM 5127 O O . SER H 2 26 ? 51.736 43.901 131.807 1.00 58.16 6 SER H O 1
ATOM 5130 N N . ALA H 2 27 ? 49.966 44.325 130.462 1.00 42.71 7 ALA H N 1
ATOM 5131 C CA . ALA H 2 27 ? 50.211 45.758 130.356 1.00 48.40 7 ALA H CA 1
ATOM 5132 C C . ALA H 2 27 ? 50.218 46.437 131.718 1.00 58.42 7 ALA H C 1
ATOM 5133 O O . ALA H 2 27 ? 51.060 47.297 131.980 1.00 57.23 7 ALA H O 1
ATOM 5135 N N . LEU H 2 28 ? 49.263 46.066 132.569 1.00 45.81 8 LEU H N 1
ATOM 5136 C CA . LEU H 2 28 ? 49.179 46.611 133.920 1.00 41.34 8 LEU H CA 1
ATOM 5137 C C . LEU H 2 28 ? 50.373 46.205 134.759 1.00 40.73 8 LEU H C 1
ATOM 5138 O O . LEU H 2 28 ? 50.911 47.014 135.516 1.00 50.28 8 LEU H O 1
ATOM 5143 N N . LEU H 2 29 ? 50.776 44.946 134.628 1.00 39.98 9 LEU H N 1
ATOM 5144 C CA . LEU H 2 29 ? 51.989 44.471 135.280 1.00 47.39 9 LEU H CA 1
ATOM 5145 C C . LEU H 2 29 ? 53.173 45.356 134.897 1.00 58.96 9 LEU H C 1
ATOM 5146 O O . LEU H 2 29 ? 53.911 45.825 135.766 1.00 59.16 9 LEU H O 1
ATOM 5151 N N . ALA H 2 30 ? 53.338 45.601 133.600 1.00 49.53 10 ALA H N 1
ATOM 5152 C CA . ALA H 2 30 ? 54.428 46.449 133.127 1.00 47.50 10 ALA H CA 1
ATOM 5153 C C . ALA H 2 30 ? 54.264 47.900 133.597 1.00 57.39 10 ALA H C 1
ATOM 5154 O O . ALA H 2 30 ? 55.251 48.615 133.775 1.00 61.98 10 ALA H O 1
ATOM 5156 N N . TYR H 2 31 ? 53.023 48.336 133.801 1.00 57.54 11 TYR H N 1
ATOM 5157 C CA . TYR H 2 31 ? 52.766 49.734 134.141 1.00 55.96 11 TYR H CA 1
ATOM 5158 C C . TYR H 2 31 ? 53.058 50.037 135.608 1.00 51.93 11 TYR H C 1
ATOM 5159 O O . TYR H 2 31 ? 53.640 51.073 135.925 1.00 54.49 11 TYR H O 1
ATOM 5168 N N . PHE H 2 32 ? 52.655 49.135 136.499 1.00 55.23 12 PHE H N 1
ATOM 5169 C CA . PHE H 2 32 ? 52.816 49.359 137.935 1.00 55.20 12 PHE H CA 1
ATOM 5170 C C . PHE H 2 32 ? 54.241 49.065 138.394 1.00 63.17 12 PHE H C 1
ATOM 5171 O O . PHE H 2 32 ? 54.679 49.537 139.445 1.00 59.24 12 PHE H O 1
ATOM 5179 N N . ASP H 2 33 ? 54.958 48.292 137.587 1.00 55.37 13 ASP H N 1
ATOM 5180 C CA . ASP H 2 33 ? 56.321 47.896 137.902 1.00 51.27 13 ASP H CA 1
ATOM 5181 C C . ASP H 2 33 ? 57.275 48.793 137.123 1.00 53.71 13 ASP H C 1
ATOM 5182 O O . ASP H 2 33 ? 57.365 48.698 135.899 1.00 58.90 13 ASP H O 1
ATOM 5187 N N . ALA H 2 34 ? 57.992 49.656 137.836 1.00 49.04 14 ALA H N 1
ATOM 5188 C CA . ALA H 2 34 ? 58.912 50.593 137.202 1.00 57.45 14 ALA H CA 1
ATOM 5189 C C . ALA H 2 34 ? 60.076 49.847 136.570 1.00 64.21 14 ALA H C 1
ATOM 5190 O O . ALA H 2 34 ? 60.746 50.353 135.666 1.00 63.76 14 ALA H O 1
ATOM 5192 N N . ALA H 2 35 ? 60.297 48.632 137.059 1.00 60.74 15 ALA H N 1
ATOM 5193 C CA . ALA H 2 35 ? 61.469 47.845 136.713 1.00 53.74 15 ALA H CA 1
ATOM 5194 C C . ALA H 2 35 ? 61.232 46.855 135.576 1.00 49.22 15 ALA H C 1
ATOM 5195 O O . ALA H 2 35 ? 62.163 46.187 135.126 1.00 59.94 15 ALA H O 1
ATOM 5197 N N . GLU H 2 36 ? 59.989 46.769 135.113 1.00 54.88 16 GLU H N 1
ATOM 5198 C CA . GLU H 2 36 ? 59.643 45.902 133.990 1.00 60.27 16 GLU H CA 1
ATOM 5199 C C . GLU H 2 36 ? 60.158 46.543 132.700 1.00 61.44 16 GLU H C 1
ATOM 5200 O O . GLU H 2 36 ? 60.065 47.758 132.539 1.00 60.53 16 GLU H O 1
ATOM 5206 N N . PRO H 2 37 ? 60.712 45.738 131.777 1.00 65.67 17 PRO H N 1
ATOM 5207 C CA . PRO H 2 37 ? 61.326 46.324 130.577 1.00 66.39 17 PRO H CA 1
ATOM 5208 C C . PRO H 2 37 ? 60.335 47.074 129.674 1.00 61.46 17 PRO H C 1
ATOM 5209 O O . PRO H 2 37 ? 60.740 47.982 128.949 1.00 59.87 17 PRO H O 1
ATOM 5213 N N . ASP H 2 38 ? 59.057 46.712 129.730 1.00 61.20 18 ASP H N 1
ATOM 5214 C CA . ASP H 2 38 ? 58.045 47.359 128.898 1.00 54.95 18 ASP H CA 1
ATOM 5215 C C . ASP H 2 38 ? 57.349 48.517 129.604 1.00 58.28 18 ASP H C 1
ATOM 5216 O O . ASP H 2 38 ? 56.393 49.088 129.071 1.00 63.88 18 ASP H O 1
ATOM 5221 N N . HIS H 2 39 ? 57.822 48.843 130.803 1.00 50.06 19 HIS H N 1
ATOM 5222 C CA . HIS H 2 39 ? 57.207 49.871 131.629 1.00 44.25 19 HIS H CA 1
ATOM 5223 C C . HIS H 2 39 ? 57.032 51.191 130.888 1.00 55.93 19 HIS H C 1
ATOM 5224 O O . HIS H 2 39 ? 55.948 51.774 130.891 1.00 53.53 19 HIS H O 1
ATOM 5231 N N . ALA H 2 40 ? 58.103 51.640 130.241 1.00 58.77 20 ALA H N 1
ATOM 5232 C CA . ALA H 2 40 ? 58.116 52.924 129.556 1.00 61.14 20 ALA H CA 1
ATOM 5233 C C . ALA H 2 40 ? 57.058 53.013 128.460 1.00 64.57 20 ALA H C 1
ATOM 5234 O O . ALA H 2 40 ? 56.286 53.967 128.421 1.00 58.97 20 ALA H O 1
ATOM 5236 N N . ALA H 2 41 ? 57.027 52.017 127.578 1.00 60.66 21 ALA H N 1
ATOM 5237 C CA . ALA H 2 41 ? 56.074 51.976 126.466 1.00 63.98 21 ALA H CA 1
ATOM 5238 C C . ALA H 2 41 ? 54.620 52.074 126.940 1.00 66.64 21 ALA H C 1
ATOM 5239 O O . ALA H 2 41 ? 53.853 52.944 126.496 1.00 66.37 21 ALA H O 1
ATOM 5241 N N . VAL H 2 42 ? 54.256 51.171 127.846 1.00 65.38 22 VAL H N 1
ATOM 5242 C CA . VAL H 2 42 ? 52.923 51.152 128.433 1.00 67.35 22 VAL H CA 1
ATOM 5243 C C . VAL H 2 42 ? 52.615 52.483 129.102 1.00 63.08 22 VAL H C 1
ATOM 5244 O O . VAL H 2 42 ? 51.507 52.992 128.983 1.00 60.72 22 VAL H O 1
ATOM 5248 N N . SER H 2 43 ? 53.600 53.046 129.799 1.00 57.77 23 SER H N 1
ATOM 5249 C CA . SER H 2 43 ? 53.421 54.324 130.483 1.00 57.43 23 SER H CA 1
ATOM 5250 C C . SER H 2 43 ? 53.131 55.445 129.493 1.00 60.48 23 SER H C 1
ATOM 5251 O O . SER H 2 43 ? 52.325 56.328 129.769 1.00 60.82 23 SER H O 1
ATOM 5254 N N . GLU H 2 44 ? 53.791 55.406 128.341 1.00 59.07 24 GLU H N 1
ATOM 5255 C CA . GLU H 2 44 ? 53.537 56.387 127.290 1.00 66.26 24 GLU H CA 1
ATOM 5256 C C . GLU H 2 44 ? 52.149 56.198 126.701 1.00 71.37 24 GLU H C 1
ATOM 5257 O O . GLU H 2 44 ? 51.503 57.165 126.301 1.00 67.82 24 GLU H O 1
ATOM 5263 N N . CYS H 2 45 ? 51.691 54.953 126.635 1.00 67.69 25 CYS H N 1
ATOM 5264 C CA . CYS H 2 45 ? 50.330 54.705 126.176 1.00 68.07 25 CYS H CA 1
ATOM 5265 C C . CYS H 2 45 ? 49.296 55.230 127.171 1.00 70.02 25 CYS H C 1
ATOM 5266 O O . CYS H 2 45 ? 48.370 55.941 126.786 1.00 69.88 25 CYS H O 1
ATOM 5269 N N . ILE H 2 46 ? 49.473 54.903 128.447 1.00 63.47 26 ILE H N 1
ATOM 5270 C CA . ILE H 2 46 ? 48.505 55.241 129.488 1.00 60.38 26 ILE H CA 1
ATOM 5271 C C . ILE H 2 46 ? 48.556 56.715 129.865 1.00 66.99 26 ILE H C 1
ATOM 5272 O O . ILE H 2 46 ? 47.605 57.453 129.610 1.00 70.58 26 ILE H O 1
ATOM 5277 N N . ASP H 2 47 ? 49.653 57.134 130.490 1.00 71.40 27 ASP H N 1
ATOM 5278 C CA . ASP H 2 47 ? 49.915 58.552 130.672 1.00 74.74 27 ASP H CA 1
ATOM 5279 C C . ASP H 2 47 ? 49.931 59.154 129.277 1.00 77.71 27 ASP H C 1
ATOM 5280 O O . ASP H 2 47 ? 50.563 58.589 128.390 1.00 85.31 27 ASP H O 1
ATOM 5285 N N . SER H 2 48 ? 49.228 60.278 129.111 1.00 69.96 28 SER H N 1
ATOM 5286 C CA . SER H 2 48 ? 49.040 61.005 127.841 1.00 79.63 28 SER H CA 1
ATOM 5287 C C . SER H 2 48 ? 47.865 60.499 126.989 1.00 77.68 28 SER H C 1
ATOM 5288 O O . SER H 2 48 ? 47.616 61.036 125.909 1.00 83.18 28 SER H O 1
ATOM 5291 N N . SER H 2 49 ? 47.153 59.473 127.447 1.00 75.78 29 SER H N 1
ATOM 5292 C CA . SER H 2 49 ? 45.943 59.040 126.742 1.00 66.30 29 SER H CA 1
ATOM 5293 C C . SER H 2 49 ? 44.729 59.873 127.140 1.00 71.09 29 SER H C 1
ATOM 5294 O O . SER H 2 49 ? 44.546 60.194 128.313 1.00 63.11 29 SER H O 1
ATOM 5297 N N . ALA H 2 50 ? 43.907 60.229 126.160 1.00 69.59 30 ALA H N 1
ATOM 5298 C CA . ALA H 2 50 ? 42.607 60.828 126.435 1.00 70.46 30 ALA H CA 1
ATOM 5299 C C . ALA H 2 50 ? 41.618 59.732 126.802 1.00 76.05 30 ALA H C 1
ATOM 5300 O O . ALA H 2 50 ? 40.661 59.958 127.545 1.00 68.50 30 ALA H O 1
ATOM 5302 N N . ASP H 2 51 ? 41.880 58.539 126.274 1.00 82.86 31 ASP H N 1
ATOM 5303 C CA . ASP H 2 51 ? 41.001 57.388 126.435 1.00 70.54 31 ASP H CA 1
ATOM 5304 C C . ASP H 2 51 ? 40.674 57.089 127.887 1.00 64.02 31 ASP H C 1
ATOM 5305 O O . ASP H 2 51 ? 41.526 57.194 128.771 1.00 69.68 31 ASP H O 1
ATOM 5310 N N . ALA H 2 52 ? 39.420 56.735 128.128 1.00 64.09 32 ALA H N 1
ATOM 5311 C CA . ALA H 2 52 ? 39.062 56.096 129.377 1.00 63.45 32 ALA H CA 1
ATOM 5312 C C . ALA H 2 52 ? 39.824 54.776 129.425 1.00 59.19 32 ALA H C 1
ATOM 5313 O O . ALA H 2 52 ? 40.025 54.130 128.395 1.00 55.31 32 ALA H O 1
ATOM 5315 N N . LEU H 2 53 ? 40.277 54.386 130.609 1.00 51.76 33 LEU H N 1
ATOM 5316 C CA . LEU H 2 53 ? 41.069 53.172 130.736 1.00 54.51 33 LEU H CA 1
ATOM 5317 C C . LEU H 2 53 ? 40.217 52.056 131.339 1.00 52.30 33 LEU H C 1
ATOM 5318 O O . LEU H 2 53 ? 39.915 52.073 132.530 1.00 47.88 33 LEU H O 1
ATOM 5323 N N . VAL H 2 54 ? 39.845 51.078 130.516 1.00 42.74 34 VAL H N 1
ATOM 5324 C CA . VAL H 2 54 ? 38.872 50.069 130.927 1.00 44.90 34 VAL H CA 1
ATOM 5325 C C . VAL H 2 54 ? 39.544 48.803 131.433 1.00 39.49 34 VAL H C 1
ATOM 5326 O O . VAL H 2 54 ? 40.372 48.213 130.741 1.00 42.67 34 VAL H O 1
ATOM 5330 N N . VAL H 2 55 ? 39.179 48.393 132.647 1.00 32.63 35 VAL H N 1
ATOM 5331 C CA . VAL H 2 55 ? 39.740 47.199 133.271 1.00 40.99 35 VAL H CA 1
ATOM 5332 C C . VAL H 2 55 ? 38.642 46.254 133.760 1.00 50.54 35 VAL H C 1
ATOM 5333 O O . VAL H 2 55 ? 37.801 46.640 134.571 1.00 55.30 35 VAL H O 1
ATOM 5337 N N . SER H 2 56 ? 38.651 45.020 133.260 1.00 43.28 36 SER H N 1
ATOM 5338 C CA . SER H 2 56 ? 37.700 44.002 133.705 1.00 42.78 36 SER H CA 1
ATOM 5339 C C . SER H 2 56 ? 38.100 43.533 135.093 1.00 41.03 36 SER H C 1
ATOM 5340 O O . SER H 2 56 ? 39.279 43.573 135.438 1.00 47.68 36 SER H O 1
ATOM 5343 N N . PRO H 2 57 ? 37.123 43.091 135.900 1.00 43.70 37 PRO H N 1
ATOM 5344 C CA . PRO H 2 57 ? 37.444 42.575 137.235 1.00 36.88 37 PRO H CA 1
ATOM 5345 C C . PRO H 2 57 ? 38.214 41.257 137.175 1.00 36.74 37 PRO H C 1
ATOM 5346 O O . PRO H 2 57 ? 38.867 40.876 138.147 1.00 42.53 37 PRO H O 1
ATOM 5350 N N . TYR H 2 58 ? 38.133 40.573 136.039 1.00 36.50 38 TYR H N 1
ATOM 5351 C CA . TYR H 2 58 ? 38.897 39.352 135.832 1.00 40.36 38 TYR H CA 1
ATOM 5352 C C . TYR H 2 58 ? 40.387 39.684 135.734 1.00 43.08 38 TYR H C 1
ATOM 5353 O O . TYR H 2 58 ? 41.232 38.995 136.323 1.00 40.37 38 TYR H O 1
ATOM 5362 N N . VAL H 2 59 ? 40.699 40.751 135.000 1.00 37.89 39 VAL H N 1
ATOM 5363 C CA . VAL H 2 59 ? 42.059 41.276 134.938 1.00 44.59 39 VAL H CA 1
ATOM 5364 C C . VAL H 2 59 ? 42.528 41.699 136.326 1.00 42.38 39 VAL H C 1
ATOM 5365 O O . VAL H 2 59 ? 43.663 41.433 136.707 1.00 45.61 39 VAL H O 1
ATOM 5369 N N . VAL H 2 60 ? 41.648 42.355 137.079 1.00 33.91 40 VAL H N 1
ATOM 5370 C CA . VAL H 2 60 ? 41.956 42.746 138.452 1.00 31.38 40 VAL H CA 1
ATOM 5371 C C . VAL H 2 60 ? 42.311 41.530 139.301 1.00 37.47 40 VAL H C 1
ATOM 5372 O O . VAL H 2 60 ? 43.265 41.573 140.075 1.00 37.32 40 VAL H O 1
ATOM 5376 N N . ALA H 2 61 ? 41.557 40.447 139.143 1.00 38.84 41 ALA H N 1
ATOM 5377 C CA . ALA H 2 61 ? 41.838 39.214 139.867 1.00 35.20 41 ALA H CA 1
ATOM 5378 C C . ALA H 2 61 ? 43.210 38.653 139.514 1.00 37.64 41 ALA H C 1
ATOM 5379 O O . ALA H 2 61 ? 44.040 38.385 140.395 1.00 48.21 41 ALA H O 1
ATOM 5381 N N . GLU H 2 62 ? 43.437 38.479 138.216 1.00 42.07 42 GLU H N 1
ATOM 5382 C CA . GLU H 2 62 ? 44.718 37.979 137.725 1.00 48.48 42 GLU H CA 1
ATOM 5383 C C . GLU H 2 62 ? 45.893 38.809 138.252 1.00 41.10 42 GLU H C 1
ATOM 5384 O O . GLU H 2 62 ? 46.851 38.270 138.817 1.00 38.99 42 GLU H O 1
ATOM 5390 N N . LEU H 2 63 ? 45.796 40.123 138.065 1.00 36.49 43 LEU H N 1
ATOM 5391 C CA . LEU H 2 63 ? 46.813 41.083 138.489 1.00 37.51 43 LEU H CA 1
ATOM 5392 C C . LEU H 2 63 ? 47.086 40.976 139.981 1.00 44.76 43 LEU H C 1
ATOM 5393 O O . LEU H 2 63 ? 48.241 40.891 140.403 1.00 46.13 43 LEU H O 1
ATOM 5398 N N . ASP H 2 64 ? 46.012 40.983 140.767 1.00 40.15 44 ASP H N 1
ATOM 5399 C CA . ASP H 2 64 ? 46.103 40.858 142.216 1.00 38.09 44 ASP H CA 1
ATOM 5400 C C . ASP H 2 64 ? 46.884 39.613 142.612 1.00 39.34 44 ASP H C 1
ATOM 5401 O O . ASP H 2 64 ? 47.843 39.692 143.388 1.00 44.14 44 ASP H O 1
ATOM 5406 N N . TYR H 2 65 ? 46.478 38.468 142.069 1.00 39.00 45 TYR H N 1
ATOM 5407 C CA . TYR H 2 65 ? 47.143 37.211 142.397 1.00 34.01 45 TYR H CA 1
ATOM 5408 C C . TYR H 2 65 ? 48.628 37.256 142.035 1.00 43.64 45 TYR H C 1
ATOM 5409 O O . TYR H 2 65 ? 49.488 36.948 142.869 1.00 44.63 45 TYR H O 1
ATOM 5418 N N . LEU H 2 66 ? 48.924 37.650 140.797 1.00 47.00 46 LEU H N 1
ATOM 5419 C CA . LEU H 2 66 ? 50.303 37.670 140.314 1.00 46.83 46 LEU H CA 1
ATOM 5420 C C . LEU H 2 66 ? 51.215 38.616 141.104 1.00 51.68 46 LEU H C 1
ATOM 5421 O O . LEU H 2 66 ? 52.344 38.248 141.442 1.00 55.94 46 LEU H O 1
ATOM 5426 N N . VAL H 2 67 ? 50.734 39.822 141.394 1.00 47.52 47 VAL H N 1
ATOM 5427 C CA . VAL H 2 67 ? 51.509 40.796 142.153 1.00 47.64 47 VAL H CA 1
ATOM 5428 C C . VAL H 2 67 ? 51.723 40.331 143.592 1.00 44.64 47 VAL H C 1
ATOM 5429 O O . VAL H 2 67 ? 52.831 40.423 144.124 1.00 55.02 47 VAL H O 1
ATOM 5433 N N . ALA H 2 68 ? 50.663 39.817 144.212 1.00 45.56 48 ALA H N 1
ATOM 5434 C CA . ALA H 2 68 ? 50.755 39.342 145.590 1.00 47.11 48 ALA H CA 1
ATOM 5435 C C . ALA H 2 68 ? 51.747 38.185 145.716 1.00 63.10 48 ALA H C 1
ATOM 5436 O O . ALA H 2 68 ? 52.546 38.138 146.654 1.00 64.11 48 ALA H O 1
ATOM 5438 N N . THR H 2 69 ? 51.701 37.256 144.765 1.00 55.95 49 THR H N 1
ATOM 5439 C CA . THR H 2 69 ? 52.541 36.060 144.843 1.00 48.30 49 THR H CA 1
ATOM 5440 C C . THR H 2 69 ? 53.999 36.285 144.397 1.00 55.75 49 THR H C 1
ATOM 5441 O O . THR H 2 69 ? 54.923 35.726 144.990 1.00 66.19 49 THR H O 1
ATOM 5445 N N . ARG H 2 70 ? 54.201 37.079 143.346 1.00 51.76 50 ARG H N 1
ATOM 5446 C CA . ARG H 2 70 ? 55.537 37.270 142.771 1.00 52.58 50 ARG H CA 1
ATOM 5447 C C . ARG H 2 70 ? 56.320 38.510 143.237 1.00 58.85 50 ARG H C 1
ATOM 5448 O O . ARG H 2 70 ? 57.520 38.620 142.982 1.00 71.83 50 ARG H O 1
ATOM 5456 N N . VAL H 2 71 ? 55.656 39.432 143.928 1.00 52.45 51 VAL H N 1
ATOM 5457 C CA . VAL H 2 71 ? 56.340 40.600 144.485 1.00 51.00 51 VAL H CA 1
ATOM 5458 C C . VAL H 2 71 ? 56.130 40.678 145.992 1.00 63.07 51 VAL H C 1
ATOM 5459 O O . VAL H 2 71 ? 57.062 40.479 146.772 1.00 68.56 51 VAL H O 1
ATOM 5463 N N . GLY H 2 72 ? 54.895 40.967 146.391 1.00 59.30 52 GLY H N 1
ATOM 5464 C CA . GLY H 2 72 ? 54.536 41.026 147.794 1.00 49.09 52 GLY H CA 1
ATOM 5465 C C . GLY H 2 72 ? 53.233 41.760 148.044 1.00 47.49 52 GLY H C 1
ATOM 5466 O O . GLY H 2 72 ? 52.683 42.402 147.146 1.00 55.08 52 GLY H O 1
ATOM 5467 N N . VAL H 2 73 ? 52.755 41.675 149.281 1.00 42.83 53 VAL H N 1
ATOM 5468 C CA . VAL H 2 73 ? 51.466 42.231 149.667 1.00 46.76 53 VAL H CA 1
ATOM 5469 C C . VAL H 2 73 ? 51.449 43.755 149.619 1.00 52.97 53 VAL H C 1
ATOM 5470 O O . VAL H 2 73 ? 50.432 44.349 149.287 1.00 57.55 53 VAL H O 1
ATOM 5474 N N . ASP H 2 74 ? 52.571 44.388 149.946 1.00 53.94 54 ASP H N 1
ATOM 5475 C CA . ASP H 2 74 ? 52.648 45.848 149.890 1.00 53.51 54 ASP H CA 1
ATOM 5476 C C . ASP H 2 74 ? 52.445 46.356 148.464 1.00 52.49 54 ASP H C 1
ATOM 5477 O O . ASP H 2 74 ? 51.758 47.359 148.233 1.00 50.12 54 ASP H O 1
ATOM 5482 N N . ALA H 2 75 ? 53.050 45.654 147.511 1.00 49.58 55 ALA H N 1
ATOM 5483 C CA . ALA H 2 75 ? 52.860 45.941 146.092 1.00 54.81 55 ALA H CA 1
ATOM 5484 C C . ALA H 2 75 ? 51.405 45.719 145.675 1.00 52.74 55 ALA H C 1
ATOM 5485 O O . ALA H 2 75 ? 50.818 46.539 144.961 1.00 48.65 55 ALA H O 1
ATOM 5487 N N . GLU H 2 76 ? 50.836 44.601 146.115 1.00 52.58 56 GLU H N 1
ATOM 5488 C CA . GLU H 2 76 ? 49.429 44.306 145.880 1.00 46.42 56 GLU H CA 1
ATOM 5489 C C . GLU H 2 76 ? 48.549 45.459 146.353 1.00 49.77 56 GLU H C 1
ATOM 5490 O O . GLU H 2 76 ? 47.644 45.902 145.643 1.00 52.53 56 GLU H O 1
ATOM 5496 N N . LEU H 2 77 ? 48.843 45.947 147.554 1.00 46.09 57 LEU H N 1
ATOM 5497 C CA . LEU H 2 77 ? 48.085 47.025 148.170 1.00 48.80 57 LEU H CA 1
ATOM 5498 C C . LEU H 2 77 ? 48.206 48.317 147.373 1.00 54.04 57 LEU H C 1
ATOM 5499 O O . LEU H 2 77 ? 47.199 48.976 147.110 1.00 54.68 57 LEU H O 1
ATOM 5504 N N . ALA H 2 78 ? 49.432 48.673 146.992 1.00 48.68 58 ALA H N 1
ATOM 5505 C CA . ALA H 2 78 ? 49.647 49.848 146.150 1.00 49.15 58 ALA H CA 1
ATOM 5506 C C . ALA H 2 78 ? 48.799 49.760 144.876 1.00 47.55 58 ALA H C 1
ATOM 5507 O O . ALA H 2 78 ? 48.102 50.716 144.498 1.00 48.38 58 ALA H O 1
ATOM 5509 N N . VAL H 2 79 ? 48.844 48.592 144.238 1.00 42.98 59 VAL H N 1
ATOM 5510 C CA . VAL H 2 79 ? 48.097 48.336 143.007 1.00 44.73 59 VAL H CA 1
ATOM 5511 C C . VAL H 2 79 ? 46.582 48.481 143.190 1.00 43.16 59 VAL H C 1
ATOM 5512 O O . VAL H 2 79 ? 45.908 49.127 142.376 1.00 44.46 59 VAL H O 1
ATOM 5516 N N . LEU H 2 80 ? 46.051 47.882 144.254 1.00 41.95 60 LEU H N 1
ATOM 5517 C CA . LEU H 2 80 ? 44.617 47.938 144.529 1.00 39.01 60 LEU H CA 1
ATOM 5518 C C . LEU H 2 80 ? 44.155 49.353 144.850 1.00 39.28 60 LEU H C 1
ATOM 5519 O O . LEU H 2 80 ? 43.077 49.769 144.431 1.00 47.15 60 LEU H O 1
ATOM 5524 N N . ARG H 2 81 ? 44.973 50.088 145.596 1.00 44.09 61 ARG H N 1
ATOM 5525 C CA . ARG H 2 81 ? 44.634 51.459 145.964 1.00 43.74 61 ARG H CA 1
ATOM 5526 C C . ARG H 2 81 ? 44.656 52.393 144.759 1.00 45.47 61 ARG H C 1
ATOM 5527 O O . ARG H 2 81 ? 43.815 53.287 144.649 1.00 50.64 61 ARG H O 1
ATOM 5535 N N . GLU H 2 82 ? 45.615 52.194 143.861 1.00 40.46 62 GLU H N 1
ATOM 5536 C CA . GLU H 2 82 ? 45.651 52.984 142.635 1.00 51.71 62 GLU H CA 1
ATOM 5537 C C . GLU H 2 82 ? 44.485 52.657 141.717 1.00 44.63 62 GLU H C 1
ATOM 5538 O O . GLU H 2 82 ? 43.869 53.555 141.142 1.00 48.51 62 GLU H O 1
ATOM 5544 N N . LEU H 2 83 ? 44.195 51.366 141.577 1.00 45.33 63 LEU H N 1
ATOM 5545 C CA . LEU H 2 83 ? 43.047 50.931 140.791 1.00 47.93 63 LEU H CA 1
ATOM 5546 C C . LEU H 2 83 ? 41.748 51.524 141.331 1.00 45.79 63 LEU H C 1
ATOM 5547 O O . LEU H 2 83 ? 40.828 51.818 140.572 1.00 49.77 63 LEU H O 1
ATOM 5552 N N . ALA H 2 84 ? 41.685 51.706 142.646 1.00 45.22 64 ALA H N 1
ATOM 5553 C CA . ALA H 2 84 ? 40.490 52.245 143.284 1.00 46.23 64 ALA H CA 1
ATOM 5554 C C . ALA H 2 84 ? 40.516 53.770 143.350 1.00 51.42 64 ALA H C 1
ATOM 5555 O O . ALA H 2 84 ? 39.561 54.389 143.814 1.00 47.85 64 ALA H O 1
ATOM 5557 N N . GLY H 2 85 ? 41.608 54.364 142.881 1.00 54.74 65 GLY H N 1
ATOM 5558 C CA . GLY H 2 85 ? 41.816 55.796 142.993 1.00 49.23 65 GLY H CA 1
ATOM 5559 C C . GLY H 2 85 ? 40.864 56.691 142.220 1.00 58.61 65 GLY H C 1
ATOM 5560 O O . GLY H 2 85 ? 40.663 57.849 142.596 1.00 63.97 65 GLY H O 1
ATOM 5561 N N . GLY H 2 86 ? 40.259 56.170 141.157 1.00 50.59 66 GLY H N 1
ATOM 5562 C CA . GLY H 2 86 ? 39.386 56.989 140.334 1.00 47.21 66 GLY H CA 1
ATOM 5563 C C . GLY H 2 86 ? 39.916 57.305 138.946 1.00 58.22 66 GLY H C 1
ATOM 5564 O O . GLY H 2 86 ? 39.217 57.917 138.137 1.00 53.93 66 GLY H O 1
ATOM 5565 N N . ALA H 2 87 ? 41.151 56.908 138.663 1.00 56.85 67 ALA H N 1
ATOM 5566 C CA . ALA H 2 87 ? 41.725 57.149 137.347 1.00 62.47 67 ALA H CA 1
ATOM 5567 C C . ALA H 2 87 ? 41.208 56.139 136.326 1.00 62.93 67 ALA H C 1
ATOM 5568 O O . ALA H 2 87 ? 41.284 56.366 135.118 1.00 61.66 67 ALA H O 1
ATOM 5570 N N . TRP H 2 88 ? 40.663 55.035 136.824 1.00 59.59 68 TRP H N 1
ATOM 5571 C CA . TRP H 2 88 ? 40.330 53.898 135.982 1.00 51.24 68 TRP H CA 1
ATOM 5572 C C . TRP H 2 88 ? 38.828 53.668 135.877 1.00 47.81 68 TRP H C 1
ATOM 5573 O O . TRP H 2 88 ? 38.066 54.025 136.775 1.00 49.81 68 TRP H O 1
ATOM 5584 N N . GLU H 2 89 ? 38.415 53.071 134.765 1.00 52.54 69 GLU H N 1
ATOM 5585 C CA . GLU H 2 89 ? 37.033 52.659 134.584 1.00 52.10 69 GLU H CA 1
ATOM 5586 C C . GLU H 2 89 ? 36.956 51.177 134.889 1.00 48.19 69 GLU H C 1
ATOM 5587 O O . GLU H 2 89 ? 37.428 50.352 134.109 1.00 52.90 69 GLU H O 1
ATOM 5593 N N . LEU H 2 90 ? 36.358 50.832 136.023 1.00 43.00 70 LEU H N 1
ATOM 5594 C CA . LEU H 2 90 ? 36.304 49.436 136.440 1.00 46.02 70 LEU H CA 1
ATOM 5595 C C . LEU H 2 90 ? 35.010 48.800 135.951 1.00 52.88 70 LEU H C 1
ATOM 5596 O O . LEU H 2 90 ? 33.929 49.121 136.432 1.00 54.56 70 LEU H O 1
ATOM 5601 N N . ALA H 2 91 ? 35.135 47.884 135.001 1.00 42.72 71 ALA H N 1
ATOM 5602 C CA . ALA H 2 91 ? 33.986 47.332 134.296 1.00 44.07 71 ALA H CA 1
ATOM 5603 C C . ALA H 2 91 ? 33.134 46.357 135.106 1.00 41.36 71 ALA H C 1
ATOM 5604 O O . ALA H 2 91 ? 33.655 45.584 135.910 1.00 45.29 71 ALA H O 1
ATOM 5606 N N . ASN H 2 92 ? 31.820 46.397 134.884 1.00 45.15 72 ASN H N 1
ATOM 5607 C CA . ASN H 2 92 ? 30.952 45.336 135.374 1.00 43.86 72 ASN H CA 1
ATOM 5608 C C . ASN H 2 92 ? 31.075 44.141 134.441 1.00 50.90 72 ASN H C 1
ATOM 5609 O O . ASN H 2 92 ? 31.031 44.316 133.231 1.00 48.26 72 ASN H O 1
ATOM 5614 N N . CYS H 2 93 ? 31.195 42.928 134.958 1.00 42.78 73 CYS H N 1
ATOM 5615 C CA . CYS H 2 93 ? 30.814 41.808 134.108 1.00 45.98 73 CYS H CA 1
ATOM 5616 C C . CYS H 2 93 ? 29.646 41.043 134.738 1.00 49.18 73 CYS H C 1
ATOM 5617 O O . CYS H 2 93 ? 29.810 40.336 135.735 1.00 52.90 73 CYS H O 1
ATOM 5620 N N . GLY H 2 94 ? 28.462 41.195 134.145 1.00 40.51 74 GLY H N 1
ATOM 5621 C CA . GLY H 2 94 ? 27.256 40.543 134.632 1.00 35.21 74 GLY H CA 1
ATOM 5622 C C . GLY H 2 94 ? 26.859 39.325 133.814 1.00 38.24 74 GLY H C 1
ATOM 5623 O O . GLY H 2 94 ? 27.688 38.752 133.109 1.00 45.03 74 GLY H O 1
ATOM 5624 N N . ALA H 2 95 ? 25.589 38.935 133.904 1.00 42.35 75 ALA H N 1
ATOM 5625 C CA . ALA H 2 95 ? 25.091 37.728 133.235 1.00 38.96 75 ALA H CA 1
ATOM 5626 C C . ALA H 2 95 ? 25.320 37.740 131.721 1.00 36.63 75 ALA H C 1
ATOM 5627 O O . ALA H 2 95 ? 25.846 36.769 131.151 1.00 38.14 75 ALA H O 1
ATOM 5629 N N . ALA H 2 96 ? 24.928 38.838 131.079 1.00 37.00 76 ALA H N 1
ATOM 5630 C CA . ALA H 2 96 ? 25.043 38.979 129.630 1.00 43.16 76 ALA H CA 1
ATOM 5631 C C . ALA H 2 96 ? 26.494 38.864 129.156 1.00 47.02 76 ALA H C 1
ATOM 5632 O O . ALA H 2 96 ? 26.791 38.187 128.161 1.00 57.78 76 ALA H O 1
ATOM 5634 N N . GLU H 2 97 ? 27.392 39.525 129.879 1.00 39.71 77 GLU H N 1
ATOM 5635 C CA . GLU H 2 97 ? 28.814 39.494 129.555 1.00 46.15 77 GLU H CA 1
ATOM 5636 C C . GLU H 2 97 ? 29.385 38.081 129.632 1.00 40.80 77 GLU H C 1
ATOM 5637 O O . GLU H 2 97 ? 30.165 37.682 128.770 1.00 41.05 77 GLU H O 1
ATOM 5643 N N . ILE H 2 98 ? 29.008 37.333 130.666 1.00 36.58 78 ILE H N 1
ATOM 5644 C CA . ILE H 2 98 ? 29.523 35.980 130.858 1.00 40.46 78 ILE H CA 1
ATOM 5645 C C . ILE H 2 98 ? 28.999 35.042 129.779 1.00 38.38 78 ILE H C 1
ATOM 5646 O O . ILE H 2 98 ? 29.745 34.227 129.233 1.00 39.79 78 ILE H O 1
ATOM 5651 N N . GLU H 2 99 ? 27.715 35.179 129.463 1.00 37.32 79 GLU H N 1
ATOM 5652 C CA . GLU H 2 99 ? 27.097 34.367 128.415 1.00 49.61 79 GLU H CA 1
ATOM 5653 C C . GLU H 2 99 ? 27.779 34.623 127.050 1.00 40.19 79 GLU H C 1
ATOM 5654 O O . GLU H 2 99 ? 28.240 33.675 126.370 1.00 43.35 79 GLU H O 1
ATOM 5660 N N . GLN H 2 100 ? 27.900 35.898 126.676 1.00 40.30 80 GLN H N 1
ATOM 5661 C CA . GLN H 2 100 ? 28.572 36.253 125.424 1.00 42.60 80 GLN H CA 1
ATOM 5662 C C . GLN H 2 100 ? 30.032 35.779 125.407 1.00 41.66 80 GLN H C 1
ATOM 5663 O O . GLN H 2 100 ? 30.529 35.285 124.383 1.00 45.42 80 GLN H O 1
ATOM 5669 N N . ALA H 2 101 ? 30.706 35.922 126.544 1.00 35.59 81 ALA H N 1
ATOM 5670 C CA . ALA H 2 101 ? 32.108 35.545 126.658 1.00 37.71 81 ALA H CA 1
ATOM 5671 C C . ALA H 2 101 ? 32.297 34.043 126.515 1.00 37.89 81 ALA H C 1
ATOM 5672 O O . ALA H 2 101 ? 33.314 33.586 125.993 1.00 37.65 81 ALA H O 1
ATOM 5674 N N . ALA H 2 102 ? 31.321 33.283 126.999 1.00 35.18 82 ALA H N 1
ATOM 5675 C CA . ALA H 2 102 ? 31.311 31.839 126.815 1.00 40.66 82 ALA H CA 1
ATOM 5676 C C . ALA H 2 102 ? 31.244 31.535 125.333 1.00 41.95 82 ALA H C 1
ATOM 5677 O O . ALA H 2 102 ? 32.038 30.734 124.804 1.00 45.59 82 ALA H O 1
ATOM 5679 N N . ARG H 2 103 ? 30.307 32.195 124.655 1.00 41.70 83 ARG H N 1
ATOM 5680 C CA . ARG H 2 103 ? 30.234 32.037 123.206 1.00 37.70 83 ARG H CA 1
ATOM 5681 C C . ARG H 2 103 ? 31.571 32.344 122.513 1.00 44.09 83 ARG H C 1
ATOM 5682 O O . ARG H 2 103 ? 31.951 31.658 121.549 1.00 54.62 83 ARG H O 1
ATOM 5690 N N . ILE H 2 104 ? 32.294 33.348 123.008 1.00 44.04 84 ILE H N 1
ATOM 5691 C CA . ILE H 2 104 ? 33.592 33.700 122.418 1.00 49.89 84 ILE H CA 1
ATOM 5692 C C . ILE H 2 104 ? 34.698 32.679 122.718 1.00 47.28 84 ILE H C 1
ATOM 5693 O O . ILE H 2 104 ? 35.529 32.391 121.852 1.00 47.99 84 ILE H O 1
ATOM 5698 N N . VAL H 2 105 ? 34.711 32.137 123.933 1.00 45.43 85 VAL H N 1
ATOM 5699 C CA . VAL H 2 105 ? 35.571 30.997 124.242 1.00 48.23 85 VAL H CA 1
ATOM 5700 C C . VAL H 2 105 ? 35.334 29.906 123.206 1.00 48.03 85 VAL H C 1
ATOM 5701 O O . VAL H 2 105 ? 36.279 29.313 122.676 1.00 59.09 85 VAL H O 1
ATOM 5705 N N . THR H 2 106 ? 34.064 29.670 122.891 1.00 56.34 86 THR H N 1
ATOM 5706 C CA . THR H 2 106 ? 33.714 28.615 121.942 1.00 50.97 86 THR H CA 1
ATOM 5707 C C . THR H 2 106 ? 34.175 28.899 120.502 1.00 60.05 86 THR H C 1
ATOM 5708 O O . THR H 2 106 ? 34.720 28.012 119.845 1.00 61.81 86 THR H O 1
ATOM 5712 N N . LYS H 2 107 ? 33.972 30.122 120.015 1.00 57.85 87 LYS H N 1
ATOM 5713 C CA . LYS H 2 107 ? 34.368 30.451 118.635 1.00 56.97 87 LYS H CA 1
ATOM 5714 C C . LYS H 2 107 ? 35.883 30.267 118.423 1.00 65.45 87 LYS H C 1
ATOM 5715 O O . LYS H 2 107 ? 36.338 29.888 117.337 1.00 78.70 87 LYS H O 1
ATOM 5721 N N . TYR H 2 108 ? 36.640 30.529 119.483 1.00 67.91 88 TYR H N 1
ATOM 5722 C CA . TYR H 2 108 ? 38.098 30.507 119.471 1.00 60.59 88 TYR H CA 1
ATOM 5723 C C . TYR H 2 108 ? 38.736 29.205 119.959 1.00 71.90 88 TYR H C 1
ATOM 5724 O O . TYR H 2 108 ? 39.878 29.206 120.431 1.00 86.73 88 TYR H O 1
ATOM 5733 N N . GLN H 2 109 ? 37.975 28.113 119.895 1.00 70.83 89 GLN H N 1
ATOM 5734 C CA . GLN H 2 109 ? 38.453 26.770 120.262 1.00 77.93 89 GLN H CA 1
ATOM 5735 C C . GLN H 2 109 ? 39.880 26.503 119.779 1.00 83.90 89 GLN H C 1
ATOM 5736 O O . GLN H 2 109 ? 40.614 25.739 120.402 1.00 90.59 89 GLN H O 1
ATOM 5742 N N . ASP H 2 110 ? 40.244 27.113 118.654 1.00 89.78 90 ASP H N 1
ATOM 5743 C CA . ASP H 2 110 ? 41.622 27.133 118.151 1.00 92.85 90 ASP H CA 1
ATOM 5744 C C . ASP H 2 110 ? 42.639 27.464 119.238 1.00 89.43 90 ASP H C 1
ATOM 5745 O O . ASP H 2 110 ? 43.475 26.636 119.590 1.00 79.96 90 ASP H O 1
ATOM 5750 N N . GLN H 2 111 ? 42.569 28.683 119.761 1.00 89.01 91 GLN H N 1
ATOM 5751 C CA . GLN H 2 111 ? 43.337 29.036 120.947 1.00 81.49 91 GLN H CA 1
ATOM 5752 C C . GLN H 2 111 ? 42.668 28.359 122.139 1.00 79.51 91 GLN H C 1
ATOM 5753 O O . GLN H 2 111 ? 41.656 27.686 121.988 1.00 87.88 91 GLN H O 1
ATOM 5759 N N . ARG H 2 112 ? 43.230 28.527 123.327 1.00 83.88 92 ARG H N 1
ATOM 5760 C CA . ARG H 2 112 ? 42.480 28.243 124.540 1.00 89.04 92 ARG H CA 1
ATOM 5761 C C . ARG H 2 112 ? 42.596 29.491 125.388 1.00 80.65 92 ARG H C 1
ATOM 5762 O O . ARG H 2 112 ? 43.651 29.772 125.951 1.00 80.34 92 ARG H O 1
ATOM 5770 N N . ILE H 2 113 ? 41.494 30.221 125.502 1.00 59.35 93 ILE H N 1
ATOM 5771 C CA . ILE H 2 113 ? 41.560 31.605 125.958 1.00 75.92 93 ILE H CA 1
ATOM 5772 C C . ILE H 2 113 ? 41.070 31.777 127.391 1.00 71.99 93 ILE H C 1
ATOM 5773 O O . ILE H 2 113 ? 41.836 32.158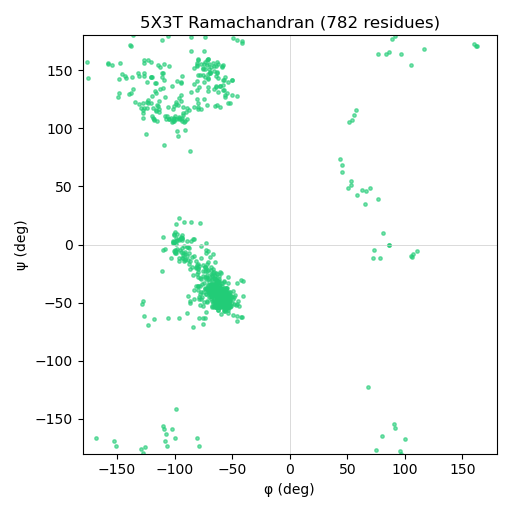 128.272 1.00 82.48 93 ILE H O 1
ATOM 5778 N N . GLY H 2 114 ? 39.799 31.493 127.624 1.00 58.02 94 GLY H N 1
ATOM 5779 C CA . GLY H 2 114 ? 39.242 31.624 128.949 1.00 52.09 94 GLY H CA 1
ATOM 5780 C C . GLY H 2 114 ? 38.632 32.990 129.186 1.00 46.57 94 GLY H C 1
ATOM 5781 O O . GLY H 2 114 ? 38.660 33.888 128.322 1.00 48.31 94 GLY H O 1
ATOM 5782 N N . ILE H 2 115 ? 38.102 33.160 130.389 1.00 39.25 95 ILE H N 1
ATOM 5783 C CA . ILE H 2 115 ? 37.176 34.244 130.633 1.00 45.87 95 ILE H CA 1
ATOM 5784 C C . ILE H 2 115 ? 37.825 35.630 130.609 1.00 41.69 95 ILE H C 1
ATOM 5785 O O . ILE H 2 115 ? 37.162 36.592 130.261 1.00 46.60 95 ILE H O 1
ATOM 5790 N N . ALA H 2 116 ? 39.105 35.749 130.949 1.00 45.41 96 ALA H N 1
ATOM 5791 C CA . ALA H 2 116 ? 39.725 37.072 130.974 1.00 45.48 96 ALA H CA 1
ATOM 5792 C C . ALA H 2 116 ? 39.792 37.659 129.566 1.00 47.12 96 ALA H C 1
ATOM 5793 O O . ALA H 2 116 ? 39.300 38.766 129.302 1.00 56.52 96 ALA H O 1
ATOM 5795 N N . ASP H 2 117 ? 40.383 36.888 128.662 1.00 37.10 97 ASP H N 1
ATOM 5796 C CA . ASP H 2 117 ? 40.520 37.278 127.264 1.00 48.35 97 ASP H CA 1
ATOM 5797 C C . ASP H 2 117 ? 39.162 37.429 126.572 1.00 47.55 97 ASP H C 1
ATOM 5798 O O . ASP H 2 117 ? 38.885 38.459 125.919 1.00 51.38 97 ASP H O 1
ATOM 5803 N N . ALA H 2 118 ? 38.321 36.402 126.714 1.00 44.05 98 ALA H N 1
ATOM 5804 C CA . ALA H 2 118 ? 36.987 36.432 126.117 1.00 38.00 98 ALA H CA 1
ATOM 5805 C C . ALA H 2 118 ? 36.220 37.688 126.558 1.00 42.13 98 ALA H C 1
ATOM 5806 O O . ALA H 2 118 ? 35.640 38.424 125.729 1.00 41.76 98 ALA H O 1
ATOM 5808 N N . ALA H 2 119 ? 36.233 37.937 127.866 1.00 32.70 99 ALA H N 1
ATOM 5809 C CA . ALA H 2 119 ? 35.581 39.115 128.416 1.00 38.40 99 ALA H CA 1
ATOM 5810 C C . ALA H 2 119 ? 36.191 40.390 127.874 1.00 40.37 99 ALA H C 1
ATOM 5811 O O . ALA H 2 119 ? 35.484 41.369 127.690 1.00 41.18 99 ALA H O 1
ATOM 5813 N N . ASN H 2 120 ? 37.498 40.395 127.629 1.00 38.09 100 ASN H N 1
ATOM 5814 C CA . ASN H 2 120 ? 38.112 41.584 127.040 1.00 35.78 100 ASN H CA 1
ATOM 5815 C C . ASN H 2 120 ? 37.551 41.874 125.651 1.00 45.67 100 ASN H C 1
ATOM 5816 O O . ASN H 2 120 ? 37.330 43.038 125.293 1.00 40.37 100 ASN H O 1
ATOM 5821 N N . VAL H 2 121 ? 37.307 40.820 124.876 1.00 39.88 101 VAL H N 1
ATOM 5822 C CA . VAL H 2 121 ? 36.633 41.000 123.589 1.00 42.14 101 VAL H CA 1
ATOM 5823 C C . VAL H 2 121 ? 35.229 41.605 123.781 1.00 44.09 101 VAL H C 1
ATOM 5824 O O . VAL H 2 121 ? 34.891 42.651 123.181 1.00 43.31 101 VAL H O 1
ATOM 5828 N N . VAL H 2 122 ? 34.429 40.958 124.635 1.00 41.38 102 VAL H N 1
ATOM 5829 C CA . VAL H 2 122 ? 33.079 41.450 124.958 1.00 43.06 102 VAL H CA 1
ATOM 5830 C C . VAL H 2 122 ? 33.053 42.929 125.337 1.00 39.26 102 VAL H C 1
ATOM 5831 O O . VAL H 2 122 ? 32.217 43.692 124.846 1.00 50.69 102 VAL H O 1
ATOM 5835 N N . LEU H 2 123 ? 33.970 43.319 126.217 1.00 41.18 103 LEU H N 1
ATOM 5836 C CA . LEU H 2 123 ? 34.041 44.680 126.737 1.00 46.38 103 LEU H CA 1
ATOM 5837 C C . LEU H 2 123 ? 34.524 45.666 125.698 1.00 53.07 103 LEU H C 1
ATOM 5838 O O . LEU H 2 123 ? 34.110 46.829 125.698 1.00 54.03 103 LEU H O 1
ATOM 5843 N N . ALA H 2 124 ? 35.431 45.209 124.841 1.00 48.86 104 ALA H N 1
ATOM 5844 C CA . ALA H 2 124 ? 35.829 46.002 123.696 1.00 43.41 104 ALA H CA 1
ATOM 5845 C C . ALA H 2 124 ? 34.576 46.366 122.913 1.00 53.57 104 ALA H C 1
ATOM 5846 O O . ALA H 2 124 ? 34.403 47.518 122.519 1.00 52.39 104 ALA H O 1
ATOM 5848 N N . ASP H 2 125 ? 33.681 45.400 122.719 1.00 49.12 105 ASP H N 1
ATOM 5849 C CA . ASP H 2 125 ? 32.439 45.732 122.021 1.00 43.99 105 ASP H CA 1
ATOM 5850 C C . ASP H 2 125 ? 31.490 46.613 122.854 1.00 46.25 105 ASP H C 1
ATOM 5851 O O . ASP H 2 125 ? 30.801 47.474 122.302 1.00 56.86 105 ASP H O 1
ATOM 5856 N N . ARG H 2 126 ? 31.445 46.398 124.167 1.00 52.34 106 ARG H N 1
ATOM 5857 C CA . ARG H 2 126 ? 30.546 47.167 125.029 1.00 55.31 106 ARG H CA 1
ATOM 5858 C C . ARG H 2 126 ? 30.887 48.651 125.044 1.00 55.68 106 ARG H C 1
ATOM 5859 O O . ARG H 2 126 ? 29.997 49.502 125.048 1.00 66.69 106 ARG H O 1
ATOM 5867 N N . TYR H 2 127 ? 32.178 48.956 125.063 1.00 55.13 107 TYR H N 1
ATOM 5868 C CA . TYR H 2 127 ? 32.631 50.335 125.105 1.00 55.92 107 TYR H CA 1
ATOM 5869 C C . TYR H 2 127 ? 32.889 50.836 123.684 1.00 58.26 107 TYR H C 1
ATOM 5870 O O . TYR H 2 127 ? 33.320 51.976 123.492 1.00 60.63 107 TYR H O 1
ATOM 5879 N N . ARG H 2 128 ? 32.590 49.977 122.704 1.00 63.47 108 ARG H N 1
ATOM 5880 C CA . ARG H 2 128 ? 32.795 50.237 121.271 1.00 61.98 108 ARG H CA 1
ATOM 5881 C C . ARG H 2 128 ? 34.170 50.891 121.073 1.00 61.31 108 ARG H C 1
ATOM 5882 O O . ARG H 2 128 ? 34.317 52.100 120.892 1.00 59.44 108 ARG H O 1
ATOM 5890 N N . THR H 2 129 ? 35.190 50.063 121.225 1.00 63.89 109 THR H N 1
ATOM 5891 C CA . THR H 2 129 ? 36.549 50.448 120.899 1.00 46.44 109 THR H CA 1
ATOM 5892 C C . THR H 2 129 ? 37.257 49.224 120.372 1.00 51.52 109 THR H C 1
ATOM 5893 O O . THR H 2 129 ? 36.951 48.099 120.764 1.00 64.15 109 THR H O 1
ATOM 5897 N N . ARG H 2 130 ? 38.166 49.432 119.436 1.00 55.33 110 ARG H N 1
ATOM 5898 C CA . ARG H 2 130 ? 38.974 48.330 118.961 1.00 54.59 110 ARG H CA 1
ATOM 5899 C C . ARG H 2 130 ? 40.359 48.340 119.614 1.00 59.02 110 ARG H C 1
ATOM 5900 O O . ARG H 2 130 ? 41.190 47.481 119.322 1.00 55.93 110 ARG H O 1
ATOM 5908 N N . THR H 2 131 ? 40.600 49.282 120.525 1.00 59.64 111 THR H N 1
ATOM 5909 C CA . THR H 2 131 ? 41.946 49.476 121.072 1.00 56.65 111 THR H CA 1
ATOM 5910 C C . THR H 2 131 ? 42.235 48.587 122.286 1.00 52.58 111 THR H C 1
ATOM 5911 O O . THR H 2 131 ? 41.632 48.744 123.348 1.00 46.51 111 THR H O 1
ATOM 5915 N N . ILE H 2 132 ? 43.193 47.678 122.127 1.00 51.07 112 ILE H N 1
ATOM 5916 C CA . ILE H 2 132 ? 43.576 46.757 123.193 1.00 51.89 112 ILE H CA 1
ATOM 5917 C C . ILE H 2 132 ? 44.994 47.028 123.687 1.00 56.43 112 ILE H C 1
ATOM 5918 O O . ILE H 2 132 ? 45.938 47.011 122.902 1.00 56.79 112 ILE H O 1
ATOM 5923 N N . LEU H 2 133 ? 45.138 47.281 124.985 1.00 62.54 113 LEU H N 1
ATOM 5924 C CA . LEU H 2 133 ? 46.459 47.434 125.584 1.00 53.19 113 LEU H CA 1
ATOM 5925 C C . LEU H 2 133 ? 46.875 46.104 126.204 1.00 55.42 113 LEU H C 1
ATOM 5926 O O . LEU H 2 133 ? 46.314 45.680 127.213 1.00 59.92 113 LEU H O 1
ATOM 5931 N N . THR H 2 134 ? 47.856 45.447 125.590 1.00 52.13 114 THR H N 1
ATOM 5932 C CA . THR H 2 134 ? 48.349 44.155 126.067 1.00 59.75 114 THR H CA 1
ATOM 5933 C C . THR H 2 134 ? 49.751 43.866 125.572 1.00 58.69 114 THR H C 1
ATOM 5934 O O . THR H 2 134 ? 50.169 44.382 124.542 1.00 57.19 114 THR H O 1
ATOM 5938 N N . LEU H 2 135 ? 50.470 43.010 126.285 1.00 66.02 115 LEU H N 1
ATOM 5939 C CA . LEU H 2 135 ? 51.731 42.519 125.759 1.00 54.49 115 LEU H CA 1
ATOM 5940 C C . LEU H 2 135 ? 51.585 41.148 125.110 1.00 65.69 115 LEU H C 1
ATOM 5941 O O . LEU H 2 135 ? 52.532 40.657 124.504 1.00 77.72 115 LEU H O 1
ATOM 5946 N N . ASP H 2 136 ? 50.400 40.545 125.172 1.00 73.75 116 ASP H N 1
ATOM 5947 C CA . ASP H 2 136 ? 50.241 39.298 124.446 1.00 80.17 116 ASP H CA 1
ATOM 5948 C C . ASP H 2 136 ? 49.740 39.710 123.078 1.00 80.58 116 ASP H C 1
ATOM 5949 O O . ASP H 2 136 ? 48.549 39.944 122.873 1.00 73.53 116 ASP H O 1
ATOM 5954 N N . ARG H 2 137 ? 50.671 39.778 122.136 1.00 92.53 117 ARG H N 1
ATOM 5955 C CA . ARG H 2 137 ? 50.356 40.271 120.810 1.00 83.99 117 ARG H CA 1
ATOM 5956 C C . ARG H 2 137 ? 49.835 39.188 119.889 1.00 87.73 117 ARG H C 1
ATOM 5957 O O . ARG H 2 137 ? 48.785 39.333 119.264 1.00 80.79 117 ARG H O 1
ATOM 5965 N N . ARG H 2 138 ? 50.575 38.087 119.840 1.00 86.04 118 ARG H N 1
ATOM 5966 C CA . ARG H 2 138 ? 50.272 36.995 118.929 1.00 97.78 118 ARG H CA 1
ATOM 5967 C C . ARG H 2 138 ? 49.012 36.277 119.379 1.00 94.77 118 ARG H C 1
ATOM 5968 O O . ARG H 2 138 ? 48.186 35.881 118.556 1.00 92.71 118 ARG H O 1
ATOM 5976 N N . HIS H 2 139 ? 48.865 36.118 120.690 1.00 88.48 119 HIS H N 1
ATOM 5977 C CA . HIS H 2 139 ? 47.656 35.532 121.252 1.00 88.47 119 HIS H CA 1
ATOM 5978 C C . HIS H 2 139 ? 46.426 36.333 120.851 1.00 87.00 119 HIS H C 1
ATOM 5979 O O . HIS H 2 139 ? 45.409 35.767 120.448 1.00 79.72 119 HIS H O 1
ATOM 5986 N N . PHE H 2 140 ? 46.527 37.654 120.962 1.00 84.51 120 PHE H N 1
ATOM 5987 C CA . PHE H 2 140 ? 45.358 38.511 120.820 1.00 87.78 120 PHE H CA 1
ATOM 5988 C C . PHE H 2 140 ? 45.077 39.007 119.401 1.00 81.21 120 PHE H C 1
ATOM 5989 O O . PHE H 2 140 ? 43.990 39.513 119.136 1.00 80.75 120 PHE H O 1
ATOM 5997 N N . SER H 2 141 ? 46.025 38.861 118.482 1.00 79.67 121 SER H N 1
ATOM 5998 C CA . SER H 2 141 ? 45.759 39.300 117.114 1.00 75.77 121 SER H CA 1
ATOM 5999 C C . SER H 2 141 ? 44.934 38.265 116.367 1.00 79.52 121 SER H C 1
ATOM 6000 O O . SER H 2 141 ? 44.281 38.578 115.372 1.00 77.33 121 SER H O 1
ATOM 6003 N N . ALA H 2 142 ? 44.960 37.030 116.855 1.00 74.81 122 ALA H N 1
ATOM 6004 C CA . ALA H 2 142 ? 44.175 35.967 116.250 1.00 72.08 122 ALA H CA 1
ATOM 6005 C C . ALA H 2 142 ? 42.697 36.160 116.569 1.00 74.52 122 ALA H C 1
ATOM 6006 O O . ALA H 2 142 ? 41.829 35.774 115.786 1.00 68.46 122 ALA H O 1
ATOM 6008 N N . LEU H 2 143 ? 42.421 36.763 117.723 1.00 72.19 123 LEU H N 1
ATOM 6009 C CA . LEU H 2 143 ? 41.056 37.114 118.100 1.00 68.79 123 LEU H CA 1
ATOM 6010 C C . LEU H 2 143 ? 40.552 38.244 117.205 1.00 66.99 123 LEU H C 1
ATOM 6011 O O . LEU H 2 143 ? 41.328 39.099 116.776 1.00 70.56 123 LEU H O 1
ATOM 6016 N N . ARG H 2 144 ? 39.254 38.246 116.922 1.00 67.09 124 ARG H N 1
ATOM 6017 C CA . ARG H 2 144 ? 38.658 39.301 116.109 1.00 63.63 124 ARG H CA 1
ATOM 6018 C C . ARG H 2 144 ? 37.593 40.030 116.918 1.00 55.49 124 ARG H C 1
ATOM 6019 O O . ARG H 2 144 ? 36.892 39.412 117.719 1.00 62.12 124 ARG H O 1
ATOM 6027 N N . PRO H 2 145 ? 37.469 41.351 116.720 1.00 51.94 125 PRO H N 1
ATOM 6028 C CA . PRO H 2 145 ? 36.393 42.062 117.415 1.00 52.85 125 PRO H CA 1
ATOM 6029 C C . PRO H 2 145 ? 35.033 41.601 116.919 1.00 60.18 125 PRO H C 1
ATOM 6030 O O . PRO H 2 145 ? 34.924 41.149 115.780 1.00 65.16 125 PRO H O 1
ATOM 6034 N N . ILE H 2 146 ? 34.016 41.713 117.765 1.00 60.79 126 ILE H N 1
ATOM 6035 C CA . ILE H 2 146 ? 32.671 41.275 117.417 1.00 57.55 126 ILE H CA 1
ATOM 6036 C C . ILE H 2 146 ? 32.113 42.078 116.243 1.00 63.32 126 ILE H C 1
ATOM 6037 O O . ILE H 2 146 ? 31.465 41.527 115.352 1.00 73.42 126 ILE H O 1
ATOM 6042 N N . GLY H 2 147 ? 32.391 43.377 116.234 1.00 59.78 127 GLY H N 1
ATOM 6043 C CA . GLY H 2 147 ? 31.831 44.269 115.237 1.00 79.40 127 GLY H CA 1
ATOM 6044 C C . GLY H 2 147 ? 32.481 44.205 113.867 1.00 73.31 127 GLY H C 1
ATOM 6045 O O . GLY H 2 147 ? 32.060 44.906 112.946 1.00 81.45 127 GLY H O 1
ATOM 6046 N N . GLY H 2 148 ? 33.501 43.366 113.724 1.00 71.67 128 GLY H N 1
ATOM 6047 C CA . GLY H 2 148 ? 34.226 43.260 112.469 1.00 66.85 128 GLY H CA 1
ATOM 6048 C C . GLY H 2 148 ? 35.489 44.101 112.487 1.00 76.86 128 GLY H C 1
ATOM 6049 O O . GLY H 2 148 ? 35.638 44.984 113.332 1.00 73.67 128 GLY H O 1
ATOM 6050 N N . GLY H 2 149 ? 36.392 43.833 111.546 1.00 88.89 129 GLY H N 1
ATOM 6051 C CA . GLY H 2 149 ? 37.677 44.510 111.494 1.00 72.33 129 GLY H CA 1
ATOM 6052 C C . GLY H 2 149 ? 38.728 43.741 112.273 1.00 71.27 129 GLY H C 1
ATOM 6053 O O . GLY H 2 149 ? 38.582 42.538 112.489 1.00 61.94 129 GLY H O 1
ATOM 6054 N N . ARG H 2 150 ? 39.790 44.428 112.686 1.00 68.47 130 ARG H N 1
ATOM 6055 C CA . ARG H 2 150 ? 40.820 43.828 113.534 1.00 65.88 130 ARG H CA 1
ATOM 6056 C C . ARG H 2 150 ? 41.044 44.680 114.778 1.00 60.75 130 ARG H C 1
ATOM 6057 O O . ARG H 2 150 ? 40.760 45.878 114.772 1.00 65.28 130 ARG H O 1
ATOM 6065 N N . PHE H 2 151 ? 41.550 44.073 115.845 1.00 56.18 131 PHE H N 1
ATOM 6066 C CA . PHE H 2 151 ? 41.919 44.851 117.019 1.00 62.17 131 PHE H CA 1
ATOM 6067 C C . PHE H 2 151 ? 43.156 45.687 116.733 1.00 67.82 131 PHE H C 1
ATOM 6068 O O . PHE H 2 151 ? 44.029 45.279 115.967 1.00 66.76 131 PHE H O 1
ATOM 6076 N N . THR H 2 152 ? 43.230 46.861 117.347 1.00 62.96 132 THR H N 1
ATOM 6077 C CA . THR H 2 152 ? 44.439 47.657 117.262 1.00 47.25 132 THR H CA 1
ATOM 6078 C C . THR H 2 152 ? 45.203 47.435 118.549 1.00 55.64 132 THR H C 1
ATOM 6079 O O . THR H 2 152 ? 44.798 47.917 119.604 1.00 64.76 132 THR H O 1
ATOM 6083 N N . VAL H 2 153 ? 46.306 46.702 118.463 1.00 60.88 133 VAL H N 1
ATOM 6084 C CA . VAL H 2 153 ? 47.060 46.342 119.654 1.00 57.31 133 VAL H CA 1
ATOM 6085 C C . VAL H 2 153 ? 48.211 47.310 119.884 1.00 61.08 133 VAL H C 1
ATOM 6086 O O . VAL H 2 153 ? 49.192 47.306 119.146 1.00 68.88 133 VAL H O 1
ATOM 6090 N N . ILE H 2 154 ? 48.087 48.143 120.910 1.00 60.45 134 ILE H N 1
ATOM 6091 C CA . ILE H 2 154 ? 49.164 49.052 121.282 1.00 60.60 134 ILE H CA 1
ATOM 6092 C C . ILE H 2 154 ? 50.007 48.384 122.375 1.00 70.06 134 ILE H C 1
ATOM 6093 O O . ILE H 2 154 ? 49.452 47.765 123.284 1.00 66.40 134 ILE H O 1
ATOM 6098 N N . PRO H 2 155 ? 51.346 48.536 122.293 1.00 81.12 135 PRO H N 1
ATOM 6099 C CA . PRO H 2 155 ? 52.359 47.600 122.785 1.00 80.50 135 PRO H CA 1
ATOM 6100 C C . PRO H 2 155 ? 51.837 46.224 123.164 1.00 79.81 135 PRO H C 1
ATOM 6101 O O . PRO H 2 155 ? 51.912 45.318 122.333 1.00 69.71 135 PRO H O 1
#

InterPro domains:
  IPR002145 Ribbon-helix-helix protein, CopG [PF01402] (4-39)
  IPR010985 Ribbon-helix-helix [SSF47598] (1-58)

Foldseek 3Di:
DDDDDDDDPVVLVVLVVVCVVVVHDSVVSVVVVVCVVPNDPDDDDDDDPDDDDDCPVVVVVVCVVPPD/DDDDDDDDPVVVVVLVVVCVVVVHDSVVSVVVVVCVVPHPPDDDDDDDPDDPDDCPVPCVVPCVPVDD/DPDDDDDDPPCVVVQVVVCVVVVHDSVVVVVVVVCVPPRDDDDDDDDDPDDPDDDPDDD/DDDDDDDDPVRLVVLVVVCVVVVHDSVVSVVVVVCVVCVPVDDDDDDAPDDPDDDPDPD/DEEEALQLLVLCLDPPRPCNVFSVVCLVVPPDAHEYEVVSLVVNLVCCCVPPHDVSSVVSVVVCVVPRHHYDDQDDVLQVQLVVQCVVVVVVNLDSRLSSRLSVCVVVVHLEYEHPPCVSQQVPARPVGDGHHYGD/DAFEALALLVLCLDPPRPCNVQSCVCVVVPVHAYEYEVVSLVVNLVCCCVPPHDVSSVVSVCVCVVPSHDYDDQDPVLVVQLVVQCVVVVVLVLDSRLSSRLSVCVVVVHLEYEHPVCVSNQVGARPVGDGRHYGD/DEFEALALLVLCLDVPRPCNVFSCVVLVPDPDAYEYEVVRVVVNLVCCCVPPHVVSSVVSVCVCVVPRHHHDDQDPVLQVQLVVVVVVDPVQPQDSRLSSRLVVCPVVDHLEYEHDPFVSSQVDAHPVDDTHDYGD/DEEEALALLVLCLDVPRPCNVQSCVCLVVDPYAYEYEVVSVVVNLVCCCVVPHDVSSVVSVCVCVVPSHDYDDQDDVLQVQLVVQCVVPVVDRADRRLSSRLVVCVVVVHLEYEDPPDVSQQVRARPVDDTRDYRD

Nearest PDB structures (foldseek):
  5x3t-assembly1_C  TM=6.020E-01  e=9.506E-09  Mycobacterium tuberculosis H37Rv
  5x3t-assembly1_G  TM=6.832E-01  e=1.214E-06  Mycobacterium tuberculosis H37Rv
  6gts-assembly1_C-2  TM=5.868E-01  e=6.330E-01  Escherichia coli
  8pv2-assembly1_CQ  TM=5.003E-01  e=4.721E+00  Thermochaetoides thermophila DSM 1495
  5x3t-assembly1_H  TM=9.950E-01  e=1.049E-23  Mycobacterium tuberculosis H37Rv